Protein AF-0000000075744145 (afdb_homodimer)

Organism: Caldivirga maquilingensis (strain ATCC 700844 / DSM 13496 / JCM 10307 / IC-167) (NCBI:txid397948)

Foldseek 3Di:
DADQFLVSLQVVCVVVVQEEEDADAAALEQGVLVVQVVQLVVVHGWYWYCHYPLQAFIAIECQQSDLVSVCVNLVNDFLLVLQLCVVVVVPLDDQPDDVSVVVSVVVVVLLVQLAEDEDDQFLQFADWDPFQFPSNHSFHHNDDFFPAGWFFQWKKWWDDPRAIAIATWTWGDDGSFKIFTRDDCCVPCVCCVVPDKTKMKTFFTGRVLVSLLRHADDDPPDRSQSSSSSSSVGGFYWYADDVDGDIDGRRTFKMWIWIWPPDWDWGDQDCAQCADTADIDIGIMIGTDIMGGHDSGHGYDFHHHQDDGSVLSSVQSNCSNCVSVLCVVPVQWLDKGDGSNCVQAAIETAGADDDAPVQVVSVVVCCVRPVQGNLEYEYEHNPFDRVDVVSSVVLQVPQFDCVQFKDKAAFTFHAQRPPVDPDGRTGIHIYGYSYHGDCVSVVNDHTDDDDDDDPVVVVVVVVVVVVVVVPDDPPPPD/DADQFLVSLQVVCVVVVQEEEDADAAALEQGVLVVQVVQLVVVHGWYWYCHYPLQAFIAIEPQQSDLVSVCVNLVNDFLLVLQLCVVVVVPLDDQPDDVSVVVSVVVVVLLVQLAEDEDDQFLQFPDWDPFQFPSNHSFHHNDDFFPAGWFFQWKKWWDDPRAIAIATWTWGDDGSFKTFTRDDCCPPVVVCVVPDKTKMKTFFTGRVLVSLLRHADDDPPDRSQSSSSSSSVGGFYWYADDVDGTIDGRRTFKMWIWIWPPDWDWGDQDCAQCADTADIDIGIMIGTDIMGGHDSGHGYDFHHHQDDGSVLSSVQSNCSNCVSVLCVVPVQWLDKGDGSNCVQAAIETAGADDDAPVQVVSVVVCCVRPVQGNLEYEYEHNPFDRVDVVSSVVLQVPQFDCVQFKDKAAFTFHAQRPPVDPDGGTGIHIYGYSYHGDCVSVVNDHTDDDDDDDPVVVVVVVVVVVVVVVPDDPPPPD

Solvent-accessible surface area (backbone atoms only — not comparable to full-atom values): 48357 Å² total; per-residue (Å²): 127,62,54,74,19,36,65,56,49,50,51,51,31,41,74,69,67,38,45,46,77,40,75,64,67,37,33,42,61,38,36,41,38,42,38,46,50,55,28,31,71,62,69,45,57,20,37,33,36,60,32,33,68,72,64,26,48,27,32,29,30,41,71,38,36,39,65,70,44,48,26,53,53,48,70,66,42,56,48,38,68,39,24,48,57,53,56,56,62,69,58,60,63,80,53,86,41,72,67,42,36,48,51,44,44,51,50,42,56,65,49,50,51,17,39,62,38,80,44,86,81,34,54,17,60,67,34,71,51,89,68,72,48,54,68,40,44,62,38,29,22,59,39,80,73,34,77,51,32,27,40,64,43,35,35,35,34,36,64,53,97,89,41,68,47,63,26,70,45,55,30,36,52,76,44,46,48,32,30,36,38,64,57,60,51,63,74,75,46,39,79,43,72,80,47,70,88,48,50,39,36,40,35,25,30,38,21,54,54,59,58,43,46,27,62,31,90,63,64,85,83,57,53,55,56,41,54,46,3,46,51,42,70,41,29,48,50,22,25,74,44,90,90,45,95,48,66,43,65,16,45,14,22,28,36,37,34,26,30,54,68,83,46,66,44,80,41,56,33,41,53,33,60,74,20,30,41,41,78,68,44,70,26,40,29,31,38,55,72,46,39,27,18,29,86,83,42,55,38,48,38,58,67,60,29,65,62,58,40,38,58,24,44,31,46,39,47,30,51,34,39,44,40,52,59,51,31,68,78,37,70,46,45,66,48,77,36,49,52,38,39,17,68,58,21,30,33,31,34,14,25,58,82,84,57,70,68,51,55,56,53,54,51,50,48,49,43,67,76,37,43,56,32,45,35,31,34,37,30,33,38,52,87,47,54,64,86,37,65,53,55,47,41,28,33,39,42,41,28,34,29,37,68,77,31,50,44,72,45,63,82,28,62,30,40,62,74,45,64,40,32,82,47,71,33,44,32,31,26,32,36,40,38,18,32,80,57,46,31,85,68,32,89,67,35,78,58,67,52,67,59,62,68,58,64,70,52,48,54,58,33,44,54,55,47,50,58,50,52,72,72,44,76,76,71,71,85,117,127,61,56,75,18,37,65,57,49,50,50,51,30,41,74,70,68,39,46,46,77,40,75,64,68,37,33,41,61,39,38,42,39,43,37,45,50,54,29,31,70,64,68,45,57,19,38,34,36,61,32,33,67,73,62,25,47,28,32,31,30,41,70,39,37,39,66,70,43,49,26,52,53,48,72,68,41,56,49,37,68,40,24,47,57,53,55,54,62,69,59,59,63,80,54,86,42,71,67,41,37,48,50,42,44,52,51,42,57,66,49,49,51,17,41,60,39,82,44,86,80,33,54,16,60,67,34,70,50,89,69,72,49,52,67,40,44,61,38,30,23,61,38,80,74,35,76,50,30,27,39,64,44,34,35,35,34,37,63,56,99,89,40,68,46,61,25,71,47,55,30,37,51,76,45,46,48,33,31,35,38,62,58,61,47,65,70,77,50,26,81,43,71,80,47,69,88,49,50,38,37,38,35,25,32,38,21,54,54,58,57,41,46,26,61,31,90,65,64,85,83,55,51,55,56,42,53,45,3,44,51,43,68,40,30,48,50,22,25,74,42,89,91,45,92,47,66,44,64,14,43,15,21,28,37,38,36,28,31,55,69,81,46,68,46,80,42,55,32,42,52,34,60,75,20,29,41,41,79,68,44,70,23,40,29,32,38,54,75,48,37,27,17,29,83,84,43,56,38,48,38,59,66,60,30,65,64,58,39,38,58,24,44,32,47,38,46,30,51,35,39,44,40,51,58,52,31,67,76,37,71,45,46,66,46,76,37,51,53,38,38,17,69,60,22,30,32,32,34,14,24,57,84,85,58,70,66,49,56,58,52,52,49,50,48,50,44,68,77,38,42,56,34,45,35,30,34,39,32,33,37,52,89,47,53,64,87,37,65,54,54,48,41,27,33,39,42,43,28,37,28,36,68,78,30,50,43,70,45,61,82,27,62,30,39,61,73,45,63,39,32,82,46,70,34,43,32,31,26,33,36,38,36,17,31,80,57,45,29,85,69,32,89,67,34,79,56,65,52,69,59,64,68,57,66,69,52,47,54,58,33,46,55,55,48,51,57,51,53,71,72,43,76,77,70,71,86,117

Radius of gyration: 32.68 Å; Cα contacts (8 Å, |Δi|>4): 2221; chains: 2; bounding box: 82×98×71 Å

Sequence (956 aa):
MAFNDLRGYLSKLEEEGELIRVNEPISVELELPALLRGLMYRNGPAVIIEKTKEDTLPAVGNLFGKWSRVLTALNNVEPEKAAERITELINLKPPTGLIDAIKALGELRSVSRYFPRLVNKAPVKEKEWRSIDLFKLPAIKQWPKEPGRFLTFAVSFIKHNDVTNFGYYRLQVIDRDRFIMHWMPWRRSAQYADMGEVEVAVVLGPDPVTMLMAGTPVPHPLDKLLVTGVIRGEGVELTRGSTISIEYPANAELVIEGKLTGEYVKEGPFGDHVGYYSIVKEYPVVKVTAMYSREDPLIPVTVTGKPVLEDGNIIKFGVEAMKPLLKQLMPEVADIYMPPEGIGYWTIVSIRKRYPGQARRVMATLWGLLPVFNKVVIVVDHDVDVKNMGEVTYAIAANLNPQRDVVIMPEYPTEELDPSTPVPGLGSKLGLDATRKLPGEYNGQEYPEEAQAPPEVENSMMQIIEKIMTNYPKRSSRMAFNDLRGYLSKLEEEGELIRVNEPISVELELPALLRGLMYRNGPAVIIEKTKEDTLPAVGNLFGKWSRVLTALNNVEPEKAAERITELINLKPPTGLIDAIKALGELRSVSRYFPRLVNKAPVKEKEWRSIDLFKLPAIKQWPKEPGRFLTFAVSFIKHNDVTNFGYYRLQVIDRDRFIMHWMPWRRSAQYADMGEVEVAVVLGPDPVTMLMAGTPVPHPLDKLLVTGVIRGEGVELTRGSTISIEYPANAELVIEGKLTGEYVKEGPFGDHVGYYSIVKEYPVVKVTAMYSREDPLIPVTVTGKPVLEDGNIIKFGVEAMKPLLKQLMPEVADIYMPPEGIGYWTIVSIRKRYPGQARRVMATLWGLLPVFNKVVIVVDHDVDVKNMGEVTYAIAANLNPQRDVVIMPEYPTEELDPSTPVPGLGSKLGLDATRKLPGEYNGQEYPEEAQAPPEVENSMMQIIEKIMTNYPKRSSR

Nearest PDB structures (foldseek):
  5m1d-assembly1_B  TM=8.512E-01  e=5.571E-49  Escherichia coli
  6h6v-assembly1_C  TM=8.012E-01  e=6.810E-39  Pelotomaculum thermopropionicum SI
  6h6x-assembly1_B  TM=8.427E-01  e=2.291E-37  Pelotomaculum thermopropionicum SI
  6h6x-assembly1_A  TM=8.267E-01  e=2.723E-37  Pelotomaculum thermopropionicum SI
  6eve-assembly1_D  TM=8.298E-01  e=3.478E-32  Saccharomyces cerevisiae S288C

Structure (mmCIF, N/CA/C/O backbone):
data_AF-0000000075744145-model_v1
#
loop_
_entity.id
_entity.type
_entity.pdbx_description
1 polymer 'UbiD family decarboxylase'
#
loop_
_atom_site.group_PDB
_atom_site.id
_atom_site.type_symbol
_atom_site.label_atom_id
_atom_site.label_alt_id
_atom_site.label_comp_id
_atom_site.label_asym_id
_atom_site.label_entity_id
_atom_site.label_seq_id
_atom_site.pdbx_PDB_ins_code
_atom_site.Cartn_x
_atom_site.Cartn_y
_atom_site.Cartn_z
_atom_site.occupancy
_atom_site.B_iso_or_equiv
_atom_site.auth_seq_id
_atom_site.auth_comp_id
_atom_site.auth_asym_id
_atom_site.auth_atom_id
_atom_site.pdbx_PDB_model_num
ATOM 1 N N . MET A 1 1 ? 11.539 32.844 -9.062 1 72.25 1 MET A N 1
ATOM 2 C CA . MET A 1 1 ? 11.609 33.656 -7.859 1 72.25 1 MET A CA 1
ATOM 3 C C . MET A 1 1 ? 10.531 33.25 -6.859 1 72.25 1 MET A C 1
ATOM 5 O O . MET A 1 1 ? 9.445 32.812 -7.254 1 72.25 1 MET A O 1
ATOM 9 N N . ALA A 1 2 ? 10.898 33.281 -5.586 1 86.25 2 ALA A N 1
ATOM 10 C CA . ALA A 1 2 ? 9.969 32.938 -4.52 1 86.25 2 ALA A CA 1
ATOM 11 C C . ALA A 1 2 ? 8.758 33.844 -4.504 1 86.25 2 ALA A C 1
ATOM 13 O O . ALA A 1 2 ? 8.867 35.031 -4.844 1 86.25 2 ALA A O 1
ATOM 14 N N . PHE A 1 3 ? 7.582 33.312 -4.266 1 94.69 3 PHE A N 1
ATOM 15 C CA . PHE A 1 3 ? 6.41 34.156 -4.066 1 94.69 3 PHE A CA 1
ATOM 16 C C . PHE A 1 3 ? 6.578 35.031 -2.832 1 94.69 3 PHE A C 1
ATOM 18 O O . PHE A 1 3 ? 6.945 34.531 -1.761 1 94.69 3 PHE A O 1
ATOM 25 N N . ASN A 1 4 ? 6.32 36.281 -2.969 1 93.31 4 ASN A N 1
ATOM 26 C CA . ASN A 1 4 ? 6.504 37.219 -1.872 1 93.31 4 ASN A CA 1
ATOM 27 C C . ASN A 1 4 ? 5.359 37.125 -0.864 1 93.31 4 ASN A C 1
ATOM 29 O O . ASN A 1 4 ? 5.535 37.469 0.309 1 93.31 4 ASN A O 1
ATOM 33 N N . ASP A 1 5 ? 4.27 36.844 -1.398 1 97 5 ASP A N 1
ATOM 34 C CA . ASP A 1 5 ? 3.088 36.781 -0.544 1 97 5 ASP A CA 1
ATOM 35 C C . ASP A 1 5 ? 2.07 35.781 -1.096 1 97 5 ASP A C 1
ATOM 37 O O . ASP A 1 5 ? 2.336 35.094 -2.086 1 97 5 ASP A O 1
ATOM 41 N N . LEU A 1 6 ? 0.924 35.594 -0.364 1 98.19 6 LEU A N 1
ATOM 42 C CA . LEU A 1 6 ? -0.128 34.656 -0.745 1 98.19 6 LEU A CA 1
ATOM 43 C C . LEU A 1 6 ? -0.765 35.062 -2.068 1 98.19 6 LEU A C 1
ATOM 45 O O . LEU A 1 6 ? -1.122 34.219 -2.881 1 98.19 6 LEU A O 1
ATOM 49 N N . ARG A 1 7 ? -0.882 36.312 -2.367 1 97.88 7 ARG A N 1
ATOM 50 C CA . ARG A 1 7 ? -1.556 36.844 -3.555 1 97.88 7 ARG A CA 1
ATOM 51 C C . ARG A 1 7 ? -0.804 36.438 -4.82 1 97.88 7 ARG A C 1
ATOM 53 O O . ARG A 1 7 ? -1.419 36.156 -5.848 1 97.88 7 ARG A O 1
ATOM 60 N N . GLY A 1 8 ? 0.553 36.562 -4.695 1 97.62 8 GLY A N 1
ATOM 61 C CA . GLY A 1 8 ? 1.346 36.094 -5.82 1 97.62 8 GLY A CA 1
ATOM 62 C C . GLY A 1 8 ? 1.104 34.656 -6.156 1 97.62 8 GLY A C 1
ATOM 63 O O . GLY A 1 8 ? 0.982 34.281 -7.328 1 97.62 8 GLY A O 1
ATOM 64 N N . TYR A 1 9 ? 1.048 33.875 -5.176 1 98.12 9 TYR A N 1
ATOM 65 C CA . TYR A 1 9 ? 0.776 32.438 -5.344 1 98.12 9 TYR A CA 1
ATOM 66 C C . TYR A 1 9 ? -0.617 32.219 -5.918 1 98.12 9 TYR A C 1
ATOM 68 O O . TYR A 1 9 ? -0.787 31.438 -6.859 1 98.12 9 TYR A O 1
ATOM 76 N N . LEU A 1 10 ? -1.642 32.906 -5.422 1 98.38 10 LEU A N 1
ATOM 77 C CA . LEU A 1 10 ? -3.014 32.75 -5.898 1 98.38 10 LEU A CA 1
ATOM 78 C C . LEU A 1 10 ? -3.125 33.188 -7.359 1 98.38 10 LEU A C 1
ATOM 80 O O . LEU A 1 10 ? -3.85 32.562 -8.141 1 98.38 10 LEU A O 1
ATOM 84 N N . SER A 1 11 ? -2.422 34.188 -7.684 1 97.81 11 SER A N 1
ATOM 85 C CA . SER A 1 11 ? -2.416 34.656 -9.07 1 97.81 11 SER A CA 1
ATOM 86 C C . SER A 1 11 ? -1.881 33.562 -10 1 97.81 11 SER A C 1
ATOM 88 O O . SER A 1 11 ? -2.424 33.344 -11.086 1 97.81 11 SER A O 1
ATOM 90 N N . LYS A 1 12 ? -0.821 33 -9.547 1 97.62 12 LYS A N 1
ATOM 91 C CA . LYS A 1 12 ? -0.248 31.906 -10.336 1 97.62 12 LYS A CA 1
ATOM 92 C C . LYS A 1 12 ? -1.232 30.75 -10.477 1 97.62 12 LYS A C 1
ATOM 94 O O . LYS A 1 12 ? -1.362 30.156 -11.555 1 97.62 12 LYS A O 1
ATOM 99 N N . LEU A 1 13 ? -1.93 30.359 -9.414 1 97.44 13 LEU A N 1
ATOM 100 C CA . LEU A 1 13 ? -2.918 29.297 -9.453 1 97.44 13 LEU A CA 1
ATOM 101 C C . LEU A 1 13 ? -4.051 29.641 -10.414 1 97.44 13 LEU A C 1
ATOM 103 O O . LEU A 1 13 ? -4.539 28.766 -11.141 1 97.44 13 LEU A O 1
ATOM 107 N N . GLU A 1 14 ? -4.422 30.859 -10.344 1 96.19 14 GLU A N 1
ATOM 108 C CA . GLU A 1 14 ? -5.469 31.297 -11.258 1 96.19 14 GLU A CA 1
ATOM 109 C C . GLU A 1 14 ? -5.031 31.172 -12.711 1 96.19 14 GLU A C 1
ATOM 111 O O . GLU A 1 14 ? -5.793 30.703 -13.555 1 96.19 14 GLU A O 1
ATOM 116 N N . GLU A 1 15 ? -3.84 31.578 -12.969 1 95.62 15 GLU A N 1
ATOM 117 C CA . GLU A 1 15 ? -3.268 31.484 -14.305 1 95.62 15 GLU A CA 1
ATOM 118 C C . GLU A 1 15 ? -3.248 30.031 -14.789 1 95.62 15 GLU A C 1
ATOM 120 O O . GLU A 1 15 ? -3.457 29.766 -15.977 1 95.62 15 GLU A O 1
ATOM 125 N N . GLU A 1 16 ? -3.053 29.156 -13.891 1 94.44 16 GLU A N 1
ATOM 126 C CA . GLU A 1 16 ? -2.906 27.75 -14.234 1 94.44 16 GLU A CA 1
ATOM 127 C C . GLU A 1 16 ? -4.25 27.031 -14.195 1 94.44 16 GLU A C 1
ATOM 129 O O . GLU A 1 16 ? -4.32 25.812 -14.406 1 94.44 16 GLU A O 1
ATOM 134 N N . GLY A 1 17 ? -5.27 27.734 -13.875 1 94.62 17 GLY A N 1
ATOM 135 C CA . GLY A 1 17 ? -6.594 27.141 -13.82 1 94.62 17 GLY A CA 1
ATOM 136 C C . GLY A 1 17 ? -6.816 26.297 -12.586 1 94.62 17 GLY A C 1
ATOM 137 O O . GLY A 1 17 ? -7.68 25.406 -12.578 1 94.62 17 GLY A O 1
ATOM 138 N N . GLU A 1 18 ? -6.062 26.516 -11.539 1 97 18 GLU A N 1
ATOM 139 C CA . GLU A 1 18 ? -6.102 25.703 -10.328 1 97 18 GLU A CA 1
ATOM 140 C C . GLU A 1 18 ? -6.816 26.438 -9.195 1 97 18 GLU A C 1
ATOM 142 O O . GLU A 1 18 ? -6.836 25.969 -8.055 1 97 18 GLU A O 1
ATOM 147 N N . LEU A 1 19 ? -7.406 27.625 -9.461 1 97.38 19 LEU A N 1
ATOM 148 C CA . LEU A 1 19 ? -8.141 28.422 -8.484 1 97.38 19 LEU A CA 1
ATOM 149 C C . LEU A 1 19 ? -9.477 28.891 -9.055 1 97.38 19 LEU A C 1
ATOM 151 O O . LEU A 1 19 ? -9.531 29.422 -10.172 1 97.38 19 LEU A O 1
ATOM 155 N N . ILE A 1 20 ? -10.539 28.625 -8.234 1 96.5 20 ILE A N 1
ATOM 156 C CA . ILE A 1 20 ? -11.859 29.062 -8.672 1 96.5 20 ILE A CA 1
ATOM 157 C C . ILE A 1 20 ? -12.508 29.922 -7.586 1 96.5 20 ILE A C 1
ATOM 159 O O . ILE A 1 20 ? -12.117 29.859 -6.418 1 96.5 20 ILE A O 1
ATOM 163 N N . ARG A 1 21 ? -13.484 30.703 -7.988 1 96.25 21 ARG A N 1
ATOM 164 C CA . ARG A 1 21 ? -14.242 31.547 -7.062 1 96.25 21 ARG A CA 1
ATOM 165 C C . ARG A 1 21 ? -15.68 31.047 -6.938 1 96.25 21 ARG A C 1
ATOM 167 O O . ARG A 1 21 ? -16.297 30.656 -7.93 1 96.25 21 ARG A O 1
ATOM 174 N N . VAL A 1 22 ? -16.078 30.891 -5.785 1 95.5 22 VAL A N 1
ATOM 175 C CA . VAL A 1 22 ? -17.453 30.5 -5.488 1 95.5 22 VAL A CA 1
ATOM 176 C C . VAL A 1 22 ? -18.234 31.703 -4.961 1 95.5 22 VAL A C 1
ATOM 178 O O . VAL A 1 22 ? -17.891 32.25 -3.918 1 95.5 22 VAL A O 1
ATOM 181 N N . ASN A 1 23 ? -19.344 32.031 -5.629 1 92.12 23 ASN A N 1
ATOM 182 C CA . ASN A 1 23 ? -20.109 33.219 -5.273 1 92.12 23 ASN A CA 1
ATOM 183 C C . ASN A 1 23 ? -21.281 32.875 -4.371 1 92.12 23 ASN A C 1
ATOM 185 O O . ASN A 1 23 ? -21.812 33.719 -3.672 1 92.12 23 ASN A O 1
ATOM 189 N N . GLU A 1 24 ? -21.656 31.641 -4.398 1 93.56 24 GLU A N 1
ATOM 190 C CA . GLU A 1 24 ? -22.734 31.203 -3.514 1 93.56 24 GLU A CA 1
ATOM 191 C C . GLU A 1 24 ? -22.312 31.312 -2.047 1 93.56 24 GLU A C 1
ATOM 193 O O . GLU A 1 24 ? -21.188 30.969 -1.688 1 93.56 24 GLU A O 1
ATOM 198 N N . PRO A 1 25 ? -23.297 31.922 -1.271 1 97 25 PRO A N 1
ATOM 199 C CA . PRO A 1 25 ? -22.969 31.969 0.154 1 97 25 PRO A CA 1
ATOM 200 C C . PRO A 1 25 ? -22.812 30.594 0.781 1 97 25 PRO A C 1
ATOM 202 O O . PRO A 1 25 ? -23.688 29.734 0.597 1 97 25 PRO A O 1
ATOM 205 N N . ILE A 1 26 ? -21.734 30.375 1.421 1 98.19 26 ILE A N 1
ATOM 206 C CA . ILE A 1 26 ? -21.453 29.109 2.068 1 98.19 26 ILE A CA 1
ATOM 207 C C . ILE A 1 26 ? -21.25 29.328 3.568 1 98.19 26 ILE A C 1
ATOM 209 O O . ILE A 1 26 ? -20.547 30.234 3.982 1 98.19 26 ILE A O 1
ATOM 213 N N . SER A 1 27 ? -21.859 28.5 4.391 1 98.62 27 SER A N 1
ATOM 214 C CA . SER A 1 27 ? -21.734 28.641 5.836 1 98.62 27 SER A CA 1
ATOM 215 C C . SER A 1 27 ? -20.359 28.156 6.312 1 98.62 27 SER A C 1
ATOM 217 O O . SER A 1 27 ? -19.859 27.125 5.859 1 98.62 27 SER A O 1
ATOM 219 N N . VAL A 1 28 ? -19.734 28.938 7.234 1 98.5 28 VAL A N 1
ATOM 220 C CA . VAL A 1 28 ? -18.469 28.516 7.828 1 98.5 28 VAL A CA 1
ATOM 221 C C . VAL A 1 28 ? -18.703 27.359 8.797 1 98.5 28 VAL A C 1
ATOM 223 O O . VAL A 1 28 ? -17.75 26.719 9.25 1 98.5 28 VAL A O 1
ATOM 226 N N . GLU A 1 29 ? -19.938 27.094 9.062 1 98.31 29 GLU A N 1
ATOM 227 C CA . GLU A 1 29 ? -20.297 25.953 9.906 1 98.31 29 GLU A CA 1
ATOM 228 C C . GLU A 1 29 ? -20.734 24.75 9.07 1 98.31 29 GLU A C 1
ATOM 230 O O . GLU A 1 29 ? -21.828 24.766 8.5 1 98.31 29 GLU A O 1
ATOM 235 N N . LEU A 1 30 ? -19.922 23.766 9.023 1 98.5 30 LEU A N 1
ATOM 236 C CA . LEU A 1 30 ? -20.188 22.453 8.445 1 98.5 30 LEU A CA 1
ATOM 237 C C . LEU A 1 30 ? -20.172 22.516 6.926 1 98.5 30 LEU A C 1
ATOM 239 O O . LEU A 1 30 ? -19.578 21.656 6.27 1 98.5 30 LEU A O 1
ATOM 243 N N . GLU A 1 31 ? -20.703 23.5 6.285 1 98.56 31 GLU A N 1
ATOM 244 C CA . GLU A 1 31 ? -20.797 23.547 4.828 1 98.56 31 GLU A CA 1
ATOM 245 C C . GLU A 1 31 ? -19.438 23.781 4.195 1 98.56 31 GLU A C 1
ATOM 247 O O . GLU A 1 31 ? -19 23 3.35 1 98.56 31 GLU A O 1
ATOM 252 N N . LEU A 1 32 ? -18.812 24.875 4.621 1 98.56 32 LEU A N 1
ATOM 253 C CA . LEU A 1 32 ? -17.516 25.203 4.047 1 98.56 32 LEU A CA 1
ATOM 254 C C . LEU A 1 32 ? -16.531 24.047 4.23 1 98.56 32 LEU A C 1
ATOM 256 O O . LEU A 1 32 ? -15.859 23.641 3.279 1 98.56 32 LEU A O 1
ATOM 260 N N . PRO A 1 33 ? -16.484 23.453 5.469 1 98.5 33 PRO A N 1
ATOM 261 C CA . PRO A 1 33 ? -15.594 22.312 5.633 1 98.5 33 PRO A CA 1
ATOM 262 C C . PRO A 1 33 ? -15.969 21.141 4.738 1 98.5 33 PRO A C 1
ATOM 264 O O . PRO A 1 33 ? -15.094 20.469 4.188 1 98.5 33 PRO A O 1
ATOM 267 N N . ALA A 1 34 ? -17.219 20.891 4.586 1 98.38 34 ALA A N 1
ATOM 268 C CA . ALA A 1 34 ? -17.672 19.797 3.721 1 98.38 34 ALA A CA 1
ATOM 269 C C . ALA A 1 34 ? -17.266 20.047 2.271 1 98.38 34 ALA A C 1
ATOM 271 O O . ALA A 1 34 ? -16.844 19.125 1.567 1 98.38 34 ALA A O 1
ATOM 272 N N . LEU A 1 35 ? -17.422 21.25 1.854 1 98.44 35 LEU A N 1
ATOM 273 C CA . LEU A 1 35 ? -17.031 21.625 0.502 1 98.44 35 LEU A CA 1
ATOM 274 C C . LEU A 1 35 ? -15.547 21.391 0.281 1 98.44 35 LEU A C 1
ATOM 276 O O . LEU A 1 35 ? -15.148 20.781 -0.719 1 98.44 35 LEU A O 1
ATOM 280 N N . LEU A 1 36 ? -14.75 21.875 1.192 1 98.5 36 LEU A N 1
ATOM 281 C CA . LEU A 1 36 ? -13.305 21.75 1.062 1 98.5 36 LEU A CA 1
ATOM 282 C C . LEU A 1 36 ? -12.875 20.297 1.066 1 98.5 36 LEU A C 1
ATOM 284 O O . LEU A 1 36 ? -12.07 19.875 0.232 1 98.5 36 LEU A O 1
ATOM 288 N N . ARG A 1 37 ? -13.375 19.453 1.983 1 97.94 37 ARG A N 1
ATOM 289 C CA . ARG A 1 37 ? -13.055 18.031 2.014 1 97.94 37 ARG A CA 1
ATOM 290 C C . ARG A 1 37 ? -13.438 17.359 0.702 1 97.94 37 ARG A C 1
ATOM 292 O O . ARG A 1 37 ? -12.656 16.578 0.149 1 97.94 37 ARG A O 1
ATOM 299 N N . GLY A 1 38 ? -14.648 17.672 0.247 1 97.62 38 GLY A N 1
ATOM 300 C CA . GLY A 1 38 ? -15.109 17.109 -1.005 1 97.62 38 GLY A CA 1
ATOM 301 C C . GLY A 1 38 ? -14.195 17.406 -2.176 1 97.62 38 GLY A C 1
ATOM 302 O O . GLY A 1 38 ? -13.953 16.531 -3.02 1 97.62 38 GLY A O 1
ATOM 303 N N . LEU A 1 39 ? -13.727 18.609 -2.225 1 97.88 39 LEU A N 1
ATOM 304 C CA . LEU A 1 39 ? -12.812 19 -3.291 1 97.88 39 LEU A CA 1
ATOM 305 C C . LEU A 1 39 ? -11.469 18.297 -3.143 1 97.88 39 LEU A C 1
ATOM 307 O O . LEU A 1 39 ? -10.891 17.828 -4.129 1 97.88 39 LEU A O 1
ATOM 311 N N . MET A 1 40 ? -11.016 18.281 -1.937 1 97.75 40 MET A N 1
ATOM 312 C CA . MET A 1 40 ? -9.727 17.641 -1.692 1 97.75 40 MET A CA 1
ATOM 313 C C . MET A 1 40 ? -9.773 16.156 -2.062 1 97.75 40 MET A C 1
ATOM 315 O O . MET A 1 40 ? -8.859 15.648 -2.715 1 97.75 40 MET A O 1
ATOM 319 N N . TYR A 1 41 ? -10.859 15.453 -1.732 1 96.44 41 TYR A N 1
ATOM 320 C CA . TYR A 1 41 ? -11 14.031 -2.004 1 96.44 41 TYR A CA 1
ATOM 321 C C . TYR A 1 41 ? -11.094 13.766 -3.5 1 96.44 41 TYR A C 1
ATOM 323 O O . TYR A 1 41 ? -10.891 12.641 -3.953 1 96.44 41 TYR A O 1
ATOM 331 N N . ARG A 1 42 ? -11.32 14.781 -4.281 1 95.88 42 ARG A N 1
ATOM 332 C CA . ARG A 1 42 ? -11.539 14.625 -5.715 1 95.88 42 ARG A CA 1
ATOM 333 C C . ARG A 1 42 ? -10.43 15.305 -6.512 1 95.88 42 ARG A C 1
ATOM 335 O O . ARG A 1 42 ? -10.562 15.508 -7.719 1 95.88 42 ARG A O 1
ATOM 342 N N . ASN A 1 43 ? -9.398 15.656 -5.805 1 95.25 43 ASN A N 1
ATOM 343 C CA . ASN A 1 43 ? -8.289 16.359 -6.438 1 95.25 43 ASN A CA 1
ATOM 344 C C . ASN A 1 43 ? -8.766 17.625 -7.164 1 95.25 43 ASN A C 1
ATOM 346 O O . ASN A 1 43 ? -8.336 17.891 -8.289 1 95.25 43 ASN A O 1
ATOM 350 N N . GLY A 1 44 ? -9.68 18.312 -6.527 1 97.19 44 GLY A N 1
ATOM 351 C CA . GLY A 1 44 ? -10.266 19.516 -7.102 1 97.19 44 GLY A CA 1
ATOM 352 C C . GLY A 1 44 ? -9.398 20.75 -6.926 1 97.19 44 GLY A C 1
ATOM 353 O O . GLY A 1 44 ? -8.297 20.672 -6.379 1 97.19 44 GLY A O 1
ATOM 354 N N . PRO A 1 45 ? -9.812 21.844 -7.387 1 97.81 45 PRO A N 1
ATOM 355 C CA . PRO A 1 45 ? -9.031 23.078 -7.355 1 97.81 45 PRO A CA 1
ATOM 356 C C . PRO A 1 45 ? -9.086 23.781 -6 1 97.81 45 PRO A C 1
ATOM 358 O O . PRO A 1 45 ? -9.898 23.422 -5.148 1 97.81 45 PRO A O 1
ATOM 361 N N . ALA A 1 46 ? -8.141 24.719 -5.812 1 98.38 46 ALA A N 1
ATOM 362 C CA . ALA A 1 46 ? -8.305 25.688 -4.738 1 98.38 46 ALA A CA 1
ATOM 363 C C . ALA A 1 46 ? -9.523 26.562 -4.977 1 98.38 46 ALA A C 1
ATOM 365 O O . ALA A 1 46 ? -9.992 26.703 -6.109 1 98.38 46 ALA A O 1
ATOM 366 N N . VAL A 1 47 ? -10.039 27.156 -3.855 1 98.31 47 VAL A N 1
ATOM 367 C CA . VAL A 1 47 ? -11.297 27.891 -4.012 1 98.31 47 VAL A CA 1
ATOM 368 C C . VAL A 1 47 ? -11.273 29.141 -3.133 1 98.31 47 VAL A C 1
ATOM 370 O O . VAL A 1 47 ? -10.727 29.109 -2.029 1 98.31 47 VAL A O 1
ATOM 373 N N . ILE A 1 48 ? -11.828 30.188 -3.643 1 98.44 48 ILE A N 1
ATOM 374 C CA . ILE A 1 48 ? -12.125 31.391 -2.875 1 98.44 48 ILE A CA 1
ATOM 375 C C . ILE A 1 48 ? -13.625 31.484 -2.629 1 98.44 48 ILE A C 1
ATOM 377 O O . ILE A 1 48 ? -14.422 31.469 -3.574 1 98.44 48 ILE A O 1
ATOM 381 N N . ILE A 1 49 ? -14 31.422 -1.401 1 98.31 49 ILE A N 1
ATOM 382 C CA . ILE A 1 49 ? -15.383 31.688 -1.004 1 98.31 49 ILE A CA 1
ATOM 383 C C . ILE A 1 49 ? -15.578 33.188 -0.758 1 98.31 49 ILE A C 1
ATOM 385 O O . ILE A 1 49 ? -15.195 33.688 0.292 1 98.31 49 ILE A O 1
ATOM 389 N N . GLU A 1 50 ? -16.297 33.812 -1.587 1 97.31 50 GLU A N 1
ATOM 390 C CA . GLU A 1 50 ? -16.406 35.25 -1.552 1 97.31 50 GLU A CA 1
ATOM 391 C C . GLU A 1 50 ? -17.344 35.719 -0.438 1 97.31 50 GLU A C 1
ATOM 393 O O . GLU A 1 50 ? -17.125 36.75 0.179 1 97.31 50 GLU A O 1
ATOM 398 N N . LYS A 1 51 ? -18.359 34.906 -0.291 1 97.06 51 LYS A N 1
ATOM 399 C CA . LYS A 1 51 ? -19.375 35.25 0.699 1 97.06 51 LYS A CA 1
ATOM 400 C C . LYS A 1 51 ? -19.688 34.062 1.613 1 97.06 51 LYS A C 1
ATOM 402 O O . LYS A 1 51 ? -19.906 32.969 1.14 1 97.06 51 LYS A O 1
ATOM 407 N N . THR A 1 52 ? -19.641 34.406 2.916 1 98.19 52 THR A N 1
ATOM 408 C CA . THR A 1 52 ? -20.094 33.406 3.879 1 98.19 52 THR A CA 1
ATOM 409 C C . THR A 1 52 ? -21.453 33.75 4.445 1 98.19 52 THR A C 1
ATOM 411 O O . THR A 1 52 ? -21.828 34.938 4.488 1 98.19 52 THR A O 1
ATOM 414 N N . LYS A 1 53 ? -22.234 32.781 4.844 1 98.25 53 LYS A N 1
ATOM 415 C CA . LYS A 1 53 ? -23.547 33.031 5.418 1 98.25 53 LYS A CA 1
ATOM 416 C C . LYS A 1 53 ? -23.422 33.812 6.734 1 98.25 53 LYS A C 1
ATOM 418 O O . LYS A 1 53 ? -24.344 34.531 7.113 1 98.25 53 LYS A O 1
ATOM 423 N N . GLU A 1 54 ? -22.359 33.719 7.398 1 97.94 54 GLU A N 1
ATOM 424 C CA . GLU A 1 54 ? -22.109 34.344 8.68 1 97.94 54 GLU A CA 1
ATOM 425 C C . GLU A 1 54 ? -21.469 35.719 8.484 1 97.94 54 GLU A C 1
ATOM 427 O O . GLU A 1 54 ? -21.109 36.406 9.461 1 97.94 54 GLU A O 1
ATOM 432 N N . ASP A 1 55 ? -21.312 36.156 7.293 1 97.06 55 ASP A N 1
ATOM 433 C CA . ASP A 1 55 ? -20.812 37.5 6.934 1 97.06 55 ASP A CA 1
ATOM 434 C C . ASP A 1 55 ? -19.375 37.688 7.438 1 97.06 55 ASP A C 1
ATOM 436 O O . ASP A 1 55 ? -19.062 38.719 8.031 1 97.06 55 ASP A O 1
ATOM 440 N N . THR A 1 56 ? -18.594 36.688 7.262 1 98.19 56 THR A N 1
ATOM 441 C CA . THR A 1 56 ? -17.172 36.781 7.57 1 98.19 56 THR A CA 1
ATOM 442 C C . THR A 1 56 ? -16.391 37.344 6.375 1 98.19 56 THR A C 1
ATOM 444 O O . THR A 1 56 ? -16.969 37.562 5.309 1 98.19 56 THR A O 1
ATOM 447 N N . LEU A 1 57 ? -15.109 37.625 6.586 1 98.25 57 LEU A N 1
ATOM 448 C CA . LEU A 1 57 ? -14.203 37.875 5.477 1 98.25 57 LEU A CA 1
ATOM 449 C C . LEU A 1 57 ? -14.164 36.688 4.516 1 98.25 57 LEU A C 1
ATOM 451 O O . LEU A 1 57 ? -14.523 35.562 4.891 1 98.25 57 LEU A O 1
ATOM 455 N N . PRO A 1 58 ? -13.75 36.906 3.227 1 98.25 58 PRO A N 1
ATOM 456 C CA . PRO A 1 58 ? -13.648 35.812 2.277 1 98.25 58 PRO A CA 1
ATOM 457 C C . PRO A 1 58 ? -12.633 34.75 2.717 1 98.25 58 PRO A C 1
ATOM 459 O O . PRO A 1 58 ? -11.617 35.094 3.338 1 98.25 58 PRO A O 1
ATOM 462 N N . ALA A 1 59 ? -12.953 33.531 2.4 1 98.5 59 ALA A N 1
ATOM 463 C CA . ALA A 1 59 ? -12.086 32.406 2.738 1 98.5 59 ALA A CA 1
ATOM 464 C C . ALA A 1 59 ? -11.43 31.828 1.489 1 98.5 59 ALA A C 1
ATOM 466 O O . ALA A 1 59 ? -12.016 31.859 0.403 1 98.5 59 ALA A O 1
ATOM 467 N N . VAL A 1 60 ? -10.219 31.391 1.609 1 98.62 60 VAL A N 1
ATOM 468 C CA . VAL A 1 60 ? -9.539 30.641 0.547 1 98.62 60 VAL A CA 1
ATOM 469 C C . VAL A 1 60 ? -9.117 29.266 1.06 1 98.62 60 VAL A C 1
ATOM 471 O O . VAL A 1 60 ? -8.547 29.156 2.148 1 98.62 60 VAL A O 1
ATOM 474 N N . GLY A 1 61 ? -9.5 28.203 0.334 1 98.44 61 GLY A N 1
ATOM 475 C CA . GLY A 1 61 ? -9.25 26.844 0.803 1 98.44 61 GLY A CA 1
ATOM 476 C C . GLY A 1 61 ? -8.672 25.953 -0.268 1 98.44 61 GLY A C 1
ATOM 477 O O . GLY A 1 61 ? -8.617 26.328 -1.442 1 98.44 61 GLY A O 1
ATOM 478 N N . ASN A 1 62 ? -8.125 24.797 0.247 1 98.5 62 ASN A N 1
ATOM 479 C CA . ASN A 1 62 ? -7.574 23.75 -0.606 1 98.5 62 ASN A CA 1
ATOM 480 C C . ASN A 1 62 ? -6.352 24.25 -1.374 1 98.5 62 ASN A C 1
ATOM 482 O O . ASN A 1 62 ? -6.16 23.891 -2.539 1 98.5 62 ASN A O 1
ATOM 486 N N . LEU A 1 63 ? -5.531 25.016 -0.697 1 98.62 63 LEU A N 1
ATOM 487 C CA . LEU A 1 63 ? -4.355 25.641 -1.295 1 98.62 63 LEU A CA 1
ATOM 488 C C . LEU A 1 63 ? -3.316 24.594 -1.665 1 98.62 63 LEU A C 1
ATOM 490 O O . LEU A 1 63 ? -2.672 24.688 -2.711 1 98.62 63 LEU A O 1
ATOM 494 N N . PHE A 1 64 ? -3.143 23.641 -0.815 1 98.38 64 PHE A N 1
ATOM 495 C CA . PHE A 1 64 ? -2.121 22.625 -0.993 1 98.38 64 PHE A CA 1
ATOM 496 C C . PHE A 1 64 ? -2.752 21.234 -1.099 1 98.38 64 PHE A C 1
ATOM 498 O O . PHE A 1 64 ? -2.193 20.25 -0.607 1 98.38 64 PHE A O 1
ATOM 505 N N . GLY A 1 65 ? -3.92 21.203 -1.719 1 97.38 65 GLY A N 1
ATOM 506 C CA . GLY A 1 65 ? -4.676 19.969 -1.813 1 97.38 65 GLY A CA 1
ATOM 507 C C . GLY A 1 65 ? -4.07 18.969 -2.785 1 97.38 65 GLY A C 1
ATOM 508 O O . GLY A 1 65 ? -4.406 17.781 -2.758 1 97.38 65 GLY A O 1
ATOM 509 N N . LYS A 1 66 ? -3.199 19.453 -3.592 1 96.12 66 LYS A N 1
ATOM 510 C CA . LYS A 1 66 ? -2.455 18.641 -4.551 1 96.12 66 LYS A CA 1
ATOM 511 C C . LYS A 1 66 ? -0.954 18.891 -4.434 1 96.12 66 LYS A C 1
ATOM 513 O O . LYS A 1 66 ? -0.525 20.016 -4.152 1 96.12 66 LYS A O 1
ATOM 518 N N . TRP A 1 67 ? -0.268 17.734 -4.734 1 96.25 67 TRP A N 1
ATOM 519 C CA . TRP A 1 67 ? 1.182 17.891 -4.668 1 96.25 67 TRP A CA 1
ATOM 520 C C . TRP A 1 67 ? 1.671 18.891 -5.719 1 96.25 67 TRP A C 1
ATOM 522 O O . TRP A 1 67 ? 2.625 19.641 -5.48 1 96.25 67 TRP A O 1
ATOM 532 N N . SER A 1 68 ? 1.004 18.891 -6.879 1 96.62 68 SER A N 1
ATOM 533 C CA . SER A 1 68 ? 1.396 19.812 -7.934 1 96.62 68 SER A CA 1
ATOM 534 C C . SER A 1 68 ? 1.3 21.266 -7.457 1 96.62 68 SER A C 1
ATOM 536 O O . SER A 1 68 ? 2.104 22.109 -7.855 1 96.62 68 SER A O 1
ATOM 538 N N . ARG A 1 69 ? 0.404 21.609 -6.59 1 97.62 69 ARG A N 1
ATOM 539 C CA . ARG A 1 69 ? 0.266 22.969 -6.086 1 97.62 69 ARG A CA 1
ATOM 540 C C . ARG A 1 69 ? 1.341 23.281 -5.047 1 97.62 69 ARG A C 1
ATOM 542 O O . ARG A 1 69 ? 1.777 24.422 -4.926 1 97.62 69 ARG A O 1
ATOM 549 N N . VAL A 1 70 ? 1.764 22.219 -4.297 1 97.62 70 VAL A N 1
ATOM 550 C CA . VAL A 1 70 ? 2.916 22.391 -3.42 1 97.62 70 VAL A CA 1
ATOM 551 C C . VAL A 1 70 ? 4.148 22.75 -4.25 1 97.62 70 VAL A C 1
ATOM 553 O O . VAL A 1 70 ? 4.891 23.672 -3.906 1 97.62 70 VAL A O 1
ATOM 556 N N . LEU A 1 71 ? 4.301 22.031 -5.379 1 97.19 71 LEU A N 1
ATOM 557 C CA . LEU A 1 71 ? 5.426 22.312 -6.266 1 97.19 71 LEU A CA 1
ATOM 558 C C . LEU A 1 71 ? 5.316 23.703 -6.859 1 97.19 71 LEU A C 1
ATOM 560 O O . LEU A 1 71 ? 6.324 24.406 -6.988 1 97.19 71 LEU A O 1
ATOM 564 N N . THR A 1 72 ? 4.113 24.062 -7.184 1 97.44 72 THR A N 1
ATOM 565 C CA . THR A 1 72 ? 3.906 25.422 -7.691 1 97.44 72 THR A CA 1
ATOM 566 C C . THR A 1 72 ? 4.355 26.453 -6.668 1 97.44 72 THR A C 1
ATOM 568 O O . THR A 1 72 ? 4.973 27.453 -7.027 1 97.44 72 THR A O 1
ATOM 571 N N . ALA A 1 73 ? 4.066 26.203 -5.395 1 97.38 73 ALA A N 1
ATOM 572 C CA . ALA A 1 73 ? 4.453 27.109 -4.324 1 97.38 73 ALA A CA 1
ATOM 573 C C . ALA A 1 73 ? 5.969 27.281 -4.27 1 97.38 73 ALA A C 1
ATOM 575 O O . ALA A 1 73 ? 6.469 28.297 -3.787 1 97.38 73 ALA A O 1
ATOM 576 N N . LEU A 1 74 ? 6.707 26.297 -4.766 1 96.44 74 LEU A N 1
ATOM 577 C CA . LEU A 1 74 ? 8.164 26.312 -4.75 1 96.44 74 LEU A CA 1
ATOM 578 C C . LEU A 1 74 ? 8.719 26.562 -6.145 1 96.44 74 LEU A C 1
ATOM 580 O O . LEU A 1 74 ? 9.852 26.156 -6.449 1 96.44 74 LEU A O 1
ATOM 584 N N . ASN A 1 75 ? 7.922 27.047 -7.043 1 94.88 75 ASN A N 1
ATOM 585 C CA . ASN A 1 75 ? 8.312 27.312 -8.422 1 94.88 75 ASN A CA 1
ATOM 586 C C . ASN A 1 75 ? 8.797 26.062 -9.133 1 94.88 75 ASN A C 1
ATOM 588 O O . ASN A 1 75 ? 9.797 26.094 -9.852 1 94.88 75 ASN A O 1
ATOM 592 N N . ASN A 1 76 ? 8.18 24.953 -8.773 1 94.06 76 ASN A N 1
ATOM 593 C CA . ASN A 1 76 ? 8.367 23.656 -9.414 1 94.06 76 ASN A CA 1
ATOM 594 C C . ASN A 1 76 ? 9.742 23.062 -9.094 1 94.06 76 ASN A C 1
ATOM 596 O O . ASN A 1 76 ? 10.297 22.297 -9.891 1 94.06 76 ASN A O 1
ATOM 600 N N . VAL A 1 77 ? 10.227 23.547 -7.98 1 93.81 77 VAL A N 1
ATOM 601 C CA . VAL A 1 77 ? 11.422 22.922 -7.426 1 93.81 77 VAL A CA 1
ATOM 602 C C . VAL A 1 77 ? 11.023 21.922 -6.352 1 93.81 77 VAL A C 1
ATOM 604 O O . VAL A 1 77 ? 10.188 22.219 -5.492 1 93.81 77 VAL A O 1
ATOM 607 N N . GLU A 1 78 ? 11.625 20.719 -6.461 1 94.88 78 GLU A N 1
ATOM 608 C CA . GLU A 1 78 ? 11.367 19.719 -5.422 1 94.88 78 GLU A CA 1
ATOM 609 C C . GLU A 1 78 ? 11.859 20.203 -4.062 1 94.88 78 GLU A C 1
ATOM 611 O O . GLU A 1 78 ? 12.953 20.766 -3.955 1 94.88 78 GLU A O 1
ATOM 616 N N . PRO A 1 79 ? 11.07 19.969 -3.031 1 94.81 79 PRO A N 1
ATOM 617 C CA . PRO A 1 79 ? 11.469 20.453 -1.702 1 94.81 79 PRO A CA 1
ATOM 618 C C . PRO A 1 79 ? 12.828 19.906 -1.265 1 94.81 79 PRO A C 1
ATOM 620 O O . PRO A 1 79 ? 13.617 20.641 -0.655 1 94.81 79 PRO A O 1
ATOM 623 N N . GLU A 1 80 ? 13.062 18.641 -1.543 1 93.06 80 GLU A N 1
ATOM 624 C CA . GLU A 1 80 ? 14.352 18.047 -1.185 1 93.06 80 GLU A CA 1
ATOM 625 C C . GLU A 1 80 ? 15.508 18.812 -1.816 1 93.06 80 GLU A C 1
ATOM 627 O O . GLU A 1 80 ? 16.516 19.078 -1.158 1 93.06 80 GLU A O 1
ATOM 632 N N . LYS A 1 81 ? 15.383 19.156 -3.055 1 92 81 LYS A N 1
ATOM 633 C CA . LYS A 1 81 ? 16.422 19.906 -3.768 1 92 81 LYS A CA 1
ATOM 634 C C . LYS A 1 81 ? 16.562 21.312 -3.201 1 92 81 LYS A C 1
ATOM 636 O O . LYS A 1 81 ? 17.688 21.797 -3.035 1 92 81 LYS A O 1
ATOM 641 N N . ALA A 1 82 ? 15.445 21.891 -2.887 1 89.94 82 ALA A N 1
ATOM 642 C CA . ALA A 1 82 ? 15.461 23.25 -2.322 1 89.94 82 ALA A CA 1
ATOM 643 C C . ALA A 1 82 ? 16.156 23.266 -0.968 1 89.94 82 ALA A C 1
ATOM 645 O O . ALA A 1 82 ? 16.781 24.266 -0.601 1 89.94 82 ALA A O 1
ATOM 646 N N . ALA A 1 83 ? 16.109 22.156 -0.288 1 89.69 83 ALA A N 1
ATOM 647 C CA . ALA A 1 83 ? 16.625 22.078 1.078 1 89.69 83 ALA A CA 1
ATOM 648 C C . ALA A 1 83 ? 18.078 21.625 1.096 1 89.69 83 ALA A C 1
ATOM 650 O O . ALA A 1 83 ? 18.719 21.625 2.148 1 89.69 83 ALA A O 1
ATOM 651 N N . GLU A 1 84 ? 18.609 21.266 0.014 1 87.62 84 GLU A N 1
ATOM 652 C CA . GLU A 1 84 ? 19.969 20.734 -0.049 1 87.62 84 GLU A CA 1
ATOM 653 C C . GLU A 1 84 ? 20.984 21.719 0.523 1 87.62 84 GLU A C 1
ATOM 655 O O . GLU A 1 84 ? 22 21.312 1.104 1 87.62 84 GLU A O 1
ATOM 660 N N . ARG A 1 85 ? 20.688 22.938 0.398 1 81.94 85 ARG A N 1
ATOM 661 C CA . ARG A 1 85 ? 21.609 23.969 0.853 1 81.94 85 ARG A CA 1
ATOM 662 C C . ARG A 1 85 ? 21.625 24.047 2.375 1 81.94 85 ARG A C 1
ATOM 664 O O . ARG A 1 85 ? 22.547 24.656 2.955 1 81.94 85 ARG A O 1
ATOM 671 N N . ILE A 1 86 ? 20.641 23.516 2.998 1 82.06 86 ILE A N 1
ATOM 672 C CA . ILE A 1 86 ? 20.594 23.531 4.457 1 82.06 86 ILE A CA 1
ATOM 673 C C . ILE A 1 86 ? 21.844 22.844 5.016 1 82.06 86 ILE A C 1
ATOM 675 O O . ILE A 1 86 ? 22.422 23.312 6 1 82.06 86 ILE A O 1
ATOM 679 N N . THR A 1 87 ? 22.203 21.812 4.359 1 76.31 87 THR A N 1
ATOM 680 C CA . THR A 1 87 ? 23.359 21.047 4.828 1 76.31 87 THR A CA 1
ATOM 681 C C . THR A 1 87 ? 24.641 21.875 4.711 1 76.31 87 THR A C 1
ATOM 683 O O . THR A 1 87 ? 25.547 21.734 5.535 1 76.31 87 THR A O 1
ATOM 686 N N . GLU A 1 88 ? 24.656 22.641 3.707 1 70.81 88 GLU A N 1
ATOM 687 C CA . GLU A 1 88 ? 25.812 23.516 3.545 1 70.81 88 GLU A CA 1
ATOM 688 C C . GLU A 1 88 ? 25.875 24.547 4.664 1 70.81 88 GLU A C 1
ATOM 690 O O . GLU A 1 88 ? 26.953 24.891 5.137 1 70.81 88 GLU A O 1
ATOM 695 N N . LEU A 1 89 ? 24.703 24.969 5.051 1 70.44 89 LEU A N 1
ATOM 696 C CA . LEU A 1 89 ? 24.625 25.984 6.105 1 70.44 89 LEU A CA 1
ATOM 697 C C . LEU A 1 89 ? 25.078 25.406 7.441 1 70.44 89 LEU A C 1
ATOM 699 O O . LEU A 1 89 ? 25.75 26.078 8.219 1 70.44 89 LEU A O 1
ATOM 703 N N . ILE A 1 90 ? 24.734 24.188 7.617 1 66.88 90 ILE A N 1
ATOM 704 C CA . ILE A 1 90 ? 25.047 23.547 8.883 1 66.88 90 ILE A CA 1
ATOM 705 C C . ILE A 1 90 ? 26.547 23.234 8.93 1 66.88 90 ILE A C 1
ATOM 707 O O . ILE A 1 90 ? 27.156 23.266 10 1 66.88 90 ILE A O 1
ATOM 711 N N . ASN A 1 91 ? 27.047 22.953 7.805 1 61.22 91 ASN A N 1
ATOM 712 C CA . ASN A 1 91 ? 28.453 22.547 7.742 1 61.22 91 ASN A CA 1
ATOM 713 C C . ASN A 1 91 ? 29.375 23.766 7.676 1 61.22 91 ASN A C 1
ATOM 715 O O . ASN A 1 91 ? 30.578 23.609 7.445 1 61.22 91 ASN A O 1
ATOM 719 N N . LEU A 1 92 ? 28.859 24.875 7.66 1 55.97 92 LEU A N 1
ATOM 720 C CA . LEU A 1 92 ? 29.719 26.047 7.637 1 55.97 92 LEU A CA 1
ATOM 721 C C . LEU A 1 92 ? 30.688 26.031 8.82 1 55.97 92 LEU A C 1
ATOM 723 O O . LEU A 1 92 ? 30.25 26.016 9.977 1 55.97 92 LEU A O 1
ATOM 727 N N . LYS A 1 93 ? 31.781 25.438 8.477 1 54.44 93 LYS A N 1
ATOM 728 C CA . LYS A 1 93 ? 32.969 25.375 9.344 1 54.44 93 LYS A CA 1
ATOM 729 C C . LYS A 1 93 ? 33.5 26.766 9.633 1 54.44 93 LYS A C 1
ATOM 731 O O . LYS A 1 93 ? 33.531 27.625 8.742 1 54.44 93 LYS A O 1
ATOM 736 N N . PRO A 1 94 ? 33.844 26.922 10.969 1 52.16 94 PRO A N 1
ATOM 737 C CA . PRO A 1 94 ? 34.562 28.172 11.25 1 52.16 94 PRO A CA 1
ATOM 738 C C . PRO A 1 94 ? 35.781 28.359 10.375 1 52.16 94 PRO A C 1
ATOM 740 O O . PRO A 1 94 ? 36.5 27.391 10.07 1 52.16 94 PRO A O 1
ATOM 743 N N . PRO A 1 95 ? 35.875 29.516 9.781 1 47.53 95 PRO A N 1
ATOM 744 C CA . PRO A 1 95 ? 37.031 29.75 8.922 1 47.53 95 PRO A CA 1
ATOM 745 C C . PRO A 1 95 ? 38.344 29.578 9.664 1 47.53 95 PRO A C 1
ATOM 747 O O . PRO A 1 95 ? 38.469 29.938 10.836 1 47.53 95 PRO A O 1
ATOM 750 N N . THR A 1 96 ? 39.156 28.656 9.266 1 50.69 96 THR A N 1
ATOM 751 C CA . THR A 1 96 ? 40.438 28.453 9.906 1 50.69 96 THR A CA 1
ATOM 752 C C . THR A 1 96 ? 41.438 29.484 9.406 1 50.69 96 THR A C 1
ATOM 754 O O . THR A 1 96 ? 42.5 29.656 10.008 1 50.69 96 THR A O 1
ATOM 757 N N . GLY A 1 97 ? 41.281 30.031 8.211 1 51.88 97 GLY A N 1
ATOM 758 C CA . GLY A 1 97 ? 42.25 30.969 7.672 1 51.88 97 GLY A CA 1
ATOM 759 C C . GLY A 1 97 ? 41.594 32.094 6.891 1 51.88 97 GLY A C 1
ATOM 760 O O . GLY A 1 97 ? 40.375 32.125 6.727 1 51.88 97 GLY A O 1
ATOM 761 N N . LEU A 1 98 ? 42.531 33.031 6.535 1 51.72 98 LEU A N 1
ATOM 762 C CA . LEU A 1 98 ? 42.062 34.25 5.914 1 51.72 98 LEU A CA 1
ATOM 763 C C . LEU A 1 98 ? 41.281 33.969 4.645 1 51.72 98 LEU A C 1
ATOM 765 O O . LEU A 1 98 ? 40.25 34.625 4.383 1 51.72 98 LEU A O 1
ATOM 769 N N . ILE A 1 99 ? 41.812 33.156 3.906 1 51.22 99 ILE A N 1
ATOM 770 C CA . ILE A 1 99 ? 41.125 32.781 2.668 1 51.22 99 ILE A CA 1
ATOM 771 C C . ILE A 1 99 ? 39.812 32.062 2.99 1 51.22 99 ILE A C 1
ATOM 773 O O . ILE A 1 99 ? 38.812 32.281 2.342 1 51.22 99 ILE A O 1
ATOM 777 N N . ASP A 1 100 ? 39.906 31.234 3.967 1 52.72 100 ASP A N 1
ATOM 778 C CA . ASP A 1 100 ? 38.719 30.516 4.426 1 52.72 100 ASP A CA 1
ATOM 779 C C . ASP A 1 100 ? 37.688 31.469 5.016 1 52.72 100 ASP A C 1
ATOM 781 O O . ASP A 1 100 ? 36.5 31.25 4.863 1 52.72 100 ASP A O 1
ATOM 785 N N . ALA A 1 101 ? 38.25 32.5 5.508 1 52.03 101 ALA A N 1
ATOM 786 C CA . ALA A 1 101 ? 37.375 33.531 6.086 1 52.03 101 ALA A CA 1
ATOM 787 C C . ALA A 1 101 ? 36.656 34.312 4.996 1 52.03 101 ALA A C 1
ATOM 789 O O . ALA A 1 101 ? 35.469 34.594 5.137 1 52.03 101 ALA A O 1
ATOM 790 N N . ILE A 1 102 ? 37.406 34.562 3.959 1 50.97 102 ILE A N 1
ATOM 791 C CA . ILE A 1 102 ? 36.812 35.281 2.842 1 50.97 102 ILE A CA 1
ATOM 792 C C . ILE A 1 102 ? 35.781 34.375 2.164 1 50.97 102 ILE A C 1
ATOM 794 O O . ILE A 1 102 ? 34.688 34.812 1.829 1 50.97 102 ILE A O 1
ATOM 798 N N . LYS A 1 103 ? 36.125 33.156 1.931 1 54.78 103 LYS A N 1
ATOM 799 C CA . LYS A 1 103 ? 35.188 32.188 1.388 1 54.78 103 LYS A CA 1
ATOM 800 C C . LYS A 1 103 ? 34 32 2.326 1 54.78 103 LYS A C 1
ATOM 802 O O . LYS A 1 103 ? 32.844 31.906 1.877 1 54.78 103 LYS A O 1
ATOM 807 N N . ALA A 1 104 ? 34.438 32 3.451 1 56.84 104 ALA A N 1
ATOM 808 C CA . ALA A 1 104 ? 33.406 31.953 4.477 1 56.84 104 ALA A CA 1
ATOM 809 C C . ALA A 1 104 ? 32.531 33.188 4.453 1 56.84 104 ALA A C 1
ATOM 811 O O . ALA A 1 104 ? 31.312 33.094 4.609 1 56.84 104 ALA A O 1
ATOM 812 N N . LEU A 1 105 ? 33.25 34.25 4.199 1 55.69 105 LEU A N 1
ATOM 813 C CA . LEU A 1 105 ? 32.5 35.5 4.094 1 55.69 105 LEU A CA 1
ATOM 814 C C . LEU A 1 105 ? 31.625 35.5 2.842 1 55.69 105 LEU A C 1
ATOM 816 O O . LEU A 1 105 ? 30.484 35.969 2.871 1 55.69 105 LEU A O 1
ATOM 820 N N . GLY A 1 106 ? 32.219 35.125 1.684 1 54.56 106 GLY A N 1
ATOM 821 C CA . GLY A 1 106 ? 31.438 34.969 0.468 1 54.56 106 GLY A CA 1
ATOM 822 C C . GLY A 1 106 ? 30.297 34 0.624 1 54.56 106 GLY A C 1
ATOM 823 O O . GLY A 1 106 ? 29.172 34.281 0.188 1 54.56 106 GLY A O 1
ATOM 824 N N . GLU A 1 107 ? 30.656 32.938 1.181 1 60.69 107 GLU A N 1
ATOM 825 C CA . GLU A 1 107 ? 29.609 31.953 1.494 1 60.69 107 GLU A CA 1
ATOM 826 C C . GLU A 1 107 ? 28.594 32.531 2.484 1 60.69 107 GLU A C 1
ATOM 828 O O . GLU A 1 107 ? 27.391 32.281 2.361 1 60.69 107 GLU A O 1
ATOM 833 N N . LEU A 1 108 ? 29.156 33.281 3.305 1 60.81 108 LEU A N 1
ATOM 834 C CA . LEU A 1 108 ? 28.297 33.938 4.27 1 60.81 108 LEU A CA 1
ATOM 835 C C . LEU A 1 108 ? 27.375 34.938 3.578 1 60.81 108 LEU A C 1
ATOM 837 O O . LEU A 1 108 ? 26.203 35.062 3.938 1 60.81 108 LEU A O 1
ATOM 841 N N . ARG A 1 109 ? 27.984 35.688 2.635 1 62.06 109 ARG A N 1
ATOM 842 C CA . ARG A 1 109 ? 27.172 36.625 1.874 1 62.06 109 ARG A CA 1
ATOM 843 C C . ARG A 1 109 ? 26.094 35.906 1.085 1 62.06 109 ARG A C 1
ATOM 845 O O . ARG A 1 109 ? 24.969 36.406 0.974 1 62.06 109 ARG A O 1
ATOM 852 N N . SER A 1 110 ? 26.453 34.844 0.552 1 70.75 110 SER A N 1
ATOM 853 C CA . SER A 1 110 ? 25.484 34.062 -0.216 1 70.75 110 SER A CA 1
ATOM 854 C C . SER A 1 110 ? 24.422 33.469 0.692 1 70.75 110 SER A C 1
ATOM 856 O O . SER A 1 110 ? 23.25 33.375 0.312 1 70.75 110 SER A O 1
ATOM 858 N N . VAL A 1 111 ? 24.797 33.312 1.898 1 78 111 VAL A N 1
ATOM 859 C CA . VAL A 1 111 ? 23.891 32.688 2.852 1 78 111 VAL A CA 1
ATOM 860 C C . VAL A 1 111 ? 23.031 33.75 3.523 1 78 111 VAL A C 1
ATOM 862 O O . VAL A 1 111 ? 21.906 33.5 3.961 1 78 111 VAL A O 1
ATOM 865 N N . SER A 1 112 ? 23.531 34.969 3.43 1 83.56 112 SER A N 1
ATOM 866 C CA . SER A 1 112 ? 22.844 36.062 4.113 1 83.56 112 SER A CA 1
ATOM 867 C C . SER A 1 112 ? 21.484 36.344 3.482 1 83.56 112 SER A C 1
ATOM 869 O O . SER A 1 112 ? 20.562 36.812 4.152 1 83.56 112 SER A O 1
ATOM 871 N N . ARG A 1 113 ? 21.328 36.031 2.234 1 87.38 113 ARG A N 1
ATOM 872 C CA . ARG A 1 113 ? 20.078 36.312 1.531 1 87.38 113 ARG A CA 1
ATOM 873 C C . ARG A 1 113 ? 18.953 35.438 2.092 1 87.38 113 ARG A C 1
ATOM 875 O O . ARG A 1 113 ? 17.766 35.75 1.879 1 87.38 113 ARG A O 1
ATOM 882 N N . TYR A 1 114 ? 19.328 34.406 2.807 1 88.94 114 TYR A N 1
ATOM 883 C CA . TYR A 1 114 ? 18.312 33.5 3.34 1 88.94 114 TYR A CA 1
ATOM 884 C C . TYR A 1 114 ? 17.891 33.906 4.738 1 88.94 114 TYR A C 1
ATOM 886 O O . TYR A 1 114 ? 16.891 33.406 5.262 1 88.94 114 TYR A O 1
ATOM 894 N N . PHE A 1 115 ? 18.578 34.844 5.324 1 89.88 115 PHE A N 1
ATOM 895 C CA . PHE A 1 115 ? 18.234 35.281 6.668 1 89.88 115 PHE A CA 1
ATOM 896 C C . PHE A 1 115 ? 16.969 36.125 6.656 1 89.88 115 PHE A C 1
ATOM 898 O O . PHE A 1 115 ? 16.734 36.906 5.727 1 89.88 115 PHE A O 1
ATOM 905 N N . PRO A 1 116 ? 16.141 35.938 7.695 1 92.69 116 PRO A N 1
ATOM 906 C CA . PRO A 1 116 ? 14.984 36.844 7.805 1 92.69 116 PRO A CA 1
ATOM 907 C C . PRO A 1 116 ? 15.398 38.312 7.898 1 92.69 116 PRO A C 1
ATOM 909 O O . PRO A 1 116 ? 16.453 38.625 8.438 1 92.69 116 PRO A O 1
ATOM 912 N N . ARG A 1 117 ? 14.594 39.125 7.371 1 93.88 117 ARG A N 1
ATOM 913 C CA . ARG A 1 117 ? 14.93 40.531 7.383 1 93.88 117 ARG A CA 1
ATOM 914 C C . ARG A 1 117 ? 13.75 41.375 7.867 1 93.88 117 ARG A C 1
ATOM 916 O O . ARG A 1 117 ? 12.602 41.125 7.5 1 93.88 117 ARG A O 1
ATOM 923 N N . LEU A 1 118 ? 14.062 42.375 8.625 1 95.56 118 LEU A N 1
ATOM 924 C CA . LEU A 1 118 ? 13.055 43.312 9.078 1 95.56 118 LEU A CA 1
ATOM 925 C C . LEU A 1 118 ? 12.805 44.375 8.016 1 95.56 118 LEU A C 1
ATOM 927 O O . LEU A 1 118 ? 13.758 44.906 7.422 1 95.56 118 LEU A O 1
ATOM 931 N N . VAL A 1 119 ? 11.57 44.594 7.801 1 95.81 119 VAL A N 1
ATOM 932 C CA . VAL A 1 119 ? 11.227 45.594 6.805 1 95.81 119 VAL A CA 1
ATOM 933 C C . VAL A 1 119 ? 10.32 46.656 7.434 1 95.81 119 VAL A C 1
ATOM 935 O O . VAL A 1 119 ? 9.617 46.375 8.406 1 95.81 119 VAL A O 1
ATOM 938 N N . ASN A 1 120 ? 10.383 47.781 6.828 1 91.38 120 ASN A N 1
ATOM 939 C CA . ASN A 1 120 ? 9.578 48.906 7.328 1 91.38 120 ASN A CA 1
ATOM 940 C C . ASN A 1 120 ? 8.172 48.875 6.734 1 91.38 120 ASN A C 1
ATOM 942 O O . ASN A 1 120 ? 7.199 49.188 7.43 1 91.38 120 ASN A O 1
ATOM 946 N N . LYS A 1 121 ? 8.109 48.594 5.508 1 92 121 LYS A N 1
ATOM 947 C CA . LYS A 1 121 ? 6.805 48.5 4.852 1 92 121 LYS A CA 1
ATOM 948 C C . LYS A 1 121 ? 6.207 47.094 5.047 1 92 121 LYS A C 1
ATOM 950 O O . LYS A 1 121 ? 6.785 46.094 4.605 1 92 121 LYS A O 1
ATOM 955 N N . ALA A 1 122 ? 5.035 47.062 5.773 1 96.75 122 ALA A N 1
ATOM 956 C CA . ALA A 1 122 ? 4.383 45.812 6.082 1 96.75 122 ALA A CA 1
ATOM 957 C C . ALA A 1 122 ? 2.941 45.781 5.578 1 96.75 122 ALA A C 1
ATOM 959 O O . ALA A 1 122 ? 2.031 46.25 6.277 1 96.75 122 ALA A O 1
ATOM 960 N N . PRO A 1 123 ? 2.719 45.188 4.383 1 97.12 123 PRO A N 1
ATOM 961 C CA . PRO A 1 123 ? 1.359 45.125 3.84 1 97.12 123 PRO A CA 1
ATOM 962 C C . PRO A 1 123 ? 0.352 44.562 4.848 1 97.12 123 PRO A C 1
ATOM 964 O O . PRO A 1 123 ? -0.816 44.969 4.836 1 97.12 123 PRO A O 1
ATOM 967 N N . VAL A 1 124 ? 0.722 43.75 5.77 1 98.12 124 VAL A N 1
ATOM 968 C CA . VAL A 1 124 ? -0.171 43.156 6.746 1 98.12 124 VAL A CA 1
ATOM 969 C C . VAL A 1 124 ? -0.692 44.219 7.711 1 98.12 124 VAL A C 1
ATOM 971 O O . VAL A 1 124 ? -1.714 44 8.375 1 98.12 124 VAL A O 1
ATOM 974 N N . LYS A 1 125 ? -0.091 45.375 7.758 1 97.44 125 LYS A N 1
ATOM 975 C CA . LYS A 1 125 ? -0.483 46.406 8.688 1 97.44 125 LYS A CA 1
ATOM 976 C C . LYS A 1 125 ? -1.107 47.594 7.941 1 97.44 125 LYS A C 1
ATOM 978 O O . LYS A 1 125 ? -1.145 48.719 8.461 1 97.44 125 LYS A O 1
ATOM 983 N N . GLU A 1 126 ? -1.587 47.344 6.758 1 97 126 GLU A N 1
ATOM 984 C CA . GLU A 1 126 ? -2.248 48.375 5.973 1 97 126 GLU A CA 1
ATOM 985 C C . GLU A 1 126 ? -3.475 48.906 6.695 1 97 126 GLU A C 1
ATOM 987 O O . GLU A 1 126 ? -3.76 50.125 6.629 1 97 126 GLU A O 1
ATOM 992 N N . LYS A 1 127 ? -4.172 48.031 7.289 1 97.62 127 LYS A N 1
ATOM 993 C CA . LYS A 1 127 ? -5.387 48.406 8.016 1 97.62 127 LYS A CA 1
ATOM 994 C C . LYS A 1 127 ? -5.34 47.906 9.453 1 97.62 127 LYS A C 1
ATOM 996 O O . LYS A 1 127 ? -5.113 46.719 9.703 1 97.62 127 LYS A O 1
ATOM 1001 N N . GLU A 1 128 ? -5.527 48.812 10.359 1 97.5 128 GLU A N 1
ATOM 1002 C CA . GLU A 1 128 ? -5.73 48.438 11.758 1 97.5 128 GLU A CA 1
ATOM 1003 C C . GLU A 1 128 ? -7.215 48.312 12.086 1 97.5 128 GLU A C 1
ATOM 1005 O O . GLU A 1 128 ? -8.008 49.219 11.766 1 97.5 128 GLU A O 1
ATOM 1010 N N . TRP A 1 129 ? -7.496 47.25 12.648 1 97.62 129 TRP A N 1
ATOM 1011 C CA . TRP A 1 129 ? -8.891 47.062 13.031 1 97.62 129 TRP A CA 1
ATOM 1012 C C . TRP A 1 129 ? -9.227 47.875 14.266 1 97.62 129 TRP A C 1
ATOM 1014 O O . TRP A 1 129 ? -8.641 47.688 15.328 1 97.62 129 TRP A O 1
ATOM 1024 N N . ARG A 1 130 ? -10.164 48.75 14.188 1 94.81 130 ARG A N 1
ATOM 1025 C CA . ARG A 1 130 ? -10.57 49.594 15.305 1 94.81 130 ARG A CA 1
ATOM 1026 C C . ARG A 1 130 ? -11.328 48.812 16.359 1 94.81 130 ARG A C 1
ATOM 1028 O O . ARG A 1 130 ? -11.18 49.062 17.547 1 94.81 130 ARG A O 1
ATOM 1035 N N . SER A 1 131 ? -12.125 47.969 15.805 1 96.12 131 SER A N 1
ATOM 1036 C CA . SER A 1 131 ? -12.852 47.062 16.672 1 96.12 131 SER A CA 1
ATOM 1037 C C . SER A 1 131 ? -12.43 45.625 16.453 1 96.12 131 SER A C 1
ATOM 1039 O O . SER A 1 131 ? -12.609 45.094 15.352 1 96.12 131 SER A O 1
ATOM 1041 N N . ILE A 1 132 ? -11.859 45.094 17.5 1 97.31 132 ILE A N 1
ATOM 1042 C CA . ILE A 1 132 ? -11.438 43.688 17.453 1 97.31 132 ILE A CA 1
ATOM 1043 C C . ILE A 1 132 ? -12.664 42.781 17.422 1 97.31 132 ILE A C 1
ATOM 1045 O O . ILE A 1 132 ? -13.531 42.875 18.297 1 97.31 132 ILE A O 1
ATOM 1049 N N . ASP A 1 133 ? -12.781 41.938 16.391 1 98.25 133 ASP A N 1
ATOM 1050 C CA . ASP A 1 133 ? -13.883 41 16.281 1 98.25 133 ASP A CA 1
ATOM 1051 C C . ASP A 1 133 ? -13.445 39.719 15.547 1 98.25 133 ASP A C 1
ATOM 1053 O O . ASP A 1 133 ? -13.508 39.656 14.312 1 98.25 133 ASP A O 1
ATOM 1057 N N . LEU A 1 134 ? -13.172 38.719 16.312 1 98.62 134 LEU A N 1
ATOM 1058 C CA . LEU A 1 134 ? -12.695 37.469 15.75 1 98.62 134 LEU A CA 1
ATOM 1059 C C . LEU A 1 134 ? -13.805 36.781 14.961 1 98.62 134 LEU A C 1
ATOM 1061 O O . LEU A 1 134 ? -13.531 35.906 14.125 1 98.62 134 LEU A O 1
ATOM 1065 N N . PHE A 1 135 ? -15.055 37.062 15.18 1 97.81 135 PHE A N 1
ATOM 1066 C CA . PHE A 1 135 ? -16.172 36.438 14.508 1 97.81 135 PHE A CA 1
ATOM 1067 C C . PHE A 1 135 ? -16.266 36.875 13.055 1 97.81 135 PHE A C 1
ATOM 1069 O O . PHE A 1 135 ? -16.969 36.25 12.258 1 97.81 135 PHE A O 1
ATOM 1076 N N . LYS A 1 136 ? -15.57 37.875 12.75 1 98.06 136 LYS A N 1
ATOM 1077 C CA . LYS A 1 136 ? -15.531 38.344 11.367 1 98.06 136 LYS A CA 1
ATOM 1078 C C . LYS A 1 136 ? -14.562 37.5 10.531 1 98.06 136 LYS A C 1
ATOM 1080 O O . LYS A 1 136 ? -14.578 37.594 9.297 1 98.06 136 LYS A O 1
ATOM 1085 N N . LEU A 1 137 ? -13.727 36.75 11.141 1 98.62 137 LEU A N 1
ATOM 1086 C CA . LEU A 1 137 ? -12.844 35.812 10.445 1 98.62 137 LEU A CA 1
ATOM 1087 C C . LEU A 1 137 ? -13.57 34.531 10.086 1 98.62 137 LEU A C 1
ATOM 1089 O O . LEU A 1 137 ? -14.5 34.125 10.789 1 98.62 137 LEU A O 1
ATOM 1093 N N . PRO A 1 138 ? -13.203 33.938 8.992 1 98.56 138 PRO A N 1
ATOM 1094 C CA . PRO A 1 138 ? -13.836 32.656 8.625 1 98.56 138 PRO A CA 1
ATOM 1095 C C . PRO A 1 138 ? -13.266 31.484 9.406 1 98.56 138 PRO A C 1
ATOM 1097 O O . PRO A 1 138 ? -12.828 30.5 8.812 1 98.56 138 PRO A O 1
ATOM 1100 N N . ALA A 1 139 ? -13.328 31.609 10.75 1 98.62 139 ALA A N 1
ATOM 1101 C CA . ALA A 1 139 ? -13.148 30.406 11.578 1 98.62 139 ALA A CA 1
ATOM 1102 C C . ALA A 1 139 ? -14.266 29.406 11.312 1 98.62 139 ALA A C 1
ATOM 1104 O O . ALA A 1 139 ? -15.414 29.781 11.086 1 98.62 139 ALA A O 1
ATOM 1105 N N . ILE A 1 140 ? -13.859 28.125 11.344 1 98.5 140 ILE A N 1
ATOM 1106 C CA . ILE A 1 140 ? -14.859 27.156 10.898 1 98.5 140 ILE A CA 1
ATOM 1107 C C . ILE A 1 140 ? -15.172 26.172 12.031 1 98.5 140 ILE A C 1
ATOM 1109 O O . ILE A 1 140 ? -14.375 26.016 12.953 1 98.5 140 ILE A O 1
ATOM 1113 N N . LYS A 1 141 ? -16.344 25.672 12.008 1 98.31 141 LYS A N 1
ATOM 1114 C CA . LYS A 1 141 ? -16.75 24.453 12.695 1 98.31 141 LYS A CA 1
ATOM 1115 C C . LYS A 1 141 ? -16.875 23.281 11.719 1 98.31 141 LYS A C 1
ATOM 1117 O O . LYS A 1 141 ? -17.844 23.219 10.961 1 98.31 141 LYS A O 1
ATOM 1122 N N . GLN A 1 142 ? -15.961 22.391 11.781 1 97.38 142 GLN A N 1
ATOM 1123 C CA . GLN A 1 142 ? -15.852 21.391 10.727 1 97.38 142 GLN A CA 1
ATOM 1124 C C . GLN A 1 142 ? -16.828 20.234 10.961 1 97.38 142 GLN A C 1
ATOM 1126 O O . GLN A 1 142 ? -17.297 19.625 10.008 1 97.38 142 GLN A O 1
ATOM 1131 N N . TRP A 1 143 ? -16.969 19.891 12.203 1 97.75 143 TRP A N 1
ATOM 1132 C CA . TRP A 1 143 ? -17.719 18.703 12.578 1 97.75 143 TRP A CA 1
ATOM 1133 C C . TRP A 1 143 ? -18.797 19.047 13.609 1 97.75 143 TRP A C 1
ATOM 1135 O O . TRP A 1 143 ? -18.625 19.969 14.406 1 97.75 143 TRP A O 1
ATOM 1145 N N . PRO A 1 144 ? -19.844 18.266 13.672 1 97.19 144 PRO A N 1
ATOM 1146 C CA . PRO A 1 144 ? -21 18.625 14.484 1 97.19 144 PRO A CA 1
ATOM 1147 C C . PRO A 1 144 ? -20.688 18.672 15.977 1 97.19 144 PRO A C 1
ATOM 1149 O O . PRO A 1 144 ? -21.281 19.469 16.719 1 97.19 144 PRO A O 1
ATOM 1152 N N . LYS A 1 145 ? -19.75 17.922 16.453 1 96.81 145 LYS A N 1
ATOM 1153 C CA . LYS A 1 145 ? -19.547 17.812 17.891 1 96.81 145 LYS A CA 1
ATOM 1154 C C . LYS A 1 145 ? -18.516 18.828 18.375 1 96.81 145 LYS A C 1
ATOM 1156 O O . LYS A 1 145 ? -18.281 18.953 19.578 1 96.81 145 LYS A O 1
ATOM 1161 N N . GLU A 1 146 ? -17.906 19.578 17.5 1 97.38 146 GLU A N 1
ATOM 1162 C CA . GLU A 1 146 ? -17.016 20.641 17.906 1 97.38 146 GLU A CA 1
ATOM 1163 C C . GLU A 1 146 ? -17.781 21.75 18.641 1 97.38 146 GLU A C 1
ATOM 1165 O O . GLU A 1 146 ? -18.891 22.094 18.25 1 97.38 146 GLU A O 1
ATOM 1170 N N . PRO A 1 147 ? -17.188 22.266 19.703 1 96 147 PRO A N 1
ATOM 1171 C CA . PRO A 1 147 ? -17.922 23.203 20.547 1 96 147 PRO A CA 1
ATOM 1172 C C . PRO A 1 147 ? -17.969 24.609 19.953 1 96 147 PRO A C 1
ATOM 1174 O O . PRO A 1 147 ? -18.703 25.469 20.453 1 96 147 PRO A O 1
ATOM 1177 N N . GLY A 1 148 ? -17.234 24.953 18.969 1 95.94 148 GLY A N 1
ATOM 1178 C CA . GLY A 1 148 ? -17.156 26.266 18.375 1 95.94 148 GLY A CA 1
ATOM 1179 C C . GLY A 1 148 ? -16.344 26.297 17.094 1 95.94 148 GLY A C 1
ATOM 1180 O O . GLY A 1 148 ? -16.062 25.234 16.516 1 95.94 148 GLY A O 1
ATOM 1181 N N . ARG A 1 149 ? -16.094 27.562 16.672 1 97.94 149 ARG A N 1
ATOM 1182 C CA . ARG A 1 149 ? -15.367 27.75 15.422 1 97.94 149 ARG A CA 1
ATOM 1183 C C . ARG A 1 149 ? -13.859 27.828 15.672 1 97.94 149 ARG A C 1
ATOM 1185 O O . ARG A 1 149 ? -13.43 28.375 16.688 1 97.94 149 ARG A O 1
ATOM 1192 N N . PHE A 1 150 ? -13.102 27.281 14.75 1 98.25 150 PHE A N 1
ATOM 1193 C CA . PHE A 1 150 ? -11.648 27.234 14.891 1 98.25 150 PHE A CA 1
ATOM 1194 C C . PHE A 1 150 ? -10.977 27.953 13.719 1 98.25 150 PHE A C 1
ATOM 1196 O O . PHE A 1 150 ? -11.414 27.812 12.57 1 98.25 150 PHE A O 1
ATOM 1203 N N . LEU A 1 151 ? -9.898 28.688 14.016 1 98.06 151 LEU A N 1
ATOM 1204 C CA . LEU A 1 151 ? -8.969 29.094 12.977 1 98.06 151 LEU A CA 1
ATOM 1205 C C . LEU A 1 151 ? -8.023 27.953 12.617 1 98.06 151 LEU A C 1
ATOM 1207 O O . LEU A 1 151 ? -7.18 27.562 13.43 1 98.06 151 LEU A O 1
ATOM 1211 N N . THR A 1 152 ? -8.102 27.453 11.383 1 96.56 152 THR A N 1
ATOM 1212 C CA . THR A 1 152 ? -7.484 26.172 11.094 1 96.56 152 THR A CA 1
ATOM 1213 C C . THR A 1 152 ? -6.215 26.359 10.266 1 96.56 152 THR A C 1
ATOM 1215 O O . THR A 1 152 ? -5.402 25.438 10.148 1 96.56 152 THR A O 1
ATOM 1218 N N . PHE A 1 153 ? -5.988 27.453 9.695 1 97.69 153 PHE A N 1
ATOM 1219 C CA . PHE A 1 153 ? -4.809 27.656 8.867 1 97.69 153 PHE A CA 1
ATOM 1220 C C . PHE A 1 153 ? -4.031 28.875 9.32 1 97.69 153 PHE A C 1
ATOM 1222 O O . PHE A 1 153 ? -3.486 29.625 8.5 1 97.69 153 PHE A O 1
ATOM 1229 N N . ALA A 1 154 ? -4.07 29.141 10.602 1 98.06 154 ALA A N 1
ATOM 1230 C CA . ALA A 1 154 ? -3.377 30.281 11.219 1 98.06 154 ALA A CA 1
ATOM 1231 C C . ALA A 1 154 ? -2.012 29.859 11.758 1 98.06 154 ALA A C 1
ATOM 1233 O O . ALA A 1 154 ? -1.904 28.875 12.5 1 98.06 154 ALA A O 1
ATOM 1234 N N . VAL A 1 155 ? -1.016 30.578 11.367 1 98.12 155 VAL A N 1
ATOM 1235 C CA . VAL A 1 155 ? 0.334 30.281 11.828 1 98.12 155 VAL A CA 1
ATOM 1236 C C . VAL A 1 155 ? 0.637 31.062 13.102 1 98.12 155 VAL A C 1
ATOM 1238 O O . VAL A 1 155 ? 0.651 32.312 13.086 1 98.12 155 VAL A O 1
ATOM 1241 N N . SER A 1 156 ? 0.927 30.375 14.18 1 96.94 156 SER A N 1
ATOM 1242 C CA . SER A 1 156 ? 1.217 31.016 15.445 1 96.94 156 SER A CA 1
ATOM 1243 C C . SER A 1 156 ? 2.715 31.25 15.625 1 96.94 156 SER A C 1
ATOM 1245 O O . SER A 1 156 ? 3.506 30.312 15.539 1 96.94 156 SER A O 1
ATOM 1247 N N . PHE A 1 157 ? 3.082 32.5 15.836 1 95.69 157 PHE A N 1
ATOM 1248 C CA . PHE A 1 157 ? 4.453 32.844 16.172 1 95.69 157 PHE A CA 1
ATOM 1249 C C . PHE A 1 157 ? 4.594 33.125 17.656 1 95.69 157 PHE A C 1
ATOM 1251 O O . PHE A 1 157 ? 3.834 33.906 18.234 1 95.69 157 PHE A O 1
ATOM 1258 N N . ILE A 1 158 ? 5.5 32.438 18.219 1 90.75 158 ILE A N 1
ATOM 1259 C CA . ILE A 1 158 ? 5.816 32.625 19.625 1 90.75 158 ILE A CA 1
ATOM 1260 C C . ILE A 1 158 ? 7.32 32.844 19.797 1 90.75 158 ILE A C 1
ATOM 1262 O O . ILE A 1 158 ? 8.117 32.312 19.016 1 90.75 158 ILE A O 1
ATOM 1266 N N . LYS A 1 159 ? 7.637 33.688 20.688 1 85.38 159 LYS A N 1
ATOM 1267 C CA . LYS A 1 159 ? 9.047 33.969 20.953 1 85.38 159 LYS A CA 1
ATOM 1268 C C . LYS A 1 159 ? 9.398 33.719 22.406 1 85.38 159 LYS A C 1
ATOM 1270 O O . LYS A 1 159 ? 8.664 34.156 23.312 1 85.38 159 LYS A O 1
ATOM 1275 N N . HIS A 1 160 ? 10.43 32.906 22.547 1 75.19 160 HIS A N 1
ATOM 1276 C CA . HIS A 1 160 ? 10.977 32.656 23.875 1 75.19 160 HIS A CA 1
ATOM 1277 C C . HIS A 1 160 ? 12.5 32.781 23.875 1 75.19 160 HIS A C 1
ATOM 1279 O O . HIS A 1 160 ? 13.18 32.125 23.094 1 75.19 160 HIS A O 1
ATOM 1285 N N . ASN A 1 161 ? 13.109 33.469 24.859 1 73.81 161 ASN A N 1
ATOM 1286 C CA . ASN A 1 161 ? 14.547 33.688 24.984 1 73.81 161 ASN A CA 1
ATOM 1287 C C . ASN A 1 161 ? 15.18 34 23.625 1 73.81 161 ASN A C 1
ATOM 1289 O O . ASN A 1 161 ? 16.156 33.375 23.234 1 73.81 161 ASN A O 1
ATOM 1293 N N . ASP A 1 162 ? 14.547 34.75 22.797 1 74.69 162 ASP A N 1
ATOM 1294 C CA . ASP A 1 162 ? 15.039 35.312 21.547 1 74.69 162 ASP A CA 1
ATOM 1295 C C . ASP A 1 162 ? 14.969 34.281 20.422 1 74.69 162 ASP A C 1
ATOM 1297 O O . ASP A 1 162 ? 15.578 34.469 19.375 1 74.69 162 ASP A O 1
ATOM 1301 N N . VAL A 1 163 ? 14.336 33.188 20.703 1 76.06 163 VAL A N 1
ATOM 1302 C CA . VAL A 1 163 ? 14.109 32.188 19.656 1 76.06 163 VAL A CA 1
ATOM 1303 C C . VAL A 1 163 ? 12.656 32.25 19.203 1 76.06 163 VAL A C 1
ATOM 1305 O O . VAL A 1 163 ? 11.734 32.156 20.016 1 76.06 163 VAL A O 1
ATOM 1308 N N . THR A 1 164 ? 12.531 32.469 17.969 1 84.44 164 THR A N 1
ATOM 1309 C CA . THR A 1 164 ? 11.195 32.5 17.391 1 84.44 164 THR A CA 1
ATOM 1310 C C . THR A 1 164 ? 10.789 31.125 16.875 1 84.44 164 THR A C 1
ATOM 1312 O O . THR A 1 164 ? 11.57 30.469 16.188 1 84.44 164 THR A O 1
ATOM 1315 N N . ASN A 1 165 ? 9.664 30.672 17.281 1 86.56 165 ASN A N 1
ATOM 1316 C CA . ASN A 1 165 ? 9.055 29.453 16.75 1 86.56 165 ASN A CA 1
ATOM 1317 C C . ASN A 1 165 ? 7.684 29.734 16.141 1 86.56 165 ASN A C 1
ATOM 1319 O O . ASN A 1 165 ? 6.977 30.641 16.578 1 86.56 165 ASN A O 1
ATOM 1323 N N . PHE A 1 166 ? 7.453 29.078 15.086 1 93.62 166 PHE A N 1
ATOM 1324 C CA . PHE A 1 166 ? 6.109 29.219 14.531 1 93.62 166 PHE A CA 1
ATOM 1325 C C . PHE A 1 166 ? 5.574 27.875 14.07 1 93.62 166 PHE A C 1
ATOM 1327 O O . PHE A 1 166 ? 6.344 26.969 13.742 1 93.62 166 PHE A O 1
ATOM 1334 N N . GLY A 1 167 ? 4.289 27.656 14.117 1 94.25 167 GLY A N 1
ATOM 1335 C CA . GLY A 1 167 ? 3.625 26.422 13.727 1 94.25 167 GLY A CA 1
ATOM 1336 C C . GLY A 1 167 ? 2.111 26.516 13.797 1 94.25 167 GLY A C 1
ATOM 1337 O O . GLY A 1 167 ? 1.562 27.562 14.102 1 94.25 167 GLY A O 1
ATOM 1338 N N . TYR A 1 168 ? 1.498 25.469 13.398 1 95.19 168 TYR A N 1
ATOM 1339 C CA . TYR A 1 168 ? 0.044 25.391 13.469 1 95.19 168 TYR A CA 1
ATOM 1340 C C . TYR A 1 168 ? -0.412 24.875 14.828 1 95.19 168 TYR A C 1
ATOM 1342 O O . TYR A 1 168 ? 0.044 23.812 15.281 1 95.19 168 TYR A O 1
ATOM 1350 N N . TYR A 1 169 ? -1.289 25.641 15.422 1 92.5 169 TYR A N 1
ATOM 1351 C CA . TYR A 1 169 ? -2.002 25.234 16.625 1 92.5 169 TYR A CA 1
ATOM 1352 C C . TYR A 1 169 ? -3.508 25.391 16.453 1 92.5 169 TYR A C 1
ATOM 1354 O O . TYR A 1 169 ? -3.965 26.188 15.633 1 92.5 169 TYR A O 1
ATOM 1362 N N . ARG A 1 170 ? -4.219 24.547 17.141 1 92.94 170 ARG A N 1
ATOM 1363 C CA . ARG A 1 170 ? -5.668 24.734 17.141 1 92.94 170 ARG A CA 1
ATOM 1364 C C . ARG A 1 170 ? -6.055 26 17.906 1 92.94 170 ARG A C 1
ATOM 1366 O O . ARG A 1 170 ? -5.621 26.203 19.031 1 92.94 170 ARG A O 1
ATOM 1373 N N . LEU A 1 171 ? -6.797 26.828 17.203 1 97.06 171 LEU A N 1
ATOM 1374 C CA . LEU A 1 171 ? -7.25 28.078 17.797 1 97.06 171 LEU A CA 1
ATOM 1375 C C . LEU A 1 171 ? -8.773 28.156 17.812 1 97.06 171 LEU A C 1
ATOM 1377 O O . LEU A 1 171 ? -9.391 28.406 16.766 1 97.06 171 LEU A O 1
ATOM 1381 N N . GLN A 1 172 ? -9.336 27.938 18.969 1 97.94 172 GLN A N 1
ATOM 1382 C CA . GLN A 1 172 ? -10.789 28 19.094 1 97.94 172 GLN A CA 1
ATOM 1383 C C . GLN A 1 172 ? -11.258 29.391 19.469 1 97.94 172 GLN A C 1
ATOM 1385 O O . GLN A 1 172 ? -10.859 29.922 20.516 1 97.94 172 GLN A O 1
ATOM 1390 N N . VAL A 1 173 ? -12.102 29.984 18.656 1 98.31 173 VAL A N 1
ATOM 1391 C CA . VAL A 1 173 ? -12.656 31.297 18.938 1 98.31 173 VAL A CA 1
ATOM 1392 C C . VAL A 1 173 ? -13.742 31.188 20 1 98.31 173 VAL A C 1
ATOM 1394 O O . VAL A 1 173 ? -14.695 30.422 19.844 1 98.31 173 VAL A O 1
ATOM 1397 N N . ILE A 1 174 ? -13.586 31.938 21.094 1 97.62 174 ILE A N 1
ATOM 1398 C CA . ILE A 1 174 ? -14.562 31.781 22.156 1 97.62 174 ILE A CA 1
ATOM 1399 C C . ILE A 1 174 ? -15.234 33.125 22.438 1 97.62 174 ILE A C 1
ATOM 1401 O O . ILE A 1 174 ? -16.266 33.188 23.125 1 97.62 174 ILE A O 1
ATOM 1405 N N . ASP A 1 175 ? -14.688 34.219 21.953 1 97.38 175 ASP A N 1
ATOM 1406 C CA . ASP A 1 175 ? -15.242 35.562 22.078 1 97.38 175 ASP A CA 1
ATOM 1407 C C . ASP A 1 175 ? -14.719 36.469 20.969 1 97.38 175 ASP A C 1
ATOM 1409 O O . ASP A 1 175 ? -13.93 36.031 20.125 1 97.38 175 ASP A O 1
ATOM 1413 N N . ARG A 1 176 ? -15.156 37.75 20.969 1 97.88 176 ARG A N 1
ATOM 1414 C CA . ARG A 1 176 ? -14.75 38.719 19.953 1 97.88 176 ARG A CA 1
ATOM 1415 C C . ARG A 1 176 ? -13.25 39 20.031 1 97.88 176 ARG A C 1
ATOM 1417 O O . ARG A 1 176 ? -12.625 39.312 19.016 1 97.88 176 ARG A O 1
ATOM 1424 N N . ASP A 1 177 ? -12.68 38.844 21.297 1 98.31 177 ASP A N 1
ATOM 1425 C CA . ASP A 1 177 ? -11.273 39.219 21.438 1 98.31 177 ASP A CA 1
ATOM 1426 C C . ASP A 1 177 ? -10.5 38.125 22.203 1 98.31 177 ASP A C 1
ATOM 1428 O O . ASP A 1 177 ? -9.453 38.438 22.797 1 98.31 177 ASP A O 1
ATOM 1432 N N . ARG A 1 178 ? -11.047 36.906 22.234 1 98.06 178 ARG A N 1
ATOM 1433 C CA . ARG A 1 178 ? -10.391 35.812 22.953 1 98.06 178 ARG A CA 1
ATOM 1434 C C . ARG A 1 178 ? -10.461 34.531 22.156 1 98.06 178 ARG A C 1
ATOM 1436 O O . ARG A 1 178 ? -11.477 34.25 21.531 1 98.06 178 ARG A O 1
ATOM 1443 N N . PHE A 1 179 ? -9.43 33.812 22.25 1 97.88 179 PHE A N 1
ATOM 1444 C CA . PHE A 1 179 ? -9.43 32.438 21.688 1 97.88 179 PHE A CA 1
ATOM 1445 C C . PHE A 1 179 ? -8.609 31.516 22.562 1 97.88 179 PHE A C 1
ATOM 1447 O O . PHE A 1 179 ? -7.746 31.953 23.312 1 97.88 179 PHE A O 1
ATOM 1454 N N . ILE A 1 180 ? -8.945 30.219 22.516 1 96.69 180 ILE A N 1
ATOM 1455 C CA . ILE A 1 180 ? -8.172 29.156 23.172 1 96.69 180 ILE A CA 1
ATOM 1456 C C . ILE A 1 180 ? -7.051 28.703 22.234 1 96.69 180 ILE A C 1
ATOM 1458 O O . ILE A 1 180 ? -7.277 28.453 21.047 1 96.69 180 ILE A O 1
ATOM 1462 N N . MET A 1 181 ? -5.887 28.688 22.734 1 94.62 181 MET A N 1
ATOM 1463 C CA . MET A 1 181 ? -4.738 28.172 21.984 1 94.62 181 MET A CA 1
ATOM 1464 C C . MET A 1 181 ? -4.332 26.797 22.484 1 94.62 181 MET A C 1
ATOM 1466 O O . MET A 1 181 ? -3.939 26.641 23.656 1 94.62 181 MET A O 1
ATOM 1470 N N . HIS A 1 182 ? -4.469 25.75 21.578 1 91 182 HIS A N 1
ATOM 1471 C CA . HIS A 1 182 ? -4.074 24.391 21.922 1 91 182 HIS A CA 1
ATOM 1472 C C . HIS A 1 182 ? -2.557 24.25 21.953 1 91 182 HIS A C 1
ATOM 1474 O O . HIS A 1 182 ? -1.97 23.625 21.062 1 91 182 HIS A O 1
ATOM 1480 N N . TRP A 1 183 ? -2.045 24.797 22.906 1 83.12 183 TRP A N 1
ATOM 1481 C CA . TRP A 1 183 ? -0.598 24.844 23.078 1 83.12 183 TRP A CA 1
ATOM 1482 C C . TRP A 1 183 ? -0.21 24.406 24.484 1 83.12 183 TRP A C 1
ATOM 1484 O O . TRP A 1 183 ? -0.873 24.766 25.469 1 83.12 183 TRP A O 1
ATOM 1494 N N . MET A 1 184 ? 0.615 23.25 24.469 1 66.56 184 MET A N 1
ATOM 1495 C CA . MET A 1 184 ? 1.055 22.766 25.766 1 66.56 184 MET A CA 1
ATOM 1496 C C . MET A 1 184 ? 2.43 23.328 26.125 1 66.56 184 MET A C 1
ATOM 1498 O O . MET A 1 184 ? 3.447 22.844 25.625 1 66.56 184 MET A O 1
ATOM 1502 N N . PRO A 1 185 ? 2.35 24.25 26.859 1 55.28 185 PRO A N 1
ATOM 1503 C CA . PRO A 1 185 ? 3.621 24.906 27.172 1 55.28 185 PRO A CA 1
ATOM 1504 C C . PRO A 1 185 ? 4.672 23.922 27.688 1 55.28 185 PRO A C 1
ATOM 1506 O O . PRO A 1 185 ? 5.871 24.156 27.5 1 55.28 185 PRO A O 1
ATOM 1509 N N . TRP A 1 186 ? 4.152 22.828 28.391 1 50 186 TRP A N 1
ATOM 1510 C CA . TRP A 1 186 ? 5.109 21.922 29.031 1 50 186 TRP A CA 1
ATOM 1511 C C . TRP A 1 186 ? 5.711 20.969 28 1 50 186 TRP A C 1
ATOM 1513 O O . TRP A 1 186 ? 6.703 20.281 28.281 1 50 186 TRP A O 1
ATOM 1523 N N . ARG A 1 187 ? 4.887 20.594 27.047 1 51.16 187 ARG A N 1
ATOM 1524 C CA . ARG A 1 187 ? 5.457 19.656 26.094 1 51.16 187 ARG A CA 1
ATOM 1525 C C . ARG A 1 187 ? 6.719 20.234 25.453 1 51.16 187 ARG A C 1
ATOM 1527 O O . ARG A 1 187 ? 7.723 19.531 25.297 1 51.16 187 ARG A O 1
ATOM 1534 N N . ARG A 1 188 ? 6.586 21.094 24.688 1 45.91 188 ARG A N 1
ATOM 1535 C CA . ARG A 1 188 ? 7.84 21.688 24.25 1 45.91 188 ARG A CA 1
ATOM 1536 C C . ARG A 1 188 ? 8.492 22.5 25.359 1 45.91 188 ARG A C 1
ATOM 1538 O O . ARG A 1 188 ? 9.625 22.219 25.75 1 45.91 188 ARG A O 1
ATOM 1545 N N . SER A 1 189 ? 8.047 24 25.438 1 39.97 189 SER A N 1
ATOM 1546 C CA . SER A 1 189 ? 8.836 25 26.156 1 39.97 189 SER A CA 1
ATOM 1547 C C . SER A 1 189 ? 8.578 24.922 27.656 1 39.97 189 SER A C 1
ATOM 1549 O O . SER A 1 189 ? 7.609 25.5 28.156 1 39.97 189 SER A O 1
ATOM 1551 N N . ALA A 1 190 ? 8.117 23.922 28.156 1 41.25 190 ALA A N 1
ATOM 1552 C CA . ALA A 1 190 ? 8.195 23.875 29.625 1 41.25 190 ALA A CA 1
ATOM 1553 C C . ALA A 1 190 ? 9.172 24.922 30.141 1 41.25 190 ALA A C 1
ATOM 1555 O O . ALA A 1 190 ? 9.102 25.312 31.312 1 41.25 190 ALA A O 1
ATOM 1556 N N . GLN A 1 191 ? 10.031 25.062 29.312 1 45.69 191 GLN A N 1
ATOM 1557 C CA . GLN A 1 191 ? 10.898 26.188 29.656 1 45.69 191 GLN A CA 1
ATOM 1558 C C . GLN A 1 191 ? 10.102 27.484 29.797 1 45.69 191 GLN A C 1
ATOM 1560 O O . GLN A 1 191 ? 10.602 28.469 30.328 1 45.69 191 GLN A O 1
ATOM 1565 N N . TYR A 1 192 ? 8.766 27.297 29.406 1 48.78 192 TYR A N 1
ATOM 1566 C CA . TYR A 1 192 ? 8.016 28.547 29.438 1 48.78 192 TYR A CA 1
ATOM 1567 C C . TYR A 1 192 ? 7.215 28.672 30.734 1 48.78 192 TYR A C 1
ATOM 1569 O O . TYR A 1 192 ? 6.461 29.625 30.906 1 48.78 192 TYR A O 1
ATOM 1577 N N . ALA A 1 193 ? 7.023 27.562 31.484 1 45.25 193 ALA A N 1
ATOM 1578 C CA . ALA A 1 193 ? 6.289 27.547 32.75 1 45.25 193 ALA A CA 1
ATOM 1579 C C . ALA A 1 193 ? 6.641 28.766 33.594 1 45.25 193 ALA A C 1
ATOM 1581 O O . ALA A 1 193 ? 5.793 29.297 34.312 1 45.25 193 ALA A O 1
ATOM 1582 N N . ASP A 1 194 ? 7.852 28.938 33.625 1 50.66 194 ASP A N 1
ATOM 1583 C CA . ASP A 1 194 ? 8.211 30.031 34.531 1 50.66 194 ASP A CA 1
ATOM 1584 C C . ASP A 1 194 ? 8.031 31.375 33.844 1 50.66 194 ASP A C 1
ATOM 1586 O O . ASP A 1 194 ? 8.688 32.344 34.188 1 50.66 194 ASP A O 1
ATOM 1590 N N . MET A 1 195 ? 7.32 31.25 32.688 1 55.16 195 MET A N 1
ATOM 1591 C CA . MET A 1 195 ? 7.543 32.406 31.844 1 55.16 195 MET A CA 1
ATOM 1592 C C . MET A 1 195 ? 6.562 33.531 32.156 1 55.16 195 MET A C 1
ATOM 1594 O O . MET A 1 195 ? 5.434 33.281 32.594 1 55.16 195 MET A O 1
ATOM 1598 N N . GLY A 1 196 ? 6.984 34.594 32.5 1 62.47 196 GLY A N 1
ATOM 1599 C CA . GLY A 1 196 ? 6.254 35.875 32.562 1 62.47 196 GLY A CA 1
ATOM 1600 C C . GLY A 1 196 ? 5.191 35.969 31.469 1 62.47 196 GLY A C 1
ATOM 1601 O O . GLY A 1 196 ? 4.539 35 31.125 1 62.47 196 GLY A O 1
ATOM 1602 N N . GLU A 1 197 ? 4.949 36.969 31.078 1 79.06 197 GLU A N 1
ATOM 1603 C CA . GLU A 1 197 ? 3.988 37.344 30.031 1 79.06 197 GLU A CA 1
ATOM 1604 C C . GLU A 1 197 ? 4.375 36.719 28.703 1 79.06 197 GLU A C 1
ATOM 1606 O O . GLU A 1 197 ? 5.492 36.906 28.219 1 79.06 197 GLU A O 1
ATOM 1611 N N . VAL A 1 198 ? 3.463 35.781 28.203 1 87.69 198 VAL A N 1
ATOM 1612 C CA . VAL A 1 198 ? 3.727 35.125 26.922 1 87.69 198 VAL A CA 1
ATOM 1613 C C . VAL A 1 198 ? 2.906 35.812 25.828 1 87.69 198 VAL A C 1
ATOM 1615 O O . VAL A 1 198 ? 1.689 35.969 25.953 1 87.69 198 VAL A O 1
ATOM 1618 N N . GLU A 1 199 ? 3.584 36.281 24.797 1 93.31 199 GLU A N 1
ATOM 1619 C CA . GLU A 1 199 ? 2.98 36.938 23.641 1 93.31 199 GLU A CA 1
ATOM 1620 C C . GLU A 1 199 ? 2.867 36 22.453 1 93.31 199 GLU A C 1
ATOM 1622 O O . GLU A 1 199 ? 3.619 35.031 22.359 1 93.31 199 GLU A O 1
ATOM 1627 N N . VAL A 1 200 ? 1.834 36.219 21.656 1 95.56 200 VAL A N 1
ATOM 1628 C CA . VAL A 1 200 ? 1.646 35.375 20.469 1 95.56 200 VAL A CA 1
ATOM 1629 C C . VAL A 1 200 ? 1.208 36.25 19.297 1 95.56 200 VAL A C 1
ATOM 1631 O O . VAL A 1 200 ? 0.469 37.219 19.484 1 95.56 200 VAL A O 1
ATOM 1634 N N . ALA A 1 201 ? 1.724 36 18.141 1 98.12 201 ALA A N 1
ATOM 1635 C CA . ALA A 1 201 ? 1.212 36.531 16.875 1 98.12 201 ALA A CA 1
ATOM 1636 C C . ALA A 1 201 ? 0.59 35.438 16.031 1 98.12 201 ALA A C 1
ATOM 1638 O O . ALA A 1 201 ? 1.24 34.438 15.727 1 98.12 201 ALA A O 1
ATOM 1639 N N . VAL A 1 202 ? -0.67 35.531 15.703 1 98.5 202 VAL A N 1
ATOM 1640 C CA . VAL A 1 202 ? -1.362 34.594 14.812 1 98.5 202 VAL A CA 1
ATOM 1641 C C . VAL A 1 202 ? -1.438 35.188 13.406 1 98.5 202 VAL A C 1
ATOM 1643 O O . VAL A 1 202 ? -2.148 36.188 13.18 1 98.5 202 VAL A O 1
ATOM 1646 N N . VAL A 1 203 ? -0.727 34.562 12.508 1 98.81 203 VAL A N 1
ATOM 1647 C CA . VAL A 1 203 ? -0.549 35.125 11.172 1 98.81 203 VAL A CA 1
ATOM 1648 C C . VAL A 1 203 ? -1.361 34.312 10.164 1 98.81 203 VAL A C 1
ATOM 1650 O O . VAL A 1 203 ? -1.208 33.094 10.07 1 98.81 203 VAL A O 1
ATOM 1653 N N . LEU A 1 204 ? -2.24 34.969 9.375 1 98.81 204 LEU A N 1
ATOM 1654 C CA . LEU A 1 204 ? -3.053 34.312 8.359 1 98.81 204 LEU A CA 1
ATOM 1655 C C . LEU A 1 204 ? -2.629 34.75 6.961 1 98.81 204 LEU A C 1
ATOM 1657 O O . LEU A 1 204 ? -2.66 35.938 6.641 1 98.81 204 LEU A O 1
ATOM 1661 N N . GLY A 1 205 ? -2.225 33.75 6.203 1 98.62 205 GLY A N 1
ATOM 1662 C CA . GLY A 1 205 ? -1.942 33.969 4.793 1 98.62 205 GLY A CA 1
ATOM 1663 C C . GLY A 1 205 ? -0.588 34.625 4.551 1 98.62 205 GLY A C 1
ATOM 1664 O O . GLY A 1 205 ? -0.489 35.625 3.844 1 98.62 205 GLY A O 1
ATOM 1665 N N . PRO A 1 206 ? 0.466 34.219 5.246 1 98.31 206 PRO A N 1
ATOM 1666 C CA . PRO A 1 206 ? 1.795 34.594 4.754 1 98.31 206 PRO A CA 1
ATOM 1667 C C . PRO A 1 206 ? 2.133 33.938 3.416 1 98.31 206 PRO A C 1
ATOM 1669 O O . PRO A 1 206 ? 1.251 33.375 2.756 1 98.31 206 PRO A O 1
ATOM 1672 N N . ASP A 1 207 ? 3.408 34.156 2.947 1 97.81 207 ASP A N 1
ATOM 1673 C CA . ASP A 1 207 ? 3.795 33.5 1.705 1 97.81 207 ASP A CA 1
ATOM 1674 C C . ASP A 1 207 ? 3.6 31.984 1.803 1 97.81 207 ASP A C 1
ATOM 1676 O O . ASP A 1 207 ? 3.635 31.422 2.896 1 97.81 207 ASP A O 1
ATOM 1680 N N . PRO A 1 208 ? 3.434 31.297 0.642 1 98.19 208 PRO A N 1
ATOM 1681 C CA . PRO A 1 208 ? 3.031 29.891 0.668 1 98.19 208 PRO A CA 1
ATOM 1682 C C . PRO A 1 208 ? 4.094 28.984 1.282 1 98.19 208 PRO A C 1
ATOM 1684 O O . PRO A 1 208 ? 3.764 27.984 1.909 1 98.19 208 PRO A O 1
ATOM 1687 N N . VAL A 1 209 ? 5.363 29.281 1.172 1 97.94 209 VAL A N 1
ATOM 1688 C CA . VAL A 1 209 ? 6.406 28.422 1.718 1 97.94 209 VAL A CA 1
ATOM 1689 C C . VAL A 1 209 ? 6.41 28.516 3.242 1 97.94 209 VAL A C 1
ATOM 1691 O O . VAL A 1 209 ? 6.57 27.5 3.932 1 97.94 209 VAL A O 1
ATOM 1694 N N . THR A 1 210 ? 6.227 29.734 3.752 1 97.88 210 THR A N 1
ATOM 1695 C CA . THR A 1 210 ? 6.094 29.891 5.195 1 97.88 210 THR A CA 1
ATOM 1696 C C . THR A 1 210 ? 4.902 29.094 5.723 1 97.88 210 THR A C 1
ATOM 1698 O O . THR A 1 210 ? 4.98 28.484 6.789 1 97.88 210 THR A O 1
ATOM 1701 N N . MET A 1 211 ? 3.842 29.078 4.969 1 98.44 211 MET A N 1
ATOM 1702 C CA . MET A 1 211 ? 2.668 28.297 5.355 1 98.44 211 MET A CA 1
ATOM 1703 C C . MET A 1 211 ? 2.996 26.812 5.395 1 98.44 211 MET A C 1
ATOM 1705 O O . MET A 1 211 ? 2.607 26.109 6.332 1 98.44 211 MET A O 1
ATOM 1709 N N . LEU A 1 212 ? 3.682 26.328 4.41 1 98.06 212 LEU A N 1
ATOM 1710 C CA . LEU A 1 212 ? 4.082 24.938 4.367 1 98.06 212 LEU A CA 1
ATOM 1711 C C . LEU A 1 212 ? 5.047 24.609 5.504 1 98.06 212 LEU A C 1
ATOM 1713 O O . LEU A 1 212 ? 4.898 23.578 6.172 1 98.06 212 LEU A O 1
ATOM 1717 N N . MET A 1 213 ? 5.949 25.5 5.797 1 96.62 213 MET A N 1
ATOM 1718 C CA . MET A 1 213 ? 6.98 25.297 6.812 1 96.62 213 MET A CA 1
ATOM 1719 C C . MET A 1 213 ? 6.371 25.312 8.211 1 96.62 213 MET A C 1
ATOM 1721 O O . MET A 1 213 ? 6.945 24.75 9.148 1 96.62 213 MET A O 1
ATOM 1725 N N . ALA A 1 214 ? 5.238 25.953 8.32 1 96.81 214 ALA A N 1
ATOM 1726 C CA . ALA A 1 214 ? 4.562 25.984 9.617 1 96.81 214 ALA A CA 1
ATOM 1727 C C . ALA A 1 214 ? 4.191 24.578 10.078 1 96.81 214 ALA A C 1
ATOM 1729 O O . ALA A 1 214 ? 4.09 24.312 11.281 1 96.81 214 ALA A O 1
ATOM 1730 N N . GLY A 1 215 ? 4 23.672 9.125 1 94.12 215 GLY A N 1
ATOM 1731 C CA . GLY A 1 215 ? 3.678 22.297 9.453 1 94.12 215 GLY A CA 1
ATOM 1732 C C . GLY A 1 215 ? 4.895 21.391 9.523 1 94.12 215 GLY A C 1
ATOM 1733 O O . GLY A 1 215 ? 4.77 20.172 9.664 1 94.12 215 GLY A O 1
ATOM 1734 N N . THR A 1 216 ? 6.062 21.922 9.453 1 91.62 216 THR A N 1
ATOM 1735 C CA . THR A 1 216 ? 7.297 21.141 9.375 1 91.62 216 THR A CA 1
ATOM 1736 C C . THR A 1 216 ? 8.086 21.25 10.68 1 91.62 216 THR A C 1
ATOM 1738 O O . THR A 1 216 ? 8.484 22.344 11.086 1 91.62 216 THR A O 1
ATOM 1741 N N . PRO A 1 217 ? 8.289 20.125 11.32 1 84.62 217 PRO A N 1
ATOM 1742 C CA . PRO A 1 217 ? 9.18 20.172 12.477 1 84.62 217 PRO A CA 1
ATOM 1743 C C . PRO A 1 217 ? 10.641 20.375 12.094 1 84.62 217 PRO A C 1
ATOM 1745 O O . PRO A 1 217 ? 11.133 19.703 11.172 1 84.62 217 PRO A O 1
ATOM 1748 N N . VAL A 1 218 ? 11.289 21.359 12.68 1 82.88 218 VAL A N 1
ATOM 1749 C CA . VAL A 1 218 ? 12.711 21.609 12.469 1 82.88 218 VAL A CA 1
ATOM 1750 C C . VAL A 1 218 ? 13.477 21.344 13.758 1 82.88 218 VAL A C 1
ATOM 1752 O O . VAL A 1 218 ? 13.156 21.906 14.812 1 82.88 218 VAL A O 1
ATOM 1755 N N . PRO A 1 219 ? 14.406 20.5 13.664 1 75.25 219 PRO A N 1
ATOM 1756 C CA . PRO A 1 219 ? 15.141 20.156 14.883 1 75.25 219 PRO A CA 1
ATOM 1757 C C . PRO A 1 219 ? 15.953 21.312 15.438 1 75.25 219 PRO A C 1
ATOM 1759 O O . PRO A 1 219 ? 16.5 22.109 14.664 1 75.25 219 PRO A O 1
ATOM 1762 N N . HIS A 1 220 ? 15.953 21.391 16.781 1 66.88 220 HIS A N 1
ATOM 1763 C CA . HIS A 1 220 ? 16.875 22.328 17.422 1 66.88 220 HIS A CA 1
ATOM 1764 C C . HIS A 1 220 ? 18.328 21.969 17.109 1 66.88 220 HIS A C 1
ATOM 1766 O O . HIS A 1 220 ? 18.672 20.797 17.031 1 66.88 220 HIS A O 1
ATOM 1772 N N . PRO A 1 221 ? 19.016 22.969 16.859 1 71.44 221 PRO A N 1
ATOM 1773 C CA . PRO A 1 221 ? 18.891 24.422 17.078 1 71.44 221 PRO A CA 1
ATOM 1774 C C . PRO A 1 221 ? 18.625 25.188 15.789 1 71.44 221 PRO A C 1
ATOM 1776 O O . PRO A 1 221 ? 18.812 26.406 15.75 1 71.44 221 PRO A O 1
ATOM 1779 N N . LEU A 1 222 ? 18.266 24.406 14.867 1 78.06 222 LEU A N 1
ATOM 1780 C CA . LEU A 1 222 ? 18.062 25.125 13.609 1 78.06 222 LEU A CA 1
ATOM 1781 C C . LEU A 1 222 ? 16.938 26.141 13.742 1 78.06 222 LEU A C 1
ATOM 1783 O O . LEU A 1 222 ? 15.914 25.875 14.359 1 78.06 222 LEU A O 1
ATOM 1787 N N . ASP A 1 223 ? 17.328 27.312 13.242 1 83.44 223 ASP A N 1
ATOM 1788 C CA . ASP A 1 223 ? 16.297 28.359 13.211 1 83.44 223 ASP A CA 1
ATOM 1789 C C . ASP A 1 223 ? 15.289 28.109 12.102 1 83.44 223 ASP A C 1
ATOM 1791 O O . ASP A 1 223 ? 15.656 28.047 10.922 1 83.44 223 ASP A O 1
ATOM 1795 N N . LYS A 1 224 ? 14.07 28.016 12.445 1 91.38 224 LYS A N 1
ATOM 1796 C CA . LYS A 1 224 ? 13.023 27.656 11.492 1 91.38 224 LYS A CA 1
ATOM 1797 C C . LYS A 1 224 ? 12.867 28.75 10.422 1 91.38 224 LYS A C 1
ATOM 1799 O O . LYS A 1 224 ? 12.555 28.438 9.266 1 91.38 224 LYS A O 1
ATOM 1804 N N . LEU A 1 225 ? 13.07 29.938 10.773 1 92.44 225 LEU A N 1
ATOM 1805 C CA . LEU A 1 225 ? 12.953 31.016 9.805 1 92.44 225 LEU A CA 1
ATOM 1806 C C . LEU A 1 225 ? 14.102 30.969 8.797 1 92.44 225 LEU A C 1
ATOM 1808 O O . LEU A 1 225 ? 13.898 31.234 7.613 1 92.44 225 LEU A O 1
ATOM 1812 N N . LEU A 1 226 ? 15.227 30.703 9.344 1 89.44 226 LEU A N 1
ATOM 1813 C CA . LEU A 1 226 ? 16.375 30.562 8.453 1 89.44 226 LEU A CA 1
ATOM 1814 C C . LEU A 1 226 ? 16.172 29.422 7.469 1 89.44 226 LEU A C 1
ATOM 1816 O O . LEU A 1 226 ? 16.406 29.578 6.27 1 89.44 226 LEU A O 1
ATOM 1820 N N . VAL A 1 227 ? 15.711 28.266 7.992 1 90.81 227 VAL A N 1
ATOM 1821 C CA . VAL A 1 227 ? 15.453 27.125 7.133 1 90.81 227 VAL A CA 1
ATOM 1822 C C . VAL A 1 227 ? 14.391 27.484 6.094 1 90.81 227 VAL A C 1
ATOM 1824 O O . VAL A 1 227 ? 14.5 27.094 4.926 1 90.81 227 VAL A O 1
ATOM 1827 N N . THR A 1 228 ? 13.398 28.219 6.484 1 94.69 228 THR A N 1
ATOM 1828 C CA . THR A 1 228 ? 12.352 28.672 5.578 1 94.69 228 THR A CA 1
ATOM 1829 C C . THR A 1 228 ? 12.945 29.516 4.461 1 94.69 228 THR A C 1
ATOM 1831 O O . THR A 1 228 ? 12.602 29.344 3.289 1 94.69 228 THR A O 1
ATOM 1834 N N . GLY A 1 229 ? 13.828 30.406 4.863 1 93.56 229 GLY A N 1
ATOM 1835 C CA . GLY A 1 229 ? 14.492 31.25 3.877 1 93.56 229 GLY A CA 1
ATOM 1836 C C . GLY A 1 229 ? 15.281 30.453 2.854 1 93.56 229 GLY A C 1
ATOM 1837 O O . GLY A 1 229 ? 15.273 30.781 1.665 1 93.56 229 GLY A O 1
ATOM 1838 N N . VAL A 1 230 ? 15.914 29.438 3.295 1 90.94 230 VAL A N 1
ATOM 1839 C CA . VAL A 1 230 ? 16.703 28.578 2.41 1 90.94 230 VAL A CA 1
ATOM 1840 C C . VAL A 1 230 ? 15.797 27.891 1.4 1 90.94 230 VAL A C 1
ATOM 1842 O O . VAL A 1 230 ? 16.062 27.922 0.196 1 90.94 230 VAL A O 1
ATOM 1845 N N . ILE A 1 231 ? 14.703 27.344 1.844 1 93.44 231 ILE A N 1
ATOM 1846 C CA . ILE A 1 231 ? 13.789 26.594 0.993 1 93.44 231 ILE A CA 1
ATOM 1847 C C . ILE A 1 231 ? 13.078 27.547 0.026 1 93.44 231 ILE A C 1
ATOM 1849 O O . ILE A 1 231 ? 12.883 27.219 -1.144 1 93.44 231 ILE A O 1
ATOM 1853 N N . ARG A 1 232 ? 12.836 28.703 0.537 1 93.38 232 ARG A N 1
ATOM 1854 C CA . ARG A 1 232 ? 12.195 29.734 -0.271 1 93.38 232 ARG A CA 1
ATOM 1855 C C . ARG A 1 232 ? 13.164 30.297 -1.31 1 93.38 232 ARG A C 1
ATOM 1857 O O . ARG A 1 232 ? 12.734 30.781 -2.363 1 93.38 232 ARG A O 1
ATOM 1864 N N . GLY A 1 233 ? 14.352 30.344 -1.002 1 90.12 233 GLY A N 1
ATOM 1865 C CA . GLY A 1 233 ? 15.375 30.969 -1.818 1 90.12 233 GLY A CA 1
ATOM 1866 C C . GLY A 1 233 ? 15.656 32.406 -1.424 1 90.12 233 GLY A C 1
ATOM 1867 O O . GLY A 1 233 ? 16.578 33.031 -1.956 1 90.12 233 GLY A O 1
ATOM 1868 N N . GLU A 1 234 ? 14.844 32.906 -0.574 1 92.81 234 GLU A N 1
ATOM 1869 C CA . GLU A 1 234 ? 14.969 34.281 -0.065 1 92.81 234 GLU A CA 1
ATOM 1870 C C . GLU A 1 234 ? 14.445 34.375 1.364 1 92.81 234 GLU A C 1
ATOM 1872 O O . GLU A 1 234 ? 13.43 33.781 1.706 1 92.81 234 GLU A O 1
ATOM 1877 N N . GLY A 1 235 ? 15.133 35.219 2.135 1 93.69 235 GLY A N 1
ATOM 1878 C CA . GLY A 1 235 ? 14.727 35.375 3.521 1 93.69 235 GLY A CA 1
ATOM 1879 C C . GLY A 1 235 ? 13.312 35.906 3.672 1 93.69 235 GLY A C 1
ATOM 1880 O O . GLY A 1 235 ? 12.844 36.688 2.85 1 93.69 235 GLY A O 1
ATOM 1881 N N . VAL A 1 236 ? 12.641 35.5 4.746 1 95.69 236 VAL A N 1
ATOM 1882 C CA . VAL A 1 236 ? 11.289 35.969 5.043 1 95.69 236 VAL A CA 1
ATOM 1883 C C . VAL A 1 236 ? 11.328 37.438 5.52 1 95.69 236 VAL A C 1
ATOM 1885 O O . VAL A 1 236 ? 12.148 37.781 6.367 1 95.69 236 VAL A O 1
ATOM 1888 N N . GLU A 1 237 ? 10.523 38.219 4.934 1 97.31 237 GLU A N 1
ATOM 1889 C CA . GLU A 1 237 ? 10.406 39.625 5.387 1 97.31 237 GLU A CA 1
ATOM 1890 C C . GLU A 1 237 ? 9.508 39.719 6.621 1 97.31 237 GLU A C 1
ATOM 1892 O O . GLU A 1 237 ? 8.344 39.312 6.586 1 97.31 237 GLU A O 1
ATOM 1897 N N . LEU A 1 238 ? 10.07 40.344 7.715 1 97.62 238 LEU A N 1
ATOM 1898 C CA . LEU A 1 238 ? 9.352 40.438 8.984 1 97.62 238 LEU A CA 1
ATOM 1899 C C . LEU A 1 238 ? 9.07 41.875 9.367 1 97.62 238 LEU A C 1
ATOM 1901 O O . LEU A 1 238 ? 9.758 42.781 8.906 1 97.62 238 LEU A O 1
ATOM 1905 N N . THR A 1 239 ? 8.062 42.062 10.125 1 98.06 239 THR A N 1
ATOM 1906 C CA . THR A 1 239 ? 7.746 43.344 10.75 1 98.06 239 THR A CA 1
ATOM 1907 C C . THR A 1 239 ? 7.566 43.188 12.258 1 98.06 239 THR A C 1
ATOM 1909 O O . THR A 1 239 ? 7.199 42.094 12.727 1 98.06 239 THR A O 1
ATOM 1912 N N . ARG A 1 240 ? 7.871 44.188 13 1 96.25 240 ARG A N 1
ATOM 1913 C CA . ARG A 1 240 ? 7.738 44.125 14.453 1 96.25 240 ARG A CA 1
ATOM 1914 C C . ARG A 1 240 ? 6.277 44.25 14.867 1 96.25 240 ARG A C 1
ATOM 1916 O O . ARG A 1 240 ? 5.523 45.031 14.266 1 96.25 240 ARG A O 1
ATOM 1923 N N . GLY A 1 241 ? 5.938 43.531 15.914 1 96.56 241 GLY A N 1
ATOM 1924 C CA . GLY A 1 241 ? 4.613 43.719 16.484 1 96.56 241 GLY A CA 1
ATOM 1925 C C . GLY A 1 241 ? 4.379 45.125 17.031 1 96.56 241 GLY A C 1
ATOM 1926 O O . GLY A 1 241 ? 5.332 45.844 17.312 1 96.56 241 GLY A O 1
ATOM 1927 N N . SER A 1 242 ? 3.121 45.5 17.078 1 96.62 242 SER A N 1
ATOM 1928 C CA . SER A 1 242 ? 2.76 46.812 17.594 1 96.62 242 SER A CA 1
ATOM 1929 C C . SER A 1 242 ? 2.473 46.75 19.078 1 96.62 242 SER A C 1
ATOM 1931 O O . SER A 1 242 ? 2.838 47.688 19.828 1 96.62 242 SER A O 1
ATOM 1933 N N . THR A 1 243 ? 1.815 45.719 19.453 1 97.19 243 THR A N 1
ATOM 1934 C CA . THR A 1 243 ? 1.416 45.594 20.859 1 97.19 243 THR A CA 1
ATOM 1935 C C . THR A 1 243 ? 2.182 44.469 21.547 1 97.19 243 THR A C 1
ATOM 1937 O O . THR A 1 243 ? 2.02 44.219 22.734 1 97.19 243 THR A O 1
ATOM 1940 N N . ILE A 1 244 ? 2.916 43.75 20.766 1 95.69 244 ILE A N 1
ATOM 1941 C CA . ILE A 1 244 ? 3.711 42.656 21.281 1 95.69 244 ILE A CA 1
ATOM 1942 C C . ILE A 1 244 ? 5.152 42.781 20.797 1 95.69 244 ILE A C 1
ATOM 1944 O O . ILE A 1 244 ? 5.445 43.594 19.906 1 95.69 244 ILE A O 1
ATOM 1948 N N . SER A 1 245 ? 6.078 41.938 21.344 1 93.31 245 SER A N 1
ATOM 1949 C CA . SER A 1 245 ? 7.5 42.031 21.031 1 93.31 245 SER A CA 1
ATOM 1950 C C . SER A 1 245 ? 7.918 41 20.016 1 93.31 245 SER A C 1
ATOM 1952 O O . SER A 1 245 ? 9.109 40.719 19.844 1 93.31 245 SER A O 1
ATOM 1954 N N . ILE A 1 246 ? 6.984 40.406 19.375 1 94.81 246 ILE A N 1
ATOM 1955 C CA . ILE A 1 246 ? 7.238 39.344 18.406 1 94.81 246 ILE A CA 1
ATOM 1956 C C . ILE A 1 246 ? 7.266 39.906 17 1 94.81 246 ILE A C 1
ATOM 1958 O O . ILE A 1 246 ? 6.457 40.781 16.656 1 94.81 246 ILE A O 1
ATOM 1962 N N . GLU A 1 247 ? 8.25 39.5 16.203 1 96.19 247 GLU A N 1
ATOM 1963 C CA . GLU A 1 247 ? 8.258 39.781 14.773 1 96.19 247 GLU A CA 1
ATOM 1964 C C . GLU A 1 247 ? 7.508 38.719 13.992 1 96.19 247 GLU A C 1
ATOM 1966 O O . GLU A 1 247 ? 7.559 37.531 14.344 1 96.19 247 GLU A O 1
ATOM 1971 N N . TYR A 1 248 ? 6.793 39.094 13.023 1 97.94 248 TYR A N 1
ATOM 1972 C CA . TYR A 1 248 ? 6.039 38.156 12.195 1 97.94 248 TYR A CA 1
ATOM 1973 C C . TYR A 1 248 ? 6.055 38.562 10.734 1 97.94 248 TYR A C 1
ATOM 1975 O O . TYR A 1 248 ? 6.512 39.656 10.406 1 97.94 248 TYR A O 1
ATOM 1983 N N . PRO A 1 249 ? 5.66 37.719 9.758 1 98.31 249 PRO A N 1
ATOM 1984 C CA . PRO A 1 249 ? 5.762 38 8.328 1 98.31 249 PRO A CA 1
ATOM 1985 C C . PRO A 1 249 ? 5.043 39.312 7.934 1 98.31 249 PRO A C 1
ATOM 1987 O O . PRO A 1 249 ? 3.855 39.469 8.219 1 98.31 249 PRO A O 1
ATOM 1990 N N . ALA A 1 250 ? 5.727 40.125 7.129 1 98.44 250 ALA A N 1
ATOM 1991 C CA . ALA A 1 250 ? 5.25 41.469 6.77 1 98.44 250 ALA A CA 1
ATOM 1992 C C . ALA A 1 250 ? 4.207 41.375 5.656 1 98.44 250 ALA A C 1
ATOM 1994 O O . ALA A 1 250 ? 3.424 42.312 5.469 1 98.44 250 ALA A O 1
ATOM 1995 N N . ASN A 1 251 ? 4.227 40.312 4.961 1 97.62 251 ASN A N 1
ATOM 1996 C CA . ASN A 1 251 ? 3.43 40.281 3.74 1 97.62 251 ASN A CA 1
ATOM 1997 C C . ASN A 1 251 ? 2.236 39.344 3.891 1 97.62 251 ASN A C 1
ATOM 1999 O O . ASN A 1 251 ? 1.738 38.781 2.9 1 97.62 251 ASN A O 1
ATOM 2003 N N . ALA A 1 252 ? 1.729 39.094 5.102 1 98.56 252 ALA A N 1
ATOM 2004 C CA . ALA A 1 252 ? 0.579 38.25 5.359 1 98.56 252 ALA A CA 1
ATOM 2005 C C . ALA A 1 252 ? -0.729 38.969 5.07 1 98.56 252 ALA A C 1
ATOM 2007 O O . ALA A 1 252 ? -0.736 40.188 4.867 1 98.56 252 ALA A O 1
ATOM 2008 N N . GLU A 1 253 ? -1.793 38.281 4.957 1 98.81 253 GLU A N 1
ATOM 2009 C CA . GLU A 1 253 ? -3.115 38.844 4.719 1 98.81 253 GLU A CA 1
ATOM 2010 C C . GLU A 1 253 ? -3.668 39.5 5.98 1 98.81 253 GLU A C 1
ATOM 2012 O O . GLU A 1 253 ? -4.328 40.531 5.906 1 98.81 253 GLU A O 1
ATOM 2017 N N . LEU A 1 254 ? -3.461 38.906 7.09 1 98.81 254 LEU A N 1
ATOM 2018 C CA . LEU A 1 254 ? -4.008 39.375 8.359 1 98.81 254 LEU A CA 1
ATOM 2019 C C . LEU A 1 254 ? -3.166 38.875 9.531 1 98.81 254 LEU A C 1
ATOM 2021 O O . LEU A 1 254 ? -2.6 37.781 9.469 1 98.81 254 LEU A O 1
ATOM 2025 N N . VAL A 1 255 ? -3.014 39.656 10.633 1 98.81 255 VAL A N 1
ATOM 2026 C CA . VAL A 1 255 ? -2.307 39.219 11.836 1 98.81 255 VAL A CA 1
ATOM 2027 C C . VAL A 1 255 ? -3.115 39.594 13.078 1 98.81 255 VAL A C 1
ATOM 2029 O O . VAL A 1 255 ? -3.742 40.656 13.117 1 98.81 255 VAL A O 1
ATOM 2032 N N . ILE A 1 256 ? -3.141 38.688 14.008 1 98.81 256 ILE A N 1
ATOM 2033 C CA . ILE A 1 256 ? -3.705 38.906 15.336 1 98.81 256 ILE A CA 1
ATOM 2034 C C . ILE A 1 256 ? -2.586 38.938 16.375 1 98.81 256 ILE A C 1
ATOM 2036 O O . ILE A 1 256 ? -1.797 38 16.484 1 98.81 256 ILE A O 1
ATOM 2040 N N . GLU A 1 257 ? -2.436 40.031 17.031 1 98.56 257 GLU A N 1
ATOM 2041 C CA . GLU A 1 257 ? -1.519 40.125 18.156 1 98.56 257 GLU A CA 1
ATOM 2042 C C . GLU A 1 257 ? -2.244 39.844 19.484 1 98.56 257 GLU A C 1
ATOM 2044 O O . GLU A 1 257 ? -3.381 40.312 19.656 1 98.56 257 GLU A O 1
ATOM 2049 N N . GLY A 1 258 ? -1.627 39.062 20.328 1 97.44 258 GLY A N 1
ATOM 2050 C CA . GLY A 1 258 ? -2.285 38.781 21.594 1 97.44 258 GLY A CA 1
ATOM 2051 C C . GLY A 1 258 ? -1.327 38.312 22.672 1 97.44 258 GLY A C 1
ATOM 2052 O O . GLY A 1 258 ? -0.116 38.25 22.453 1 97.44 258 GLY A O 1
ATOM 2053 N N . LYS A 1 259 ? -1.921 38.188 23.859 1 95.44 259 LYS A N 1
ATOM 2054 C CA . LYS A 1 259 ? -1.182 37.719 25.031 1 95.44 259 LYS A CA 1
ATOM 2055 C C . LYS A 1 259 ? -1.953 36.625 25.797 1 95.44 259 LYS A C 1
ATOM 2057 O O . LYS A 1 259 ? -3.182 36.688 25.875 1 95.44 259 LYS A O 1
ATOM 2062 N N . LEU A 1 260 ? -1.185 35.719 26.297 1 92.81 260 LEU A N 1
ATOM 2063 C CA . LEU A 1 260 ? -1.824 34.719 27.156 1 92.81 260 LEU A CA 1
ATOM 2064 C C . LEU A 1 260 ? -2.35 35.375 28.438 1 92.81 260 LEU A C 1
ATOM 2066 O O . LEU A 1 260 ? -1.675 36.219 29.031 1 92.81 260 LEU A O 1
ATOM 2070 N N . THR A 1 261 ? -3.475 34.969 28.906 1 92.81 261 THR A N 1
ATOM 2071 C CA . THR A 1 261 ? -4.133 35.594 30.047 1 92.81 261 THR A CA 1
ATOM 2072 C C . THR A 1 261 ? -3.797 34.875 31.344 1 92.81 261 THR A C 1
ATOM 2074 O O . THR A 1 261 ? -4.012 35.406 32.438 1 92.81 261 THR A O 1
ATOM 2077 N N . GLY A 1 262 ? -3.379 33.656 31.219 1 88.88 262 GLY A N 1
ATOM 2078 C CA . GLY A 1 262 ? -3.236 32.812 32.375 1 88.88 262 GLY A CA 1
ATOM 2079 C C . GLY A 1 262 ? -4.449 31.922 32.625 1 88.88 262 GLY A C 1
ATOM 2080 O O . GLY A 1 262 ? -4.375 30.953 33.375 1 88.88 262 GLY A O 1
ATOM 2081 N N . GLU A 1 263 ? -5.516 32.281 31.984 1 92 263 GLU A N 1
ATOM 2082 C CA . GLU A 1 263 ? -6.73 31.469 32.094 1 92 263 GLU A CA 1
ATOM 2083 C C . GLU A 1 263 ? -6.633 30.203 31.266 1 92 263 GLU A C 1
ATOM 2085 O O . GLU A 1 263 ? -6.023 30.188 30.203 1 92 263 GLU A O 1
ATOM 2090 N N . TYR A 1 264 ? -7.152 29.141 31.828 1 93 264 TYR A N 1
ATOM 2091 C CA . TYR A 1 264 ? -7.289 27.875 31.125 1 93 264 TYR A CA 1
ATOM 2092 C C . TYR A 1 264 ? -8.758 27.484 30.984 1 93 264 TYR A C 1
ATOM 2094 O O . TYR A 1 264 ? -9.516 27.562 31.953 1 93 264 TYR A O 1
ATOM 2102 N N . VAL A 1 265 ? -9.141 27.141 29.766 1 94.12 265 VAL A N 1
ATOM 2103 C CA . VAL A 1 265 ? -10.523 26.797 29.469 1 94.12 265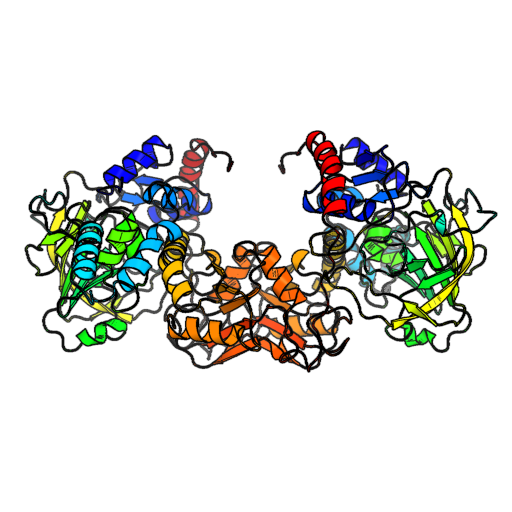 VAL A CA 1
ATOM 2104 C C . VAL A 1 265 ? -10.562 25.484 28.672 1 94.12 265 VAL A C 1
ATOM 2106 O O . VAL A 1 265 ? -9.602 25.141 27.984 1 94.12 265 VAL A O 1
ATOM 2109 N N . LYS A 1 266 ? -11.695 24.719 28.828 1 94.38 266 LYS A N 1
ATOM 2110 C CA . LYS A 1 266 ? -11.859 23.469 28.109 1 94.38 266 LYS A CA 1
ATOM 2111 C C . LYS A 1 266 ? -11.969 23.703 26.594 1 94.38 266 LYS A C 1
ATOM 2113 O O . LYS A 1 266 ? -12.703 24.609 26.172 1 94.38 266 LYS A O 1
ATOM 2118 N N . GLU A 1 267 ? -11.133 23.031 25.938 1 92.44 267 GLU A N 1
ATOM 2119 C CA . GLU A 1 267 ? -11.172 23.047 24.484 1 92.44 267 GLU A CA 1
ATOM 2120 C C . GLU A 1 267 ? -11.602 21.688 23.938 1 92.44 267 GLU A C 1
ATOM 2122 O O . GLU A 1 267 ? -11.203 20.641 24.453 1 92.44 267 GLU A O 1
ATOM 2127 N N . GLY A 1 268 ? -12.484 21.703 22.797 1 87.12 268 GLY A N 1
ATOM 2128 C CA . GLY A 1 268 ? -12.875 20.484 22.125 1 87.12 268 GLY A CA 1
ATOM 2129 C C . GLY A 1 268 ? -14.227 19.953 22.578 1 87.12 268 GLY A C 1
ATOM 2130 O O . GLY A 1 268 ? -14.945 20.641 23.312 1 87.12 268 GLY A O 1
ATOM 2131 N N . PRO A 1 269 ? -14.547 18.781 22.062 1 94.06 269 PRO A N 1
ATOM 2132 C CA . PRO A 1 269 ? -13.711 17.938 21.203 1 94.06 269 PRO A CA 1
ATOM 2133 C C . PRO A 1 269 ? -13.469 18.562 19.828 1 94.06 269 PRO A C 1
ATOM 2135 O O . PRO A 1 269 ? -14.188 19.469 19.422 1 94.06 269 PRO A O 1
ATOM 2138 N N . PHE A 1 270 ? -12.375 18.281 19.234 1 95.81 270 PHE A N 1
ATOM 2139 C CA . PHE A 1 270 ? -12 18.703 17.891 1 95.81 270 PHE A CA 1
ATOM 2140 C C . PHE A 1 270 ? -11.773 17.5 16.984 1 95.81 270 PHE A C 1
ATOM 2142 O O . PHE A 1 270 ? -11.07 16.562 17.375 1 95.81 270 PHE A O 1
ATOM 2149 N N . GLY A 1 271 ? -12.461 17.438 15.766 1 95.38 271 GLY A N 1
ATOM 2150 C CA . GLY A 1 271 ? -12.141 16.406 14.789 1 95.38 271 GLY A CA 1
ATOM 2151 C C . GLY A 1 271 ? -10.805 16.625 14.102 1 95.38 271 GLY A C 1
ATOM 2152 O O . GLY A 1 271 ? -10.703 17.406 13.156 1 95.38 271 GLY A O 1
ATOM 2153 N N . ASP A 1 272 ? -9.859 15.859 14.422 1 93.12 272 ASP A N 1
ATOM 2154 C CA . ASP A 1 272 ? -8.477 16.141 14.047 1 93.12 272 ASP A CA 1
ATOM 2155 C C . ASP A 1 272 ? -8.07 15.359 12.797 1 93.12 272 ASP A C 1
ATOM 2157 O O . ASP A 1 272 ? -8.914 14.711 12.172 1 93.12 272 ASP A O 1
ATOM 2161 N N . HIS A 1 273 ? -6.777 15.484 12.406 1 92.19 273 HIS A N 1
ATOM 2162 C CA . HIS A 1 273 ? -6.254 14.945 11.148 1 92.19 273 HIS A CA 1
ATOM 2163 C C . HIS A 1 273 ? -6.234 13.422 11.172 1 92.19 273 HIS A C 1
ATOM 2165 O O . HIS A 1 273 ? -6.082 12.789 10.133 1 92.19 273 HIS A O 1
ATOM 2171 N N . VAL A 1 274 ? -6.398 12.82 12.352 1 94.19 274 VAL A N 1
ATOM 2172 C CA . VAL A 1 274 ? -6.406 11.367 12.461 1 94.19 274 VAL A CA 1
ATOM 2173 C C . VAL A 1 274 ? -7.805 10.828 12.164 1 94.19 274 VAL A C 1
ATOM 2175 O O . VAL A 1 274 ? -8.016 9.617 12.102 1 94.19 274 VAL A O 1
ATOM 2178 N N . GLY A 1 275 ? -8.781 11.719 12.008 1 95.5 275 GLY A N 1
ATOM 2179 C CA . GLY A 1 275 ? -10.125 11.32 11.625 1 95.5 275 GLY A CA 1
ATOM 2180 C C . GLY A 1 275 ? -11.031 11.062 12.812 1 95.5 275 GLY A C 1
ATOM 2181 O O . GLY A 1 275 ? -12.188 10.664 12.641 1 95.5 275 GLY A O 1
ATOM 2182 N N . TYR A 1 276 ? -10.516 11.281 14.039 1 96.06 276 TYR A N 1
ATOM 2183 C CA . TYR A 1 276 ? -11.25 11.055 15.273 1 96.06 276 TYR A CA 1
ATOM 2184 C C . TYR A 1 276 ? -11.328 12.32 16.109 1 96.06 276 TYR A C 1
ATOM 2186 O O . TYR A 1 276 ? -10.516 13.234 15.938 1 96.06 276 TYR A O 1
ATOM 2194 N N . TYR A 1 277 ? -12.391 12.414 16.953 1 95.62 277 TYR A N 1
ATOM 2195 C CA . TYR A 1 277 ? -12.484 13.531 17.891 1 95.62 277 TYR A CA 1
ATOM 2196 C C . TYR A 1 277 ? -11.414 13.43 18.969 1 95.62 277 TYR A C 1
ATOM 2198 O O . TYR A 1 277 ? -11.133 12.336 19.469 1 95.62 277 TYR A O 1
ATOM 2206 N N . SER A 1 278 ? -10.844 14.523 19.25 1 91.62 278 SER A N 1
ATOM 2207 C CA . SER A 1 278 ? -9.828 14.594 20.312 1 91.62 278 SER A CA 1
ATOM 2208 C C . SER A 1 278 ? -10.469 14.617 21.688 1 91.62 278 SER A C 1
ATOM 2210 O O . SER A 1 278 ? -11.68 14.812 21.812 1 91.62 278 SER A O 1
ATOM 2212 N N . ILE A 1 279 ? -9.641 14.391 22.656 1 87.44 279 ILE A N 1
ATOM 2213 C CA . ILE A 1 279 ? -10.094 14.461 24.047 1 87.44 279 ILE A CA 1
ATOM 2214 C C . ILE A 1 279 ? -10.211 15.922 24.469 1 87.44 279 ILE A C 1
ATOM 2216 O O . ILE A 1 279 ? -9.453 16.781 24 1 87.44 279 ILE A O 1
ATOM 2220 N N . VAL A 1 280 ? -11.164 16.203 25.312 1 92.31 280 VAL A N 1
ATOM 2221 C CA . VAL A 1 280 ? -11.375 17.531 25.859 1 92.31 280 VAL A CA 1
ATOM 2222 C C . VAL A 1 280 ? -10.43 17.781 27.031 1 92.31 280 VAL A C 1
ATOM 2224 O O . VAL A 1 280 ? -10.352 16.969 27.953 1 92.31 280 VAL A O 1
ATOM 2227 N N . LYS A 1 281 ? -9.664 18.797 26.906 1 90.5 281 LYS A N 1
ATOM 2228 C CA . LYS A 1 281 ? -8.75 19.234 27.953 1 90.5 281 LYS A CA 1
ATOM 2229 C C . LYS A 1 281 ? -8.695 20.75 28.047 1 90.5 281 LYS A C 1
ATOM 2231 O O . LYS A 1 281 ? -9.25 21.453 27.203 1 90.5 281 LYS A O 1
ATOM 2236 N N . GLU A 1 282 ? -8.062 21.219 29.125 1 93.44 282 GLU A N 1
ATOM 2237 C CA . GLU A 1 282 ? -7.941 22.656 29.297 1 93.44 282 GLU A CA 1
ATOM 2238 C C . GLU A 1 282 ? -6.68 23.188 28.625 1 93.44 282 GLU A C 1
ATOM 2240 O O . GLU A 1 282 ? -5.621 22.562 28.688 1 93.44 282 GLU A O 1
ATOM 2245 N N . TYR A 1 283 ? -6.855 24.328 27.984 1 93.06 283 TYR A N 1
ATOM 2246 C CA . TYR A 1 283 ? -5.742 25 27.312 1 93.06 283 TYR A CA 1
ATOM 2247 C C . TYR A 1 283 ? -5.77 26.5 27.578 1 93.06 283 TYR A C 1
ATOM 2249 O O . TYR A 1 283 ? -6.777 27.031 28.047 1 93.06 283 TYR A O 1
ATOM 2257 N N . PRO A 1 284 ? -4.656 27.172 27.375 1 92.88 284 PRO A N 1
ATOM 2258 C CA . PRO A 1 284 ? -4.57 28.594 27.719 1 92.88 284 PRO A CA 1
ATOM 2259 C C . PRO A 1 284 ? -5.418 29.469 26.797 1 92.88 284 PRO A C 1
ATOM 2261 O O . PRO A 1 284 ? -5.605 29.125 25.609 1 92.88 284 PRO A O 1
ATOM 2264 N N . VAL A 1 285 ? -5.828 30.594 27.375 1 95.25 285 VAL A N 1
ATOM 2265 C CA . VAL A 1 285 ? -6.625 31.562 26.641 1 95.25 285 VAL A CA 1
ATOM 2266 C C . VAL A 1 285 ? -5.754 32.75 26.25 1 95.25 285 VAL A C 1
ATOM 2268 O O . VAL A 1 285 ? -4.941 33.219 27.047 1 95.25 285 VAL A O 1
ATOM 2271 N N . VAL A 1 286 ? -5.898 33.188 25.062 1 96.62 286 VAL A N 1
ATOM 2272 C CA . VAL A 1 286 ? -5.203 34.375 24.562 1 96.62 286 VAL A CA 1
ATOM 2273 C C . VAL A 1 286 ? -6.18 35.531 24.453 1 96.62 286 VAL A C 1
ATOM 2275 O O . VAL A 1 286 ? -7.301 35.375 23.969 1 96.62 286 VAL A O 1
ATOM 2278 N N . LYS A 1 287 ? -5.766 36.625 24.953 1 97.94 287 LYS A N 1
ATOM 2279 C CA . LYS A 1 287 ? -6.484 37.875 24.734 1 97.94 287 LYS A CA 1
ATOM 2280 C C . LYS A 1 287 ? -5.867 38.656 23.578 1 97.94 287 LYS A C 1
ATOM 2282 O O . LYS A 1 287 ? -4.66 38.906 23.578 1 97.94 287 LYS A O 1
ATOM 2287 N N . VAL A 1 288 ? -6.719 39.062 22.656 1 98.56 288 VAL A N 1
ATOM 2288 C CA . VAL A 1 288 ? -6.262 39.812 21.5 1 98.56 288 VAL A CA 1
ATOM 2289 C C . VAL A 1 288 ? -6.004 41.281 21.875 1 98.56 288 VAL A C 1
ATOM 2291 O O . VAL A 1 288 ? -6.828 41.906 22.547 1 98.56 288 VAL A O 1
ATOM 2294 N N . THR A 1 289 ? -4.875 41.75 21.422 1 98.25 289 THR A N 1
ATOM 2295 C CA . THR A 1 289 ? -4.523 43.156 21.734 1 98.25 289 THR A CA 1
ATOM 2296 C C . THR A 1 289 ? -4.637 44.031 20.5 1 98.25 289 THR A C 1
ATOM 2298 O O . THR A 1 289 ? -4.887 45.219 20.609 1 98.25 289 THR A O 1
ATOM 2301 N N . ALA A 1 290 ? -4.457 43.438 19.359 1 98.5 290 ALA A N 1
ATOM 2302 C CA . ALA A 1 290 ? -4.598 44.188 18.109 1 98.5 290 ALA A CA 1
ATOM 2303 C C . ALA A 1 290 ? -4.82 43.25 16.922 1 98.5 290 ALA A C 1
ATOM 2305 O O . ALA A 1 290 ? -4.449 42.062 16.984 1 98.5 290 ALA A O 1
ATOM 2306 N N . MET A 1 291 ? -5.469 43.719 15.93 1 98.69 291 MET A N 1
ATOM 2307 C CA . MET A 1 291 ? -5.617 43.062 14.648 1 98.69 291 MET A CA 1
ATOM 2308 C C . MET A 1 291 ? -5.273 44 13.492 1 98.69 291 MET A C 1
ATOM 2310 O O . MET A 1 291 ? -5.637 45.156 13.516 1 98.69 291 MET A O 1
ATOM 2314 N N . TYR A 1 292 ? -4.484 43.5 12.602 1 98.62 292 TYR A N 1
ATOM 2315 C CA . TYR A 1 292 ? -4.133 44.219 11.383 1 98.62 292 TYR A CA 1
ATOM 2316 C C . TYR A 1 292 ? -4.383 43.344 10.148 1 98.62 292 TYR A C 1
ATOM 2318 O O . TYR A 1 292 ? -4.387 42.125 10.242 1 98.62 292 TYR A O 1
ATOM 2326 N N . SER A 1 293 ? -4.656 44 9 1 98.69 293 SER A N 1
ATOM 2327 C CA . SER A 1 293 ? -4.848 43.25 7.766 1 98.69 293 SER A CA 1
ATOM 2328 C C . SER A 1 293 ? -4.52 44.094 6.539 1 98.69 293 SER A C 1
ATOM 2330 O O . SER A 1 293 ? -4.328 45.312 6.648 1 98.69 293 SER A O 1
ATOM 2332 N N . ARG A 1 294 ? -4.328 43.375 5.422 1 98.12 294 ARG A N 1
ATOM 2333 C CA . ARG A 1 294 ? -4.352 44.062 4.133 1 98.12 294 ARG A CA 1
ATOM 2334 C C . ARG A 1 294 ? -5.746 44.594 3.828 1 98.12 294 ARG A C 1
ATOM 2336 O O . ARG A 1 294 ? -6.707 44.281 4.535 1 98.12 294 ARG A O 1
ATOM 2343 N N . GLU A 1 295 ? -5.641 45.406 2.678 1 95 295 GLU A N 1
ATOM 2344 C CA . GLU A 1 295 ? -6.941 45.812 2.152 1 95 295 GLU A CA 1
ATOM 2345 C C . GLU A 1 295 ? -7.68 44.625 1.531 1 95 295 GLU A C 1
ATOM 2347 O O . GLU A 1 295 ? -7.121 43.906 0.699 1 95 295 GLU A O 1
ATOM 2352 N N . ASP A 1 296 ? -8.828 44.25 1.903 1 95.12 296 ASP A N 1
ATOM 2353 C CA . ASP A 1 296 ? -9.656 43.125 1.412 1 95.12 296 ASP A CA 1
ATOM 2354 C C . ASP A 1 296 ? -8.945 41.781 1.582 1 95.12 296 ASP A C 1
ATOM 2356 O O . ASP A 1 296 ? -8.719 41.094 0.604 1 95.12 296 ASP A O 1
ATOM 2360 N N . PRO A 1 297 ? -8.617 41.469 2.756 1 98.12 297 PRO A N 1
ATOM 2361 C CA . PRO A 1 297 ? -7.812 40.25 3.01 1 98.12 297 PRO A CA 1
ATOM 2362 C C . PRO A 1 297 ? -8.539 38.969 2.631 1 98.12 297 PRO A C 1
ATOM 2364 O O . PRO A 1 297 ? -9.766 38.906 2.701 1 98.12 297 PRO A O 1
ATOM 2367 N N . LEU A 1 298 ? -7.836 37.969 2.094 1 98.06 298 LEU A N 1
ATOM 2368 C CA . LEU A 1 298 ? -8.273 36.594 1.871 1 98.06 298 LEU A CA 1
ATOM 2369 C C . LEU A 1 298 ? -7.734 35.688 2.959 1 98.06 298 LEU A C 1
ATOM 2371 O O . LEU A 1 298 ? -6.52 35.562 3.145 1 98.06 298 LEU A O 1
ATOM 2375 N N . ILE A 1 299 ? -8.633 35.031 3.639 1 98.75 299 ILE A N 1
ATOM 2376 C CA . ILE A 1 299 ? -8.219 34.312 4.836 1 98.75 299 ILE A CA 1
ATOM 2377 C C . ILE A 1 299 ? -8.133 32.812 4.531 1 98.75 299 ILE A C 1
ATOM 2379 O O . ILE A 1 299 ? -9.133 32.188 4.145 1 98.75 299 ILE A O 1
ATOM 2383 N N . PRO A 1 300 ? -6.949 32.188 4.688 1 98.69 300 PRO A N 1
ATOM 2384 C CA . PRO A 1 300 ? -6.828 30.734 4.426 1 98.69 300 PRO A CA 1
ATOM 2385 C C . PRO A 1 300 ? -7.582 29.891 5.449 1 98.69 300 PRO A C 1
ATOM 2387 O O . PRO A 1 300 ? -7.594 30.219 6.641 1 98.69 300 PRO A O 1
ATOM 2390 N N . VAL A 1 301 ? -8.219 28.875 4.945 1 98.5 301 VAL A N 1
ATOM 2391 C CA . VAL A 1 301 ? -8.945 27.891 5.75 1 98.5 301 VAL A CA 1
ATOM 2392 C C . VAL A 1 301 ? -8.586 26.484 5.289 1 98.5 301 VAL A C 1
ATOM 2394 O O . VAL A 1 301 ? -8.438 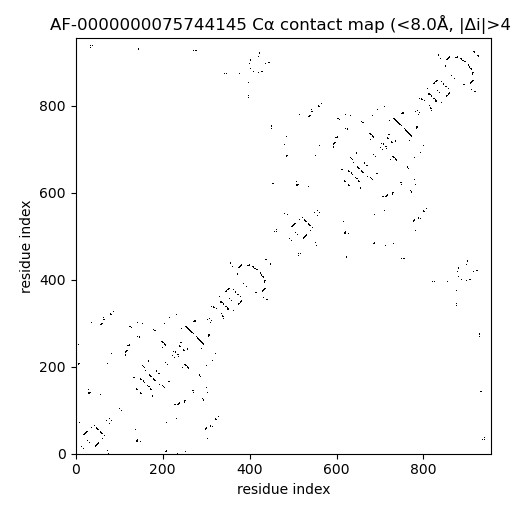26.234 4.094 1 98.5 301 VAL A O 1
ATOM 2397 N N . THR A 1 302 ? -8.305 25.625 6.191 1 98.12 302 THR A N 1
ATOM 2398 C CA . THR A 1 302 ? -8.109 24.203 5.863 1 98.12 302 THR A CA 1
ATOM 2399 C C . THR A 1 302 ? -8.969 23.328 6.762 1 98.12 302 THR A C 1
ATOM 2401 O O . THR A 1 302 ? -9.711 23.828 7.609 1 98.12 302 THR A O 1
ATOM 2404 N N . VAL A 1 303 ? -9 22.062 6.434 1 98.12 303 VAL A N 1
ATOM 2405 C CA . VAL A 1 303 ? -9.859 21.125 7.148 1 98.12 303 VAL A CA 1
ATOM 2406 C C . VAL A 1 303 ? -9.055 19.906 7.566 1 98.12 303 VAL A C 1
ATOM 2408 O O . VAL A 1 303 ? -7.969 19.656 7.035 1 98.12 303 VAL A O 1
ATOM 2411 N N . THR A 1 304 ? -9.516 19.25 8.578 1 96.19 304 THR A N 1
ATOM 2412 C CA . THR A 1 304 ? -8.953 17.969 9.023 1 96.19 304 THR A CA 1
ATOM 2413 C C . THR A 1 304 ? -9.992 16.859 8.914 1 96.19 304 THR A C 1
ATOM 2415 O O . THR A 1 304 ? -11.188 17.125 8.773 1 96.19 304 THR A O 1
ATOM 2418 N N . GLY A 1 305 ? -9.555 15.641 8.953 1 95.69 305 GLY A N 1
ATOM 2419 C CA . GLY A 1 305 ? -10.398 14.461 8.844 1 95.69 305 GLY A CA 1
ATOM 2420 C C . GLY A 1 305 ? -9.656 13.25 8.32 1 95.69 305 GLY A C 1
ATOM 2421 O O . GLY A 1 305 ? -8.43 13.188 8.383 1 95.69 305 GLY A O 1
ATOM 2422 N N . LYS A 1 306 ? -10.453 12.266 7.887 1 95.38 306 LYS A N 1
ATOM 2423 C CA . LYS A 1 306 ? -9.844 11.078 7.301 1 95.38 306 LYS A CA 1
ATOM 2424 C C . LYS A 1 306 ? -8.969 11.438 6.105 1 95.38 306 LYS A C 1
ATOM 2426 O O . LYS A 1 306 ? -9.352 12.266 5.273 1 95.38 306 LYS A O 1
ATOM 2431 N N . PRO A 1 307 ? -7.863 10.898 6.035 1 96.31 307 PRO A N 1
ATOM 2432 C CA . PRO A 1 307 ? -6.969 11.219 4.922 1 96.31 307 PRO A CA 1
ATOM 2433 C C . PRO A 1 307 ? -7.469 10.68 3.584 1 96.31 307 PRO A C 1
ATOM 2435 O O . PRO A 1 307 ? -8.273 9.75 3.555 1 96.31 307 PRO A O 1
ATOM 2438 N N . VAL A 1 308 ? -7.004 11.281 2.473 1 96.06 308 VAL A N 1
ATOM 2439 C CA . VAL A 1 308 ? -5.918 12.258 2.395 1 96.06 308 VAL A CA 1
ATOM 2440 C C . VAL A 1 308 ? -6.492 13.656 2.176 1 96.06 308 VAL A C 1
ATOM 2442 O O . VAL A 1 308 ? -7.273 13.867 1.248 1 96.06 308 VAL A O 1
ATOM 2445 N N . LEU A 1 309 ? -6.18 14.492 3.051 1 97.38 309 LEU A N 1
ATOM 2446 C CA . LEU A 1 309 ? -6.547 15.898 2.91 1 97.38 309 LEU A CA 1
ATOM 2447 C C . LEU A 1 309 ? -5.305 16.766 2.764 1 97.38 309 LEU A C 1
ATOM 2449 O O . LEU A 1 309 ? -4.211 16.266 2.502 1 97.38 309 LEU A O 1
ATOM 2453 N N . GLU A 1 310 ? -5.516 18.031 2.789 1 96.88 310 GLU A N 1
ATOM 2454 C CA . GLU A 1 310 ? -4.453 19 2.521 1 96.88 310 GLU A CA 1
ATOM 2455 C C . GLU A 1 310 ? -3.287 18.828 3.488 1 96.88 310 GLU A C 1
ATOM 2457 O O . GLU A 1 310 ? -2.129 19.031 3.119 1 96.88 310 GLU A O 1
ATOM 2462 N N . ASP A 1 311 ? -3.566 18.422 4.695 1 96.12 311 ASP A N 1
ATOM 2463 C CA . ASP A 1 311 ? -2.531 18.203 5.699 1 96.12 311 ASP A CA 1
ATOM 2464 C C . ASP A 1 311 ? -1.574 17.094 5.281 1 96.12 311 ASP A C 1
ATOM 2466 O O . ASP A 1 311 ? -0.39 17.125 5.621 1 96.12 311 ASP A O 1
ATOM 2470 N N . GLY A 1 312 ? -2.041 16.141 4.551 1 95.81 312 GLY A N 1
ATOM 2471 C CA . GLY A 1 312 ? -1.179 15.094 4.039 1 95.81 312 GLY A CA 1
ATOM 2472 C C . GLY A 1 312 ? -0.048 15.617 3.174 1 95.81 312 GLY A C 1
ATOM 2473 O O . GLY A 1 312 ? 1.097 15.18 3.307 1 95.81 312 GLY A O 1
ATOM 2474 N N . ASN A 1 313 ? -0.405 16.547 2.293 1 96.69 313 ASN A N 1
ATOM 2475 C CA . ASN A 1 313 ? 0.609 17.156 1.433 1 96.69 313 ASN A CA 1
ATOM 2476 C C . ASN A 1 313 ? 1.577 18.016 2.23 1 96.69 313 ASN A C 1
ATOM 2478 O O . ASN A 1 313 ? 2.76 18.109 1.893 1 96.69 313 ASN A O 1
ATOM 2482 N N . ILE A 1 314 ? 1.059 18.594 3.26 1 97.19 314 ILE A N 1
ATOM 2483 C CA . ILE A 1 314 ? 1.9 19.438 4.105 1 97.19 314 ILE A CA 1
ATOM 2484 C C . ILE A 1 314 ? 2.904 18.562 4.859 1 97.19 314 ILE A C 1
ATOM 2486 O O . ILE A 1 314 ? 4.086 18.906 4.945 1 97.19 314 ILE A O 1
ATOM 2490 N N . ILE A 1 315 ? 2.449 17.438 5.34 1 94.75 315 ILE A N 1
ATOM 2491 C CA . ILE A 1 315 ? 3.33 16.484 6.02 1 94.75 315 ILE A CA 1
ATOM 2492 C C . ILE A 1 315 ? 4.383 15.969 5.043 1 94.75 315 ILE A C 1
ATOM 2494 O O . ILE A 1 315 ? 5.574 15.938 5.359 1 94.75 315 ILE A O 1
ATOM 2498 N N . LYS A 1 316 ? 3.895 15.586 3.881 1 95.88 316 LYS A N 1
ATOM 2499 C CA . LYS A 1 316 ? 4.812 15.117 2.85 1 95.88 316 LYS A CA 1
ATOM 2500 C C . LYS A 1 316 ? 5.879 16.156 2.539 1 95.88 316 LYS A C 1
ATOM 2502 O O . LYS A 1 316 ? 7.059 15.828 2.412 1 95.88 316 LYS A O 1
ATOM 2507 N N . PHE A 1 317 ? 5.492 17.391 2.393 1 97.06 317 PHE A N 1
ATOM 2508 C CA . PHE A 1 317 ? 6.426 18.484 2.17 1 97.06 317 PHE A CA 1
ATOM 2509 C C . PHE A 1 317 ? 7.477 18.531 3.271 1 97.06 317 PHE A C 1
ATOM 2511 O O . PHE A 1 317 ? 8.672 18.656 2.992 1 97.06 317 PHE A O 1
ATOM 2518 N N . GLY A 1 318 ? 7.043 18.5 4.512 1 95.31 318 GLY A N 1
ATOM 2519 C CA . GLY A 1 318 ? 7.965 18.547 5.637 1 95.31 318 GLY A CA 1
ATOM 2520 C C . GLY A 1 318 ? 9.023 17.469 5.586 1 95.31 318 GLY A C 1
ATOM 2521 O O . GLY A 1 318 ? 10.203 17.734 5.824 1 95.31 318 GLY A O 1
ATOM 2522 N N . VAL A 1 319 ? 8.617 16.266 5.219 1 94.25 319 VAL A N 1
ATOM 2523 C CA . VAL A 1 319 ? 9.531 15.141 5.141 1 94.25 319 VAL A CA 1
ATOM 2524 C C . VAL A 1 319 ? 10.547 15.375 4.023 1 94.25 319 VAL A C 1
ATOM 2526 O O . VAL A 1 319 ? 11.75 15.195 4.219 1 94.25 319 VAL A O 1
ATOM 2529 N N . GLU A 1 320 ? 10.062 15.805 2.891 1 95.38 320 GLU A N 1
ATOM 2530 C CA . GLU A 1 320 ? 10.945 16.078 1.756 1 95.38 320 GLU A CA 1
ATOM 2531 C C . GLU A 1 320 ? 11.938 17.188 2.074 1 95.38 320 GLU A C 1
ATOM 2533 O O . GLU A 1 320 ? 13.109 17.094 1.712 1 95.38 320 GLU A O 1
ATOM 2538 N N . ALA A 1 321 ? 11.445 18.156 2.764 1 94 321 ALA A N 1
ATOM 2539 C CA . ALA A 1 321 ? 12.273 19.312 3.09 1 94 321 ALA A CA 1
ATOM 2540 C C . ALA A 1 321 ? 13.367 18.938 4.086 1 94 321 ALA A C 1
ATOM 2542 O O . ALA A 1 321 ? 14.461 19.516 4.059 1 94 321 ALA A O 1
ATOM 2543 N N . MET A 1 322 ? 13.117 18 4.918 1 92.19 322 MET A N 1
ATOM 2544 C CA . MET A 1 322 ? 14.07 17.641 5.973 1 92.19 322 MET A CA 1
ATOM 2545 C C . MET A 1 322 ? 14.945 16.469 5.547 1 92.19 322 MET A C 1
ATOM 2547 O O . MET A 1 322 ? 15.891 16.109 6.246 1 92.19 322 MET A O 1
ATOM 2551 N N . LYS A 1 323 ? 14.656 15.867 4.453 1 93.25 323 LYS A N 1
ATOM 2552 C CA . LYS A 1 323 ? 15.305 14.648 3.979 1 93.25 323 LYS A CA 1
ATOM 2553 C C . LYS A 1 323 ? 16.812 14.82 3.9 1 93.25 323 LYS A C 1
ATOM 2555 O O . LYS A 1 323 ? 17.562 13.938 4.332 1 93.25 323 LYS A O 1
ATOM 2560 N N . PRO A 1 324 ? 17.344 15.977 3.334 1 91.62 324 PRO A N 1
ATOM 2561 C CA . PRO A 1 324 ? 18.797 16.125 3.285 1 91.62 324 PRO A CA 1
ATOM 2562 C C . PRO A 1 324 ? 19.453 16.078 4.668 1 91.62 324 PRO A C 1
ATOM 2564 O O . PRO A 1 324 ? 20.531 15.492 4.828 1 91.62 324 PRO A O 1
ATOM 2567 N N . LEU A 1 325 ? 18.812 16.641 5.605 1 88.06 325 LEU A N 1
ATOM 2568 C CA . LEU A 1 325 ? 19.328 16.609 6.973 1 88.06 325 LEU A CA 1
ATOM 2569 C C . LEU A 1 325 ? 19.297 15.188 7.535 1 88.06 325 LEU A C 1
ATOM 2571 O O . LEU A 1 325 ? 20.25 14.75 8.18 1 88.06 325 LEU A O 1
ATOM 2575 N N . LEU A 1 326 ? 18.234 14.484 7.324 1 90.69 326 LEU A N 1
ATOM 2576 C CA . LEU A 1 326 ? 18.094 13.109 7.793 1 90.69 326 LEU A CA 1
ATOM 2577 C C . LEU A 1 326 ? 19.156 12.211 7.164 1 90.69 326 LEU A C 1
ATOM 2579 O O . LEU A 1 326 ? 19.734 11.352 7.836 1 90.69 326 LEU A O 1
ATOM 2583 N N . LYS A 1 327 ? 19.406 12.445 5.91 1 91.88 327 LYS A N 1
ATOM 2584 C CA . LYS A 1 327 ? 20.406 11.656 5.195 1 91.88 327 LYS A CA 1
ATOM 2585 C C . LYS A 1 327 ? 21.812 11.961 5.703 1 91.88 327 LYS A C 1
ATOM 2587 O O . LYS A 1 327 ? 22.703 11.102 5.664 1 91.88 327 LYS A O 1
ATOM 2592 N N . GLN A 1 328 ? 22.031 13.141 6.129 1 87.88 328 GLN A N 1
ATOM 2593 C CA . GLN A 1 328 ? 23.312 13.477 6.742 1 87.88 328 GLN A CA 1
ATOM 2594 C C . GLN A 1 328 ? 23.5 12.734 8.062 1 87.88 328 GLN A C 1
ATOM 2596 O O . GLN A 1 328 ? 24.594 12.266 8.367 1 87.88 328 GLN A O 1
ATOM 2601 N N . LEU A 1 329 ? 22.469 12.633 8.82 1 87.44 329 LEU A N 1
ATOM 2602 C CA . LEU A 1 329 ? 22.516 11.953 10.109 1 87.44 329 LEU A CA 1
ATOM 2603 C C . LEU A 1 329 ? 22.594 10.438 9.922 1 87.44 329 LEU A C 1
ATOM 2605 O O . LEU A 1 329 ? 23.156 9.734 10.75 1 87.44 329 LEU A O 1
ATOM 2609 N N . MET A 1 330 ? 21.953 9.93 8.875 1 94.25 330 MET A N 1
ATOM 2610 C CA . MET A 1 330 ? 21.922 8.516 8.508 1 94.25 330 MET A CA 1
ATOM 2611 C C . MET A 1 330 ? 22.359 8.32 7.059 1 94.25 330 MET A C 1
ATOM 2613 O O . MET A 1 330 ? 21.531 8.109 6.176 1 94.25 330 MET A O 1
ATOM 2617 N N . PRO A 1 331 ? 23.594 8.25 6.836 1 93.75 331 PRO A N 1
ATOM 2618 C CA . PRO A 1 331 ? 24.125 8.242 5.473 1 93.75 331 PRO A CA 1
ATOM 2619 C C . PRO A 1 331 ? 23.719 7 4.684 1 93.75 331 PRO A C 1
ATOM 2621 O O . PRO A 1 331 ? 23.781 6.996 3.451 1 93.75 331 PRO A O 1
ATOM 2624 N N . GLU A 1 332 ? 23.328 5.977 5.414 1 96.69 332 GLU A N 1
ATOM 2625 C CA . GLU A 1 332 ? 22.906 4.754 4.742 1 96.69 332 GLU A CA 1
ATOM 2626 C C . GLU A 1 332 ? 21.531 4.934 4.078 1 96.69 332 GLU A C 1
ATOM 2628 O O . GLU A 1 332 ? 21.125 4.113 3.252 1 96.69 332 GLU A O 1
ATOM 2633 N N . VAL A 1 333 ? 20.844 5.992 4.422 1 97.75 333 VAL A N 1
ATOM 2634 C CA . VAL A 1 333 ? 19.484 6.188 3.932 1 97.75 333 VAL A CA 1
ATOM 2635 C C . VAL A 1 333 ? 19.516 6.637 2.473 1 97.75 333 VAL A C 1
ATOM 2637 O O . VAL A 1 333 ? 20.172 7.629 2.139 1 97.75 333 VAL A O 1
ATOM 2640 N N . ALA A 1 334 ? 18.828 5.824 1.648 1 98.06 334 ALA A N 1
ATOM 2641 C CA . ALA A 1 334 ? 18.672 6.18 0.241 1 98.06 334 ALA A CA 1
ATOM 2642 C C . ALA A 1 334 ? 17.453 7.09 0.035 1 98.06 334 ALA A C 1
ATOM 2644 O O . ALA A 1 334 ? 17.516 8.047 -0.738 1 98.06 334 ALA A O 1
ATOM 2645 N N . ASP A 1 335 ? 16.422 6.805 0.684 1 97.88 335 ASP A N 1
ATOM 2646 C CA . ASP A 1 335 ? 15.195 7.59 0.568 1 97.88 335 ASP A CA 1
ATOM 2647 C C . ASP A 1 335 ? 14.281 7.367 1.773 1 97.88 335 ASP A C 1
ATOM 2649 O O . ASP A 1 335 ? 14.43 6.383 2.496 1 97.88 335 ASP A O 1
ATOM 2653 N N . ILE A 1 336 ? 13.469 8.312 2.047 1 97.62 336 ILE A N 1
ATOM 2654 C CA . ILE A 1 336 ? 12.484 8.273 3.125 1 97.62 336 ILE A CA 1
ATOM 2655 C C . ILE A 1 336 ? 11.133 8.781 2.615 1 97.62 336 ILE A C 1
ATOM 2657 O O . ILE A 1 336 ? 11.07 9.781 1.896 1 97.62 336 ILE A O 1
ATOM 2661 N N . TYR A 1 337 ? 10.109 8.055 2.99 1 97.12 337 TYR A N 1
ATOM 2662 C CA . TYR A 1 337 ? 8.781 8.438 2.523 1 97.12 337 TYR A CA 1
ATOM 2663 C C . TYR A 1 337 ? 7.734 8.195 3.605 1 97.12 337 TYR A C 1
ATOM 2665 O O . TYR A 1 337 ? 7.703 7.129 4.223 1 97.12 337 TYR A O 1
ATOM 2673 N N . MET A 1 338 ? 6.965 9.18 3.914 1 96.19 338 MET A N 1
ATOM 2674 C CA . MET A 1 338 ? 5.785 9.094 4.773 1 96.19 338 MET A CA 1
ATOM 2675 C C . MET A 1 338 ? 4.508 9.297 3.969 1 96.19 338 MET A C 1
ATOM 2677 O O . MET A 1 338 ? 4.098 10.438 3.729 1 96.19 338 MET A O 1
ATOM 2681 N N . PRO A 1 339 ? 3.838 8.141 3.666 1 95.5 339 PRO A N 1
ATOM 2682 C CA . PRO A 1 339 ? 2.607 8.305 2.891 1 95.5 339 PRO A CA 1
ATOM 2683 C C . PRO A 1 339 ? 1.566 9.164 3.611 1 95.5 339 PRO A C 1
ATOM 2685 O O . PRO A 1 339 ? 1.353 8.992 4.816 1 95.5 339 PRO A O 1
ATOM 2688 N N . PRO A 1 340 ? 0.864 10.094 2.852 1 95.69 340 PRO A N 1
ATOM 2689 C CA . PRO A 1 340 ? -0.172 10.922 3.475 1 95.69 340 PRO A CA 1
ATOM 2690 C C . PRO A 1 340 ? -1.252 10.094 4.168 1 95.69 340 PRO A C 1
ATOM 2692 O O . PRO A 1 340 ? -1.812 10.523 5.18 1 95.69 340 PRO A O 1
ATOM 2695 N N . GLU A 1 341 ? -1.506 8.906 3.662 1 96.62 341 GLU A N 1
ATOM 2696 C CA . GLU A 1 341 ? -2.514 8.016 4.234 1 96.62 341 GLU A CA 1
ATOM 2697 C C . GLU A 1 341 ? -2.123 7.574 5.641 1 96.62 341 GLU A C 1
ATOM 2699 O O . GLU A 1 341 ? -2.98 7.172 6.43 1 96.62 341 GLU A O 1
ATOM 2704 N N . GLY A 1 342 ? -0.822 7.66 5.969 1 96.19 342 GLY A N 1
ATOM 2705 C CA . GLY A 1 342 ? -0.317 7.203 7.254 1 96.19 342 GLY A CA 1
ATOM 2706 C C . GLY A 1 342 ? -0.445 8.242 8.352 1 96.19 342 GLY A C 1
ATOM 2707 O O . GLY A 1 342 ? -0.12 7.973 9.508 1 96.19 342 GLY A O 1
ATOM 2708 N N . ILE A 1 343 ? -0.813 9.453 8.055 1 94.56 343 ILE A N 1
ATOM 2709 C CA . ILE A 1 343 ? -1.142 10.555 8.953 1 94.56 343 ILE A CA 1
ATOM 2710 C C . ILE A 1 343 ? 0.043 10.844 9.867 1 94.56 343 ILE A C 1
ATOM 2712 O O . ILE A 1 343 ? -0.137 11.117 11.055 1 94.56 343 ILE A O 1
ATOM 2716 N N . GLY A 1 344 ? 1.252 10.547 9.414 1 93.75 344 GLY A N 1
ATOM 2717 C CA . GLY A 1 344 ? 2.457 10.828 10.18 1 93.75 344 GLY A CA 1
ATOM 2718 C C . GLY A 1 344 ? 2.922 9.656 11.023 1 93.75 344 GLY A C 1
ATOM 2719 O O . GLY A 1 344 ? 3.961 9.734 11.68 1 93.75 344 GLY A O 1
ATOM 2720 N N . TYR A 1 345 ? 2.18 8.555 10.977 1 96.19 345 TYR A N 1
ATOM 2721 C CA . TYR A 1 345 ? 2.465 7.438 11.867 1 96.19 345 TYR A CA 1
ATOM 2722 C C . TYR A 1 345 ? 3.119 6.293 11.109 1 96.19 345 TYR A C 1
ATOM 2724 O O . TYR A 1 345 ? 3.52 5.289 11.703 1 96.19 345 TYR A O 1
ATOM 2732 N N . TRP A 1 346 ? 3.301 6.422 9.852 1 96.06 346 TRP A N 1
ATOM 2733 C CA . TRP A 1 346 ? 3.816 5.359 9 1 96.06 346 TRP A CA 1
ATOM 2734 C C . TRP A 1 346 ? 4.949 5.871 8.117 1 96.06 346 TRP A C 1
ATOM 2736 O O . TRP A 1 346 ? 4.75 6.77 7.297 1 96.06 346 TRP A O 1
ATOM 2746 N N . THR A 1 347 ? 6.117 5.332 8.281 1 97.56 347 THR A N 1
ATOM 2747 C CA . THR A 1 347 ? 7.289 5.785 7.535 1 97.56 347 THR A CA 1
ATOM 2748 C C . THR A 1 347 ? 7.984 4.609 6.855 1 97.56 347 THR A C 1
ATOM 2750 O O . THR A 1 347 ? 8.148 3.545 7.457 1 97.56 347 THR A O 1
ATOM 2753 N N . ILE A 1 348 ? 8.328 4.719 5.637 1 98.62 348 ILE A N 1
ATOM 2754 C CA . ILE A 1 348 ? 9.109 3.75 4.871 1 98.62 348 ILE A CA 1
ATOM 2755 C C . ILE A 1 348 ? 10.477 4.336 4.547 1 98.62 348 ILE A C 1
ATOM 2757 O O . ILE A 1 348 ? 10.586 5.461 4.059 1 98.62 348 ILE A O 1
ATOM 2761 N N . VAL A 1 349 ? 11.531 3.613 4.82 1 98.69 349 VAL A N 1
ATOM 2762 C CA . VAL A 1 349 ? 12.906 4.074 4.617 1 98.69 349 VAL A CA 1
ATOM 2763 C C . VAL A 1 349 ? 13.688 3.033 3.818 1 98.69 349 VAL A C 1
ATOM 2765 O O . VAL A 1 349 ? 13.633 1.839 4.121 1 98.69 349 VAL A O 1
ATOM 2768 N N . SER A 1 350 ? 14.297 3.441 2.789 1 98.81 350 SER A N 1
ATOM 2769 C CA . SER A 1 350 ? 15.219 2.557 2.082 1 98.81 350 SER A CA 1
ATOM 2770 C C . SER A 1 350 ? 16.672 2.844 2.467 1 98.81 350 SER A C 1
ATOM 2772 O O . SER A 1 350 ? 17.047 4.004 2.646 1 98.81 350 SER A O 1
ATOM 2774 N N . ILE A 1 351 ? 17.469 1.81 2.604 1 98.75 351 ILE A N 1
ATOM 2775 C CA . ILE A 1 351 ? 18.844 2.02 3.064 1 98.75 351 ILE A CA 1
ATOM 2776 C C . ILE A 1 351 ? 19.797 1.183 2.227 1 98.75 351 ILE A C 1
ATOM 2778 O O . ILE A 1 351 ? 19.406 0.188 1.617 1 98.75 351 ILE A O 1
ATOM 2782 N N . ARG A 1 352 ? 21.016 1.634 2.137 1 98.31 352 ARG A N 1
ATOM 2783 C CA . ARG A 1 352 ? 22.141 0.805 1.706 1 98.31 352 ARG A CA 1
ATOM 2784 C C . ARG A 1 352 ? 22.734 0.042 2.883 1 98.31 352 ARG A C 1
ATOM 2786 O O . ARG A 1 352 ? 23.609 0.56 3.586 1 98.31 352 ARG A O 1
ATOM 2793 N N . LYS A 1 353 ? 22.297 -1.155 3.062 1 97.06 353 LYS A N 1
ATOM 2794 C CA . LYS A 1 353 ? 22.703 -1.971 4.203 1 97.06 353 LYS A CA 1
ATOM 2795 C C . LYS A 1 353 ? 24.156 -2.422 4.074 1 97.06 353 LYS A C 1
ATOM 2797 O O . LYS A 1 353 ? 24.562 -2.92 3.021 1 97.06 353 LYS A O 1
ATOM 2802 N N . ARG A 1 354 ? 24.953 -2.223 5.191 1 96 354 ARG A N 1
ATOM 2803 C CA . ARG A 1 354 ? 26.375 -2.541 5.156 1 96 354 ARG A CA 1
ATOM 2804 C C . ARG A 1 354 ? 26.734 -3.518 6.27 1 96 354 ARG A C 1
ATOM 2806 O O . ARG A 1 354 ? 27.766 -4.191 6.199 1 96 354 ARG A O 1
ATOM 2813 N N . TYR A 1 355 ? 26.031 -3.631 7.301 1 95.62 355 TYR A N 1
ATOM 2814 C CA . TYR A 1 355 ? 26.312 -4.547 8.406 1 95.62 355 TYR A CA 1
ATOM 2815 C C . TYR A 1 355 ? 25.016 -5.062 9.016 1 95.62 355 TYR A C 1
ATOM 2817 O O . TYR A 1 355 ? 23.953 -4.461 8.844 1 95.62 355 TYR A O 1
ATOM 2825 N N . PRO A 1 356 ? 25.047 -6.23 9.727 1 96.62 356 PRO A N 1
ATOM 2826 C CA . PRO A 1 356 ? 23.859 -6.812 10.328 1 96.62 356 PRO A CA 1
ATOM 2827 C C . PRO A 1 356 ? 23.203 -5.891 11.359 1 96.62 356 PRO A C 1
ATOM 2829 O O . PRO A 1 356 ? 23.906 -5.227 12.125 1 96.62 356 PRO A O 1
ATOM 2832 N N . GLY A 1 357 ? 21.891 -5.758 11.367 1 96.56 357 GLY A N 1
ATOM 2833 C CA . GLY A 1 357 ? 21.141 -5.008 12.367 1 96.56 357 GLY A CA 1
ATOM 2834 C C . GLY A 1 357 ? 21.016 -3.533 12.031 1 96.56 357 GLY A C 1
ATOM 2835 O O . GLY A 1 357 ? 20.422 -2.768 12.789 1 96.56 357 GLY A O 1
ATOM 2836 N N . GLN A 1 358 ? 21.5 -3.131 10.891 1 97.44 358 GLN A N 1
ATOM 2837 C CA . GLN A 1 358 ? 21.547 -1.714 10.547 1 97.44 358 GLN A CA 1
ATOM 2838 C C . GLN A 1 358 ? 20.141 -1.118 10.453 1 97.44 358 GLN A C 1
ATOM 2840 O O . GLN A 1 358 ? 19.938 0.056 10.773 1 97.44 358 GLN A O 1
ATOM 2845 N N . ALA A 1 359 ? 19.141 -1.927 9.977 1 98.38 359 ALA A N 1
ATOM 2846 C CA . ALA A 1 359 ? 17.75 -1.466 9.906 1 98.38 359 ALA A CA 1
ATOM 2847 C C . ALA A 1 359 ? 17.266 -1.006 11.273 1 98.38 359 ALA A C 1
ATOM 2849 O O . ALA A 1 359 ? 16.562 0.005 11.375 1 98.38 359 ALA A O 1
ATOM 2850 N N . ARG A 1 360 ? 17.625 -1.729 12.312 1 97.69 360 ARG A N 1
ATOM 2851 C CA . ARG A 1 360 ? 17.188 -1.403 13.672 1 97.69 360 ARG A CA 1
ATOM 2852 C C . ARG A 1 360 ? 17.812 -0.094 14.141 1 97.69 360 ARG A C 1
ATOM 2854 O O . ARG A 1 360 ? 17.188 0.661 14.891 1 97.69 360 ARG A O 1
ATOM 2861 N N . ARG A 1 361 ? 19 0.153 13.703 1 97.25 361 ARG A N 1
ATOM 2862 C CA . ARG A 1 361 ? 19.625 1.43 14.031 1 97.25 361 ARG A CA 1
ATOM 2863 C C . ARG A 1 361 ? 18.859 2.592 13.422 1 97.25 361 ARG A C 1
ATOM 2865 O O . ARG A 1 361 ? 18.641 3.617 14.07 1 97.25 361 ARG A O 1
ATOM 2872 N N . VAL A 1 362 ? 18.438 2.404 12.188 1 97.62 362 VAL A N 1
ATOM 2873 C CA . VAL A 1 362 ? 17.656 3.426 11.492 1 97.62 362 VAL A CA 1
ATOM 2874 C C . VAL A 1 362 ? 16.344 3.654 12.219 1 97.62 362 VAL A C 1
ATOM 2876 O O . VAL A 1 362 ? 15.945 4.797 12.453 1 97.62 362 VAL A O 1
ATOM 2879 N N . MET A 1 363 ? 15.664 2.553 12.648 1 97.69 363 MET A N 1
ATOM 2880 C CA . MET A 1 363 ? 14.422 2.65 13.414 1 97.69 363 MET A CA 1
ATOM 2881 C C . MET A 1 363 ? 14.625 3.471 14.68 1 97.69 363 MET A C 1
ATOM 2883 O O . MET A 1 363 ? 13.867 4.41 14.945 1 97.69 363 MET A O 1
ATOM 2887 N N . ALA A 1 364 ? 15.68 3.133 15.367 1 96.56 364 ALA A N 1
ATOM 2888 C CA . ALA A 1 364 ? 15.961 3.777 16.641 1 96.56 364 ALA A CA 1
ATOM 2889 C C . ALA A 1 364 ? 16.25 5.266 16.453 1 96.56 364 ALA A C 1
ATOM 2891 O O . ALA A 1 364 ? 15.82 6.094 17.25 1 96.56 364 ALA A O 1
ATOM 2892 N N . THR A 1 365 ? 16.938 5.59 15.43 1 95.06 365 THR A N 1
ATOM 2893 C CA . THR A 1 365 ? 17.266 6.984 15.164 1 95.06 365 THR A CA 1
ATOM 2894 C C . THR A 1 365 ? 16 7.789 14.875 1 95.06 365 THR A C 1
ATOM 2896 O O . THR A 1 365 ? 15.797 8.867 15.438 1 95.06 365 THR A O 1
ATOM 2899 N N . LEU A 1 366 ? 15.156 7.242 14.047 1 94.75 366 LEU A N 1
ATOM 2900 C CA . LEU A 1 366 ? 13.914 7.934 13.719 1 94.75 366 LEU A CA 1
ATOM 2901 C C . LEU A 1 366 ? 13.031 8.086 14.953 1 94.75 366 LEU A C 1
ATOM 2903 O O . LEU A 1 366 ? 12.445 9.156 15.172 1 94.75 366 LEU A O 1
ATOM 2907 N N . TRP A 1 367 ? 12.969 7.02 15.742 1 94.69 367 TRP A N 1
ATOM 2908 C CA . TRP A 1 367 ? 12.18 7.074 16.969 1 94.69 367 TRP A CA 1
ATOM 2909 C C . TRP A 1 367 ? 12.789 8.047 17.969 1 94.69 367 TRP A C 1
ATOM 2911 O O . TRP A 1 367 ? 12.07 8.703 18.719 1 94.69 367 TRP A O 1
ATOM 2921 N N . GLY A 1 368 ? 14.062 8.172 17.922 1 90.38 368 GLY A N 1
ATOM 2922 C CA . GLY A 1 368 ? 14.742 9.094 18.812 1 90.38 368 GLY A CA 1
ATOM 2923 C C . GLY A 1 368 ? 14.578 10.547 18.406 1 90.38 368 GLY A C 1
ATOM 2924 O O . GLY A 1 368 ? 14.367 11.422 19.25 1 90.38 368 GLY A O 1
ATOM 2925 N N . LEU A 1 369 ? 14.625 10.805 17.109 1 85.69 369 LEU A N 1
ATOM 2926 C CA . LEU A 1 369 ? 14.562 12.164 16.578 1 85.69 369 LEU A CA 1
ATOM 2927 C C . LEU A 1 369 ? 13.125 12.688 16.609 1 85.69 369 LEU A C 1
ATOM 2929 O O . LEU A 1 369 ? 12.898 13.875 16.859 1 85.69 369 LEU A O 1
ATOM 2933 N N . LEU A 1 370 ? 12.164 11.797 16.281 1 86.81 370 LEU A N 1
ATOM 2934 C CA . LEU A 1 370 ? 10.758 12.164 16.188 1 86.81 370 LEU A CA 1
ATOM 2935 C C . LEU A 1 370 ? 9.883 11.172 16.953 1 86.81 370 LEU A C 1
ATOM 2937 O O . LEU A 1 370 ? 9.094 10.445 16.344 1 86.81 370 LEU A O 1
ATOM 2941 N N . PRO A 1 371 ? 9.867 11.273 18.203 1 84.31 371 PRO A N 1
ATOM 2942 C CA . PRO A 1 371 ? 9.234 10.242 19.031 1 84.31 371 PRO A CA 1
ATOM 2943 C C . PRO A 1 371 ? 7.73 10.148 18.812 1 84.31 371 PRO A C 1
ATOM 2945 O O . PRO A 1 371 ? 7.152 9.062 18.906 1 84.31 371 PRO A O 1
ATOM 2948 N N . VAL A 1 372 ? 7.059 11.242 18.516 1 86.88 372 VAL A N 1
ATOM 2949 C CA . VAL A 1 372 ? 5.602 11.195 18.453 1 86.88 372 VAL A CA 1
ATOM 2950 C C . VAL A 1 372 ? 5.152 10.789 17.047 1 86.88 372 VAL A C 1
ATOM 2952 O O . VAL A 1 372 ? 3.977 10.477 16.844 1 86.88 372 VAL A O 1
ATOM 2955 N N . PHE A 1 373 ? 6.098 10.742 16.156 1 88.88 373 PHE A N 1
ATOM 2956 C CA . PHE A 1 373 ? 5.832 10.289 14.805 1 88.88 373 PHE A CA 1
ATOM 2957 C C . PHE A 1 373 ? 6.363 8.875 14.594 1 88.88 373 PHE A C 1
ATOM 2959 O O . PHE A 1 373 ? 6.805 8.227 15.547 1 88.88 373 PHE A O 1
ATOM 2966 N N . ASN A 1 374 ? 6.199 8.32 13.5 1 93.81 374 ASN A N 1
ATOM 2967 C CA . ASN A 1 374 ? 6.824 7.066 13.094 1 93.81 374 ASN A CA 1
ATOM 2968 C C . ASN A 1 374 ? 6.348 5.902 13.961 1 93.81 374 ASN A C 1
ATOM 2970 O O . ASN A 1 374 ? 7.156 5.105 14.438 1 93.81 374 ASN A O 1
ATOM 2974 N N . LYS A 1 375 ? 5.117 5.875 14.281 1 96.88 375 LYS A N 1
ATOM 2975 C CA . LYS A 1 375 ? 4.59 4.723 15.008 1 96.88 375 LYS A CA 1
ATOM 2976 C C . LYS A 1 375 ? 4.996 3.414 14.336 1 96.88 375 LYS A C 1
ATOM 2978 O O . LYS A 1 375 ? 5.363 2.451 15.008 1 96.88 375 LYS A O 1
ATOM 2983 N N . VAL A 1 376 ? 4.93 3.34 13.055 1 98.12 376 VAL A N 1
ATOM 2984 C CA . VAL A 1 376 ? 5.359 2.203 12.25 1 98.12 376 VAL A CA 1
ATOM 2985 C C . VAL A 1 376 ? 6.5 2.629 11.32 1 98.12 376 VAL A C 1
ATOM 2987 O O . VAL A 1 376 ? 6.371 3.604 10.578 1 98.12 376 VAL A O 1
ATOM 2990 N N . VAL A 1 377 ? 7.629 1.972 11.422 1 98.5 377 VAL A N 1
ATOM 2991 C CA . VAL A 1 377 ? 8.758 2.207 10.531 1 98.5 377 VAL A CA 1
ATOM 2992 C C . VAL A 1 377 ? 9.07 0.934 9.742 1 98.5 377 VAL A C 1
ATOM 2994 O O . VAL A 1 377 ? 9.297 -0.125 10.336 1 98.5 377 VAL A O 1
ATOM 2997 N N . ILE A 1 378 ? 9.047 0.984 8.469 1 98.81 378 ILE A N 1
ATOM 2998 C CA . ILE A 1 378 ? 9.406 -0.115 7.582 1 98.81 378 ILE A CA 1
ATOM 2999 C C . ILE A 1 378 ? 10.734 0.195 6.891 1 98.81 378 ILE A C 1
ATOM 3001 O O . ILE A 1 378 ? 10.867 1.226 6.223 1 98.81 378 ILE A O 1
ATOM 3005 N N . VAL A 1 379 ? 11.711 -0.622 7.051 1 98.94 379 VAL A N 1
ATOM 3006 C CA . VAL A 1 379 ? 13.016 -0.43 6.418 1 98.94 379 VAL A CA 1
ATOM 3007 C C . VAL A 1 379 ? 13.18 -1.421 5.27 1 98.94 379 VAL A C 1
ATOM 3009 O O . VAL A 1 379 ? 12.984 -2.625 5.445 1 98.94 379 VAL A O 1
ATOM 3012 N N . VAL A 1 380 ? 13.492 -0.955 4.09 1 98.88 380 VAL A N 1
ATOM 3013 C CA . VAL A 1 380 ? 13.688 -1.767 2.893 1 98.88 380 VAL A CA 1
ATOM 3014 C C . VAL A 1 380 ? 15.062 -1.473 2.289 1 98.88 380 VAL A C 1
ATOM 3016 O O . VAL A 1 380 ? 15.789 -0.61 2.783 1 98.88 380 VAL A O 1
ATOM 3019 N N . ASP A 1 381 ? 15.438 -2.236 1.253 1 98.69 381 ASP A N 1
ATOM 3020 C CA . ASP A 1 381 ? 16.734 -2.051 0.61 1 98.69 381 ASP A CA 1
ATOM 3021 C C . ASP A 1 381 ? 16.719 -0.826 -0.303 1 98.69 381 ASP A C 1
ATOM 3023 O O . ASP A 1 381 ? 15.664 -0.401 -0.767 1 98.69 381 ASP A O 1
ATOM 3027 N N . HIS A 1 382 ? 17.906 -0.294 -0.644 1 98.38 382 HIS A N 1
ATOM 3028 C CA . HIS A 1 382 ? 18.109 0.941 -1.393 1 98.38 382 HIS A CA 1
ATOM 3029 C C . HIS A 1 382 ? 17.469 0.858 -2.777 1 98.38 382 HIS A C 1
ATOM 3031 O O . HIS A 1 382 ? 17.188 1.886 -3.396 1 98.38 382 HIS A O 1
ATOM 3037 N N . ASP A 1 383 ? 17.234 -0.313 -3.262 1 97.44 383 ASP A N 1
ATOM 3038 C CA . ASP A 1 383 ? 16.75 -0.47 -4.629 1 97.44 383 ASP A CA 1
ATOM 3039 C C . ASP A 1 383 ? 15.234 -0.592 -4.664 1 97.44 383 ASP A C 1
ATOM 3041 O O . ASP A 1 383 ? 14.648 -0.822 -5.723 1 97.44 383 ASP A O 1
ATOM 3045 N N . VAL A 1 384 ? 14.625 -0.449 -3.535 1 98.38 384 VAL A N 1
ATOM 3046 C CA . VAL A 1 384 ? 13.164 -0.444 -3.449 1 98.38 384 VAL A CA 1
ATOM 3047 C C . VAL A 1 384 ? 12.648 0.991 -3.506 1 98.38 384 VAL A C 1
ATOM 3049 O O . VAL A 1 384 ? 13.109 1.854 -2.754 1 98.38 384 VAL A O 1
ATOM 3052 N N . ASP A 1 385 ? 11.695 1.306 -4.387 1 98.31 385 ASP A N 1
ATOM 3053 C CA . ASP A 1 385 ? 11.039 2.609 -4.41 1 98.31 385 ASP A CA 1
ATOM 3054 C C . ASP A 1 385 ? 10.055 2.752 -3.252 1 98.31 385 ASP A C 1
ATOM 3056 O O . ASP A 1 385 ? 8.977 2.154 -3.268 1 98.31 385 ASP A O 1
ATOM 3060 N N . VAL A 1 386 ? 10.406 3.584 -2.322 1 98.19 386 VAL A N 1
ATOM 3061 C CA . VAL A 1 386 ? 9.656 3.705 -1.081 1 98.19 386 VAL A CA 1
ATOM 3062 C C . VAL A 1 386 ? 8.273 4.301 -1.369 1 98.19 386 VAL A C 1
ATOM 3064 O O . VAL A 1 386 ? 7.371 4.223 -0.535 1 98.19 386 VAL A O 1
ATOM 3067 N N . LYS A 1 387 ? 8.055 4.934 -2.504 1 96.69 387 LYS A N 1
ATOM 3068 C CA . LYS A 1 387 ? 6.773 5.535 -2.855 1 96.69 387 LYS A CA 1
ATOM 3069 C C . LYS A 1 387 ? 5.891 4.547 -3.615 1 96.69 387 LYS A C 1
ATOM 3071 O O . LYS A 1 387 ? 4.742 4.852 -3.932 1 96.69 387 LYS A O 1
ATOM 3076 N N . ASN A 1 388 ? 6.414 3.387 -3.963 1 97.31 388 ASN A N 1
ATOM 3077 C CA . ASN A 1 388 ? 5.676 2.314 -4.621 1 97.31 388 ASN A CA 1
ATOM 3078 C C . ASN A 1 388 ? 5.266 1.229 -3.633 1 97.31 388 ASN A C 1
ATOM 3080 O O . ASN A 1 388 ? 6.047 0.323 -3.338 1 97.31 388 ASN A O 1
ATOM 3084 N N . MET A 1 389 ? 3.99 1.27 -3.25 1 96.56 389 MET A N 1
ATOM 3085 C CA . MET A 1 389 ? 3.516 0.377 -2.195 1 96.56 389 MET A CA 1
ATOM 3086 C C . MET A 1 389 ? 3.566 -1.078 -2.65 1 96.56 389 MET A C 1
ATOM 3088 O O . MET A 1 389 ? 3.658 -1.988 -1.826 1 96.56 389 MET A O 1
ATOM 3092 N N . GLY A 1 390 ? 3.49 -1.312 -3.936 1 96.56 390 GLY A N 1
ATOM 3093 C CA . GLY A 1 390 ? 3.674 -2.662 -4.441 1 96.56 390 GLY A CA 1
ATOM 3094 C C . GLY A 1 390 ? 5.059 -3.217 -4.168 1 96.56 390 GLY A C 1
ATOM 3095 O O . GLY A 1 390 ? 5.203 -4.355 -3.721 1 96.56 390 GLY A O 1
ATOM 3096 N N . GLU A 1 391 ? 6.082 -2.43 -4.473 1 97.62 391 GLU A N 1
ATOM 3097 C CA . GLU A 1 391 ? 7.457 -2.852 -4.219 1 97.62 391 GLU A CA 1
ATOM 3098 C C . GLU A 1 391 ? 7.707 -3.035 -2.725 1 97.62 391 GLU A C 1
ATOM 3100 O O . GLU A 1 391 ? 8.422 -3.957 -2.318 1 97.62 391 GLU A O 1
ATOM 3105 N N . VAL A 1 392 ? 7.105 -2.125 -1.948 1 98.44 392 VAL A N 1
ATOM 3106 C CA . VAL A 1 392 ? 7.27 -2.215 -0.501 1 98.44 392 VAL A CA 1
ATOM 3107 C C . VAL A 1 392 ? 6.609 -3.492 0.014 1 98.44 392 VAL A C 1
ATOM 3109 O O . VAL A 1 392 ? 7.191 -4.215 0.823 1 98.44 392 VAL A O 1
ATOM 3112 N N . THR A 1 393 ? 5.395 -3.773 -0.459 1 98 393 THR A N 1
ATOM 3113 C CA . THR A 1 393 ? 4.691 -4.996 -0.086 1 98 393 THR A CA 1
ATOM 3114 C C . THR A 1 393 ? 5.52 -6.227 -0.451 1 98 393 THR A C 1
ATOM 3116 O O . THR A 1 393 ? 5.656 -7.148 0.356 1 98 393 THR A O 1
ATOM 3119 N N . TYR A 1 394 ? 6.094 -6.234 -1.606 1 97.94 394 TYR A N 1
ATOM 3120 C CA . TYR A 1 394 ? 6.934 -7.34 -2.045 1 97.94 394 TYR A CA 1
ATOM 3121 C C . TYR A 1 394 ? 8.141 -7.504 -1.125 1 97.94 394 TYR A C 1
ATOM 3123 O O . TYR A 1 394 ? 8.484 -8.625 -0.744 1 97.94 394 TYR A O 1
ATOM 3131 N N . ALA A 1 395 ? 8.781 -6.406 -0.777 1 98.5 395 ALA A N 1
ATOM 3132 C CA . ALA A 1 395 ? 9.938 -6.465 0.111 1 98.5 395 ALA A CA 1
ATOM 3133 C C . ALA A 1 395 ? 9.57 -7.105 1.448 1 98.5 395 ALA A C 1
ATOM 3135 O O . ALA A 1 395 ? 10.312 -7.949 1.963 1 98.5 395 ALA A O 1
ATOM 3136 N N . ILE A 1 396 ? 8.43 -6.707 1.992 1 98.38 396 ILE A N 1
ATOM 3137 C CA . ILE A 1 396 ? 7.977 -7.266 3.26 1 98.38 396 ILE A CA 1
ATOM 3138 C C . ILE A 1 396 ? 7.695 -8.758 3.094 1 98.38 396 ILE A C 1
ATOM 3140 O O . ILE A 1 396 ? 8.156 -9.578 3.895 1 98.38 396 ILE A O 1
ATOM 3144 N N . ALA A 1 397 ? 7.008 -9.094 2.082 1 97.38 397 ALA A N 1
ATOM 3145 C CA . ALA A 1 397 ? 6.598 -10.477 1.851 1 97.38 397 ALA A CA 1
ATOM 3146 C C . ALA A 1 397 ? 7.809 -11.375 1.649 1 97.38 397 ALA A C 1
ATOM 3148 O O . ALA A 1 397 ? 7.867 -12.484 2.197 1 97.38 397 ALA A O 1
ATOM 3149 N N . ALA A 1 398 ? 8.766 -10.93 0.917 1 96.88 398 ALA A N 1
ATOM 3150 C CA . ALA A 1 398 ? 9.883 -11.773 0.489 1 96.88 398 ALA A CA 1
ATOM 3151 C C . ALA A 1 398 ? 10.992 -11.789 1.535 1 96.88 398 ALA A C 1
ATOM 3153 O O . ALA A 1 398 ? 11.656 -12.805 1.726 1 96.88 398 ALA A O 1
ATOM 3154 N N . ASN A 1 399 ? 11.164 -10.648 2.291 1 97.69 399 ASN A N 1
ATOM 3155 C CA . ASN A 1 399 ? 12.422 -10.523 3.023 1 97.69 399 ASN A CA 1
ATOM 3156 C C . ASN A 1 399 ? 12.188 -10.5 4.531 1 97.69 399 ASN A C 1
ATOM 3158 O O . ASN A 1 399 ? 13.141 -10.586 5.312 1 97.69 399 ASN A O 1
ATOM 3162 N N . LEU A 1 400 ? 11.008 -10.406 5 1 97.81 400 LEU A N 1
ATOM 3163 C CA . LEU A 1 400 ? 10.703 -10.289 6.426 1 97.81 400 LEU A CA 1
ATOM 3164 C C . LEU A 1 400 ? 10.406 -11.648 7.035 1 97.81 400 LEU A C 1
ATOM 3166 O O . LEU A 1 400 ? 9.57 -12.391 6.52 1 97.81 400 LEU A O 1
ATOM 3170 N N . ASN A 1 401 ? 11.141 -12.07 7.969 1 97.69 401 ASN A N 1
ATOM 3171 C CA . ASN A 1 401 ? 10.781 -13.141 8.898 1 97.69 401 ASN A CA 1
ATOM 3172 C C . ASN A 1 401 ? 10.32 -12.578 10.242 1 97.69 401 ASN A C 1
ATOM 3174 O O . ASN A 1 401 ? 11.133 -12.109 11.039 1 97.69 401 ASN A O 1
ATOM 3178 N N . PRO A 1 402 ? 9.039 -12.688 10.562 1 97.81 402 PRO A N 1
ATOM 3179 C CA . PRO A 1 402 ? 8.445 -11.93 11.656 1 97.81 402 PRO A CA 1
ATOM 3180 C C . PRO A 1 402 ? 9.148 -12.156 12.992 1 97.81 402 PRO A C 1
ATOM 3182 O O . PRO A 1 402 ? 9.438 -11.203 13.719 1 97.81 402 PRO A O 1
ATOM 3185 N N . GLN A 1 403 ? 9.469 -13.344 13.336 1 96.56 403 GLN A N 1
ATOM 3186 C CA . GLN A 1 403 ? 10.078 -13.633 14.633 1 96.56 403 GLN A CA 1
ATOM 3187 C C . GLN A 1 403 ? 11.438 -12.945 14.766 1 96.56 403 GLN A C 1
ATOM 3189 O O . GLN A 1 403 ? 11.828 -12.539 15.859 1 96.56 403 GLN A O 1
ATOM 3194 N N . ARG A 1 404 ? 12.133 -12.758 13.703 1 96.19 404 ARG A N 1
ATOM 3195 C CA . ARG A 1 404 ? 13.469 -12.164 13.695 1 96.19 404 ARG A CA 1
ATOM 3196 C C . ARG A 1 404 ? 13.406 -10.664 13.414 1 96.19 404 ARG A C 1
ATOM 3198 O O . ARG A 1 404 ? 14.133 -9.883 14.023 1 96.19 404 ARG A O 1
ATOM 3205 N N . ASP A 1 405 ? 12.57 -10.266 12.523 1 98.06 405 ASP A N 1
ATOM 3206 C CA . ASP A 1 405 ? 12.734 -8.992 11.828 1 98.06 405 ASP A CA 1
ATOM 3207 C C . ASP A 1 405 ? 11.719 -7.965 12.328 1 98.06 405 ASP A C 1
ATOM 3209 O O . ASP A 1 405 ? 11.695 -6.824 11.859 1 98.06 405 ASP A O 1
ATOM 3213 N N . VAL A 1 406 ? 10.828 -8.336 13.289 1 98.38 406 VAL A N 1
ATOM 3214 C CA . VAL A 1 406 ? 9.844 -7.414 13.844 1 98.38 406 VAL A CA 1
ATOM 3215 C C . VAL A 1 406 ? 10.328 -6.887 15.195 1 98.38 406 VAL A C 1
ATOM 3217 O O . VAL A 1 406 ? 10.781 -7.652 16.031 1 98.38 406 VAL A O 1
ATOM 3220 N N . VAL A 1 407 ? 10.289 -5.59 15.312 1 97.88 407 VAL A N 1
ATOM 3221 C CA . VAL A 1 407 ? 10.648 -4.938 16.562 1 97.88 407 VAL A CA 1
ATOM 3222 C C . VAL A 1 407 ? 9.43 -4.238 17.156 1 97.88 407 VAL A C 1
ATOM 3224 O O . VAL A 1 407 ? 8.75 -3.477 16.469 1 97.88 407 VAL A O 1
ATOM 3227 N N . ILE A 1 408 ? 9.078 -4.539 18.391 1 98.06 408 ILE A N 1
ATOM 3228 C CA . ILE A 1 408 ? 8.039 -3.824 19.125 1 98.06 408 ILE A CA 1
ATOM 3229 C C . ILE A 1 408 ? 8.672 -3.059 20.281 1 98.06 408 ILE A C 1
ATOM 3231 O O . ILE A 1 408 ? 9.344 -3.648 21.141 1 98.06 408 ILE A O 1
ATOM 3235 N N . MET A 1 409 ? 8.625 -1.778 20.234 1 96.75 409 MET A N 1
ATOM 3236 C CA . MET A 1 409 ? 9.062 -0.945 21.359 1 96.75 409 MET A CA 1
ATOM 3237 C C . MET A 1 409 ? 7.871 -0.532 22.219 1 96.75 409 MET A C 1
ATOM 3239 O O . MET A 1 409 ? 7.129 0.386 21.859 1 96.75 409 MET A O 1
ATOM 3243 N N . PRO A 1 410 ? 7.691 -1.208 23.359 1 96.12 410 PRO A N 1
ATOM 3244 C CA . PRO A 1 410 ? 6.535 -0.92 24.219 1 96.12 410 PRO A CA 1
ATOM 3245 C C . PRO A 1 410 ? 6.723 0.338 25.062 1 96.12 410 PRO A C 1
ATOM 3247 O O . PRO A 1 410 ? 7.855 0.78 25.266 1 96.12 410 PRO A O 1
ATOM 3250 N N . GLU A 1 411 ? 5.625 0.872 25.484 1 94.94 411 GLU A N 1
ATOM 3251 C CA . GLU A 1 411 ? 5.621 1.959 26.453 1 94.94 411 GLU A CA 1
ATOM 3252 C C . GLU A 1 411 ? 6.477 3.129 25.984 1 94.94 411 GLU A C 1
ATOM 3254 O O . GLU A 1 411 ? 7.359 3.596 26.703 1 94.94 411 GLU A O 1
ATOM 3259 N N . TYR A 1 412 ? 6.152 3.564 24.859 1 94.5 412 TYR A N 1
ATOM 3260 C CA . TYR A 1 412 ? 6.922 4.602 24.172 1 94.5 412 TYR A CA 1
ATOM 3261 C C . TYR A 1 412 ? 6.059 5.82 23.891 1 94.5 412 TYR A C 1
ATOM 3263 O O . TYR A 1 412 ? 4.836 5.707 23.75 1 94.5 412 TYR A O 1
ATOM 3271 N N . PRO A 1 413 ? 6.645 7.039 23.828 1 91.31 413 PRO A N 1
ATOM 3272 C CA . PRO A 1 413 ? 5.867 8.242 23.547 1 91.31 413 PRO A CA 1
ATOM 3273 C C . PRO A 1 413 ? 5.172 8.188 22.188 1 91.31 413 PRO A C 1
ATOM 3275 O O . PRO A 1 413 ? 5.754 7.703 21.203 1 91.31 413 PRO A O 1
ATOM 3278 N N . THR A 1 414 ? 3.936 8.531 22.203 1 90.69 414 THR A N 1
ATOM 3279 C CA . THR A 1 414 ? 3.15 8.695 20.984 1 90.69 414 THR A CA 1
ATOM 3280 C C . THR A 1 414 ? 2.371 10.008 21.016 1 90.69 414 THR A C 1
ATOM 3282 O O . THR A 1 414 ? 2.334 10.688 22.047 1 90.69 414 THR A O 1
ATOM 3285 N N . GLU A 1 415 ? 1.87 10.359 19.906 1 89 415 GLU A N 1
ATOM 3286 C CA . GLU A 1 415 ? 1.021 11.547 19.859 1 89 415 GLU A CA 1
ATOM 3287 C C . GLU A 1 415 ? -0.227 11.367 20.719 1 89 415 GLU A C 1
ATOM 3289 O O . GLU A 1 415 ? -0.819 10.289 20.734 1 89 415 GLU A O 1
ATOM 3294 N N . GLU A 1 416 ? -0.569 12.453 21.359 1 87.06 416 GLU A N 1
ATOM 3295 C CA . GLU A 1 416 ? -1.765 12.414 22.203 1 87.06 416 GLU A CA 1
ATOM 3296 C C . GLU A 1 416 ? -3.012 12.117 21.375 1 87.06 416 GLU A C 1
ATOM 3298 O O . GLU A 1 416 ? -3.979 11.547 21.875 1 87.06 416 GLU A O 1
ATOM 3303 N N . LEU A 1 417 ? -2.93 12.445 20.141 1 89.19 417 LEU A N 1
ATOM 3304 C CA . LEU A 1 417 ? -4.078 12.312 19.25 1 89.19 417 LEU A CA 1
ATOM 3305 C C . LEU A 1 417 ? -4.188 10.898 18.703 1 89.19 417 LEU A C 1
ATOM 3307 O O . LEU A 1 417 ? -5.16 10.562 18.031 1 89.19 417 LEU A O 1
ATOM 3311 N N . ASP A 1 418 ? -3.238 10.039 19 1 93.19 418 ASP A N 1
ATOM 3312 C CA . ASP A 1 418 ? -3.275 8.672 18.5 1 93.19 418 ASP A CA 1
ATOM 3313 C C . ASP A 1 418 ? -4.453 7.898 19.094 1 93.19 418 ASP A C 1
ATOM 3315 O O . ASP A 1 418 ? -4.441 7.547 20.266 1 93.19 418 ASP A O 1
ATOM 3319 N N . PRO A 1 419 ? -5.426 7.586 18.25 1 93.56 419 PRO A N 1
ATOM 3320 C CA . PRO A 1 419 ? -6.637 6.965 18.797 1 93.56 419 PRO A CA 1
ATOM 3321 C C . PRO A 1 419 ? -6.398 5.539 19.297 1 93.56 419 PRO A C 1
ATOM 3323 O O . PRO A 1 419 ? -7.188 5.016 20.078 1 93.56 419 PRO A O 1
ATOM 3326 N N . SER A 1 420 ? -5.387 4.926 18.875 1 94.88 420 SER A N 1
ATOM 3327 C CA . SER A 1 420 ? -5.145 3.521 19.188 1 94.88 420 SER A CA 1
ATOM 3328 C C . SER A 1 420 ? -4.625 3.357 20.609 1 94.88 420 SER A C 1
ATOM 3330 O O . SER A 1 420 ? -4.488 2.236 21.094 1 94.88 420 SER A O 1
ATOM 3332 N N . THR A 1 421 ? -4.277 4.434 21.281 1 93.12 421 THR A N 1
ATOM 3333 C CA . THR A 1 421 ? -3.678 4.379 22.609 1 93.12 421 THR A CA 1
ATOM 3334 C C . THR A 1 421 ? -4.684 4.793 23.672 1 93.12 421 THR A C 1
ATOM 3336 O O . THR A 1 421 ? -5.156 5.934 23.672 1 93.12 421 THR A O 1
ATOM 3339 N N . PRO A 1 422 ? -4.996 3.873 24.594 1 89 422 PRO A N 1
ATOM 3340 C CA . PRO A 1 422 ? -5.934 4.234 25.656 1 89 422 PRO A CA 1
ATOM 3341 C C . PRO A 1 422 ? -5.355 5.254 26.625 1 89 422 PRO A C 1
ATOM 3343 O O . PRO A 1 422 ? -6.105 5.953 27.312 1 89 422 PRO A O 1
ATOM 3346 N N . VAL A 1 423 ? -4.078 5.293 26.75 1 90.25 423 VAL A N 1
ATOM 3347 C CA . VAL A 1 423 ? -3.381 6.285 27.562 1 90.25 423 VAL A CA 1
ATOM 3348 C C . VAL A 1 423 ? -2.77 7.355 26.672 1 90.25 423 VAL A C 1
ATOM 3350 O O . VAL A 1 423 ? -1.745 7.125 26.031 1 90.25 423 VAL A O 1
ATOM 3353 N N . PRO A 1 424 ? -3.363 8.555 26.719 1 87.12 424 PRO A N 1
ATOM 3354 C CA . PRO A 1 424 ? -2.863 9.594 25.828 1 87.12 424 PRO A CA 1
ATOM 3355 C C . PRO A 1 424 ? -1.366 9.852 25.984 1 87.12 424 PRO A C 1
ATOM 3357 O O . PRO A 1 424 ? -0.886 10.031 27.109 1 87.12 424 PRO A O 1
ATOM 3360 N N . GLY A 1 425 ? -0.674 9.812 24.844 1 89.44 425 GLY A N 1
ATOM 3361 C CA . GLY A 1 425 ? 0.741 10.141 24.844 1 89.44 425 GLY A CA 1
ATOM 3362 C C . GLY A 1 425 ? 1.637 8.945 25.109 1 89.44 425 GLY A C 1
ATOM 3363 O O . GLY A 1 425 ? 2.863 9.062 25.047 1 89.44 425 GLY A O 1
ATOM 3364 N N . LEU A 1 426 ? 1.059 7.891 25.453 1 93.19 426 LEU A N 1
ATOM 3365 C CA . LEU A 1 426 ? 1.841 6.688 25.719 1 93.19 426 LEU A CA 1
ATOM 3366 C C . LEU A 1 426 ? 1.324 5.512 24.906 1 93.19 426 LEU A C 1
ATOM 3368 O O . LEU A 1 426 ? 0.205 5.039 25.125 1 93.19 426 LEU A O 1
ATOM 3372 N N . GLY A 1 427 ? 2.09 5.059 24.047 1 95.19 427 GLY A N 1
ATOM 3373 C CA . GLY A 1 427 ? 1.774 3.92 23.203 1 95.19 427 GLY A CA 1
ATOM 3374 C C . GLY A 1 427 ? 2.971 3.025 22.938 1 95.19 427 GLY A C 1
ATOM 3375 O O . GLY A 1 427 ? 3.666 2.617 23.859 1 95.19 427 GLY A O 1
ATOM 3376 N N . SER A 1 428 ? 3.117 2.625 21.719 1 97.19 428 SER A N 1
ATOM 3377 C CA . SER A 1 428 ? 4.215 1.74 21.344 1 97.19 428 SER A CA 1
ATOM 3378 C C . SER A 1 428 ? 4.566 1.888 19.859 1 97.19 428 SER A C 1
ATOM 3380 O O . SER A 1 428 ? 3.896 2.621 19.125 1 97.19 428 SER A O 1
ATOM 3382 N N . LYS A 1 429 ? 5.715 1.375 19.469 1 98 429 LYS A N 1
ATOM 3383 C CA . LYS A 1 429 ? 6.227 1.496 18.109 1 98 429 LYS A CA 1
ATOM 3384 C C . LYS A 1 429 ? 6.395 0.125 17.469 1 98 429 LYS A C 1
ATOM 3386 O O . LYS A 1 429 ? 6.617 -0.872 18.156 1 98 429 LYS A O 1
ATOM 3391 N N . LEU A 1 430 ? 6.254 0.049 16.172 1 98.56 430 LEU A N 1
ATOM 3392 C CA . LEU A 1 430 ? 6.453 -1.151 15.367 1 98.56 430 LEU A CA 1
ATOM 3393 C C . LEU A 1 430 ? 7.516 -0.921 14.297 1 98.56 430 LEU A C 1
ATOM 3395 O O . LEU A 1 430 ? 7.422 0.025 13.516 1 98.56 430 LEU A O 1
ATOM 3399 N N . GLY A 1 431 ? 8.523 -1.688 14.328 1 98.69 431 GLY A N 1
ATOM 3400 C CA . GLY A 1 431 ? 9.523 -1.703 13.266 1 98.69 431 GLY A CA 1
ATOM 3401 C C . GLY A 1 431 ? 9.508 -2.98 12.453 1 98.69 431 GLY A C 1
ATOM 3402 O O . GLY A 1 431 ? 9.414 -4.078 13.008 1 98.69 431 GLY A O 1
ATOM 3403 N N . LEU A 1 432 ? 9.562 -2.916 11.148 1 98.81 432 LEU A N 1
ATOM 3404 C CA . LEU A 1 432 ? 9.664 -4.051 10.234 1 98.81 432 LEU A CA 1
ATOM 3405 C C . LEU A 1 432 ? 10.945 -3.973 9.414 1 98.81 432 LEU A C 1
ATOM 3407 O O . LEU A 1 432 ? 11.125 -3.051 8.617 1 98.81 432 LEU A O 1
ATOM 3411 N N . ASP A 1 433 ? 11.859 -4.863 9.664 1 98.81 433 ASP A N 1
ATOM 3412 C CA . ASP A 1 433 ? 13.055 -4.98 8.836 1 98.81 433 ASP A CA 1
ATOM 3413 C C . ASP A 1 433 ? 12.797 -5.859 7.613 1 98.81 433 ASP A C 1
ATOM 3415 O O . ASP A 1 433 ? 12.922 -7.082 7.684 1 98.81 433 ASP A O 1
ATOM 3419 N N . ALA A 1 434 ? 12.508 -5.234 6.527 1 98.75 434 ALA A N 1
ATOM 3420 C CA . ALA A 1 434 ? 12.203 -5.934 5.281 1 98.75 434 ALA A CA 1
ATOM 3421 C C . ALA A 1 434 ? 13.398 -5.887 4.324 1 98.75 434 ALA A C 1
ATOM 3423 O O . ALA A 1 434 ? 13.219 -5.945 3.104 1 98.75 434 ALA A O 1
ATOM 3424 N N . THR A 1 435 ? 14.578 -5.652 4.812 1 98.62 435 THR A N 1
ATOM 3425 C CA . THR A 1 435 ? 15.789 -5.691 4.008 1 98.62 435 THR A CA 1
ATOM 3426 C C . THR A 1 435 ? 16.25 -7.129 3.793 1 98.62 435 THR A C 1
ATOM 3428 O O . THR A 1 435 ? 15.961 -8.008 4.605 1 98.62 435 THR A O 1
ATOM 3431 N N . ARG A 1 436 ? 16.953 -7.402 2.689 1 97.75 436 ARG A N 1
ATOM 3432 C CA . ARG A 1 436 ? 17.672 -8.664 2.514 1 97.75 436 ARG A CA 1
ATOM 3433 C C . ARG A 1 436 ? 18.703 -8.867 3.621 1 97.75 436 ARG A C 1
ATOM 3435 O O . ARG A 1 436 ? 19.281 -7.906 4.113 1 97.75 436 ARG A O 1
ATOM 3442 N N . LYS A 1 437 ? 18.953 -10.125 3.973 1 97.69 437 LYS A N 1
ATOM 3443 C CA . LYS A 1 437 ? 19.75 -10.383 5.168 1 97.69 437 LYS A CA 1
ATOM 3444 C C . LYS A 1 437 ? 21.203 -10.695 4.801 1 97.69 437 LYS A C 1
ATOM 3446 O O . LYS A 1 437 ? 21.469 -11.25 3.73 1 97.69 437 LYS A O 1
ATOM 3451 N N . LEU A 1 438 ? 22.109 -10.211 5.691 1 96.94 438 LEU A N 1
ATOM 3452 C CA . LEU A 1 438 ? 23.516 -10.602 5.648 1 96.94 438 LEU A CA 1
ATOM 3453 C C . LEU A 1 438 ? 23.75 -11.883 6.441 1 96.94 438 LEU A C 1
ATOM 3455 O O . LEU A 1 438 ? 22.938 -12.25 7.289 1 96.94 438 LEU A O 1
ATOM 3459 N N . PRO A 1 439 ? 24.828 -12.562 6.191 1 96.06 439 PRO A N 1
ATOM 3460 C CA . PRO A 1 439 ? 25.062 -13.852 6.855 1 96.06 439 PRO A CA 1
ATOM 3461 C C . PRO A 1 439 ? 24.938 -13.758 8.375 1 96.06 439 PRO A C 1
ATOM 3463 O O . PRO A 1 439 ? 24.406 -14.672 9.016 1 96.06 439 PRO A O 1
ATOM 3466 N N . GLY A 1 440 ? 25.375 -12.633 8.945 1 94.94 440 GLY A N 1
ATOM 3467 C CA . GLY A 1 440 ? 25.312 -12.453 10.383 1 94.94 440 GLY A CA 1
ATOM 3468 C C . GLY A 1 440 ? 23.891 -12.383 10.906 1 94.94 440 GLY A C 1
ATOM 3469 O O . GLY A 1 440 ? 23.656 -12.547 12.109 1 94.94 440 GLY A O 1
ATOM 3470 N N . GLU A 1 441 ? 22.859 -12.234 10.055 1 95.62 441 GLU A N 1
ATOM 3471 C CA . GLU A 1 441 ? 21.438 -12.172 10.422 1 95.62 441 GLU A CA 1
ATOM 3472 C C . GLU A 1 441 ? 20.672 -13.375 9.875 1 95.62 441 GLU A C 1
ATOM 3474 O O . GLU A 1 441 ? 19.453 -13.422 9.961 1 95.62 441 GLU A O 1
ATOM 3479 N N . TYR A 1 442 ? 21.391 -14.25 9.297 1 96 442 TYR A N 1
ATOM 3480 C CA . TYR A 1 442 ? 20.781 -15.359 8.578 1 96 442 TYR A CA 1
ATOM 3481 C C . TYR A 1 442 ? 21.453 -16.672 8.93 1 96 442 TYR A C 1
ATOM 3483 O O . TYR A 1 442 ? 21.734 -17.484 8.039 1 96 442 TYR A O 1
ATOM 3491 N N . ASN A 1 443 ? 21.75 -16.828 10.188 1 94.31 443 ASN A N 1
ATOM 3492 C CA . ASN A 1 443 ? 22.344 -18.047 10.734 1 94.31 443 ASN A CA 1
ATOM 3493 C C . ASN A 1 443 ? 23.656 -18.391 10.055 1 94.31 443 ASN A C 1
ATOM 3495 O O . ASN A 1 443 ? 23.969 -19.562 9.836 1 94.31 443 ASN A O 1
ATOM 3499 N N . GLY A 1 444 ? 24.344 -17.391 9.586 1 94.62 444 GLY A N 1
ATOM 3500 C CA . GLY A 1 444 ? 25.656 -17.578 8.977 1 94.62 444 GLY A CA 1
ATOM 3501 C C . GLY A 1 444 ? 25.578 -18 7.516 1 94.62 444 GLY A C 1
ATOM 3502 O O . GLY A 1 444 ? 26.594 -18.188 6.867 1 94.62 444 GLY A O 1
ATOM 3503 N N . GLN A 1 445 ? 24.422 -18.141 6.988 1 94.44 445 GLN A N 1
ATOM 3504 C CA . GLN A 1 445 ? 24.219 -18.578 5.609 1 94.44 445 GLN A CA 1
ATOM 3505 C C . GLN A 1 445 ? 24.109 -17.375 4.672 1 94.44 445 GLN A C 1
ATOM 3507 O O . GLN A 1 445 ? 23.75 -16.281 5.102 1 94.44 445 GLN A O 1
ATOM 3512 N N . GLU A 1 446 ? 24.484 -17.641 3.432 1 93.75 446 GLU A N 1
ATOM 3513 C CA . GLU A 1 446 ? 24.266 -16.594 2.43 1 93.75 446 GLU A CA 1
ATOM 3514 C C . GLU A 1 446 ? 22.797 -16.453 2.092 1 93.75 446 GLU A C 1
ATOM 3516 O O . GLU A 1 446 ? 22.062 -17.438 2.025 1 93.75 446 GLU A O 1
ATOM 3521 N N . TYR A 1 447 ? 22.375 -15.234 1.964 1 94.38 447 TYR A N 1
ATOM 3522 C CA . TYR A 1 447 ? 21 -14.977 1.548 1 94.38 447 TYR A CA 1
ATOM 3523 C C . TYR A 1 447 ? 20.766 -15.492 0.135 1 94.38 447 TYR A C 1
ATOM 3525 O O . TYR A 1 447 ? 21.656 -15.461 -0.709 1 94.38 447 TYR A O 1
ATOM 3533 N N . PRO A 1 448 ? 19.516 -16.016 -0.144 1 94.19 448 PRO A N 1
ATOM 3534 C CA . PRO A 1 448 ? 19.234 -16.5 -1.493 1 94.19 448 PRO A CA 1
ATOM 3535 C C . PRO A 1 448 ? 19.5 -15.461 -2.574 1 94.19 448 PRO A C 1
ATOM 3537 O O . PRO A 1 448 ? 19.234 -14.273 -2.369 1 94.19 448 PRO A 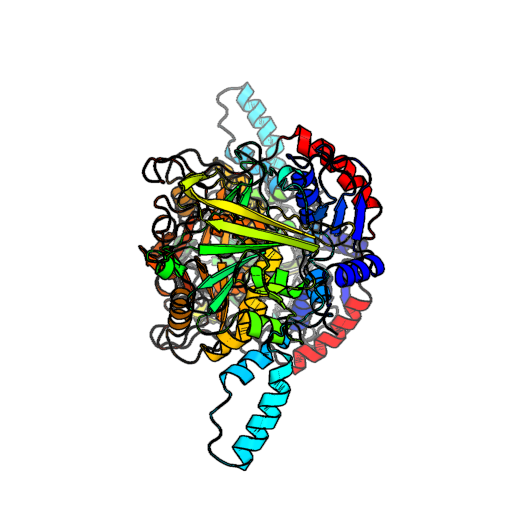O 1
ATOM 3540 N N . GLU A 1 449 ? 19.938 -15.953 -3.688 1 94.25 449 GLU A N 1
ATOM 3541 C CA . GLU A 1 449 ? 20.25 -15.062 -4.801 1 94.25 449 GLU A CA 1
ATOM 3542 C C . GLU A 1 449 ? 19 -14.703 -5.594 1 94.25 449 GLU A C 1
ATOM 3544 O O . GLU A 1 449 ? 18.156 -15.57 -5.867 1 94.25 449 GLU A O 1
ATOM 3549 N N . GLU A 1 450 ? 18.875 -13.445 -5.938 1 95.06 450 GLU A N 1
ATOM 3550 C CA . GLU A 1 450 ? 17.766 -13.008 -6.777 1 95.06 450 GLU A CA 1
ATOM 3551 C C . GLU A 1 450 ? 17.953 -13.461 -8.219 1 95.06 450 GLU A C 1
ATOM 3553 O O . GLU A 1 450 ? 19.078 -13.469 -8.742 1 95.06 450 GLU A O 1
ATOM 3558 N N . ALA A 1 451 ? 16.844 -13.82 -8.875 1 94.88 451 ALA A N 1
ATOM 3559 C CA . ALA A 1 451 ? 16.875 -14.188 -10.289 1 94.88 451 ALA A CA 1
ATOM 3560 C C . ALA A 1 451 ? 16.969 -12.945 -11.172 1 94.88 451 ALA A C 1
ATOM 3562 O O . ALA A 1 451 ? 16.172 -12.016 -11.039 1 94.88 451 ALA A O 1
ATOM 3563 N N . GLN A 1 452 ? 17.969 -12.93 -12.023 1 93.75 452 GLN A N 1
ATOM 3564 C CA . GLN A 1 452 ? 18.172 -11.805 -12.93 1 93.75 452 GLN A CA 1
ATOM 3565 C C . GLN A 1 452 ? 18.625 -12.289 -14.312 1 93.75 452 GLN A C 1
ATOM 3567 O O . GLN A 1 452 ? 19.5 -13.148 -14.422 1 93.75 452 GLN A O 1
ATOM 3572 N N . ALA A 1 453 ? 18 -11.742 -15.297 1 93.75 453 ALA A N 1
ATOM 3573 C CA . ALA A 1 453 ? 18.406 -12.086 -16.656 1 93.75 453 ALA A CA 1
ATOM 3574 C C . ALA A 1 453 ? 19.578 -11.234 -17.125 1 93.75 453 ALA A C 1
ATOM 3576 O O . ALA A 1 453 ? 19.75 -10.102 -16.656 1 93.75 453 ALA A O 1
ATOM 3577 N N . PRO A 1 454 ? 20.359 -11.75 -18.047 1 95.5 454 PRO A N 1
ATOM 3578 C CA . PRO A 1 454 ? 21.453 -10.938 -18.578 1 95.5 454 PRO A CA 1
ATOM 3579 C C . PRO A 1 454 ? 20.953 -9.695 -19.312 1 95.5 454 PRO A C 1
ATOM 3581 O O . PRO A 1 454 ? 19.953 -9.758 -20.031 1 95.5 454 PRO A O 1
ATOM 3584 N N . PRO A 1 455 ? 21.656 -8.617 -19.141 1 94.88 455 PRO A N 1
ATOM 3585 C CA . PRO A 1 455 ? 21.219 -7.355 -19.75 1 94.88 455 PRO A CA 1
ATOM 3586 C C . PRO A 1 455 ? 21.109 -7.445 -21.266 1 94.88 455 PRO A C 1
ATOM 3588 O O . PRO A 1 455 ? 20.234 -6.82 -21.859 1 94.88 455 PRO A O 1
ATOM 3591 N N . GLU A 1 456 ? 22.016 -8.172 -21.875 1 96.06 456 GLU A N 1
ATOM 3592 C CA . GLU A 1 456 ? 22 -8.297 -23.328 1 96.06 456 GLU A CA 1
ATOM 3593 C C . GLU A 1 456 ? 20.703 -8.914 -23.828 1 96.06 456 GLU A C 1
ATOM 3595 O O . GLU A 1 456 ? 20.141 -8.484 -24.844 1 96.06 456 GLU A O 1
ATOM 3600 N N . VAL A 1 457 ? 20.25 -9.922 -23.125 1 96.62 457 VAL A N 1
ATOM 3601 C CA . VAL A 1 457 ? 19 -10.594 -23.469 1 96.62 457 VAL A CA 1
ATOM 3602 C C . VAL A 1 457 ? 17.828 -9.648 -23.234 1 96.62 457 VAL A C 1
ATOM 3604 O O . VAL A 1 457 ? 16.953 -9.523 -24.094 1 96.62 457 VAL A O 1
ATOM 3607 N N . GLU A 1 458 ? 17.844 -8.984 -22.109 1 95.38 458 GLU A N 1
ATOM 3608 C CA . GLU A 1 458 ? 16.781 -8.047 -21.781 1 95.38 458 GLU A CA 1
ATOM 3609 C C . GLU A 1 458 ? 16.656 -6.945 -22.828 1 95.38 458 GLU A C 1
ATOM 3611 O O . GLU A 1 458 ? 15.555 -6.602 -23.266 1 95.38 458 GLU A O 1
ATOM 3616 N N . ASN A 1 459 ? 17.75 -6.422 -23.25 1 95.5 459 ASN A N 1
ATOM 3617 C CA . ASN A 1 459 ? 17.766 -5.344 -24.234 1 95.5 459 ASN A CA 1
ATOM 3618 C C . ASN A 1 459 ? 17.25 -5.816 -25.578 1 95.5 459 ASN A C 1
ATOM 3620 O O . ASN A 1 459 ? 16.5 -5.098 -26.25 1 95.5 459 ASN A O 1
ATOM 3624 N N . SER A 1 460 ? 17.703 -6.977 -25.969 1 96 460 SER A N 1
ATOM 3625 C CA . SER A 1 460 ? 17.266 -7.527 -27.25 1 96 460 SER A CA 1
ATOM 3626 C C . SER A 1 460 ? 15.75 -7.746 -27.266 1 96 460 SER A C 1
ATOM 3628 O O . SER A 1 460 ? 15.078 -7.406 -28.25 1 96 460 SER A O 1
ATOM 3630 N N . MET A 1 461 ? 15.219 -8.266 -26.203 1 96.56 461 MET A N 1
ATOM 3631 C CA . MET A 1 461 ? 13.781 -8.531 -26.125 1 96.56 461 MET A CA 1
ATOM 3632 C C . MET A 1 461 ? 13 -7.227 -25.984 1 96.56 461 MET A C 1
ATOM 3634 O O . MET A 1 461 ? 11.859 -7.133 -26.453 1 96.56 461 MET A O 1
ATOM 3638 N N . MET A 1 462 ? 13.617 -6.207 -25.406 1 96.44 462 MET A N 1
ATOM 3639 C CA . MET A 1 462 ? 12.969 -4.91 -25.25 1 96.44 462 MET A CA 1
ATOM 3640 C C . MET A 1 462 ? 12.633 -4.301 -26.609 1 96.44 462 MET A C 1
ATOM 3642 O O . MET A 1 462 ? 11.609 -3.627 -26.75 1 96.44 462 MET A O 1
ATOM 3646 N N . GLN A 1 463 ? 13.461 -4.547 -27.562 1 95.31 463 GLN A N 1
ATOM 3647 C CA . GLN A 1 463 ? 13.195 -4.055 -28.906 1 95.31 463 GLN A CA 1
ATOM 3648 C C . GLN A 1 463 ? 11.914 -4.66 -29.469 1 95.31 463 GLN A C 1
ATOM 3650 O O . GLN A 1 463 ? 11.094 -3.955 -30.062 1 95.31 463 GLN A O 1
ATOM 3655 N N . ILE A 1 464 ? 11.781 -5.898 -29.266 1 95.75 464 ILE A N 1
ATOM 3656 C CA . ILE A 1 464 ? 10.594 -6.598 -29.75 1 95.75 464 ILE A CA 1
ATOM 3657 C C . ILE A 1 464 ? 9.375 -6.133 -28.953 1 95.75 464 ILE A C 1
ATOM 3659 O O . ILE A 1 464 ? 8.312 -5.891 -29.531 1 95.75 464 ILE A O 1
ATOM 3663 N N . ILE A 1 465 ? 9.516 -5.965 -27.672 1 97.06 465 ILE A N 1
ATOM 3664 C CA . ILE A 1 465 ? 8.438 -5.535 -26.781 1 97.06 465 ILE A CA 1
ATOM 3665 C C . ILE A 1 465 ? 7.945 -4.152 -27.203 1 97.06 465 ILE A C 1
ATOM 3667 O O . ILE A 1 465 ? 6.738 -3.91 -27.281 1 97.06 465 ILE A O 1
ATOM 3671 N N . GLU A 1 466 ? 8.859 -3.285 -27.438 1 95.5 466 GLU A N 1
ATOM 3672 C CA . GLU A 1 466 ? 8.5 -1.929 -27.844 1 95.5 466 GLU A CA 1
ATOM 3673 C C . GLU A 1 466 ? 7.691 -1.936 -29.141 1 95.5 466 GLU A C 1
ATOM 3675 O O . GLU A 1 466 ? 6.723 -1.184 -29.281 1 95.5 466 GLU A O 1
ATOM 3680 N N . LYS A 1 467 ? 8.109 -2.76 -30.031 1 94.19 467 LYS A N 1
ATOM 3681 C CA . LYS A 1 467 ? 7.371 -2.902 -31.281 1 94.19 467 LYS A CA 1
ATOM 3682 C C . LYS A 1 467 ? 5.945 -3.381 -31.031 1 94.19 467 LYS A C 1
ATOM 3684 O O . LYS A 1 467 ? 4.996 -2.852 -31.609 1 94.19 467 LYS A O 1
ATOM 3689 N N . ILE A 1 468 ? 5.816 -4.348 -30.188 1 94.94 468 ILE A N 1
ATOM 3690 C CA . ILE A 1 468 ? 4.512 -4.914 -29.859 1 94.94 468 ILE A CA 1
ATOM 3691 C C . ILE A 1 468 ? 3.646 -3.865 -29.172 1 94.94 468 ILE A C 1
ATOM 3693 O O . ILE A 1 468 ? 2.488 -3.666 -29.547 1 94.94 468 ILE A O 1
ATOM 3697 N N . MET A 1 469 ? 4.215 -3.162 -28.219 1 94.56 469 MET A N 1
ATOM 3698 C CA . MET A 1 469 ? 3.465 -2.229 -27.391 1 94.56 469 MET A CA 1
ATOM 3699 C C . MET A 1 469 ? 3.021 -1.013 -28.188 1 94.56 469 MET A C 1
ATOM 3701 O O . MET A 1 469 ? 1.978 -0.422 -27.906 1 94.56 469 MET A O 1
ATOM 3705 N N . THR A 1 470 ? 3.781 -0.635 -29.109 1 91.31 470 THR A N 1
ATOM 3706 C CA . THR A 1 470 ? 3.416 0.477 -29.969 1 91.31 470 THR A CA 1
ATOM 3707 C C . THR A 1 470 ? 2.15 0.153 -30.766 1 91.31 470 THR A C 1
ATOM 3709 O O . THR A 1 470 ? 1.313 1.029 -30.984 1 91.31 470 THR A O 1
ATOM 3712 N N . ASN A 1 471 ? 1.962 -1.096 -31.156 1 86.56 471 ASN A N 1
ATOM 3713 C CA . ASN A 1 471 ? 0.83 -1.521 -31.984 1 86.56 471 ASN A CA 1
ATOM 3714 C C . ASN A 1 471 ? -0.34 -1.986 -31.109 1 86.56 471 ASN A C 1
ATOM 3716 O O . ASN A 1 471 ? -1.406 -2.32 -31.641 1 86.56 471 ASN A O 1
ATOM 3720 N N . TYR A 1 472 ? -0.109 -2.115 -29.938 1 83.56 472 TYR A N 1
ATOM 3721 C CA . TYR A 1 472 ? -1.107 -2.574 -28.984 1 83.56 472 TYR A CA 1
ATOM 3722 C C . TYR A 1 472 ? -1.867 -1.398 -28.375 1 83.56 472 TYR A C 1
ATOM 3724 O O . TYR A 1 472 ? -1.278 -0.553 -27.703 1 83.56 472 TYR A O 1
ATOM 3732 N N . PRO A 1 473 ? -3.064 -1.143 -28.781 1 70.75 473 PRO A N 1
ATOM 3733 C CA . PRO A 1 473 ? -3.836 0.001 -28.297 1 70.75 473 PRO A CA 1
ATOM 3734 C C . PRO A 1 473 ? -3.992 -0.004 -26.781 1 70.75 473 PRO A C 1
ATOM 3736 O O . PRO A 1 473 ? -4.234 -1.058 -26.188 1 70.75 473 PRO A O 1
ATOM 3739 N N . LYS A 1 474 ? -3.43 0.914 -26.172 1 62.19 474 LYS A N 1
ATOM 3740 C CA . LYS A 1 474 ? -3.699 1.093 -24.75 1 62.19 474 LYS A CA 1
ATOM 3741 C C . LYS A 1 474 ? -5.191 1.274 -24.5 1 62.19 474 LYS A C 1
ATOM 3743 O O . LYS A 1 474 ? -5.805 2.219 -25 1 62.19 474 LYS A O 1
ATOM 3748 N N . ARG A 1 475 ? -6.023 0.31 -24.578 1 51.5 475 ARG A N 1
ATOM 3749 C CA . ARG A 1 475 ? -7.395 0.621 -24.188 1 51.5 475 ARG A CA 1
ATOM 3750 C C . ARG A 1 475 ? -7.43 1.404 -22.875 1 51.5 475 ARG A C 1
ATOM 3752 O O . ARG A 1 475 ? -6.699 1.084 -21.938 1 51.5 475 ARG A O 1
ATOM 3759 N N . SER A 1 476 ? -7.758 2.615 -22.922 1 42.22 476 SER A N 1
ATOM 3760 C CA . SER A 1 476 ? -8.062 3.457 -21.781 1 42.22 476 SER A CA 1
ATOM 3761 C C . SER A 1 476 ? -8.758 2.662 -20.672 1 42.22 476 SER A C 1
ATOM 3763 O O . SER A 1 476 ? -9.664 1.872 -20.953 1 42.22 476 SER A O 1
ATOM 3765 N N . SER A 1 477 ? -8.07 2.199 -19.766 1 35.91 477 SER A N 1
ATOM 3766 C CA . SER A 1 477 ? -8.742 1.774 -18.547 1 35.91 477 SER A CA 1
ATOM 3767 C C . SER A 1 477 ? -9.977 2.629 -18.266 1 35.91 477 SER A C 1
ATOM 3769 O O . SER A 1 477 ? -9.859 3.814 -17.953 1 35.91 477 SER A O 1
ATOM 3771 N N . ARG A 1 478 ? -10.945 2.631 -19.234 1 29.3 478 ARG A N 1
ATOM 3772 C CA . ARG A 1 478 ? -12.18 3.121 -18.641 1 29.3 478 ARG A CA 1
ATOM 3773 C C . ARG A 1 478 ? -12.602 2.254 -17.453 1 29.3 478 ARG A C 1
ATOM 3775 O O . ARG A 1 478 ? -12.578 1.024 -17.547 1 29.3 478 ARG A O 1
ATOM 3782 N N . MET B 1 1 ? -21.375 -18.766 -22.094 1 71.5 1 MET B N 1
ATOM 3783 C CA . MET B 1 1 ? -21.047 -20.188 -22.016 1 71.5 1 MET B CA 1
ATOM 3784 C C . MET B 1 1 ? -19.547 -20.375 -21.766 1 71.5 1 MET B C 1
ATOM 3786 O O . MET B 1 1 ? -18.734 -19.547 -22.188 1 71.5 1 MET B O 1
ATOM 3790 N N . ALA B 1 2 ? -19.234 -21.375 -20.984 1 86.06 2 ALA B N 1
ATOM 3791 C CA . ALA B 1 2 ? -17.844 -21.688 -20.641 1 86.06 2 ALA B CA 1
ATOM 3792 C C . ALA B 1 2 ? -17.031 -22.031 -21.891 1 86.06 2 ALA B C 1
ATOM 3794 O O . ALA B 1 2 ? -17.562 -22.609 -22.828 1 86.06 2 ALA B O 1
ATOM 3795 N N . PHE B 1 3 ? -15.805 -21.562 -21.969 1 94.56 3 PHE B N 1
ATOM 3796 C CA . PHE B 1 3 ? -14.922 -22 -23.047 1 94.56 3 PHE B CA 1
ATOM 3797 C C . PHE B 1 3 ? -14.656 -23.5 -22.938 1 94.56 3 PHE B C 1
ATOM 3799 O O . PHE B 1 3 ? -14.312 -24 -21.875 1 94.56 3 PHE B O 1
ATOM 3806 N N . ASN B 1 4 ? -14.789 -24.172 -24.016 1 93.25 4 ASN B N 1
ATOM 3807 C CA . ASN B 1 4 ? -14.609 -25.625 -24.031 1 93.25 4 ASN B CA 1
ATOM 3808 C C . ASN B 1 4 ? -13.133 -26.016 -24.016 1 93.25 4 ASN B C 1
ATOM 3810 O O . ASN B 1 4 ? -12.773 -27.094 -23.562 1 93.25 4 ASN B O 1
ATOM 3814 N N . ASP B 1 5 ? -12.422 -25.188 -24.641 1 97 5 ASP B N 1
ATOM 3815 C CA . ASP B 1 5 ? -10.992 -25.469 -24.734 1 97 5 ASP B CA 1
ATOM 3816 C C . ASP B 1 5 ? -10.188 -24.172 -24.828 1 97 5 ASP B C 1
ATOM 3818 O O . ASP B 1 5 ? -10.75 -23.078 -24.734 1 97 5 ASP B O 1
ATOM 3822 N N . LEU B 1 6 ? -8.828 -24.297 -24.891 1 98.19 6 LEU B N 1
ATOM 3823 C CA . LEU B 1 6 ? -7.922 -23.156 -24.953 1 98.19 6 LEU B CA 1
ATOM 3824 C C . LEU B 1 6 ? -8.141 -22.359 -26.234 1 98.19 6 LEU B C 1
ATOM 3826 O O . LEU B 1 6 ? -8.055 -21.141 -26.234 1 98.19 6 LEU B O 1
ATOM 3830 N N . ARG B 1 7 ? -8.469 -22.969 -27.328 1 97.88 7 ARG B N 1
ATOM 3831 C CA . ARG B 1 7 ? -8.609 -22.328 -28.641 1 97.88 7 ARG B CA 1
ATOM 3832 C C . ARG B 1 7 ? -9.781 -21.359 -28.641 1 97.88 7 ARG B C 1
ATOM 3834 O O . ARG B 1 7 ? -9.711 -20.297 -29.25 1 97.88 7 ARG B O 1
ATOM 3841 N N . GLY B 1 8 ? -10.891 -21.844 -27.984 1 97.62 8 GLY B N 1
ATOM 3842 C CA . GLY B 1 8 ? -12 -20.922 -27.844 1 97.62 8 GLY B CA 1
ATOM 3843 C C . GLY B 1 8 ? -11.633 -19.656 -27.109 1 97.62 8 GLY B C 1
ATOM 3844 O O . GLY B 1 8 ? -12.031 -18.562 -27.516 1 97.62 8 GLY B O 1
ATOM 3845 N N . TYR B 1 9 ? -10.914 -19.797 -26.094 1 98.06 9 TYR B N 1
ATOM 3846 C CA . TYR B 1 9 ? -10.438 -18.656 -25.312 1 98.06 9 TYR B CA 1
ATOM 3847 C C . TYR B 1 9 ? -9.508 -17.781 -26.156 1 98.06 9 TYR B C 1
ATOM 3849 O O . TYR B 1 9 ? -9.656 -16.547 -26.172 1 98.06 9 TYR B O 1
ATOM 3857 N N . LEU B 1 10 ? -8.562 -18.344 -26.875 1 98.38 10 LEU B N 1
ATOM 3858 C CA . LEU B 1 10 ? -7.625 -17.594 -27.703 1 98.38 10 LEU B CA 1
ATOM 3859 C C . LEU B 1 10 ? -8.352 -16.828 -28.797 1 98.38 10 LEU B C 1
ATOM 3861 O O . LEU B 1 10 ? -7.992 -15.695 -29.125 1 98.38 10 LEU B O 1
ATOM 3865 N N . SER B 1 11 ? -9.336 -17.453 -29.328 1 97.81 11 SER B N 1
ATOM 3866 C CA . SER B 1 11 ? -10.133 -16.781 -30.344 1 97.81 11 SER B CA 1
ATOM 3867 C C . SER B 1 11 ? -10.797 -15.516 -29.797 1 97.81 11 SER B C 1
ATOM 3869 O O . SER B 1 11 ? -10.82 -14.484 -30.469 1 97.81 11 SER B O 1
ATOM 3871 N N . LYS B 1 12 ? -11.32 -15.703 -28.641 1 97.62 12 LYS B N 1
ATOM 3872 C CA . LYS B 1 12 ? -11.945 -14.547 -28 1 97.62 12 LYS B CA 1
ATOM 3873 C C . LYS B 1 12 ? -10.922 -13.438 -27.75 1 97.62 12 LYS B C 1
ATOM 3875 O O . LYS B 1 12 ? -11.219 -12.258 -27.953 1 97.62 12 LYS B O 1
ATOM 3880 N N . LEU B 1 13 ? -9.719 -13.773 -27.281 1 97.5 13 LEU B N 1
ATOM 3881 C CA . LEU B 1 13 ? -8.672 -12.789 -27.047 1 97.5 13 LEU B CA 1
ATOM 3882 C C . LEU B 1 13 ? -8.281 -12.086 -28.344 1 97.5 13 LEU B C 1
ATOM 3884 O O . LEU B 1 13 ? -8.039 -10.875 -28.344 1 97.5 13 LEU B O 1
ATOM 3888 N N . GLU B 1 14 ? -8.211 -12.859 -29.344 1 96.25 14 GLU B N 1
ATOM 3889 C CA . GLU B 1 14 ? -7.891 -12.281 -30.641 1 96.25 14 GLU B CA 1
ATOM 3890 C C . GLU B 1 14 ? -8.953 -11.281 -31.078 1 96.25 14 GLU B C 1
ATOM 3892 O O . GLU B 1 14 ? -8.625 -10.195 -31.562 1 96.25 14 GLU B O 1
ATOM 3897 N N . GLU B 1 15 ? -10.172 -11.648 -30.906 1 95.69 15 GLU B N 1
ATOM 3898 C CA . GLU B 1 15 ? -11.289 -10.773 -31.234 1 95.69 15 GLU B CA 1
ATOM 3899 C C . GLU B 1 15 ? -11.211 -9.461 -30.453 1 95.69 15 GLU B C 1
ATOM 3901 O O . GLU B 1 15 ? -11.562 -8.398 -30.969 1 95.69 15 GLU B O 1
ATOM 3906 N N . GLU B 1 16 ? -10.727 -9.555 -29.281 1 94.56 16 GLU B N 1
ATOM 3907 C CA . GLU B 1 16 ? -10.695 -8.398 -28.391 1 94.56 16 GLU B CA 1
ATOM 3908 C C . GLU B 1 16 ? -9.391 -7.625 -28.531 1 94.56 16 GLU B C 1
ATOM 3910 O O . GLU B 1 16 ? -9.156 -6.645 -27.828 1 94.56 16 GLU B O 1
ATOM 3915 N N . GLY B 1 17 ? -8.539 -8.086 -29.375 1 94.81 17 GLY B N 1
ATOM 3916 C CA . GLY B 1 17 ? -7.27 -7.418 -29.594 1 94.81 17 GLY B CA 1
ATOM 3917 C C . GLY B 1 17 ? -6.27 -7.66 -28.484 1 94.81 17 GLY B C 1
ATOM 3918 O O . GLY B 1 17 ? -5.34 -6.871 -28.297 1 94.81 17 GLY B O 1
ATOM 3919 N N . GLU B 1 18 ? -6.434 -8.734 -27.734 1 97.06 18 GLU B N 1
ATOM 3920 C CA . GLU B 1 18 ? -5.609 -9.023 -26.562 1 97.06 18 GLU B CA 1
ATOM 3921 C C . GLU B 1 18 ? -4.617 -10.148 -26.859 1 97.06 18 GLU B C 1
ATOM 3923 O O . GLU B 1 18 ? -3.922 -10.617 -25.953 1 97.06 18 GLU B O 1
ATOM 3928 N N . LEU B 1 19 ? -4.535 -10.625 -28.109 1 97.44 19 LEU B N 1
ATOM 3929 C CA . LEU B 1 19 ? -3.623 -11.68 -28.547 1 97.44 19 LEU B CA 1
ATOM 3930 C C . LEU B 1 19 ? -2.896 -11.289 -29.828 1 97.44 19 LEU B C 1
ATOM 3932 O O . LEU B 1 19 ? -3.525 -10.852 -30.797 1 97.44 19 LEU B O 1
ATOM 3936 N N . ILE B 1 20 ? -1.538 -11.43 -29.734 1 96.56 20 ILE B N 1
ATOM 3937 C CA . ILE B 1 20 ? -0.749 -11.117 -30.922 1 96.56 20 ILE B CA 1
ATOM 3938 C C . ILE B 1 20 ? 0.131 -12.305 -31.297 1 96.56 20 ILE B C 1
ATOM 3940 O O . ILE B 1 20 ? 0.394 -13.172 -30.453 1 96.56 20 ILE B O 1
ATOM 3944 N N . ARG B 1 21 ? 0.567 -12.336 -32.531 1 96.31 21 ARG B N 1
ATOM 3945 C CA . ARG B 1 21 ? 1.471 -13.367 -33.031 1 96.31 21 ARG B CA 1
ATOM 3946 C C . ARG B 1 21 ? 2.85 -12.797 -33.344 1 96.31 21 ARG B C 1
ATOM 3948 O O . ARG B 1 21 ? 2.959 -11.688 -33.875 1 96.31 21 ARG B O 1
ATOM 3955 N N . VAL B 1 22 ? 3.793 -13.406 -32.844 1 95.5 22 VAL B N 1
ATOM 3956 C CA . VAL B 1 22 ? 5.18 -13.031 -33.094 1 95.5 22 VAL B CA 1
ATOM 3957 C C . VAL B 1 22 ? 5.82 -14.031 -34.031 1 95.5 22 VAL B C 1
ATOM 3959 O O . VAL B 1 22 ? 5.926 -15.219 -33.719 1 95.5 22 VAL B O 1
ATOM 3962 N N . ASN B 1 23 ? 6.336 -13.523 -35.156 1 92.25 23 ASN B N 1
ATOM 3963 C CA . ASN B 1 23 ? 6.883 -14.398 -36.188 1 92.25 23 ASN B CA 1
ATOM 3964 C C . ASN B 1 23 ? 8.398 -14.523 -36.062 1 92.25 23 ASN B C 1
ATOM 3966 O O . ASN B 1 23 ? 8.992 -15.477 -36.594 1 92.25 23 ASN B O 1
ATOM 3970 N N . GLU B 1 24 ? 8.969 -13.594 -35.406 1 93.62 24 GLU B N 1
ATOM 3971 C CA . GLU B 1 24 ? 10.406 -13.664 -35.188 1 93.62 24 GLU B CA 1
ATOM 3972 C C . GLU B 1 24 ? 10.766 -14.867 -34.312 1 93.62 24 GLU B C 1
ATOM 3974 O O . GLU B 1 24 ? 10.078 -15.148 -33.312 1 93.62 24 GLU B O 1
ATOM 3979 N N . PRO B 1 25 ? 11.844 -15.594 -34.844 1 97 25 PRO B N 1
ATOM 3980 C CA . PRO B 1 25 ? 12.258 -16.703 -33.969 1 97 25 PRO B CA 1
ATOM 3981 C C . PRO B 1 25 ? 12.766 -16.25 -32.625 1 97 25 PRO B C 1
ATOM 3983 O O . PRO B 1 25 ? 13.594 -15.336 -32.531 1 97 25 PRO B O 1
ATOM 3986 N N . ILE B 1 26 ? 12.219 -16.797 -31.594 1 98.19 26 ILE B N 1
ATOM 3987 C CA . ILE B 1 26 ? 12.594 -16.469 -30.234 1 98.19 26 ILE B CA 1
ATOM 3988 C C . ILE B 1 26 ? 13.125 -17.703 -29.516 1 98.19 26 ILE B C 1
ATOM 3990 O O . ILE B 1 26 ? 12.531 -18.781 -29.609 1 98.19 26 ILE B O 1
ATOM 3994 N N . SER B 1 27 ? 14.234 -17.578 -28.828 1 98.62 27 SER B N 1
ATOM 3995 C CA . SER B 1 27 ? 14.812 -18.719 -28.109 1 98.62 27 SER B CA 1
ATOM 3996 C C . SER B 1 27 ? 14.016 -19.047 -26.859 1 98.62 27 SER B C 1
ATOM 3998 O O . SER B 1 27 ? 13.617 -18.141 -26.109 1 98.62 27 SER B O 1
ATOM 4000 N N . VAL B 1 28 ? 13.773 -20.359 -26.609 1 98.5 28 VAL B N 1
ATOM 4001 C CA . VAL B 1 28 ? 13.102 -20.797 -25.391 1 98.5 28 VAL B CA 1
ATOM 4002 C C . VAL B 1 28 ? 14.055 -20.641 -24.203 1 98.5 28 VAL B C 1
ATOM 4004 O O . VAL B 1 28 ? 13.633 -20.75 -23.047 1 98.5 28 VAL B O 1
ATOM 4007 N N . GLU B 1 29 ? 15.281 -20.359 -24.484 1 98.31 29 GLU B N 1
ATOM 4008 C CA . GLU B 1 29 ? 16.266 -20.094 -23.438 1 98.31 29 GLU B CA 1
ATOM 4009 C C . GLU B 1 29 ? 16.484 -18.594 -23.25 1 98.31 29 GLU B C 1
ATOM 4011 O O . GLU B 1 29 ? 17.109 -17.953 -24.094 1 98.31 29 GLU B O 1
ATOM 4016 N N . LEU B 1 30 ? 16.016 -18.094 -22.188 1 98.5 30 LEU B N 1
ATOM 4017 C CA . LEU B 1 30 ? 16.25 -16.734 -21.688 1 98.5 30 LEU B CA 1
ATOM 4018 C C . LEU B 1 30 ? 15.461 -15.711 -22.5 1 98.5 30 LEU B C 1
ATOM 4020 O O . LEU B 1 30 ? 14.836 -14.812 -21.938 1 98.5 30 LEU B O 1
ATOM 4024 N N . GLU B 1 31 ? 15.367 -15.805 -23.781 1 98.56 31 GLU B N 1
ATOM 4025 C CA . GLU B 1 31 ? 14.711 -14.789 -24.609 1 98.56 31 GLU B CA 1
ATOM 4026 C C . GLU B 1 31 ? 13.195 -14.82 -24.422 1 98.56 31 GLU B C 1
ATOM 4028 O O . GLU B 1 31 ? 12.594 -13.797 -24.078 1 98.56 31 GLU B O 1
ATOM 4033 N N . LEU B 1 32 ? 12.641 -15.992 -24.641 1 98.56 32 LEU B N 1
ATOM 4034 C CA . LEU B 1 32 ? 11.195 -16.109 -24.531 1 98.56 32 LEU B CA 1
ATOM 4035 C C . LEU B 1 32 ? 10.727 -15.695 -23.141 1 98.56 32 LEU B C 1
ATOM 4037 O O . LEU B 1 32 ? 9.789 -14.906 -23 1 98.56 32 LEU B O 1
ATOM 4041 N N . PRO B 1 33 ? 11.445 -16.172 -22.078 1 98.5 33 PRO B N 1
ATOM 4042 C CA . PRO B 1 33 ? 11.039 -15.719 -20.75 1 98.5 33 PRO B CA 1
ATOM 4043 C C . PRO B 1 33 ? 11.18 -14.211 -20.562 1 98.5 33 PRO B C 1
ATOM 4045 O O . PRO B 1 33 ? 10.32 -13.578 -19.953 1 98.5 33 PRO B O 1
ATOM 4048 N N . ALA B 1 34 ? 12.203 -13.648 -21.078 1 98.44 34 ALA B N 1
ATOM 4049 C CA . ALA B 1 34 ? 12.398 -12.203 -20.984 1 98.44 34 ALA B CA 1
ATOM 4050 C C . ALA B 1 34 ? 11.289 -11.453 -21.703 1 98.44 34 ALA B C 1
ATOM 4052 O O . ALA B 1 34 ? 10.797 -10.438 -21.219 1 98.44 34 ALA B O 1
ATOM 4053 N N . LEU B 1 35 ? 10.938 -11.93 -22.844 1 98.44 35 LEU B N 1
ATOM 4054 C CA . LEU B 1 35 ? 9.852 -11.336 -23.609 1 98.44 35 LEU B CA 1
ATOM 4055 C C . LEU B 1 35 ? 8.547 -11.359 -22.812 1 98.44 35 LEU B C 1
ATOM 4057 O O . LEU B 1 35 ? 7.863 -10.344 -22.703 1 98.44 35 LEU B O 1
ATOM 4061 N N . LEU B 1 36 ? 8.227 -12.508 -22.297 1 98.5 36 LEU B N 1
ATOM 4062 C CA . LEU B 1 36 ? 6.977 -12.664 -21.547 1 98.5 36 LEU B CA 1
ATOM 4063 C C . LEU B 1 36 ? 6.957 -11.781 -20.312 1 98.5 36 LEU B C 1
ATOM 4065 O O . LEU B 1 36 ? 5.965 -11.102 -20.047 1 98.5 36 LEU B O 1
ATOM 4069 N N . ARG B 1 37 ? 8.031 -11.742 -19.516 1 97.94 37 ARG B N 1
ATOM 4070 C CA . ARG B 1 37 ? 8.102 -10.875 -18.344 1 97.94 37 ARG B CA 1
ATOM 4071 C C . ARG B 1 37 ? 7.922 -9.414 -18.719 1 97.94 37 ARG B C 1
ATOM 4073 O O . ARG B 1 37 ? 7.176 -8.68 -18.078 1 97.94 37 ARG B O 1
ATOM 4080 N N . GLY B 1 38 ? 8.641 -9.031 -19.781 1 97.62 38 GLY B N 1
ATOM 4081 C CA . GLY B 1 38 ? 8.547 -7.66 -20.25 1 97.62 38 GLY B CA 1
ATOM 4082 C C . GLY B 1 38 ? 7.125 -7.254 -20.609 1 97.62 38 GLY B C 1
ATOM 4083 O O . GLY B 1 38 ? 6.703 -6.133 -20.312 1 97.62 38 GLY B O 1
ATOM 4084 N N . LEU B 1 39 ? 6.434 -8.133 -21.234 1 97.88 39 LEU B N 1
ATOM 4085 C CA . LEU B 1 39 ? 5.051 -7.863 -21.609 1 97.88 39 LEU B CA 1
ATOM 4086 C C . LEU B 1 39 ? 4.156 -7.805 -20.375 1 97.88 39 LEU B C 1
ATOM 4088 O O . LEU B 1 39 ? 3.289 -6.938 -20.266 1 97.88 39 LEU B O 1
ATOM 4092 N N . MET B 1 40 ? 4.387 -8.734 -19.516 1 97.75 40 MET B N 1
ATOM 4093 C CA . MET B 1 40 ? 3.572 -8.773 -18.297 1 97.75 40 MET B CA 1
ATOM 4094 C C . MET B 1 40 ? 3.766 -7.508 -17.469 1 97.75 40 MET B C 1
ATOM 4096 O O . MET B 1 40 ? 2.793 -6.918 -17 1 97.75 40 MET B O 1
ATOM 4100 N N . TYR B 1 41 ? 5.004 -7.012 -17.344 1 96.44 41 TYR B N 1
ATOM 4101 C CA . TYR B 1 41 ? 5.316 -5.824 -16.562 1 96.44 41 TYR B CA 1
ATOM 4102 C C . TYR B 1 41 ? 4.711 -4.574 -17.188 1 96.44 41 TYR B C 1
ATOM 4104 O O . TYR B 1 41 ? 4.574 -3.545 -16.516 1 96.44 41 TYR B O 1
ATOM 4112 N N . ARG B 1 42 ? 4.281 -4.668 -18.406 1 96 42 ARG B N 1
ATOM 4113 C CA . ARG B 1 42 ? 3.783 -3.506 -19.141 1 96 42 ARG B CA 1
ATOM 4114 C C . ARG B 1 42 ? 2.305 -3.662 -19.484 1 96 42 ARG B C 1
ATOM 4116 O O . ARG B 1 42 ? 1.771 -2.922 -20.312 1 96 42 ARG B O 1
ATOM 4123 N N . ASN B 1 43 ? 1.707 -4.629 -18.859 1 95.38 43 ASN B N 1
ATOM 4124 C CA . ASN B 1 43 ? 0.303 -4.918 -19.125 1 95.38 43 ASN B CA 1
ATOM 4125 C C . ASN B 1 43 ? 0.057 -5.148 -20.609 1 95.38 43 ASN B C 1
ATOM 4127 O O . ASN B 1 43 ? -0.922 -4.648 -21.172 1 95.38 43 ASN B O 1
ATOM 4131 N N . GLY B 1 44 ? 0.98 -5.855 -21.219 1 97.25 44 GLY B N 1
ATOM 4132 C CA . GLY B 1 44 ? 0.91 -6.129 -22.641 1 97.25 44 GLY B CA 1
ATOM 4133 C C . GLY B 1 44 ? -0.015 -7.281 -22.984 1 97.25 44 GLY B C 1
ATOM 4134 O O . GLY B 1 44 ? -0.641 -7.867 -22.109 1 97.25 44 GLY B O 1
ATOM 4135 N N . PRO B 1 45 ? -0.148 -7.609 -24.203 1 97.88 45 PRO B N 1
ATOM 4136 C CA . PRO B 1 45 ? -1.073 -8.648 -24.672 1 97.88 45 PRO B CA 1
ATOM 4137 C C . PRO B 1 45 ? -0.516 -10.055 -24.484 1 97.88 45 PRO B C 1
ATOM 4139 O O . PRO B 1 45 ? 0.673 -10.227 -24.203 1 97.88 45 PRO B O 1
ATOM 4142 N N . ALA B 1 46 ? -1.436 -11.039 -24.562 1 98.38 46 ALA B N 1
ATOM 4143 C CA . ALA B 1 46 ? -0.989 -12.414 -24.781 1 98.38 46 ALA B CA 1
ATOM 4144 C C . ALA B 1 46 ? -0.287 -12.562 -26.125 1 98.38 46 ALA B C 1
ATOM 4146 O O . ALA B 1 46 ? -0.493 -11.75 -27.031 1 98.38 46 ALA B O 1
ATOM 4147 N N . VAL B 1 47 ? 0.57 -13.617 -26.219 1 98.31 47 VAL B N 1
ATOM 4148 C CA . VAL B 1 47 ? 1.369 -13.719 -27.438 1 98.31 47 VAL B CA 1
ATOM 4149 C C . VAL B 1 47 ? 1.503 -15.18 -27.859 1 98.31 47 VAL B C 1
ATOM 4151 O O . VAL B 1 47 ? 1.601 -16.062 -27 1 98.31 47 VAL B O 1
ATOM 4154 N N . ILE B 1 48 ? 1.459 -15.414 -29.125 1 98.44 48 ILE B N 1
ATOM 4155 C CA . ILE B 1 48 ? 1.811 -16.688 -29.719 1 98.44 48 ILE B CA 1
ATOM 4156 C C . ILE B 1 48 ? 3.166 -16.594 -30.406 1 98.44 48 ILE B C 1
ATOM 4158 O O . ILE B 1 48 ? 3.361 -15.727 -31.281 1 98.44 48 ILE B O 1
ATOM 4162 N N . ILE B 1 49 ? 4.109 -17.312 -29.938 1 98.31 49 ILE B N 1
ATOM 4163 C CA . ILE B 1 49 ? 5.402 -17.438 -30.594 1 98.31 49 ILE B CA 1
ATOM 4164 C C . ILE B 1 49 ? 5.344 -18.578 -31.609 1 98.31 49 ILE B C 1
ATOM 4166 O O . ILE B 1 49 ? 5.418 -19.75 -31.25 1 98.31 49 ILE B O 1
ATOM 4170 N N . GLU B 1 50 ? 5.383 -18.266 -32.844 1 97.31 50 GLU B N 1
ATOM 4171 C CA . GLU B 1 50 ? 5.156 -19.25 -33.875 1 97.31 50 GLU B CA 1
ATOM 4172 C C . GLU B 1 50 ? 6.387 -20.125 -34.094 1 97.31 50 GLU B C 1
ATOM 4174 O O . GLU B 1 50 ? 6.27 -21.312 -34.406 1 97.31 50 GLU B O 1
ATOM 4179 N N . LYS B 1 51 ? 7.496 -19.422 -33.969 1 97.06 51 LYS B N 1
ATOM 4180 C CA . LYS B 1 51 ? 8.758 -20.125 -34.219 1 97.06 51 LYS B CA 1
ATOM 4181 C C . LYS B 1 51 ? 9.742 -19.891 -33.062 1 97.06 51 LYS B C 1
ATOM 4183 O O . LYS B 1 51 ? 9.961 -18.766 -32.656 1 97.06 51 LYS B O 1
ATOM 4188 N N . THR B 1 52 ? 10.281 -21.047 -32.625 1 98.19 52 THR B N 1
ATOM 4189 C CA . THR B 1 52 ? 11.367 -20.938 -31.641 1 98.19 52 THR B CA 1
ATOM 4190 C C . THR B 1 52 ? 12.703 -21.266 -32.281 1 98.19 52 THR B C 1
ATOM 4192 O O . THR B 1 52 ? 12.758 -22 -33.281 1 98.19 52 THR B O 1
ATOM 4195 N N . LYS B 1 53 ? 13.781 -20.688 -31.766 1 98.25 53 LYS B N 1
ATOM 4196 C CA . LYS B 1 53 ? 15.109 -20.969 -32.312 1 98.25 53 LYS B CA 1
ATOM 4197 C C . LYS B 1 53 ? 15.484 -22.438 -32.125 1 98.25 53 LYS B C 1
ATOM 4199 O O . LYS B 1 53 ? 16.266 -23 -32.875 1 98.25 53 LYS B O 1
ATOM 4204 N N . GLU B 1 54 ? 14.945 -23.094 -31.188 1 97.94 54 GLU B N 1
ATOM 4205 C CA . GLU B 1 54 ? 15.234 -24.5 -30.859 1 97.94 54 GLU B CA 1
ATOM 4206 C C . GLU B 1 54 ? 14.289 -25.438 -31.609 1 97.94 54 GLU B C 1
ATOM 4208 O O . GLU B 1 54 ? 14.32 -26.656 -31.391 1 97.94 54 GLU B O 1
ATOM 4213 N N . ASP B 1 55 ? 13.461 -24.922 -32.438 1 97.06 55 ASP B N 1
ATOM 4214 C CA . ASP B 1 55 ? 12.555 -25.688 -33.281 1 97.06 55 ASP B CA 1
ATOM 4215 C C . ASP B 1 55 ? 11.562 -26.5 -32.469 1 97.06 55 ASP B C 1
ATOM 4217 O O . ASP B 1 55 ? 11.352 -27.688 -32.719 1 97.06 55 ASP B O 1
ATOM 4221 N N . THR B 1 56 ? 11.039 -25.875 -31.453 1 98.19 56 THR B N 1
ATOM 4222 C CA . THR B 1 56 ? 9.984 -26.484 -30.656 1 98.19 56 THR B CA 1
ATOM 4223 C C . THR B 1 56 ? 8.617 -26.203 -31.266 1 98.19 56 THR B C 1
ATOM 4225 O O . THR B 1 56 ? 8.516 -25.484 -32.281 1 98.19 56 THR B O 1
ATOM 4228 N N . LEU B 1 57 ? 7.582 -26.828 -30.719 1 98.25 57 LEU B N 1
ATOM 4229 C CA . LEU B 1 57 ? 6.211 -26.438 -31.016 1 98.25 57 LEU B CA 1
ATOM 4230 C C . LEU B 1 57 ? 5.973 -24.984 -30.656 1 98.25 57 LEU B C 1
ATOM 4232 O O . LEU B 1 57 ? 6.723 -24.406 -29.875 1 98.25 57 LEU B O 1
ATOM 4236 N N . PRO B 1 58 ? 4.938 -24.328 -31.281 1 98.25 58 PRO B N 1
ATOM 4237 C CA . PRO B 1 58 ? 4.633 -22.938 -30.938 1 98.25 58 PRO B CA 1
ATOM 4238 C C . PRO B 1 58 ? 4.246 -22.766 -29.469 1 98.25 58 PRO B C 1
ATOM 4240 O O . PRO B 1 58 ? 3.641 -23.656 -28.875 1 98.25 58 PRO B O 1
ATOM 4243 N N . ALA B 1 59 ? 4.637 -21.656 -28.938 1 98.5 59 ALA B N 1
ATOM 4244 C CA . ALA B 1 59 ? 4.34 -21.328 -27.547 1 98.5 59 ALA B CA 1
ATOM 4245 C C . ALA B 1 59 ? 3.303 -20.203 -27.453 1 98.5 59 ALA B C 1
ATOM 4247 O O . ALA B 1 59 ? 3.248 -19.328 -28.312 1 98.5 59 ALA B O 1
ATOM 4248 N N . VAL B 1 60 ? 2.453 -20.266 -26.484 1 98.62 60 VAL B N 1
ATOM 4249 C CA . VAL B 1 60 ? 1.526 -19.188 -26.172 1 98.62 60 VAL B CA 1
ATOM 4250 C C . VAL B 1 60 ? 1.747 -18.719 -24.734 1 98.62 60 VAL B C 1
ATOM 4252 O O . VAL B 1 60 ? 1.834 -19.531 -23.812 1 98.62 60 VAL B O 1
ATOM 4255 N N . GLY B 1 61 ? 1.951 -17.391 -24.547 1 98.44 61 GLY B N 1
ATOM 4256 C CA . GLY B 1 61 ? 2.289 -16.859 -23.234 1 98.44 61 GLY B CA 1
ATOM 4257 C C . GLY B 1 61 ? 1.482 -15.641 -22.859 1 98.44 61 GLY B C 1
ATOM 4258 O O . GLY B 1 61 ? 0.773 -15.078 -23.703 1 98.44 61 GLY B O 1
ATOM 4259 N N . ASN B 1 62 ? 1.549 -15.352 -21.531 1 98.5 62 ASN B N 1
ATOM 4260 C CA . ASN B 1 62 ? 0.909 -14.172 -20.953 1 98.5 62 ASN B CA 1
ATOM 4261 C C . ASN B 1 62 ? -0.611 -14.242 -21.078 1 98.5 62 ASN B C 1
ATOM 4263 O O . ASN B 1 62 ? -1.266 -13.227 -21.328 1 98.5 62 ASN B O 1
ATOM 4267 N N . LEU B 1 63 ? -1.137 -15.422 -20.875 1 98.62 63 LEU B N 1
ATOM 4268 C CA . LEU B 1 63 ? -2.562 -15.695 -21.031 1 98.62 63 LEU B CA 1
ATOM 4269 C C . LEU B 1 63 ? -3.371 -14.961 -19.953 1 98.62 63 LEU B C 1
ATOM 4271 O O . LEU B 1 63 ? -4.453 -14.438 -20.234 1 98.62 63 LEU B O 1
ATOM 4275 N N . PHE B 1 64 ? -2.873 -14.969 -18.781 1 98.38 64 PHE B N 1
ATOM 4276 C CA . PHE B 1 64 ? -3.58 -14.383 -17.641 1 98.38 64 PHE B CA 1
ATOM 4277 C C . PHE B 1 64 ? -2.783 -13.234 -17.031 1 98.38 64 PHE B C 1
ATOM 4279 O O . PHE B 1 64 ? -2.773 -13.047 -15.82 1 98.38 64 PHE B O 1
ATOM 4286 N N . GLY B 1 65 ? -2.115 -12.5 -17.922 1 97.38 65 GLY B N 1
ATOM 4287 C CA . GLY B 1 65 ? -1.244 -11.422 -17.469 1 97.38 65 GLY B CA 1
ATOM 4288 C C . GLY B 1 65 ? -2.004 -10.211 -16.969 1 97.38 65 GLY B C 1
ATOM 4289 O O . GLY B 1 65 ? -1.432 -9.352 -16.297 1 97.38 65 GLY B O 1
ATOM 4290 N N . LYS B 1 66 ? -3.242 -10.172 -17.281 1 96.12 66 LYS B N 1
ATOM 4291 C CA . LYS B 1 66 ? -4.152 -9.125 -16.828 1 96.12 66 LYS B CA 1
ATOM 4292 C C . LYS B 1 66 ? -5.406 -9.719 -16.203 1 96.12 66 LYS B C 1
ATOM 4294 O O . LYS B 1 66 ? -5.887 -10.773 -16.625 1 96.12 66 LYS B O 1
ATOM 4299 N N . TRP B 1 67 ? -5.867 -8.898 -15.211 1 96.31 67 TRP B N 1
ATOM 4300 C CA . TRP B 1 67 ? -7.082 -9.391 -14.562 1 96.31 67 TRP B CA 1
ATOM 4301 C C . TRP B 1 67 ? -8.242 -9.438 -15.547 1 96.31 67 TRP B C 1
ATOM 4303 O O . TRP B 1 67 ? -9.094 -10.328 -15.477 1 96.31 67 TRP B O 1
ATOM 4313 N N . SER B 1 68 ? -8.266 -8.469 -16.469 1 96.69 68 SER B N 1
ATOM 4314 C CA . SER B 1 68 ? -9.336 -8.445 -17.469 1 96.69 68 SER B CA 1
ATOM 4315 C C . SER B 1 68 ? -9.352 -9.734 -18.281 1 96.69 68 SER B C 1
ATOM 4317 O O . SER B 1 68 ? -10.414 -10.211 -18.672 1 96.69 68 SER B O 1
ATOM 4319 N N . ARG B 1 69 ? -8.25 -10.367 -18.531 1 97.69 69 ARG B N 1
ATOM 4320 C CA . ARG B 1 69 ? -8.195 -11.609 -19.297 1 97.69 69 ARG B CA 1
ATOM 4321 C C . ARG B 1 69 ? -8.648 -12.797 -18.453 1 97.69 69 ARG B C 1
ATOM 4323 O O . ARG B 1 69 ? -9.219 -13.758 -18.969 1 97.69 69 ARG B O 1
ATOM 4330 N N . VAL B 1 70 ? -8.391 -12.703 -17.109 1 97.62 70 VAL B N 1
ATOM 4331 C CA . VAL B 1 70 ? -8.961 -13.703 -16.219 1 97.62 70 VAL B CA 1
ATOM 4332 C C . VAL B 1 70 ? -10.484 -13.641 -16.266 1 97.62 70 VAL B C 1
ATOM 4334 O O . VAL B 1 70 ? -11.148 -14.68 -16.375 1 97.62 70 VAL B O 1
ATOM 4337 N N . LEU B 1 71 ? -11.008 -12.398 -16.266 1 97.19 71 LEU B N 1
ATOM 4338 C CA . LEU B 1 71 ? -12.453 -12.227 -16.344 1 97.19 71 LEU B CA 1
ATOM 4339 C C . LEU B 1 71 ? -12.984 -12.734 -17.688 1 97.19 71 LEU B C 1
ATOM 4341 O O . LEU B 1 71 ? -14.047 -13.352 -17.75 1 97.19 71 LEU B O 1
ATOM 4345 N N . THR B 1 72 ? -12.211 -12.469 -18.719 1 97.44 72 THR B N 1
ATOM 4346 C CA . THR B 1 72 ? -12.602 -12.969 -20.016 1 97.44 72 THR B CA 1
ATOM 4347 C C . THR B 1 72 ? -12.711 -14.492 -20 1 97.44 72 THR B C 1
ATOM 4349 O O . THR B 1 72 ? -13.641 -15.062 -20.578 1 97.44 72 THR B O 1
ATOM 4352 N N . ALA B 1 73 ? -11.781 -15.156 -19.312 1 97.38 73 ALA B N 1
ATOM 4353 C CA . ALA B 1 73 ? -11.781 -16.609 -19.219 1 97.38 73 ALA B CA 1
ATOM 4354 C C . ALA B 1 73 ? -13.062 -17.109 -18.562 1 97.38 73 ALA B C 1
ATOM 4356 O O . ALA B 1 73 ? -13.477 -18.25 -18.766 1 97.38 73 ALA B O 1
ATOM 4357 N N . LEU B 1 74 ? -13.703 -16.266 -17.75 1 96.44 74 LEU B N 1
ATOM 4358 C CA . LEU B 1 74 ? -14.914 -16.625 -17.016 1 96.44 74 LEU B CA 1
ATOM 4359 C C . LEU B 1 74 ? -16.125 -15.938 -17.625 1 96.44 74 LEU B C 1
ATOM 4361 O O . LEU B 1 74 ? -17.141 -15.719 -16.953 1 96.44 74 LEU B O 1
ATOM 4365 N N . ASN B 1 75 ? -16.016 -15.445 -18.828 1 94.88 75 ASN B N 1
ATOM 4366 C CA . ASN B 1 75 ? -17.094 -14.758 -19.531 1 94.88 75 ASN B CA 1
ATOM 4367 C C . ASN B 1 75 ? -17.562 -13.523 -18.766 1 94.88 75 ASN B C 1
ATOM 4369 O O . ASN B 1 75 ? -18.766 -13.273 -18.656 1 94.88 75 ASN B O 1
ATOM 4373 N N . ASN B 1 76 ? -16.609 -12.883 -18.125 1 94.06 76 ASN B N 1
ATOM 4374 C CA . ASN B 1 76 ? -16.781 -11.602 -17.438 1 94.06 76 ASN B CA 1
ATOM 4375 C C . ASN B 1 76 ? -17.641 -11.742 -16.188 1 94.06 76 ASN B C 1
ATOM 4377 O O . ASN B 1 76 ? -18.328 -10.805 -15.789 1 94.06 76 ASN B O 1
ATOM 4381 N N . VAL B 1 77 ? -17.609 -12.969 -15.719 1 93.88 77 VAL B N 1
ATOM 4382 C CA . VAL B 1 77 ? -18.188 -13.203 -14.398 1 93.88 77 VAL B CA 1
ATOM 4383 C C . VAL B 1 77 ? -17.078 -13.188 -13.344 1 93.88 77 VAL B C 1
ATOM 4385 O O . VAL B 1 77 ? -16.031 -13.805 -13.523 1 93.88 77 VAL B O 1
ATOM 4388 N N . GLU B 1 78 ? -17.359 -12.445 -12.258 1 94.94 78 GLU B N 1
ATOM 4389 C CA . GLU B 1 78 ? -16.391 -12.445 -11.164 1 94.94 78 GLU B CA 1
ATOM 4390 C C . GLU B 1 78 ? -16.25 -13.836 -10.555 1 94.94 78 GLU B C 1
ATOM 4392 O O . GLU B 1 78 ? -17.234 -14.539 -10.344 1 94.94 78 GLU B O 1
ATOM 4397 N N . PRO B 1 79 ? -15.023 -14.234 -10.266 1 94.88 79 PRO B N 1
ATOM 4398 C CA . PRO B 1 79 ? -14.805 -15.57 -9.719 1 94.88 79 PRO B CA 1
ATOM 4399 C C . PRO B 1 79 ? -15.594 -15.828 -8.445 1 94.88 79 PRO B C 1
ATOM 4401 O O . PRO B 1 79 ? -16.125 -16.922 -8.242 1 94.88 79 PRO B O 1
ATOM 4404 N N . GLU B 1 80 ? -15.641 -14.828 -7.578 1 93.06 80 GLU B N 1
ATOM 4405 C CA . GLU B 1 80 ? -16.391 -14.969 -6.34 1 93.06 80 GLU B CA 1
ATOM 4406 C C . GLU B 1 80 ? -17.859 -15.312 -6.621 1 93.06 80 GLU B C 1
ATOM 4408 O O . GLU B 1 80 ? -18.438 -16.188 -5.973 1 93.06 80 GLU B O 1
ATOM 4413 N N . LYS B 1 81 ? -18.453 -14.641 -7.547 1 92.12 81 LYS B N 1
ATOM 4414 C CA . LYS B 1 81 ? -19.844 -14.883 -7.922 1 92.12 81 LYS B CA 1
ATOM 4415 C C . LYS B 1 81 ? -20.016 -16.266 -8.547 1 92.12 81 LYS B C 1
ATOM 4417 O O . LYS B 1 81 ? -20.984 -16.969 -8.242 1 92.12 81 LYS B O 1
ATOM 4422 N N . ALA B 1 82 ? -19.062 -16.625 -9.359 1 90 82 ALA B N 1
ATOM 4423 C CA . ALA B 1 82 ? -19.094 -17.938 -10.008 1 90 82 ALA B CA 1
ATOM 4424 C C . ALA B 1 82 ? -19.016 -19.062 -8.984 1 90 82 ALA B C 1
ATOM 4426 O O . ALA B 1 82 ? -19.594 -20.141 -9.18 1 90 82 ALA B O 1
ATOM 4427 N N . ALA B 1 83 ? -18.375 -18.781 -7.879 1 89.81 83 ALA B N 1
ATOM 4428 C CA . ALA B 1 83 ? -18.109 -19.797 -6.871 1 89.81 83 ALA B CA 1
ATOM 4429 C C . ALA B 1 83 ? -19.203 -19.844 -5.82 1 89.81 83 ALA B C 1
ATOM 4431 O O . ALA B 1 83 ? -19.219 -20.719 -4.957 1 89.81 83 ALA B O 1
ATOM 4432 N N . GLU B 1 84 ? -20.109 -18.953 -5.848 1 87.75 84 GLU B N 1
ATOM 4433 C CA . GLU B 1 84 ? -21.156 -18.875 -4.828 1 87.75 84 GLU B CA 1
ATOM 4434 C C . GLU B 1 84 ? -21.938 -20.172 -4.73 1 87.75 84 GLU B C 1
ATOM 4436 O O . GLU B 1 84 ? -22.406 -20.547 -3.65 1 87.75 84 GLU B O 1
ATOM 4441 N N . ARG B 1 85 ? -22.031 -20.828 -5.805 1 82.06 85 ARG B N 1
ATOM 4442 C CA . ARG B 1 85 ? -22.812 -22.062 -5.836 1 82.06 85 ARG B CA 1
ATOM 4443 C C . ARG B 1 85 ? -22.109 -23.188 -5.105 1 82.06 85 ARG B C 1
ATOM 4445 O O . ARG B 1 85 ? -22.719 -24.203 -4.773 1 82.06 85 ARG B O 1
ATOM 4452 N N . ILE B 1 86 ? -20.844 -23.031 -4.898 1 82.12 86 ILE B N 1
ATOM 4453 C CA . ILE B 1 86 ? -20.094 -24.062 -4.18 1 82.12 86 ILE B CA 1
ATOM 4454 C C . ILE B 1 86 ? -20.688 -24.266 -2.797 1 82.12 86 ILE B C 1
ATOM 4456 O O . ILE B 1 86 ? -20.797 -25.406 -2.326 1 82.12 86 ILE B O 1
ATOM 4460 N N . THR B 1 87 ? -21.078 -23.203 -2.236 1 76.38 87 THR B N 1
ATOM 4461 C CA . THR B 1 87 ? -21.641 -23.266 -0.888 1 76.38 87 THR B CA 1
ATOM 4462 C C . THR B 1 87 ? -22.953 -24.031 -0.885 1 76.38 87 THR B C 1
ATOM 4464 O O . THR B 1 87 ? -23.281 -24.734 0.086 1 76.38 87 THR B O 1
ATOM 4467 N N . GLU B 1 88 ? -23.641 -23.875 -1.93 1 70.81 88 GLU B N 1
ATOM 4468 C CA . GLU B 1 88 ? -24.891 -24.625 -2.053 1 70.81 88 GLU B CA 1
ATOM 4469 C C . GLU B 1 88 ? -24.625 -26.125 -2.164 1 70.81 88 GLU B C 1
ATOM 4471 O O . GLU B 1 88 ? -25.375 -26.938 -1.618 1 70.81 88 GLU B O 1
ATOM 4476 N N . LEU B 1 89 ? -23.547 -26.406 -2.84 1 70.25 89 LEU B N 1
ATOM 4477 C CA . LEU B 1 89 ? -23.188 -27.812 -3.041 1 70.25 89 LEU B CA 1
ATOM 4478 C C . LEU B 1 89 ? -22.766 -28.453 -1.727 1 70.25 89 LEU B C 1
ATOM 4480 O O . LEU B 1 89 ? -23.109 -29.609 -1.462 1 70.25 89 LEU B O 1
ATOM 4484 N N . ILE B 1 90 ? -22.125 -27.672 -0.964 1 66.94 90 ILE B N 1
ATOM 4485 C CA . ILE B 1 90 ? -21.609 -28.188 0.302 1 66.94 90 ILE B CA 1
ATOM 4486 C C . ILE B 1 90 ? -22.766 -28.359 1.291 1 66.94 90 ILE B C 1
ATOM 4488 O O . ILE B 1 90 ? -22.75 -29.266 2.119 1 66.94 90 ILE B O 1
ATOM 4492 N N . ASN B 1 91 ? -23.703 -27.5 1.164 1 61.28 91 ASN B N 1
ATOM 4493 C CA . ASN B 1 91 ? -24.812 -27.5 2.107 1 61.28 91 ASN B CA 1
ATOM 4494 C C . ASN B 1 91 ? -25.891 -28.484 1.688 1 61.28 91 ASN B C 1
ATOM 4496 O O . ASN B 1 91 ? -26.984 -28.5 2.264 1 61.28 91 ASN B O 1
ATOM 4500 N N . LEU B 1 92 ? -25.719 -29.109 0.627 1 55.44 92 LEU B N 1
ATOM 4501 C CA . LEU B 1 92 ? -26.734 -30.078 0.223 1 55.44 92 LEU B CA 1
ATOM 4502 C C . LEU B 1 92 ? -26.953 -31.109 1.317 1 55.44 92 LEU B C 1
ATOM 4504 O O . LEU B 1 92 ? -26.031 -31.812 1.714 1 55.44 92 LEU B O 1
ATOM 4508 N N . LYS B 1 93 ? -27.891 -30.766 2.119 1 52.53 93 LYS B N 1
ATOM 4509 C CA . LYS B 1 93 ? -28.406 -31.609 3.189 1 52.53 93 LYS B CA 1
ATOM 4510 C C . LYS B 1 93 ? -29.047 -32.875 2.629 1 52.53 93 LYS B C 1
ATOM 4512 O O . LYS B 1 93 ? -29.703 -32.844 1.584 1 52.53 93 LYS B O 1
ATOM 4517 N N . PRO B 1 94 ? -28.719 -34 3.377 1 51.66 94 PRO B N 1
ATOM 4518 C CA . PRO B 1 94 ? -29.453 -35.188 2.982 1 51.66 94 PRO B CA 1
ATOM 4519 C C . PRO B 1 94 ? -30.969 -35 3.021 1 51.66 94 PRO B C 1
ATOM 4521 O O . PRO B 1 94 ? -31.484 -34.312 3.91 1 51.66 94 PRO B O 1
ATOM 4524 N N . PRO B 1 95 ? -31.594 -35.344 1.928 1 47.56 95 PRO B N 1
ATOM 4525 C CA . PRO B 1 95 ? -33.031 -35.188 1.913 1 47.56 95 PRO B CA 1
ATOM 4526 C C . PRO B 1 95 ? -33.75 -35.875 3.078 1 47.56 95 PRO B C 1
ATOM 4528 O O . PRO B 1 95 ? -33.312 -36.969 3.471 1 47.56 95 PRO B O 1
ATOM 4531 N N . THR B 1 96 ? -34.375 -35.188 3.951 1 50.53 96 THR B N 1
ATOM 4532 C CA . THR B 1 96 ? -35.094 -35.812 5.059 1 50.53 96 THR B CA 1
ATOM 4533 C C . THR B 1 96 ? -36.406 -36.406 4.586 1 50.53 96 THR B C 1
ATOM 4535 O O . THR B 1 96 ? -37.031 -37.188 5.293 1 50.53 96 THR B O 1
ATOM 4538 N N . GLY B 1 97 ? -37.031 -35.875 3.494 1 51.91 97 GLY B N 1
ATOM 4539 C CA . GLY B 1 97 ? -38.312 -36.344 3.039 1 51.91 97 GLY B CA 1
ATOM 4540 C C . GLY B 1 97 ? -38.438 -36.406 1.527 1 51.91 97 GLY B C 1
ATOM 4541 O O . GLY B 1 97 ? -37.5 -36.031 0.812 1 51.91 97 GLY B O 1
ATOM 4542 N N . LEU B 1 98 ? -39.562 -37 1.161 1 51.31 98 LEU B N 1
ATOM 4543 C CA . LEU B 1 98 ? -39.812 -37.281 -0.249 1 51.31 98 LEU B CA 1
ATOM 4544 C C . LEU B 1 98 ? -39.688 -36.031 -1.092 1 51.31 98 LEU B C 1
ATOM 4546 O O . LEU B 1 98 ? -39.125 -36.031 -2.188 1 51.31 98 LEU B O 1
ATOM 4550 N N . ILE B 1 99 ? -40.281 -35.094 -0.631 1 50.66 99 ILE B N 1
ATOM 4551 C CA . ILE B 1 99 ? -40.25 -33.812 -1.333 1 50.66 99 ILE B CA 1
ATOM 4552 C C . ILE B 1 99 ? -38.844 -33.219 -1.307 1 50.66 99 ILE B C 1
ATOM 4554 O O . ILE B 1 99 ? -38.375 -32.688 -2.307 1 50.66 99 ILE B O 1
ATOM 4558 N N . ASP B 1 100 ? -38.25 -33.406 -0.195 1 52.69 100 ASP B N 1
ATOM 4559 C CA . ASP B 1 100 ? -36.844 -32.969 -0.044 1 52.69 100 ASP B CA 1
ATOM 4560 C C . ASP B 1 100 ? -35.938 -33.781 -0.932 1 52.69 100 ASP B C 1
ATOM 4562 O O . ASP B 1 100 ? -34.938 -33.25 -1.465 1 52.69 100 ASP B O 1
ATOM 4566 N N . ALA B 1 101 ? -36.406 -34.938 -1.144 1 52.22 101 ALA B N 1
ATOM 4567 C CA . ALA B 1 101 ? -35.625 -35.844 -2.004 1 52.22 101 ALA B CA 1
ATOM 4568 C C . ALA B 1 101 ? -35.75 -35.438 -3.469 1 52.22 101 ALA B C 1
ATOM 4570 O O . ALA B 1 101 ? -34.75 -35.438 -4.199 1 52.22 101 ALA B O 1
ATOM 4571 N N . ILE B 1 102 ? -36.969 -35.062 -3.811 1 50.88 102 ILE B N 1
ATOM 4572 C CA . ILE B 1 102 ? -37.156 -34.625 -5.184 1 50.88 102 ILE B CA 1
ATOM 4573 C C . ILE B 1 102 ? -36.438 -33.281 -5.41 1 50.88 102 ILE B C 1
ATOM 4575 O O . ILE B 1 102 ? -35.781 -33.094 -6.445 1 50.88 102 ILE B O 1
ATOM 4579 N N . LYS B 1 103 ? -36.562 -32.406 -4.488 1 54.19 103 LYS B N 1
ATOM 4580 C CA . LYS B 1 103 ? -35.812 -31.141 -4.566 1 54.19 103 LYS B CA 1
ATOM 4581 C C . LYS B 1 103 ? -34.312 -31.391 -4.543 1 54.19 103 LYS B C 1
ATOM 4583 O O . LYS B 1 103 ? -33.562 -30.75 -5.27 1 54.19 103 LYS B O 1
ATOM 4588 N N . ALA B 1 104 ? -34.125 -32.312 -3.75 1 56.94 104 ALA B N 1
ATOM 4589 C CA . ALA B 1 104 ? -32.75 -32.719 -3.686 1 56.94 104 ALA B CA 1
ATOM 4590 C C . ALA B 1 104 ? -32.312 -33.375 -5.004 1 56.94 104 ALA B C 1
ATOM 4592 O O . ALA B 1 104 ? -31.172 -33.125 -5.469 1 56.94 104 ALA B O 1
ATOM 4593 N N . LEU B 1 105 ? -33.25 -34.062 -5.539 1 55.62 105 LEU B N 1
ATOM 4594 C CA . LEU B 1 105 ? -32.969 -34.656 -6.84 1 55.62 105 LEU B CA 1
ATOM 4595 C C . LEU B 1 105 ? -32.875 -33.594 -7.914 1 55.62 105 LEU B C 1
ATOM 4597 O O . LEU B 1 105 ? -32 -33.656 -8.805 1 55.62 105 LEU B O 1
ATOM 4601 N N . GLY B 1 106 ? -33.875 -32.625 -7.941 1 54.44 106 GLY B N 1
ATOM 4602 C CA . GLY B 1 106 ? -33.781 -31.484 -8.836 1 54.44 106 GLY B CA 1
ATOM 4603 C C . GLY B 1 106 ? -32.5 -30.672 -8.641 1 54.44 106 GLY B C 1
ATOM 4604 O O . GLY B 1 106 ? -31.844 -30.312 -9.617 1 54.44 106 GLY B O 1
ATOM 4605 N N . GLU B 1 107 ? -32.281 -30.438 -7.426 1 60.78 107 GLU B N 1
ATOM 4606 C CA . GLU B 1 107 ? -31.031 -29.75 -7.098 1 60.78 107 GLU B CA 1
ATOM 4607 C C . GLU B 1 107 ? -29.828 -30.594 -7.492 1 60.78 107 GLU B C 1
ATOM 4609 O O . GLU B 1 107 ? -28.828 -30.078 -7.98 1 60.78 107 GLU B O 1
ATOM 4614 N N . LEU B 1 108 ? -30.062 -31.812 -7.305 1 61 108 LEU B N 1
ATOM 4615 C CA . LEU B 1 108 ? -29 -32.75 -7.707 1 61 108 LEU B CA 1
ATOM 4616 C C . LEU B 1 108 ? -28.812 -32.719 -9.219 1 61 108 LEU B C 1
ATOM 4618 O O . LEU B 1 108 ? -27.672 -32.781 -9.703 1 61 108 LEU B O 1
ATOM 4622 N N . ARG B 1 109 ? -29.969 -32.719 -9.93 1 62.34 109 ARG B N 1
ATOM 4623 C CA . ARG B 1 109 ? -29.875 -32.625 -11.383 1 62.34 109 ARG B CA 1
ATOM 4624 C C . ARG B 1 109 ? -29.203 -31.344 -11.82 1 62.34 109 ARG B C 1
ATOM 4626 O O . ARG B 1 109 ? -28.422 -31.344 -12.773 1 62.34 109 ARG B O 1
ATOM 4633 N N . SER B 1 110 ? -29.531 -30.328 -11.172 1 70.5 110 SER B N 1
ATOM 4634 C CA . SER B 1 110 ? -28.922 -29.047 -11.508 1 70.5 110 SER B CA 1
ATOM 4635 C C . SER B 1 110 ? -27.438 -29.016 -11.141 1 70.5 110 SER B C 1
ATOM 4637 O O . SER B 1 110 ? -26.625 -28.422 -11.852 1 70.5 110 SER B O 1
ATOM 4639 N N . VAL B 1 111 ? -27.125 -29.844 -10.234 1 77.88 111 VAL B N 1
ATOM 4640 C CA . VAL B 1 111 ? -25.734 -29.891 -9.766 1 77.88 111 VAL B CA 1
ATOM 4641 C C . VAL B 1 111 ? -24.938 -30.891 -10.602 1 77.88 111 VAL B C 1
ATOM 4643 O O . VAL B 1 111 ? -23.719 -30.75 -10.742 1 77.88 111 VAL B O 1
ATOM 4646 N N . SER B 1 112 ? -25.672 -31.75 -11.25 1 83.56 112 SER B N 1
ATOM 4647 C CA . SER B 1 112 ? -25.016 -32.812 -12 1 83.56 112 SER B CA 1
ATOM 4648 C C . SER B 1 112 ? -24.266 -32.25 -13.195 1 83.56 112 SER B C 1
ATOM 4650 O O . SER B 1 112 ? -23.281 -32.844 -13.648 1 83.56 112 SER B O 1
ATOM 4652 N N . ARG B 1 113 ? -24.688 -31.141 -13.703 1 87.38 113 ARG B N 1
ATOM 4653 C CA . ARG B 1 113 ? -24.047 -30.531 -14.875 1 87.38 113 ARG B CA 1
ATOM 4654 C C . ARG B 1 113 ? -22.625 -30.094 -14.555 1 87.38 113 ARG B C 1
ATOM 4656 O O . ARG B 1 113 ? -21.828 -29.875 -15.461 1 87.38 113 ARG B O 1
ATOM 4663 N N . TYR B 1 114 ? -22.344 -29.969 -13.273 1 88.94 114 TYR B N 1
ATOM 4664 C CA . TYR B 1 114 ? -21.031 -29.484 -12.859 1 88.94 114 TYR B CA 1
ATOM 4665 C C . TYR B 1 114 ? -20.062 -30.656 -12.656 1 88.94 114 TYR B C 1
ATOM 4667 O O . TYR B 1 114 ? -18.859 -30.453 -12.523 1 88.94 114 TYR B O 1
ATOM 4675 N N . PHE B 1 115 ? -20.562 -31.844 -12.656 1 89.81 115 PHE B N 1
ATOM 4676 C CA . PHE B 1 115 ? -19.719 -33 -12.445 1 89.81 115 PHE B CA 1
ATOM 4677 C C . PHE B 1 115 ? -18.844 -33.281 -13.672 1 89.81 115 PHE B C 1
ATOM 4679 O O . PHE B 1 115 ? -19.297 -33.094 -14.812 1 89.81 115 PHE B O 1
ATOM 4686 N N . PRO B 1 116 ? -17.594 -33.688 -13.43 1 92.62 116 PRO B N 1
ATOM 4687 C CA . PRO B 1 116 ? -16.797 -34.125 -14.578 1 92.62 116 PRO B CA 1
ATOM 4688 C C . PRO B 1 116 ? -17.422 -35.25 -15.352 1 92.62 116 PRO B C 1
ATOM 4690 O O . PRO B 1 116 ? -18.125 -36.094 -14.766 1 92.62 116 PRO B O 1
ATOM 4693 N N . ARG B 1 117 ? -17.203 -35.25 -16.578 1 93.75 117 ARG B N 1
ATOM 4694 C CA . ARG B 1 117 ? -17.812 -36.281 -17.406 1 93.75 117 ARG B CA 1
ATOM 4695 C C . ARG B 1 117 ? -16.766 -36.938 -18.328 1 93.75 117 ARG B C 1
ATOM 4697 O O . ARG B 1 117 ? -15.938 -36.25 -18.906 1 93.75 117 ARG B O 1
ATOM 4704 N N . LEU B 1 118 ? -16.891 -38.188 -18.469 1 95.56 118 LEU B N 1
ATOM 4705 C CA . LEU B 1 118 ? -16.047 -38.938 -19.406 1 95.56 118 LEU B CA 1
ATOM 4706 C C . LEU B 1 118 ? -16.609 -38.875 -20.828 1 95.56 118 LEU B C 1
ATOM 4708 O O . LEU B 1 118 ? -17.828 -39.031 -21.016 1 95.56 118 LEU B O 1
ATOM 4712 N N . VAL B 1 119 ? -15.734 -38.562 -21.688 1 95.81 119 VAL B N 1
ATOM 4713 C CA . VAL B 1 119 ? -16.172 -38.469 -23.078 1 95.81 119 VAL B CA 1
ATOM 4714 C C . VAL B 1 119 ? -15.344 -39.406 -23.953 1 95.81 119 VAL B C 1
ATOM 4716 O O . VAL B 1 119 ? -14.211 -39.75 -23.609 1 95.81 119 VAL B O 1
ATOM 4719 N N . ASN B 1 120 ? -15.953 -39.781 -25.016 1 91.25 120 ASN B N 1
ATOM 4720 C CA . ASN B 1 120 ? -15.289 -40.688 -25.922 1 91.25 120 ASN B CA 1
ATOM 4721 C C . ASN B 1 120 ? -14.406 -39.938 -26.922 1 91.25 120 ASN B C 1
ATOM 4723 O O . ASN B 1 120 ? -13.32 -40.406 -27.281 1 91.25 120 ASN B O 1
ATOM 4727 N N . LYS B 1 121 ? -14.898 -38.875 -27.391 1 91.88 121 LYS B N 1
ATOM 4728 C CA . LYS B 1 121 ? -14.109 -38.031 -28.297 1 91.88 121 LYS B CA 1
ATOM 4729 C C . LYS B 1 121 ? -13.195 -37.094 -27.531 1 91.88 121 LYS B C 1
ATOM 4731 O O . LYS B 1 121 ? -13.664 -36.25 -26.766 1 91.88 121 LYS B O 1
ATOM 4736 N N . ALA B 1 122 ? -11.852 -37.312 -27.719 1 96.75 122 ALA B N 1
ATOM 4737 C CA . ALA B 1 122 ? -10.867 -36.531 -27 1 96.75 122 ALA B CA 1
ATOM 4738 C C . ALA B 1 122 ? -9.906 -35.844 -27.969 1 96.75 122 ALA B C 1
ATOM 4740 O O . ALA B 1 122 ? -8.906 -36.406 -28.391 1 96.75 122 ALA B O 1
ATOM 4741 N N . PRO B 1 123 ? -10.18 -34.531 -28.281 1 97.06 123 PRO B N 1
ATOM 4742 C CA . PRO B 1 123 ? -9.297 -33.781 -29.188 1 97.06 123 PRO B CA 1
ATOM 4743 C C . PRO B 1 123 ? -7.828 -33.875 -28.781 1 97.06 123 PRO B C 1
ATOM 4745 O O . PRO B 1 123 ? -6.949 -33.875 -29.656 1 97.06 123 PRO B O 1
ATOM 4748 N N . VAL B 1 124 ? -7.488 -34.062 -27.547 1 98.12 124 VAL B N 1
ATOM 4749 C CA . VAL B 1 124 ? -6.113 -34.125 -27.062 1 98.12 124 VAL B CA 1
ATOM 4750 C C . VAL B 1 124 ? -5.438 -35.406 -27.578 1 98.12 124 VAL B C 1
ATOM 4752 O O . VAL B 1 124 ? -4.207 -35.5 -27.609 1 98.12 124 VAL B O 1
ATOM 4755 N N . LYS B 1 125 ? -6.18 -36.344 -28.062 1 97.38 125 LYS B N 1
ATOM 475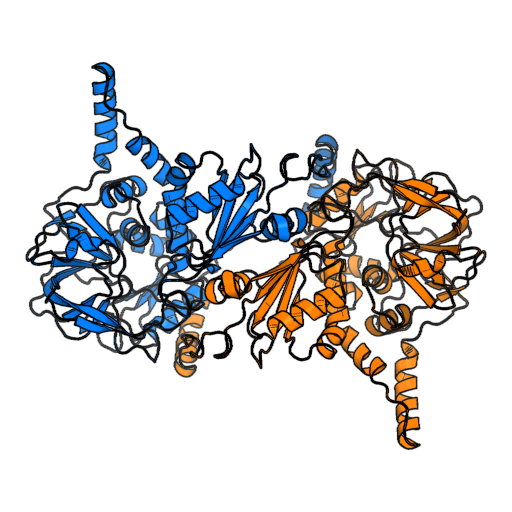6 C CA . LYS B 1 125 ? -5.633 -37.625 -28.531 1 97.38 125 LYS B CA 1
ATOM 4757 C C . LYS B 1 125 ? -5.75 -37.75 -30.047 1 97.38 125 LYS B C 1
ATOM 4759 O O . LYS B 1 125 ? -5.711 -38.875 -30.578 1 97.38 125 LYS B O 1
ATOM 4764 N N . GLU B 1 126 ? -5.875 -36.656 -30.703 1 97 126 GLU B N 1
ATOM 4765 C CA . GLU B 1 126 ? -5.953 -36.656 -32.156 1 97 126 GLU B CA 1
ATOM 4766 C C . GLU B 1 126 ? -4.695 -37.25 -32.781 1 97 126 GLU B C 1
ATOM 4768 O O . GLU B 1 126 ? -4.766 -37.938 -33.781 1 97 126 GLU B O 1
ATOM 4773 N N . LYS B 1 127 ? -3.611 -36.875 -32.219 1 97.69 127 LYS B N 1
ATOM 4774 C CA . LYS B 1 127 ? -2.32 -37.344 -32.719 1 97.69 127 LYS B CA 1
ATOM 4775 C C . LYS B 1 127 ? -1.527 -38.062 -31.609 1 97.69 127 LYS B C 1
ATOM 4777 O O . LYS B 1 127 ? -1.317 -37.469 -30.531 1 97.69 127 LYS B O 1
ATOM 4782 N N . GLU B 1 128 ? -1.134 -39.25 -31.859 1 97.56 128 GLU B N 1
ATOM 4783 C CA . GLU B 1 128 ? -0.184 -39.938 -30.984 1 97.56 128 GLU B CA 1
ATOM 4784 C C . GLU B 1 128 ? 1.25 -39.75 -31.469 1 97.56 128 GLU B C 1
ATOM 4786 O O . GLU B 1 128 ? 1.546 -39.938 -32.656 1 97.56 128 GLU B O 1
ATOM 4791 N N . TRP B 1 129 ? 2.016 -39.344 -30.562 1 97.69 129 TRP B N 1
ATOM 4792 C CA . TRP B 1 129 ? 3.416 -39.156 -30.938 1 97.69 129 TRP B CA 1
ATOM 4793 C C . TRP B 1 129 ? 4.121 -40.5 -31.062 1 97.69 129 TRP B C 1
ATOM 4795 O O . TRP B 1 129 ? 4.203 -41.25 -30.094 1 97.69 129 TRP B O 1
ATOM 4805 N N . ARG B 1 130 ? 4.652 -40.812 -32.188 1 94.88 130 ARG B N 1
ATOM 4806 C CA . ARG B 1 130 ? 5.355 -42.094 -32.406 1 94.88 130 ARG B CA 1
ATOM 4807 C C . ARG B 1 130 ? 6.695 -42.094 -31.688 1 94.88 130 ARG B C 1
ATOM 4809 O O . ARG B 1 130 ? 7.113 -43.156 -31.172 1 94.88 130 ARG B O 1
ATOM 4816 N N . SER B 1 131 ? 7.285 -40.969 -31.766 1 96.19 131 SER B N 1
ATOM 4817 C CA . SER B 1 131 ? 8.539 -40.812 -31.031 1 96.19 131 SER B CA 1
ATOM 4818 C C . SER B 1 131 ? 8.398 -39.75 -29.938 1 96.19 131 SER B C 1
ATOM 4820 O O . SER B 1 131 ? 8.117 -38.594 -30.203 1 96.19 131 SER B O 1
ATOM 4822 N N . ILE B 1 132 ? 8.578 -40.281 -28.734 1 97.38 132 ILE B N 1
ATOM 4823 C CA . ILE B 1 132 ? 8.516 -39.375 -27.578 1 97.38 132 ILE B CA 1
ATOM 4824 C C . ILE B 1 132 ? 9.734 -38.469 -27.578 1 97.38 132 ILE B C 1
ATOM 4826 O O . ILE B 1 132 ? 10.875 -38.938 -27.609 1 97.38 132 ILE B O 1
ATOM 4830 N N . ASP B 1 133 ? 9.516 -37.156 -27.562 1 98.25 133 ASP B N 1
ATOM 4831 C CA . ASP B 1 133 ? 10.594 -36.188 -27.516 1 98.25 133 ASP B CA 1
ATOM 4832 C C . ASP B 1 133 ? 10.156 -34.906 -26.781 1 98.25 133 ASP B C 1
ATOM 4834 O O . ASP B 1 133 ? 9.602 -34 -27.391 1 98.25 133 ASP B O 1
ATOM 4838 N N . LEU B 1 134 ? 10.547 -34.844 -25.547 1 98.62 134 LEU B N 1
ATOM 4839 C CA . LEU B 1 134 ? 10.156 -33.688 -24.719 1 98.62 134 LEU B CA 1
ATOM 4840 C C . LEU B 1 134 ? 10.852 -32.438 -25.188 1 98.62 134 LEU B C 1
ATOM 4842 O O . LEU B 1 134 ? 10.406 -31.312 -24.875 1 98.62 134 LEU B O 1
ATOM 4846 N N . PHE B 1 135 ? 11.938 -32.5 -25.922 1 97.88 135 PHE B N 1
ATOM 4847 C CA . PHE B 1 135 ? 12.695 -31.328 -26.359 1 97.88 135 PHE B CA 1
ATOM 4848 C C . PHE B 1 135 ? 11.938 -30.578 -27.453 1 97.88 135 PHE B C 1
ATOM 4850 O O . PHE B 1 135 ? 12.281 -29.453 -27.797 1 97.88 135 PHE B O 1
ATOM 4857 N N . LYS B 1 136 ? 10.961 -31.219 -27.984 1 98.06 136 LYS B N 1
ATOM 4858 C CA . LYS B 1 136 ? 10.141 -30.578 -29 1 98.06 136 LYS B CA 1
ATOM 4859 C C . LYS B 1 136 ? 9.102 -29.641 -28.359 1 98.06 136 LYS B C 1
ATOM 4861 O O . LYS B 1 136 ? 8.484 -28.828 -29.047 1 98.06 136 LYS B O 1
ATOM 4866 N N . LEU B 1 137 ? 8.891 -29.75 -27.094 1 98.62 137 LEU B N 1
ATOM 4867 C CA . LEU B 1 137 ? 8.016 -28.844 -26.359 1 98.62 137 LEU B CA 1
ATOM 4868 C C . LEU B 1 137 ? 8.742 -27.547 -26 1 98.62 137 LEU B C 1
ATOM 4870 O O . LEU B 1 137 ? 9.969 -27.562 -25.828 1 98.62 137 LEU B O 1
ATOM 4874 N N . PRO B 1 138 ? 8.031 -26.469 -25.969 1 98.56 138 PRO B N 1
ATOM 4875 C CA . PRO B 1 138 ? 8.672 -25.219 -25.578 1 98.56 138 PRO B CA 1
ATOM 4876 C C . PRO B 1 138 ? 8.859 -25.094 -24.062 1 98.56 138 PRO B C 1
ATOM 4878 O O . PRO B 1 138 ? 8.422 -24.109 -23.469 1 98.56 138 PRO B O 1
ATOM 4881 N N . ALA B 1 139 ? 9.547 -26.109 -23.5 1 98.62 139 ALA B N 1
ATOM 4882 C CA . ALA B 1 139 ? 10.086 -25.922 -22.156 1 98.62 139 ALA B CA 1
ATOM 4883 C C . ALA B 1 139 ? 11.117 -24.797 -22.125 1 98.62 139 ALA B C 1
ATOM 4885 O O . ALA B 1 139 ? 11.883 -24.625 -23.078 1 98.62 139 ALA B O 1
ATOM 4886 N N . ILE B 1 140 ? 11.094 -24.047 -21.016 1 98.5 140 ILE B N 1
ATOM 4887 C CA . ILE B 1 140 ? 11.938 -22.859 -21.078 1 98.5 140 ILE B CA 1
ATOM 4888 C C . ILE B 1 140 ? 12.984 -22.906 -19.953 1 98.5 140 ILE B C 1
ATOM 4890 O O . ILE B 1 140 ? 12.812 -23.625 -18.969 1 98.5 140 ILE B O 1
ATOM 4894 N N . LYS B 1 141 ? 14.07 -22.281 -20.203 1 98.31 141 LYS B N 1
ATOM 4895 C CA . LYS B 1 141 ? 15.031 -21.844 -19.188 1 98.31 141 LYS B CA 1
ATOM 4896 C C . LYS B 1 141 ? 14.922 -20.344 -18.938 1 98.31 141 LYS B C 1
ATOM 4898 O O . LYS B 1 141 ? 15.359 -19.531 -19.766 1 98.31 141 LYS B O 1
ATOM 4903 N N . GLN B 1 142 ? 14.383 -19.984 -17.828 1 97.38 142 GLN B N 1
ATOM 4904 C CA . GLN B 1 142 ? 14 -18.594 -17.609 1 97.38 142 GLN B CA 1
ATOM 4905 C C . GLN B 1 142 ? 15.188 -17.766 -17.172 1 97.38 142 GLN B C 1
ATOM 4907 O O . GLN B 1 142 ? 15.258 -16.562 -17.469 1 97.38 142 GLN B O 1
ATOM 4912 N N . TRP B 1 143 ? 16 -18.375 -16.375 1 97.81 143 TRP B N 1
ATOM 4913 C CA . TRP B 1 143 ? 17.094 -17.656 -15.719 1 97.81 143 TRP B CA 1
ATOM 4914 C C . TRP B 1 143 ? 18.422 -18.359 -15.961 1 97.81 143 TRP B C 1
ATOM 4916 O O . TRP B 1 143 ? 18.469 -19.578 -16.125 1 97.81 143 TRP B O 1
ATOM 4926 N N . PRO B 1 144 ? 19.516 -17.641 -15.914 1 97.25 144 PRO B N 1
ATOM 4927 C CA . PRO B 1 144 ? 20.812 -18.172 -16.328 1 97.25 144 PRO B CA 1
ATOM 4928 C C . PRO B 1 144 ? 21.281 -19.328 -15.445 1 97.25 144 PRO B C 1
ATOM 4930 O O . PRO B 1 144 ? 21.953 -20.234 -15.922 1 97.25 144 PRO B O 1
ATOM 4933 N N . LYS B 1 145 ? 20.906 -19.359 -14.195 1 96.88 145 LYS B N 1
ATOM 4934 C CA . LYS B 1 145 ? 21.469 -20.344 -13.281 1 96.88 145 LYS B CA 1
ATOM 4935 C C . LYS B 1 145 ? 20.625 -21.609 -13.234 1 96.88 145 LYS B C 1
ATOM 4937 O O . LYS B 1 145 ? 20.984 -22.578 -12.578 1 96.88 145 LYS B O 1
ATOM 4942 N N . GLU B 1 146 ? 19.5 -21.641 -13.906 1 97.44 146 GLU B N 1
ATOM 4943 C CA . GLU B 1 146 ? 18.719 -22.859 -14 1 97.44 146 GLU B CA 1
ATOM 4944 C C . GLU B 1 146 ? 19.469 -23.938 -14.773 1 97.44 146 GLU B C 1
ATOM 4946 O O . GLU B 1 146 ? 20.109 -23.656 -15.781 1 97.44 146 GLU B O 1
ATOM 4951 N N . PRO B 1 147 ? 19.375 -25.156 -14.297 1 96 147 PRO B N 1
ATOM 4952 C CA . PRO B 1 147 ? 20.203 -26.203 -14.891 1 96 147 PRO B CA 1
ATOM 4953 C C . PRO B 1 147 ? 19.625 -26.734 -16.203 1 96 147 PRO B C 1
ATOM 4955 O O . PRO B 1 147 ? 20.281 -27.516 -16.906 1 96 147 PRO B O 1
ATOM 4958 N N . GLY B 1 148 ? 18.438 -26.469 -16.562 1 95.94 148 GLY B N 1
ATOM 4959 C CA . GLY B 1 148 ? 17.766 -26.953 -17.766 1 95.94 148 GLY B CA 1
ATOM 4960 C C . GLY B 1 148 ? 16.453 -26.25 -18.031 1 95.94 148 GLY B C 1
ATOM 4961 O O . GLY B 1 148 ? 16.156 -25.219 -17.453 1 95.94 148 GLY B O 1
ATOM 4962 N N . ARG B 1 149 ? 15.742 -26.875 -19.016 1 97.94 149 ARG B N 1
ATOM 4963 C CA . ARG B 1 149 ? 14.469 -26.297 -19.422 1 97.94 149 ARG B CA 1
ATOM 4964 C C . ARG B 1 149 ? 13.32 -26.875 -18.609 1 97.94 149 ARG B C 1
ATOM 4966 O O . ARG B 1 149 ? 13.344 -28.047 -18.25 1 97.94 149 ARG B O 1
ATOM 4973 N N . PHE B 1 150 ? 12.352 -26.031 -18.312 1 98.25 150 PHE B N 1
ATOM 4974 C CA . PHE B 1 150 ? 11.219 -26.438 -17.484 1 98.25 150 PHE B CA 1
ATOM 4975 C C . PHE B 1 150 ? 9.906 -26.25 -18.25 1 98.25 150 PHE B C 1
ATOM 4977 O O . PHE B 1 150 ? 9.734 -25.266 -18.953 1 98.25 150 PHE B O 1
ATOM 4984 N N . LEU B 1 151 ? 8.984 -27.203 -18.078 1 98.06 151 LEU B N 1
ATOM 4985 C CA . LEU B 1 151 ? 7.59 -26.969 -18.438 1 98.06 151 LEU B CA 1
ATOM 4986 C C . LEU B 1 151 ? 6.883 -26.172 -17.359 1 98.06 151 LEU B C 1
ATOM 4988 O O . LEU B 1 151 ? 6.684 -26.656 -16.234 1 98.06 151 LEU B O 1
ATOM 4992 N N . THR B 1 152 ? 6.449 -24.938 -17.672 1 96.62 152 THR B N 1
ATOM 4993 C CA . THR B 1 152 ? 6.082 -24.016 -16.609 1 96.62 152 THR B CA 1
ATOM 4994 C C . THR B 1 152 ? 4.57 -23.844 -16.531 1 96.62 152 THR B C 1
ATOM 4996 O O . THR B 1 152 ? 4.043 -23.328 -15.555 1 96.62 152 THR B O 1
ATOM 4999 N N . PHE B 1 153 ? 3.838 -24.25 -17.484 1 97.75 153 PHE B N 1
ATOM 5000 C CA . PHE B 1 153 ? 2.391 -24.078 -17.469 1 97.75 153 PHE B CA 1
ATOM 5001 C C . PHE B 1 153 ? 1.686 -25.406 -17.703 1 97.75 153 PHE B C 1
ATOM 5003 O O . PHE B 1 153 ? 0.65 -25.469 -18.375 1 97.75 153 PHE B O 1
ATOM 5010 N N . ALA B 1 154 ? 2.311 -26.469 -17.25 1 98.06 154 ALA B N 1
ATOM 5011 C CA . ALA B 1 154 ? 1.778 -27.828 -17.375 1 98.06 154 ALA B CA 1
ATOM 5012 C C . ALA B 1 154 ? 1.001 -28.234 -16.125 1 98.06 154 ALA B C 1
ATOM 5014 O O . ALA B 1 154 ? 1.506 -28.125 -15.008 1 98.06 154 ALA B O 1
ATOM 5015 N N . VAL B 1 155 ? -0.197 -28.688 -16.344 1 98.12 155 VAL B N 1
ATOM 5016 C CA . VAL B 1 155 ? -1.027 -29.109 -15.227 1 98.12 155 VAL B CA 1
ATOM 5017 C C . VAL B 1 155 ? -0.834 -30.609 -14.977 1 98.12 155 VAL B C 1
ATOM 5019 O O . VAL B 1 155 ? -1.144 -31.422 -15.836 1 98.12 155 VAL B O 1
ATOM 5022 N N . SER B 1 156 ? -0.379 -30.953 -13.789 1 96.94 156 SER B N 1
ATOM 5023 C CA . SER B 1 156 ? -0.14 -32.344 -13.453 1 96.94 156 SER B CA 1
ATOM 5024 C C . SER B 1 156 ? -1.357 -32.969 -12.773 1 96.94 156 SER B C 1
ATOM 5026 O O . SER B 1 156 ? -1.849 -32.438 -11.766 1 96.94 156 SER B O 1
ATOM 5028 N N . PHE B 1 157 ? -1.846 -34.031 -13.344 1 95.69 157 PHE B N 1
ATOM 5029 C CA . PHE B 1 157 ? -2.914 -34.844 -12.758 1 95.69 157 PHE B CA 1
ATOM 5030 C C . PHE B 1 157 ? -2.352 -36.094 -12.109 1 95.69 157 PHE B C 1
ATOM 5032 O O . PHE B 1 157 ? -1.611 -36.844 -12.742 1 95.69 157 PHE B O 1
ATOM 5039 N N . ILE B 1 158 ? -2.672 -36.25 -10.898 1 90.75 158 ILE B N 1
ATOM 5040 C CA . ILE B 1 158 ? -2.283 -37.406 -10.141 1 90.75 158 ILE B CA 1
ATOM 5041 C C . ILE B 1 158 ? -3.51 -38.031 -9.461 1 90.75 158 ILE B C 1
ATOM 5043 O O . ILE B 1 158 ? -4.438 -37.312 -9.086 1 90.75 158 ILE B O 1
ATOM 5047 N N . LYS B 1 159 ? -3.523 -39.281 -9.422 1 85.62 159 LYS B N 1
ATOM 5048 C CA . LYS B 1 159 ? -4.641 -40 -8.797 1 85.62 159 LYS B CA 1
ATOM 5049 C C . LYS B 1 159 ? -4.152 -40.938 -7.703 1 85.62 159 LYS B C 1
ATOM 5051 O O . LYS B 1 159 ? -3.191 -41.688 -7.902 1 85.62 159 LYS B O 1
ATOM 5056 N N . HIS B 1 160 ? -4.754 -40.719 -6.547 1 75.44 160 HIS B N 1
ATOM 5057 C CA . HIS B 1 160 ? -4.5 -41.625 -5.426 1 75.44 160 HIS B CA 1
ATOM 5058 C C . HIS B 1 160 ? -5.805 -42.031 -4.758 1 75.44 160 HIS B C 1
ATOM 5060 O O . HIS B 1 160 ? -6.605 -41.188 -4.352 1 75.44 160 HIS B O 1
ATOM 5066 N N . ASN B 1 161 ? -5.992 -43.344 -4.422 1 73.94 161 ASN B N 1
ATOM 5067 C CA . ASN B 1 161 ? -7.184 -43.906 -3.807 1 73.94 161 ASN B CA 1
ATOM 5068 C C . ASN B 1 161 ? -8.461 -43.312 -4.402 1 73.94 161 ASN B C 1
ATOM 5070 O O . ASN B 1 161 ? -9.336 -42.844 -3.672 1 73.94 161 ASN B O 1
ATOM 5074 N N . ASP B 1 162 ? -8.516 -43.094 -5.668 1 74.69 162 ASP B N 1
ATOM 5075 C CA . ASP B 1 162 ? -9.68 -42.688 -6.449 1 74.69 162 ASP B CA 1
ATOM 5076 C C . ASP B 1 162 ? -9.938 -41.188 -6.332 1 74.69 162 ASP B C 1
ATOM 5078 O O . ASP B 1 162 ? -11.008 -40.719 -6.695 1 74.69 162 ASP B O 1
ATOM 5082 N N . VAL B 1 163 ? -9.023 -40.5 -5.754 1 76.19 163 VAL B N 1
ATOM 5083 C CA . VAL B 1 163 ? -9.125 -39.062 -5.703 1 76.19 163 VAL B CA 1
ATOM 5084 C C . VAL B 1 163 ? -8.141 -38.438 -6.695 1 76.19 163 VAL B C 1
ATOM 5086 O O . VAL B 1 163 ? -6.949 -38.75 -6.668 1 76.19 163 VAL B O 1
ATOM 5089 N N . THR B 1 164 ? -8.688 -37.688 -7.543 1 84.5 164 THR B N 1
ATOM 5090 C CA . THR B 1 164 ? -7.867 -37 -8.531 1 84.5 164 THR B CA 1
ATOM 5091 C C . THR B 1 164 ? -7.465 -35.625 -8.031 1 84.5 164 THR B C 1
ATOM 5093 O O . THR B 1 164 ? -8.297 -34.875 -7.516 1 84.5 164 THR B O 1
ATOM 5096 N N . ASN B 1 165 ? -6.211 -35.344 -8.062 1 86.5 165 ASN B N 1
ATOM 5097 C CA . ASN B 1 165 ? -5.688 -34 -7.785 1 86.5 165 ASN B CA 1
ATOM 5098 C C . ASN B 1 165 ? -4.906 -33.469 -8.977 1 86.5 165 ASN B C 1
ATOM 5100 O O . ASN B 1 165 ? -4.309 -34.219 -9.734 1 86.5 165 ASN B O 1
ATOM 5104 N N . PHE B 1 166 ? -5.09 -32.219 -9.172 1 93.69 166 PHE B N 1
ATOM 5105 C CA . PHE B 1 166 ? -4.27 -31.625 -10.219 1 93.69 166 PHE B CA 1
ATOM 5106 C C . PHE B 1 166 ? -3.742 -30.266 -9.781 1 93.69 166 PHE B C 1
ATOM 5108 O O . PHE B 1 166 ? -4.34 -29.609 -8.922 1 93.69 166 PHE B O 1
ATOM 5115 N N . GLY B 1 167 ? -2.604 -29.844 -10.242 1 94.31 167 GLY B N 1
ATOM 5116 C CA . GLY B 1 167 ? -1.959 -28.594 -9.914 1 94.31 167 GLY B CA 1
ATOM 5117 C C . GLY B 1 167 ? -0.68 -28.344 -10.695 1 94.31 167 GLY B C 1
ATOM 5118 O O . GLY B 1 167 ? -0.307 -29.156 -11.547 1 94.31 167 GLY B O 1
ATOM 5119 N N . TYR B 1 168 ? -0.116 -27.234 -10.477 1 95.19 168 TYR B N 1
ATOM 5120 C CA . TYR B 1 168 ? 1.152 -26.875 -11.109 1 95.19 168 TYR B CA 1
ATOM 5121 C C . TYR B 1 168 ? 2.33 -27.375 -10.273 1 95.19 168 TYR B C 1
ATOM 5123 O O . TYR B 1 168 ? 2.416 -27.094 -9.078 1 95.19 168 TYR B O 1
ATOM 5131 N N . TYR B 1 169 ? 3.184 -28.109 -10.945 1 92.44 169 TYR B N 1
ATOM 5132 C CA . TYR B 1 169 ? 4.473 -28.516 -10.406 1 92.44 169 TYR B CA 1
ATOM 5133 C C . TYR B 1 169 ? 5.609 -28.141 -11.352 1 92.44 169 TYR B C 1
ATOM 5135 O O . TYR B 1 169 ? 5.398 -28.016 -12.555 1 92.44 169 TYR B O 1
ATOM 5143 N N . ARG B 1 170 ? 6.738 -27.906 -10.758 1 92.88 170 ARG B N 1
ATOM 5144 C CA . ARG B 1 170 ? 7.91 -27.703 -11.602 1 92.88 170 ARG B CA 1
ATOM 5145 C C . ARG B 1 170 ? 8.32 -29 -12.297 1 92.88 170 ARG B C 1
ATOM 5147 O O . ARG B 1 170 ? 8.469 -30.031 -11.648 1 92.88 170 ARG B O 1
ATOM 5154 N N . LEU B 1 171 ? 8.406 -28.891 -13.609 1 97.12 171 LEU B N 1
ATOM 5155 C CA . LEU B 1 171 ? 8.797 -30.047 -14.406 1 97.12 171 LEU B CA 1
ATOM 5156 C C . LEU B 1 171 ? 10.055 -29.766 -15.211 1 97.12 171 LEU B C 1
ATOM 5158 O O . LEU B 1 171 ? 9.992 -29.062 -16.219 1 97.12 171 LEU B O 1
ATOM 5162 N N . GLN B 1 172 ? 11.156 -30.297 -14.734 1 97.94 172 GLN B N 1
ATOM 5163 C CA . GLN B 1 172 ? 12.414 -30.078 -15.43 1 97.94 172 GLN B CA 1
ATOM 5164 C C . GLN B 1 172 ? 12.672 -31.188 -16.453 1 97.94 172 GLN B C 1
ATOM 5166 O O . GLN B 1 172 ? 12.742 -32.375 -16.094 1 97.94 172 GLN B O 1
ATOM 5171 N N . VAL B 1 173 ? 12.828 -30.812 -17.703 1 98.31 173 VAL B N 1
ATOM 5172 C CA . VAL B 1 173 ? 13.133 -31.781 -18.75 1 98.31 173 VAL B CA 1
ATOM 5173 C C . VAL B 1 173 ? 14.594 -32.188 -18.672 1 98.31 173 VAL B C 1
ATOM 5175 O O . VAL B 1 173 ? 15.492 -31.359 -18.688 1 98.31 173 VAL B O 1
ATOM 5178 N N . ILE B 1 174 ? 14.836 -33.5 -18.562 1 97.62 174 ILE B N 1
ATOM 5179 C CA . ILE B 1 174 ? 16.219 -33.938 -18.391 1 97.62 174 ILE B CA 1
ATOM 5180 C C . ILE B 1 174 ? 16.609 -34.875 -19.516 1 97.62 174 ILE B C 1
ATOM 5182 O O . ILE B 1 174 ? 17.797 -35.156 -19.703 1 97.62 174 ILE B O 1
ATOM 5186 N N . ASP B 1 175 ? 15.664 -35.375 -20.266 1 97.38 175 ASP B N 1
ATOM 5187 C CA . ASP B 1 175 ? 15.875 -36.25 -21.406 1 97.38 175 ASP B CA 1
ATOM 5188 C C . ASP B 1 175 ? 14.68 -36.219 -22.359 1 97.38 175 ASP B C 1
ATOM 5190 O O . ASP B 1 175 ? 13.695 -35.531 -22.109 1 97.38 175 ASP B O 1
ATOM 5194 N N . ARG B 1 176 ? 14.75 -37 -23.469 1 97.88 176 ARG B N 1
ATOM 5195 C CA . ARG B 1 176 ? 13.68 -37.031 -24.469 1 97.88 176 ARG B CA 1
ATOM 5196 C C . ARG B 1 176 ? 12.398 -37.594 -23.875 1 97.88 176 ARG B C 1
ATOM 5198 O O . ARG B 1 176 ? 11.297 -37.25 -24.312 1 97.88 176 ARG B O 1
ATOM 5205 N N . ASP B 1 177 ? 12.586 -38.5 -22.828 1 98.31 177 ASP B N 1
ATOM 5206 C CA . ASP B 1 177 ? 11.398 -39.188 -22.328 1 98.31 177 ASP B CA 1
ATOM 5207 C C . ASP B 1 177 ? 11.375 -39.188 -20.797 1 98.31 177 ASP B C 1
ATOM 5209 O O . ASP B 1 177 ? 10.727 -40.031 -20.172 1 98.31 177 ASP B O 1
ATOM 5213 N N . ARG B 1 178 ? 12.125 -38.25 -20.203 1 98.06 178 ARG B N 1
ATOM 5214 C CA . ARG B 1 178 ? 12.188 -38.188 -18.75 1 98.06 178 ARG B CA 1
ATOM 5215 C C . ARG B 1 178 ? 12.156 -36.719 -18.266 1 98.06 178 ARG B C 1
ATOM 5217 O O . ARG B 1 178 ? 12.75 -35.844 -18.906 1 98.06 178 ARG B O 1
ATOM 5224 N N . PHE B 1 179 ? 11.508 -36.531 -17.219 1 97.94 179 PHE B N 1
ATOM 5225 C CA . PHE B 1 179 ? 11.539 -35.219 -16.547 1 97.94 179 PHE B CA 1
ATOM 5226 C C . PHE B 1 179 ? 11.5 -35.406 -15.039 1 97.94 179 PHE B C 1
ATOM 5228 O O . PHE B 1 179 ? 11.062 -36.438 -14.523 1 97.94 179 PHE B O 1
ATOM 5235 N N . ILE B 1 180 ? 12.062 -34.406 -14.32 1 96.69 180 ILE B N 1
ATOM 5236 C CA . ILE B 1 180 ? 11.984 -34.312 -12.867 1 96.69 180 ILE B CA 1
ATOM 5237 C C . ILE B 1 180 ? 10.695 -33.625 -12.453 1 96.69 180 ILE B C 1
ATOM 5239 O O . ILE B 1 180 ? 10.344 -32.594 -13.008 1 96.69 180 ILE B O 1
ATOM 5243 N N . MET B 1 181 ? 9.953 -34.219 -11.617 1 94.62 181 MET B N 1
ATOM 5244 C CA . MET B 1 181 ? 8.742 -33.625 -11.07 1 94.62 181 MET B CA 1
ATOM 5245 C C . MET B 1 181 ? 8.969 -33.156 -9.641 1 94.62 181 MET B C 1
ATOM 5247 O O . MET B 1 181 ? 9.25 -33.938 -8.75 1 94.62 181 MET B O 1
ATOM 5251 N N . HIS B 1 182 ? 8.883 -31.766 -9.453 1 91.06 182 HIS B N 1
ATOM 5252 C CA . HIS B 1 182 ? 9.039 -31.188 -8.117 1 91.06 182 HIS B CA 1
ATOM 5253 C C . HIS B 1 182 ? 7.816 -31.453 -7.254 1 91.06 182 HIS B C 1
ATOM 5255 O O . HIS B 1 182 ? 7.027 -30.547 -6.98 1 91.06 182 HIS B O 1
ATOM 5261 N N . TRP B 1 183 ? 7.723 -32.594 -6.898 1 82.94 183 TRP B N 1
ATOM 5262 C CA . TRP B 1 183 ? 6.586 -33.094 -6.125 1 82.94 183 TRP B CA 1
ATOM 5263 C C . TRP B 1 183 ? 7.055 -33.844 -4.895 1 82.94 183 TRP B C 1
ATOM 5265 O O . TRP B 1 183 ? 8.016 -34.625 -4.969 1 82.94 183 TRP B O 1
ATOM 5275 N N . MET B 1 184 ? 6.625 -33.25 -3.686 1 66.38 184 MET B N 1
ATOM 5276 C CA . MET B 1 184 ? 7.012 -33.938 -2.451 1 66.38 184 MET B CA 1
ATOM 5277 C C . MET B 1 184 ? 5.914 -34.875 -1.979 1 66.38 184 MET B C 1
ATOM 5279 O O . MET B 1 184 ? 4.906 -34.438 -1.42 1 66.38 184 MET B O 1
ATOM 5283 N N . PRO B 1 185 ? 6.125 -36 -2.273 1 55.31 185 PRO B N 1
ATOM 5284 C CA . PRO B 1 185 ? 5.07 -36.969 -1.934 1 55.31 185 PRO B CA 1
ATOM 5285 C C . PRO B 1 185 ? 4.66 -36.875 -0.465 1 55.31 185 PRO B C 1
ATOM 5287 O O . PRO B 1 185 ? 3.516 -37.219 -0.124 1 55.31 185 PRO B O 1
ATOM 5290 N N . TRP B 1 186 ? 5.688 -36.469 0.442 1 50.22 186 TRP B N 1
ATOM 5291 C CA . TRP B 1 186 ? 5.391 -36.5 1.87 1 50.22 186 TRP B CA 1
ATOM 5292 C C . TRP B 1 186 ? 4.582 -35.281 2.283 1 50.22 186 TRP B C 1
ATOM 5294 O O . TRP B 1 186 ? 4.059 -35.219 3.398 1 50.22 186 TRP B O 1
ATOM 5304 N N . ARG B 1 187 ? 4.828 -34.219 1.631 1 51.41 187 ARG B N 1
ATOM 5305 C CA . ARG B 1 187 ? 4.031 -33.094 2.064 1 51.41 187 ARG B CA 1
ATOM 5306 C C . ARG B 1 187 ? 2.539 -33.406 1.987 1 51.41 187 ARG B C 1
ATOM 5308 O O . ARG B 1 187 ? 1.819 -33.25 2.979 1 51.41 187 ARG B O 1
ATOM 5315 N N . ARG B 1 188 ? 1.871 -33.094 1.092 1 45.69 188 ARG B N 1
ATOM 5316 C CA . ARG B 1 188 ? 0.492 -33.594 1.064 1 45.69 188 ARG B CA 1
ATOM 5317 C C . ARG B 1 188 ? 0.439 -35.094 1.014 1 45.69 188 ARG B C 1
ATOM 5319 O O . ARG B 1 188 ? -0.243 -35.75 1.824 1 45.69 188 ARG B O 1
ATOM 5326 N N . SER B 1 189 ? 0.728 -35.656 -0.372 1 41.34 189 SER B N 1
ATOM 5327 C CA . SER B 1 189 ? 0.294 -37.031 -0.626 1 41.34 189 SER B CA 1
ATOM 5328 C C . SER B 1 189 ? 1.202 -38.031 0.073 1 41.34 189 SER B C 1
ATOM 5330 O O . SER B 1 189 ? 2.021 -38.688 -0.572 1 41.34 189 SER B O 1
ATOM 5332 N N . ALA B 1 190 ? 2.037 -37.625 0.814 1 40.78 190 ALA B N 1
ATOM 5333 C CA . ALA B 1 190 ? 2.879 -38.594 1.513 1 40.78 190 ALA B CA 1
ATOM 5334 C C . ALA B 1 190 ? 2.102 -39.875 1.832 1 40.78 190 ALA B C 1
ATOM 5336 O O . ALA B 1 190 ? 2.684 -40.875 2.258 1 40.78 190 ALA B O 1
ATOM 5337 N N . GLN B 1 191 ? 0.912 -39.531 1.924 1 47.09 191 GLN B N 1
ATOM 5338 C CA . GLN B 1 191 ? 0.179 -40.781 2.008 1 47.09 191 GLN B CA 1
ATOM 5339 C C . GLN B 1 191 ? 0.517 -41.719 0.833 1 47.09 191 GLN B C 1
ATOM 5341 O O . GLN B 1 191 ? 0.127 -42.875 0.817 1 47.09 191 GLN B O 1
ATOM 5346 N N . TYR B 1 192 ? 1.396 -41.094 0 1 49.12 192 TYR B N 1
ATOM 5347 C CA . TYR B 1 192 ? 1.68 -41.844 -1.204 1 49.12 192 TYR B CA 1
ATOM 5348 C C . TYR B 1 192 ? 2.947 -42.688 -1.034 1 49.12 192 TYR B C 1
ATOM 5350 O O . TYR B 1 192 ? 3.412 -43.312 -1.982 1 49.12 192 TYR B O 1
ATOM 5358 N N . ALA B 1 193 ? 3.723 -42.406 0.053 1 45.62 193 ALA B N 1
ATOM 5359 C CA . ALA B 1 193 ? 4.969 -43.125 0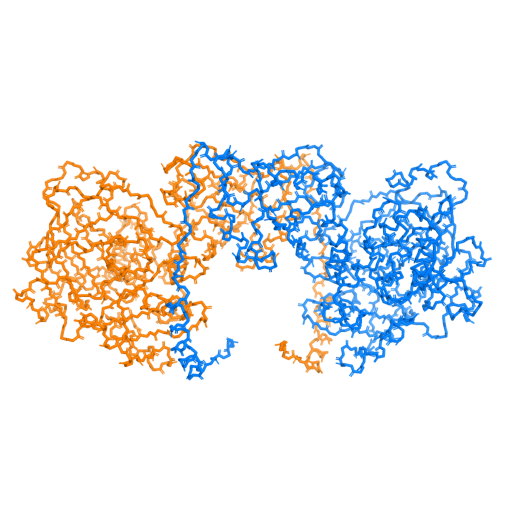.349 1 45.62 193 ALA B CA 1
ATOM 5360 C C . ALA B 1 193 ? 4.809 -44.625 0.14 1 45.62 193 ALA B C 1
ATOM 5362 O O . ALA B 1 193 ? 5.754 -45.312 -0.273 1 45.62 193 ALA B O 1
ATOM 5363 N N . ASP B 1 194 ? 3.752 -45.031 0.642 1 51.38 194 ASP B N 1
ATOM 5364 C CA . ASP B 1 194 ? 3.623 -46.469 0.539 1 51.38 194 ASP B CA 1
ATOM 5365 C C . ASP B 1 194 ? 3.123 -46.875 -0.844 1 51.38 194 ASP B C 1
ATOM 5367 O O . ASP B 1 194 ? 2.535 -47.938 -1.005 1 51.38 194 ASP B O 1
ATOM 5371 N N . MET B 1 195 ? 3.205 -45.875 -1.735 1 55.59 195 MET B N 1
ATOM 5372 C CA . MET B 1 195 ? 2.334 -46.125 -2.881 1 55.59 195 MET B CA 1
ATOM 5373 C C . MET B 1 195 ? 3.062 -46.906 -3.965 1 55.59 195 MET B C 1
ATOM 5375 O O . MET B 1 195 ? 4.273 -46.75 -4.137 1 55.59 195 MET B O 1
ATOM 5379 N N . GLY B 1 196 ? 2.609 -47.938 -4.332 1 62.66 196 GLY B N 1
ATOM 5380 C CA . GLY B 1 196 ? 2.965 -48.688 -5.535 1 62.66 196 GLY B CA 1
ATOM 5381 C C . GLY B 1 196 ? 3.303 -47.781 -6.707 1 62.66 196 GLY B C 1
ATOM 5382 O O . GLY B 1 196 ? 3.91 -46.719 -6.531 1 62.66 196 GLY B O 1
ATOM 5383 N N . GLU B 1 197 ? 3.1 -48.156 -7.727 1 79.19 197 GLU B N 1
ATOM 5384 C CA . GLU B 1 197 ? 3.32 -47.438 -8.984 1 79.19 197 GLU B CA 1
ATOM 5385 C C . GLU B 1 197 ? 2.48 -46.188 -9.055 1 79.19 197 GLU B C 1
ATOM 5387 O O . GLU B 1 197 ? 1.26 -46.219 -8.891 1 79.19 197 GLU B O 1
ATOM 5392 N N . VAL B 1 198 ? 3.221 -45 -9.117 1 87.75 198 VAL B N 1
ATOM 5393 C CA . VAL B 1 198 ? 2.518 -43.719 -9.195 1 87.75 198 VAL B CA 1
ATOM 5394 C C . VAL B 1 198 ? 2.504 -43.25 -10.641 1 87.75 198 VAL B C 1
ATOM 5396 O O . VAL B 1 198 ? 3.553 -43.156 -11.289 1 87.75 198 VAL B O 1
ATOM 5399 N N . GLU B 1 199 ? 1.316 -43 -11.164 1 93.38 199 GLU B N 1
ATOM 5400 C CA . GLU B 1 199 ? 1.096 -42.5 -12.523 1 93.38 199 GLU B CA 1
ATOM 5401 C C . GLU B 1 199 ? 0.817 -41 -12.523 1 93.38 199 GLU B C 1
ATOM 5403 O O . GLU B 1 199 ? 0.362 -40.438 -11.523 1 93.38 199 GLU B O 1
ATOM 5408 N N . VAL B 1 200 ? 1.231 -40.344 -13.602 1 95.56 200 VAL B N 1
ATOM 5409 C CA . VAL B 1 200 ? 0.988 -38.906 -13.727 1 95.56 200 VAL B CA 1
ATOM 5410 C C . VAL B 1 200 ? 0.569 -38.594 -15.156 1 95.56 200 VAL B C 1
ATOM 5412 O O . VAL B 1 200 ? 1.058 -39.188 -16.109 1 95.56 200 VAL B O 1
ATOM 5415 N N . ALA B 1 201 ? -0.377 -37.719 -15.312 1 98.12 201 ALA B N 1
ATOM 5416 C CA . ALA B 1 201 ? -0.701 -37.062 -16.578 1 98.12 201 ALA B CA 1
ATOM 5417 C C . ALA B 1 201 ? -0.346 -35.594 -16.562 1 98.12 201 ALA B C 1
ATOM 5419 O O . ALA B 1 201 ? -0.805 -34.844 -15.68 1 98.12 201 ALA B O 1
ATOM 5420 N N . VAL B 1 202 ? 0.521 -35.125 -17.406 1 98.5 202 VAL B N 1
ATOM 5421 C CA . VAL B 1 202 ? 0.873 -33.719 -17.562 1 98.5 202 VAL B CA 1
ATOM 5422 C C . VAL B 1 202 ? 0.1 -33.125 -18.734 1 98.5 202 VAL B C 1
ATOM 5424 O O . VAL B 1 202 ? 0.351 -33.469 -19.891 1 98.5 202 VAL B O 1
ATOM 5427 N N . VAL B 1 203 ? -0.793 -32.25 -18.406 1 98.81 203 VAL B N 1
ATOM 5428 C CA . VAL B 1 203 ? -1.736 -31.719 -19.391 1 98.81 203 VAL B CA 1
ATOM 5429 C C . VAL B 1 203 ? -1.371 -30.281 -19.75 1 98.81 203 VAL B C 1
ATOM 5431 O O . VAL B 1 203 ? -1.26 -29.422 -18.859 1 98.81 203 VAL B O 1
ATOM 5434 N N . LEU B 1 204 ? -1.175 -29.969 -21.047 1 98.81 204 LEU B N 1
ATOM 5435 C CA . LEU B 1 204 ? -0.852 -28.625 -21.516 1 98.81 204 LEU B CA 1
ATOM 5436 C C . LEU B 1 204 ? -2.004 -28.047 -22.312 1 98.81 204 LEU B C 1
ATOM 5438 O O . LEU B 1 204 ? -2.416 -28.625 -23.328 1 98.81 204 LEU B O 1
ATOM 5442 N N . GLY B 1 205 ? -2.498 -26.922 -21.812 1 98.62 205 GLY B N 1
ATOM 5443 C CA . GLY B 1 205 ? -3.484 -26.156 -22.547 1 98.62 205 GLY B CA 1
ATOM 5444 C C . GLY B 1 205 ? -4.887 -26.734 -22.453 1 98.62 205 GLY B C 1
ATOM 5445 O O . GLY B 1 205 ? -5.551 -26.938 -23.469 1 98.62 205 GLY B O 1
ATOM 5446 N N . PRO B 1 206 ? -5.328 -27.188 -21.297 1 98.31 206 PRO B N 1
ATOM 5447 C CA . PRO B 1 206 ? -6.77 -27.406 -21.141 1 98.31 206 PRO B CA 1
ATOM 5448 C C . PRO B 1 206 ? -7.566 -26.109 -21.203 1 98.31 206 PRO B C 1
ATOM 5450 O O . PRO B 1 206 ? -7.027 -25.062 -21.578 1 98.31 206 PRO B O 1
ATOM 5453 N N . ASP B 1 207 ? -8.914 -26.219 -20.953 1 97.81 207 ASP B N 1
ATOM 5454 C CA . ASP B 1 207 ? -9.703 -25 -20.938 1 97.81 207 ASP B CA 1
ATOM 5455 C C . ASP B 1 207 ? -9.148 -24 -19.922 1 97.81 207 ASP B C 1
ATOM 5457 O O . ASP B 1 207 ? -8.5 -24.391 -18.953 1 97.81 207 ASP B O 1
ATOM 5461 N N . PRO B 1 208 ? -9.422 -22.688 -20.125 1 98.19 208 PRO B N 1
ATOM 5462 C CA . PRO B 1 208 ? -8.75 -21.656 -19.328 1 98.19 208 PRO B CA 1
ATOM 5463 C C . PRO B 1 208 ? -9.125 -21.719 -17.844 1 98.19 208 PRO B C 1
ATOM 5465 O O . PRO B 1 208 ? -8.305 -21.391 -16.984 1 98.19 208 PRO B O 1
ATOM 5468 N N . VAL B 1 209 ? -10.305 -22.125 -17.484 1 97.94 209 VAL B N 1
ATOM 5469 C CA . VAL B 1 209 ? -10.711 -22.172 -16.078 1 97.94 209 VAL B CA 1
ATOM 5470 C C . VAL B 1 209 ? -9.977 -23.297 -15.367 1 97.94 209 VAL B C 1
ATOM 5472 O O . VAL B 1 209 ? -9.539 -23.141 -14.227 1 97.94 209 VAL B O 1
ATOM 5475 N N . THR B 1 210 ? -9.852 -24.438 -16.047 1 97.88 210 THR B N 1
ATOM 5476 C CA . THR B 1 210 ? -9.062 -25.531 -15.484 1 97.88 210 THR B CA 1
ATOM 5477 C C . THR B 1 210 ? -7.617 -25.078 -15.25 1 97.88 210 THR B C 1
ATOM 5479 O O . THR B 1 210 ? -7.012 -25.438 -14.234 1 97.88 210 THR B O 1
ATOM 5482 N N . MET B 1 211 ? -7.098 -24.297 -16.156 1 98.44 211 MET B N 1
ATOM 5483 C CA . MET B 1 211 ? -5.746 -23.781 -16 1 98.44 211 MET B CA 1
ATOM 5484 C C . MET B 1 211 ? -5.652 -22.875 -14.773 1 98.44 211 MET B C 1
ATOM 5486 O O . MET B 1 211 ? -4.699 -22.969 -13.992 1 98.44 211 MET B O 1
ATOM 5490 N N . LEU B 1 212 ? -6.613 -22.031 -14.594 1 98.06 212 LEU B N 1
ATOM 5491 C CA . LEU B 1 212 ? -6.645 -21.141 -13.438 1 98.06 212 LEU B CA 1
ATOM 5492 C C . LEU B 1 212 ? -6.809 -21.938 -12.148 1 98.06 212 LEU B C 1
ATOM 5494 O O . LEU B 1 212 ? -6.113 -21.672 -11.164 1 98.06 212 LEU B O 1
ATOM 5498 N N . MET B 1 213 ? -7.625 -22.953 -12.172 1 96.62 213 MET B N 1
ATOM 5499 C CA . MET B 1 213 ? -7.93 -23.766 -11 1 96.62 213 MET B CA 1
ATOM 5500 C C . MET B 1 213 ? -6.73 -24.609 -10.594 1 96.62 213 MET B C 1
ATOM 5502 O O . MET B 1 213 ? -6.617 -25.031 -9.445 1 96.62 213 MET B O 1
ATOM 5506 N N . ALA B 1 214 ? -5.871 -24.859 -11.555 1 96.88 214 ALA B N 1
ATOM 5507 C CA . ALA B 1 214 ? -4.672 -25.625 -11.25 1 96.88 214 ALA B CA 1
ATOM 5508 C C . ALA B 1 214 ? -3.807 -24.922 -10.211 1 96.88 214 ALA B C 1
ATOM 5510 O O . ALA B 1 214 ? -3.066 -25.562 -9.469 1 96.88 214 ALA B O 1
ATOM 5511 N N . GLY B 1 215 ? -3.91 -23.594 -10.156 1 94.19 215 GLY B N 1
ATOM 5512 C CA . GLY B 1 215 ? -3.158 -22.828 -9.188 1 94.19 215 GLY B CA 1
ATOM 5513 C C . GLY B 1 215 ? -3.938 -22.547 -7.914 1 94.19 215 GLY B C 1
ATOM 5514 O O . GLY B 1 215 ? -3.48 -21.797 -7.051 1 94.19 215 GLY B O 1
ATOM 5515 N N . THR B 1 216 ? -5.07 -23.125 -7.738 1 91.69 216 THR B N 1
ATOM 5516 C CA . THR B 1 216 ? -5.965 -22.828 -6.621 1 91.69 216 THR B CA 1
ATOM 5517 C C . THR B 1 216 ? -6 -24 -5.637 1 91.69 216 THR B C 1
ATOM 5519 O O . THR B 1 216 ? -6.375 -25.109 -6 1 91.69 216 THR B O 1
ATOM 5522 N N . PRO B 1 217 ? -5.59 -23.719 -4.426 1 84.75 217 PRO B N 1
ATOM 5523 C CA . PRO B 1 217 ? -5.766 -24.781 -3.42 1 84.75 217 PRO B CA 1
ATOM 5524 C C . PRO B 1 217 ? -7.227 -24.969 -3.021 1 84.75 217 PRO B C 1
ATOM 5526 O O . PRO B 1 217 ? -7.941 -24 -2.781 1 84.75 217 PRO B O 1
ATOM 5529 N N . VAL B 1 218 ?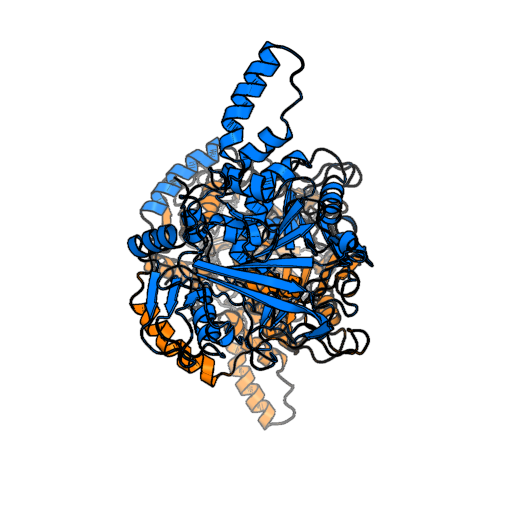 -7.703 -26.203 -3.096 1 82.94 218 VAL B N 1
ATOM 5530 C CA . VAL B 1 218 ? -9.055 -26.562 -2.67 1 82.94 218 VAL B CA 1
ATOM 5531 C C . VAL B 1 218 ? -8.992 -27.453 -1.437 1 82.94 218 VAL B C 1
ATOM 5533 O O . VAL B 1 218 ? -8.32 -28.5 -1.449 1 82.94 218 VAL B O 1
ATOM 5536 N N . PRO B 1 219 ? -9.625 -27.031 -0.428 1 75.44 219 PRO B N 1
ATOM 5537 C CA . PRO B 1 219 ? -9.555 -27.828 0.805 1 75.44 219 PRO B CA 1
ATOM 5538 C C . PRO B 1 219 ? -10.219 -29.188 0.672 1 75.44 219 PRO B C 1
ATOM 5540 O O . PRO B 1 219 ? -11.242 -29.312 -0.007 1 75.44 219 PRO B O 1
ATOM 5543 N N . HIS B 1 220 ? -9.57 -30.172 1.309 1 67 220 HIS B N 1
ATOM 5544 C CA . HIS B 1 220 ? -10.227 -31.469 1.45 1 67 220 HIS B CA 1
ATOM 5545 C C . HIS B 1 220 ? -11.516 -31.359 2.256 1 67 220 HIS B C 1
ATOM 5547 O O . HIS B 1 220 ? -11.586 -30.578 3.213 1 67 220 HIS B O 1
ATOM 5553 N N . PRO B 1 221 ? -12.445 -32 1.76 1 71.5 221 PRO B N 1
ATOM 5554 C CA . PRO B 1 221 ? -12.57 -33.125 0.8 1 71.5 221 PRO B CA 1
ATOM 5555 C C . PRO B 1 221 ? -13.172 -32.656 -0.53 1 71.5 221 PRO B C 1
ATOM 5557 O O . PRO B 1 221 ? -13.617 -33.5 -1.319 1 71.5 221 PRO B O 1
ATOM 5560 N N . LEU B 1 222 ? -13.156 -31.422 -0.631 1 78.06 222 LEU B N 1
ATOM 5561 C CA . LEU B 1 222 ? -13.773 -30.969 -1.875 1 78.06 222 LEU B CA 1
ATOM 5562 C C . LEU B 1 222 ? -13.008 -31.5 -3.084 1 78.06 222 LEU B C 1
ATOM 5564 O O . LEU B 1 222 ? -11.773 -31.5 -3.088 1 78.06 222 LEU B O 1
ATOM 5568 N N . ASP B 1 223 ? -13.844 -32 -3.965 1 83.44 223 ASP B N 1
ATOM 5569 C CA . ASP B 1 223 ? -13.242 -32.469 -5.219 1 83.44 223 ASP B CA 1
ATOM 5570 C C . ASP B 1 223 ? -12.891 -31.281 -6.117 1 83.44 223 ASP B C 1
ATOM 5572 O O . ASP B 1 223 ? -13.773 -30.5 -6.5 1 83.44 223 ASP B O 1
ATOM 5576 N N . LYS B 1 224 ? -11.688 -31.188 -6.492 1 91.25 224 LYS B N 1
ATOM 5577 C CA . LYS B 1 224 ? -11.203 -30.031 -7.25 1 91.25 224 LYS B CA 1
ATOM 5578 C C . LYS B 1 224 ? -11.852 -29.984 -8.633 1 91.25 224 LYS B C 1
ATOM 5580 O O . LYS B 1 224 ? -12.102 -28.891 -9.164 1 91.25 224 LYS B O 1
ATOM 5585 N N . LEU B 1 225 ? -12.117 -31.062 -9.18 1 92.5 225 LEU B N 1
ATOM 5586 C CA . LEU B 1 225 ? -12.75 -31.109 -10.492 1 92.5 225 LEU B CA 1
ATOM 5587 C C . LEU B 1 225 ? -14.195 -30.625 -10.414 1 92.5 225 LEU B C 1
ATOM 5589 O O . LEU B 1 225 ? -14.68 -29.938 -11.305 1 92.5 225 LEU B O 1
ATOM 5593 N N . LEU B 1 226 ? -14.812 -31.094 -9.383 1 89.44 226 LEU B N 1
ATOM 5594 C CA . LEU B 1 226 ? -16.188 -30.641 -9.18 1 89.44 226 LEU B CA 1
ATOM 5595 C C . LEU B 1 226 ? -16.234 -29.141 -8.984 1 89.44 226 LEU B C 1
ATOM 5597 O O . LEU B 1 226 ? -17.062 -28.453 -9.594 1 89.44 226 LEU B O 1
ATOM 5601 N N . VAL B 1 227 ? -15.328 -28.625 -8.133 1 90.81 227 VAL B N 1
ATOM 5602 C CA . VAL B 1 227 ? -15.273 -27.172 -7.898 1 90.81 227 VAL B CA 1
ATOM 5603 C C . VAL B 1 227 ? -14.984 -26.453 -9.211 1 90.81 227 VAL B C 1
ATOM 5605 O O . VAL B 1 227 ? -15.578 -25.406 -9.484 1 90.81 227 VAL B O 1
ATOM 5608 N N . THR B 1 228 ? -14.133 -26.984 -10.016 1 94.69 228 THR B N 1
ATOM 5609 C CA . THR B 1 228 ? -13.82 -26.422 -11.32 1 94.69 228 THR B CA 1
ATOM 5610 C C . THR B 1 228 ? -15.062 -26.344 -12.195 1 94.69 228 THR B C 1
ATOM 5612 O O . THR B 1 228 ? -15.328 -25.328 -12.836 1 94.69 228 THR B O 1
ATOM 5615 N N . GLY B 1 229 ? -15.805 -27.422 -12.172 1 93.56 229 GLY B N 1
ATOM 5616 C CA . GLY B 1 229 ? -17.047 -27.453 -12.93 1 93.56 229 GLY B CA 1
ATOM 5617 C C . GLY B 1 229 ? -18.031 -26.391 -12.5 1 93.56 229 GLY B C 1
ATOM 5618 O O . GLY B 1 229 ? -18.688 -25.766 -13.344 1 93.56 229 GLY B O 1
ATOM 5619 N N . VAL B 1 230 ? -18.109 -26.156 -11.242 1 90.94 230 VAL B N 1
ATOM 5620 C CA . VAL B 1 230 ? -19.016 -25.141 -10.711 1 90.94 230 VAL B CA 1
ATOM 5621 C C . VAL B 1 230 ? -18.594 -23.766 -11.195 1 90.94 230 VAL B C 1
ATOM 5623 O O . VAL B 1 230 ? -19.422 -23 -11.703 1 90.94 230 VAL B O 1
ATOM 5626 N N . ILE B 1 231 ? -17.328 -23.453 -11.133 1 93.44 231 ILE B N 1
ATOM 5627 C CA . ILE B 1 231 ? -16.828 -22.141 -11.5 1 93.44 231 ILE B CA 1
ATOM 5628 C C . ILE B 1 231 ? -16.938 -21.938 -13.008 1 93.44 231 ILE B C 1
ATOM 5630 O O . ILE B 1 231 ? -17.266 -20.844 -13.477 1 93.44 231 ILE B O 1
ATOM 5634 N N . ARG B 1 232 ? -16.734 -23.016 -13.672 1 93.44 232 ARG B N 1
ATOM 5635 C CA . ARG B 1 232 ? -16.844 -23 -15.133 1 93.44 232 ARG B CA 1
ATOM 5636 C C . ARG B 1 232 ? -18.297 -22.875 -15.57 1 93.44 232 ARG B C 1
ATOM 5638 O O . ARG B 1 232 ? -18.578 -22.359 -16.656 1 93.44 232 ARG B O 1
ATOM 5645 N N . GLY B 1 233 ? -19.156 -23.406 -14.859 1 90.12 233 GLY B N 1
ATOM 5646 C CA . GLY B 1 233 ? -20.562 -23.5 -15.203 1 90.12 233 GLY B CA 1
ATOM 5647 C C . GLY B 1 233 ? -20.922 -24.812 -15.867 1 90.12 233 GLY B C 1
ATOM 5648 O O . GLY B 1 233 ? -22.109 -25.078 -16.125 1 90.12 233 GLY B O 1
ATOM 5649 N N . GLU B 1 234 ? -19.938 -25.562 -16.188 1 92.75 234 GLU B N 1
ATOM 5650 C CA . GLU B 1 234 ? -20.109 -26.859 -16.828 1 92.75 234 GLU B CA 1
ATOM 5651 C C . GLU B 1 234 ? -18.984 -27.812 -16.422 1 92.75 234 GLU B C 1
ATOM 5653 O O . GLU B 1 234 ? -17.828 -27.406 -16.328 1 92.75 234 GLU B O 1
ATOM 5658 N N . GLY B 1 235 ? -19.359 -29.062 -16.281 1 93.62 235 GLY B N 1
ATOM 5659 C CA . GLY B 1 235 ? -18.375 -30.062 -15.883 1 93.62 235 GLY B CA 1
ATOM 5660 C C . GLY B 1 235 ? -17.234 -30.188 -16.875 1 93.62 235 GLY B C 1
ATOM 5661 O O . GLY B 1 235 ? -17.438 -30.031 -18.078 1 93.62 235 GLY B O 1
ATOM 5662 N N . VAL B 1 236 ? -16.047 -30.531 -16.391 1 95.69 236 VAL B N 1
ATOM 5663 C CA . VAL B 1 236 ? -14.875 -30.734 -17.234 1 95.69 236 VAL B CA 1
ATOM 5664 C C . VAL B 1 236 ? -15.008 -32.062 -17.984 1 95.69 236 VAL B C 1
ATOM 5666 O O . VAL B 1 236 ? -15.352 -33.094 -17.391 1 95.69 236 VAL B O 1
ATOM 5669 N N . GLU B 1 237 ? -14.812 -32 -19.25 1 97.31 237 GLU B N 1
ATOM 5670 C CA . GLU B 1 237 ? -14.805 -33.25 -20.047 1 97.31 237 GLU B CA 1
ATOM 5671 C C . GLU B 1 237 ? -13.469 -33.969 -19.938 1 97.31 237 GLU B C 1
ATOM 5673 O O . GLU B 1 237 ? -12.414 -33.406 -20.234 1 97.31 237 GLU B O 1
ATOM 5678 N N . LEU B 1 238 ? -13.539 -35.281 -19.531 1 97.62 238 LEU B N 1
ATOM 5679 C CA . LEU B 1 238 ? -12.328 -36.062 -19.281 1 97.62 238 LEU B CA 1
ATOM 5680 C C . LEU B 1 238 ? -12.234 -37.25 -20.25 1 97.62 238 LEU B C 1
ATOM 5682 O O . LEU B 1 238 ? -13.25 -37.688 -20.781 1 97.62 238 LEU B O 1
ATOM 5686 N N . THR B 1 239 ? -11.062 -37.656 -20.5 1 98.06 239 THR B N 1
ATOM 5687 C CA . THR B 1 239 ? -10.781 -38.906 -21.219 1 98.06 239 THR B CA 1
ATOM 5688 C C . THR B 1 239 ? -9.844 -39.812 -20.422 1 98.06 239 THR B C 1
ATOM 5690 O O . THR B 1 239 ? -9.047 -39.312 -19.625 1 98.06 239 THR B O 1
ATOM 5693 N N . ARG B 1 240 ? -9.953 -41.062 -20.594 1 96.25 240 ARG B N 1
ATOM 5694 C CA . ARG B 1 240 ? -9.109 -42.031 -19.891 1 96.25 240 ARG B CA 1
ATOM 5695 C C . ARG B 1 240 ? -7.711 -42.062 -20.484 1 96.25 240 ARG B C 1
ATOM 5697 O O . ARG B 1 240 ? -7.555 -41.969 -21.703 1 96.25 240 ARG B O 1
ATOM 5704 N N . GLY B 1 241 ? -6.746 -42.219 -19.625 1 96.56 241 GLY B N 1
ATOM 5705 C CA . GLY B 1 241 ? -5.391 -42.438 -20.109 1 96.56 241 GLY B CA 1
ATOM 5706 C C . GLY B 1 241 ? -5.246 -43.719 -20.938 1 96.56 241 GLY B C 1
ATOM 5707 O O . GLY B 1 241 ? -6.059 -44.625 -20.812 1 96.56 241 GLY B O 1
ATOM 5708 N N . SER B 1 242 ? -4.258 -43.719 -21.797 1 96.62 242 SER B N 1
ATOM 5709 C CA . SER B 1 242 ? -4.004 -44.875 -22.641 1 96.62 242 SER B CA 1
ATOM 5710 C C . SER B 1 242 ? -3.008 -45.812 -21.984 1 96.62 242 SER B C 1
ATOM 5712 O O . SER B 1 242 ? -3.158 -47.031 -22.078 1 96.62 242 SER B O 1
ATOM 5714 N N . THR B 1 243 ? -2.023 -45.219 -21.391 1 97.25 243 THR B N 1
ATOM 5715 C CA . THR B 1 243 ? -0.966 -46.031 -20.781 1 97.25 243 THR B CA 1
ATOM 5716 C C . THR B 1 243 ? -1.006 -45.938 -19.266 1 97.25 243 THR B C 1
ATOM 5718 O O . THR B 1 243 ? -0.219 -46.562 -18.562 1 97.25 243 THR B O 1
ATOM 5721 N N . ILE B 1 244 ? -1.848 -45.094 -18.781 1 95.75 244 ILE B N 1
ATOM 5722 C CA . ILE B 1 244 ? -2.006 -44.875 -17.359 1 95.75 244 ILE B CA 1
ATOM 5723 C C . ILE B 1 244 ? -3.484 -44.969 -16.984 1 95.75 244 ILE B C 1
ATOM 5725 O O . ILE B 1 244 ? -4.355 -44.938 -17.859 1 95.75 244 ILE B O 1
ATOM 5729 N N . SER B 1 245 ? -3.793 -45 -15.672 1 93.38 245 SER B N 1
ATOM 5730 C CA . SER B 1 245 ? -5.16 -45.156 -15.188 1 93.38 245 SER B CA 1
ATOM 5731 C C . SER B 1 245 ? -5.773 -43.844 -14.766 1 93.38 245 SER B C 1
ATOM 5733 O O . SER B 1 245 ? -6.805 -43.812 -14.094 1 93.38 245 SER B O 1
ATOM 5735 N N . ILE B 1 246 ? -5.172 -42.781 -15.125 1 94.88 246 ILE B N 1
ATOM 5736 C CA . ILE B 1 246 ? -5.617 -41.438 -14.742 1 94.88 246 ILE B CA 1
ATOM 5737 C C . ILE B 1 246 ? -6.477 -40.844 -15.859 1 94.88 246 ILE B C 1
ATOM 5739 O O . ILE B 1 246 ? -6.168 -41 -17.047 1 94.88 246 ILE B O 1
ATOM 5743 N N . GLU B 1 247 ? -7.594 -40.25 -15.484 1 96.19 247 GLU B N 1
ATOM 5744 C CA . GLU B 1 247 ? -8.383 -39.438 -16.422 1 96.19 247 GLU B CA 1
ATOM 5745 C C . GLU B 1 247 ? -7.891 -38 -16.438 1 96.19 247 GLU B C 1
ATOM 5747 O O . GLU B 1 247 ? -7.484 -37.438 -15.406 1 96.19 247 GLU B O 1
ATOM 5752 N N . TYR B 1 248 ? -7.871 -37.375 -17.547 1 97.94 248 TYR B N 1
ATOM 5753 C CA . TYR B 1 248 ? -7.438 -36 -17.703 1 97.94 248 TYR B CA 1
ATOM 5754 C C . TYR B 1 248 ? -8.273 -35.281 -18.734 1 97.94 248 TYR B C 1
ATOM 5756 O O . TYR B 1 248 ? -9.07 -35.906 -19.453 1 97.94 248 TYR B O 1
ATOM 5764 N N . PRO B 1 249 ? -8.234 -33.938 -18.844 1 98.31 249 PRO B N 1
ATOM 5765 C CA . PRO B 1 249 ? -9.102 -33.156 -19.719 1 98.31 249 PRO B CA 1
ATOM 5766 C C . PRO B 1 249 ? -8.992 -33.562 -21.188 1 98.31 249 PRO B C 1
ATOM 5768 O O . PRO B 1 249 ? -7.891 -33.625 -21.734 1 98.31 249 PRO B O 1
ATOM 5771 N N . ALA B 1 250 ? -10.148 -33.719 -21.828 1 98.44 250 ALA B N 1
ATOM 5772 C CA . ALA B 1 250 ? -10.234 -34.25 -23.188 1 98.44 250 ALA B CA 1
ATOM 5773 C C . ALA B 1 250 ? -9.906 -33.188 -24.234 1 98.44 250 ALA B C 1
ATOM 5775 O O . ALA B 1 250 ? -9.57 -33.5 -25.375 1 98.44 250 ALA B O 1
ATOM 5776 N N . ASN B 1 251 ? -10.016 -31.984 -23.828 1 97.62 251 ASN B N 1
ATOM 5777 C CA . ASN B 1 251 ? -9.945 -30.922 -24.812 1 97.62 251 ASN B CA 1
ATOM 5778 C C . ASN B 1 251 ? -8.648 -30.109 -24.672 1 97.62 251 ASN B C 1
ATOM 5780 O O . ASN B 1 251 ? -8.602 -28.953 -25.062 1 97.62 251 ASN B O 1
ATOM 5784 N N . ALA B 1 252 ? -7.586 -30.688 -24.141 1 98.56 252 ALA B N 1
ATOM 5785 C CA . ALA B 1 252 ? -6.297 -30.031 -23.984 1 98.56 252 ALA B CA 1
ATOM 5786 C C . ALA B 1 252 ? -5.516 -30.016 -25.297 1 98.56 252 ALA B C 1
ATOM 5788 O O . ALA B 1 252 ? -5.891 -30.703 -26.25 1 98.56 252 ALA B O 1
ATOM 5789 N N . GLU B 1 253 ? -4.516 -29.219 -25.391 1 98.81 253 GLU B N 1
ATOM 5790 C CA . GLU B 1 253 ? -3.662 -29.141 -26.578 1 98.81 253 GLU B CA 1
ATOM 5791 C C . GLU B 1 253 ? -2.723 -30.328 -26.672 1 98.81 253 GLU B C 1
ATOM 5793 O O . GLU B 1 253 ? -2.453 -30.828 -27.766 1 98.81 253 GLU B O 1
ATOM 5798 N N . LEU B 1 254 ? -2.205 -30.75 -25.578 1 98.81 254 LEU B N 1
ATOM 5799 C CA . LEU B 1 254 ? -1.224 -31.828 -25.531 1 98.81 254 LEU B CA 1
ATOM 5800 C C . LEU B 1 254 ? -1.23 -32.5 -24.156 1 98.81 254 LEU B C 1
ATOM 5802 O O . LEU B 1 254 ? -1.48 -31.844 -23.141 1 98.81 254 LEU B O 1
ATOM 5806 N N . VAL B 1 255 ? -0.991 -33.844 -24.062 1 98.81 255 VAL B N 1
ATOM 5807 C CA . VAL B 1 255 ? -0.882 -34.562 -22.797 1 98.81 255 VAL B CA 1
ATOM 5808 C C . VAL B 1 255 ? 0.325 -35.469 -22.828 1 98.81 255 VAL B C 1
ATOM 5810 O O . VAL B 1 255 ? 0.624 -36.094 -23.859 1 98.81 255 VAL B O 1
ATOM 5813 N N . ILE B 1 256 ? 1.027 -35.531 -21.734 1 98.81 256 ILE B N 1
ATOM 5814 C CA . ILE B 1 256 ? 2.113 -36.469 -21.469 1 98.81 256 ILE B CA 1
ATOM 5815 C C . ILE B 1 256 ? 1.684 -37.469 -20.406 1 98.81 256 ILE B C 1
ATOM 5817 O O . ILE B 1 256 ? 1.287 -37.094 -19.312 1 98.81 256 ILE B O 1
ATOM 5821 N N . GLU B 1 257 ? 1.626 -38.688 -20.766 1 98.56 257 GLU B N 1
ATOM 5822 C CA . GLU B 1 257 ? 1.402 -39.75 -19.781 1 98.56 257 GLU B CA 1
ATOM 5823 C C . GLU B 1 257 ? 2.725 -40.344 -19.297 1 98.56 257 GLU B C 1
ATOM 5825 O O . GLU B 1 257 ? 3.664 -40.5 -20.062 1 98.56 257 GLU B O 1
ATOM 5830 N N . GLY B 1 258 ? 2.812 -40.562 -18 1 97.5 258 GLY B N 1
ATOM 5831 C CA . GLY B 1 258 ? 4.059 -41.094 -17.484 1 97.5 258 GLY B CA 1
ATOM 5832 C C . GLY B 1 258 ? 3.902 -41.75 -16.125 1 97.5 258 GLY B C 1
ATOM 5833 O O . GLY B 1 258 ? 2.793 -41.812 -15.586 1 97.5 258 GLY B O 1
ATOM 5834 N N . LYS B 1 259 ? 5.023 -42.344 -15.711 1 95.44 259 LYS B N 1
ATOM 5835 C CA . LYS B 1 259 ? 5.094 -43.031 -14.422 1 95.44 259 LYS B CA 1
ATOM 5836 C C . LYS B 1 259 ? 6.363 -42.656 -13.664 1 95.44 259 LYS B C 1
ATOM 5838 O O . LYS B 1 259 ? 7.422 -42.469 -14.266 1 95.44 259 LYS B O 1
ATOM 5843 N N . LEU B 1 260 ? 6.184 -42.562 -12.367 1 92.81 260 LEU B N 1
ATOM 5844 C CA . LEU B 1 260 ? 7.375 -42.344 -11.547 1 92.81 260 LEU B CA 1
ATOM 5845 C C . LEU B 1 260 ? 8.297 -43.562 -11.617 1 92.81 260 LEU B C 1
ATOM 5847 O O . LEU B 1 260 ? 7.84 -44.688 -11.555 1 92.81 260 LEU B O 1
ATOM 5851 N N . THR B 1 261 ? 9.578 -43.344 -11.656 1 92.88 261 THR B N 1
ATOM 5852 C CA . THR B 1 261 ? 10.539 -44.438 -11.852 1 92.88 261 THR B CA 1
ATOM 5853 C C . THR B 1 261 ? 11.078 -44.938 -10.516 1 92.88 261 THR B C 1
ATOM 5855 O O . THR B 1 261 ? 11.672 -46 -10.438 1 92.88 261 THR B O 1
ATOM 5858 N N . GLY B 1 262 ? 10.938 -44.094 -9.5 1 88.94 262 GLY B N 1
ATOM 5859 C CA . GLY B 1 262 ? 11.594 -44.375 -8.234 1 88.94 262 GLY B CA 1
ATOM 5860 C C . GLY B 1 262 ? 12.938 -43.688 -8.094 1 88.94 262 GLY B C 1
ATOM 5861 O O . GLY B 1 262 ? 13.469 -43.562 -6.988 1 88.94 262 GLY B O 1
ATOM 5862 N N . GLU B 1 263 ? 13.438 -43.219 -9.203 1 92 263 GLU B N 1
ATOM 5863 C CA . GLU B 1 263 ? 14.695 -42.469 -9.188 1 92 263 GLU B CA 1
ATOM 5864 C C . GLU B 1 263 ? 14.492 -41.062 -8.664 1 92 263 GLU B C 1
ATOM 5866 O O . GLU B 1 263 ? 13.453 -40.438 -8.906 1 92 263 GLU B O 1
ATOM 5871 N N . TYR B 1 264 ? 15.445 -40.625 -7.898 1 93 264 TYR B N 1
ATOM 5872 C CA . TYR B 1 264 ? 15.492 -39.25 -7.445 1 93 264 TYR B CA 1
ATOM 5873 C C . TYR B 1 264 ? 16.75 -38.531 -7.969 1 93 264 TYR B C 1
ATOM 5875 O O . TYR B 1 264 ? 17.844 -39.094 -7.914 1 93 264 TYR B O 1
ATOM 5883 N N . VAL B 1 265 ? 16.547 -37.375 -8.555 1 94.12 265 VAL B N 1
ATOM 5884 C CA . VAL B 1 265 ? 17.641 -36.594 -9.141 1 94.12 265 VAL B CA 1
ATOM 5885 C C . VAL B 1 265 ? 17.578 -35.156 -8.656 1 94.12 265 VAL B C 1
ATOM 5887 O O . VAL B 1 265 ? 16.516 -34.656 -8.297 1 94.12 265 VAL B O 1
ATOM 5890 N N . LYS B 1 266 ? 18.766 -34.5 -8.602 1 94.44 266 LYS B N 1
ATOM 5891 C CA . LYS B 1 266 ? 18.828 -33.094 -8.18 1 94.44 266 LYS B CA 1
ATOM 5892 C C . LYS B 1 266 ? 18.125 -32.188 -9.172 1 94.44 266 LYS B C 1
ATOM 5894 O O . LYS B 1 266 ? 18.312 -32.312 -10.383 1 94.44 266 LYS B O 1
ATOM 5899 N N . GLU B 1 267 ? 17.266 -31.453 -8.625 1 92.62 267 GLU B N 1
ATOM 5900 C CA . GLU B 1 267 ? 16.547 -30.422 -9.398 1 92.62 267 GLU B CA 1
ATOM 5901 C C . GLU B 1 267 ? 16.953 -29.031 -8.953 1 92.62 267 GLU B C 1
ATOM 5903 O O . GLU B 1 267 ? 17.109 -28.766 -7.754 1 92.62 267 GLU B O 1
ATOM 5908 N N . GLY B 1 268 ? 17.109 -28.047 -9.992 1 87.44 268 GLY B N 1
ATOM 5909 C CA . GLY B 1 268 ? 17.375 -26.656 -9.672 1 87.44 268 GLY B CA 1
ATOM 5910 C C . GLY B 1 268 ? 18.859 -26.297 -9.742 1 87.44 268 GLY B C 1
ATOM 5911 O O . GLY B 1 268 ? 19.672 -27.109 -10.195 1 87.44 268 GLY B O 1
ATOM 5912 N N . PRO B 1 269 ? 19.141 -25.094 -9.336 1 94.12 269 PRO B N 1
ATOM 5913 C CA . PRO B 1 269 ? 18.203 -24.109 -8.773 1 94.12 269 PRO B CA 1
ATOM 5914 C C . PRO B 1 269 ? 17.172 -23.625 -9.781 1 94.12 269 PRO B C 1
ATOM 5916 O O . PRO B 1 269 ? 17.359 -23.797 -10.992 1 94.12 269 PRO B O 1
ATOM 5919 N N . PHE B 1 270 ? 16.031 -23.266 -9.344 1 95.88 270 PHE B N 1
ATOM 5920 C CA . PHE B 1 270 ? 14.953 -22.688 -10.148 1 95.88 270 PHE B CA 1
ATOM 5921 C C . PHE B 1 270 ? 14.594 -21.297 -9.656 1 95.88 270 PHE B C 1
ATOM 5923 O O . PHE B 1 270 ? 14.414 -21.078 -8.453 1 95.88 270 PHE B O 1
ATOM 5930 N N . GLY B 1 271 ? 14.578 -20.234 -10.578 1 95.5 271 GLY B N 1
ATOM 5931 C CA . GLY B 1 271 ? 14.062 -18.938 -10.203 1 95.5 271 GLY B CA 1
ATOM 5932 C C . GLY B 1 271 ? 12.555 -18.906 -10.039 1 95.5 271 GLY B C 1
ATOM 5933 O O . GLY B 1 271 ? 11.82 -18.812 -11.023 1 95.5 271 GLY B O 1
ATOM 5934 N N . ASP B 1 272 ? 12.102 -18.828 -8.867 1 93.19 272 ASP B N 1
ATOM 5935 C CA . ASP B 1 272 ? 10.695 -19.078 -8.57 1 93.19 272 ASP B CA 1
ATOM 5936 C C . ASP B 1 272 ? 9.922 -17.766 -8.461 1 93.19 272 ASP B C 1
ATOM 5938 O O . ASP B 1 272 ? 10.461 -16.688 -8.727 1 93.19 272 ASP B O 1
ATOM 5942 N N . HIS B 1 273 ? 8.602 -17.875 -8.109 1 92.31 273 HIS B N 1
ATOM 5943 C CA . HIS B 1 273 ? 7.672 -16.75 -8.109 1 92.31 273 HIS B CA 1
ATOM 5944 C C . HIS B 1 273 ? 8.016 -15.742 -7.016 1 92.31 273 HIS B C 1
ATOM 5946 O O . HIS B 1 273 ? 7.52 -14.617 -7.02 1 92.31 273 HIS B O 1
ATOM 5952 N N . VAL B 1 274 ? 8.883 -16.125 -6.066 1 94.31 274 VAL B N 1
ATOM 5953 C CA . VAL B 1 274 ? 9.273 -15.219 -4.996 1 94.31 274 VAL B CA 1
ATOM 5954 C C . VAL B 1 274 ? 10.422 -14.32 -5.469 1 94.31 274 VAL B C 1
ATOM 5956 O O . VAL B 1 274 ? 10.844 -13.414 -4.75 1 94.31 274 VAL B O 1
ATOM 5959 N N . GLY B 1 275 ? 10.953 -14.586 -6.656 1 95.56 275 GLY B N 1
ATOM 5960 C CA . GLY B 1 275 ? 11.977 -13.742 -7.246 1 95.56 275 GLY B CA 1
ATOM 5961 C C . GLY B 1 275 ? 13.383 -14.18 -6.91 1 95.56 275 GLY B C 1
ATOM 5962 O O . GLY B 1 275 ? 14.359 -13.523 -7.293 1 95.56 275 GLY B O 1
ATOM 5963 N N . TYR B 1 276 ? 13.516 -15.305 -6.184 1 96.19 276 TYR B N 1
ATOM 5964 C CA . TYR B 1 276 ? 14.805 -15.844 -5.758 1 96.19 276 TYR B CA 1
ATOM 5965 C C . TYR B 1 276 ? 14.984 -17.281 -6.258 1 96.19 276 TYR B C 1
ATOM 5967 O O . TYR B 1 276 ? 14.016 -17.953 -6.578 1 96.19 276 TYR B O 1
ATOM 5975 N N . TYR B 1 277 ? 16.281 -17.688 -6.422 1 95.69 277 TYR B N 1
ATOM 5976 C CA . TYR B 1 277 ? 16.562 -19.078 -6.77 1 95.69 277 TYR B CA 1
ATOM 5977 C C . TYR B 1 277 ? 16.234 -20 -5.609 1 95.69 277 TYR B C 1
ATOM 5979 O O . TYR B 1 277 ? 16.5 -19.688 -4.449 1 95.69 277 TYR B O 1
ATOM 5987 N N . SER B 1 278 ? 15.648 -21.094 -5.941 1 91.69 278 SER B N 1
ATOM 5988 C CA . SER B 1 278 ? 15.305 -22.109 -4.949 1 91.69 278 SER B CA 1
ATOM 5989 C C . SER B 1 278 ? 16.531 -22.953 -4.586 1 91.69 278 SER B C 1
ATOM 5991 O O . SER B 1 278 ? 17.547 -22.891 -5.266 1 91.69 278 SER B O 1
ATOM 5993 N N . ILE B 1 279 ? 16.375 -23.656 -3.516 1 87.56 279 ILE B N 1
ATOM 5994 C CA . ILE B 1 279 ? 17.422 -24.578 -3.088 1 87.56 279 ILE B CA 1
ATOM 5995 C C . ILE B 1 279 ? 17.391 -25.844 -3.949 1 87.56 279 ILE B C 1
ATOM 5997 O O . ILE B 1 279 ? 16.328 -26.266 -4.395 1 87.56 279 ILE B O 1
ATOM 6001 N N . VAL B 1 280 ? 18.547 -26.391 -4.191 1 92.31 280 VAL B N 1
ATOM 6002 C CA . VAL B 1 280 ? 18.672 -27.625 -4.957 1 92.31 280 VAL B CA 1
ATOM 6003 C C . VAL B 1 280 ? 18.406 -28.828 -4.051 1 92.31 280 VAL B C 1
ATOM 6005 O O . VAL B 1 280 ? 18.984 -28.938 -2.969 1 92.31 280 VAL B O 1
ATOM 6008 N N . LYS B 1 281 ? 17.469 -29.609 -4.449 1 90.56 281 LYS B N 1
ATOM 6009 C CA . LYS B 1 281 ? 17.125 -30.844 -3.752 1 90.56 281 LYS B CA 1
ATOM 6010 C C . LYS B 1 281 ? 16.781 -31.953 -4.738 1 90.56 281 LYS B C 1
ATOM 6012 O O . LYS B 1 281 ? 16.656 -31.703 -5.941 1 90.56 281 LYS B O 1
ATOM 6017 N N . GLU B 1 282 ? 16.688 -33.156 -4.195 1 93.44 282 GLU B N 1
ATOM 6018 C CA . GLU B 1 282 ? 16.328 -34.281 -5.059 1 93.44 282 GLU B CA 1
ATOM 6019 C C . GLU B 1 282 ? 14.82 -34.469 -5.148 1 93.44 282 GLU B C 1
ATOM 6021 O O . GLU B 1 282 ? 14.117 -34.312 -4.148 1 93.44 282 GLU B O 1
ATOM 6026 N N . TYR B 1 283 ? 14.391 -34.75 -6.355 1 93.06 283 TYR B N 1
ATOM 6027 C CA . TYR B 1 283 ? 12.977 -35 -6.613 1 93.06 283 TYR B CA 1
ATOM 6028 C C . TYR B 1 283 ? 12.781 -36.188 -7.539 1 93.06 283 TYR B C 1
ATOM 6030 O O . TYR B 1 283 ? 13.727 -36.625 -8.18 1 93.06 283 TYR B O 1
ATOM 6038 N N . PRO B 1 284 ? 11.594 -36.75 -7.562 1 92.81 284 PRO B N 1
ATOM 6039 C CA . PRO B 1 284 ? 11.359 -37.969 -8.344 1 92.81 284 PRO B CA 1
ATOM 6040 C C . PRO B 1 284 ? 11.414 -37.719 -9.852 1 92.81 284 PRO B C 1
ATOM 6042 O O . PRO B 1 284 ? 11.07 -36.625 -10.312 1 92.81 284 PRO B O 1
ATOM 6045 N N . VAL B 1 285 ? 11.797 -38.781 -10.547 1 95.31 285 VAL B N 1
ATOM 6046 C CA . VAL B 1 285 ? 11.867 -38.75 -12 1 95.31 285 VAL B CA 1
ATOM 6047 C C . VAL B 1 285 ? 10.672 -39.469 -12.602 1 95.31 285 VAL B C 1
ATOM 6049 O O . VAL B 1 285 ? 10.281 -40.531 -12.117 1 95.31 285 VAL B O 1
ATOM 6052 N N . VAL B 1 286 ? 10.102 -38.906 -13.594 1 96.69 286 VAL B N 1
ATOM 6053 C CA . VAL B 1 286 ? 8.992 -39.531 -14.328 1 96.69 286 VAL B CA 1
ATOM 6054 C C . VAL B 1 286 ? 9.484 -40 -15.688 1 96.69 286 VAL B C 1
ATOM 6056 O O . VAL B 1 286 ? 10.219 -39.281 -16.375 1 96.69 286 VAL B O 1
ATOM 6059 N N . LYS B 1 287 ? 9.148 -41.188 -15.977 1 98 287 LYS B N 1
ATOM 6060 C CA . LYS B 1 287 ? 9.344 -41.688 -17.328 1 98 287 LYS B CA 1
ATOM 6061 C C . LYS B 1 287 ? 8.07 -41.562 -18.156 1 98 287 LYS B C 1
ATOM 6063 O O . LYS B 1 287 ? 7.004 -42.031 -17.75 1 98 287 LYS B O 1
ATOM 6068 N N . VAL B 1 288 ? 8.227 -41.031 -19.344 1 98.56 288 VAL B N 1
ATOM 6069 C CA . VAL B 1 288 ? 7.094 -40.812 -20.234 1 98.56 288 VAL B CA 1
ATOM 6070 C C . VAL B 1 288 ? 6.734 -42.125 -20.938 1 98.56 288 VAL B C 1
ATOM 6072 O O . VAL B 1 288 ? 7.609 -42.812 -21.438 1 98.56 288 VAL B O 1
ATOM 6075 N N . THR B 1 289 ? 5.457 -42.375 -20.938 1 98.25 289 THR B N 1
ATOM 6076 C CA . THR B 1 289 ? 5 -43.625 -21.562 1 98.25 289 THR B CA 1
ATOM 6077 C C . THR B 1 289 ? 4.277 -43.312 -22.875 1 98.25 289 THR B C 1
ATOM 6079 O O . THR B 1 289 ? 4.262 -44.156 -23.781 1 98.25 289 THR B O 1
ATOM 6082 N N . ALA B 1 290 ? 3.688 -42.188 -22.969 1 98.5 290 ALA B N 1
ATOM 6083 C CA . ALA B 1 290 ? 3.014 -41.781 -24.203 1 98.5 290 ALA B CA 1
ATOM 6084 C C . ALA B 1 290 ? 2.83 -40.25 -24.25 1 98.5 290 ALA B C 1
ATOM 6086 O O . ALA B 1 290 ? 2.814 -39.594 -23.219 1 98.5 290 ALA B O 1
ATOM 6087 N N . MET B 1 291 ? 2.766 -39.75 -25.422 1 98.69 291 MET B N 1
ATOM 6088 C CA . MET B 1 291 ? 2.406 -38.344 -25.672 1 98.69 291 MET B CA 1
ATOM 6089 C C . MET B 1 291 ? 1.328 -38.25 -26.75 1 98.69 291 MET B C 1
ATOM 6091 O O . MET B 1 291 ? 1.372 -38.969 -27.75 1 98.69 291 MET B O 1
ATOM 6095 N N . TYR B 1 292 ? 0.343 -37.469 -26.484 1 98.62 292 TYR B N 1
ATOM 6096 C CA . TYR B 1 292 ? -0.727 -37.188 -27.422 1 98.62 292 TYR B CA 1
ATOM 6097 C C . TYR B 1 292 ? -0.928 -35.656 -27.578 1 98.62 292 TYR B C 1
ATOM 6099 O O . TYR B 1 292 ? -0.593 -34.906 -26.672 1 98.62 292 TYR B O 1
ATOM 6107 N N . SER B 1 293 ? -1.428 -35.25 -28.75 1 98.69 293 SER B N 1
ATOM 6108 C CA . SER B 1 293 ? -1.707 -33.844 -28.938 1 98.69 293 SER B CA 1
ATOM 6109 C C . SER B 1 293 ? -2.791 -33.625 -30 1 98.69 293 SER B C 1
ATOM 6111 O O . SER B 1 293 ? -3.176 -34.562 -30.703 1 98.69 293 SER B O 1
ATOM 6113 N N . ARG B 1 294 ? -3.33 -32.406 -29.969 1 98.12 294 ARG B N 1
ATOM 6114 C CA . ARG B 1 294 ? -4.113 -31.953 -31.125 1 98.12 294 ARG B CA 1
ATOM 6115 C C . ARG B 1 294 ? -3.23 -31.766 -32.344 1 98.12 294 ARG B C 1
ATOM 6117 O O . ARG B 1 294 ? -2.004 -31.828 -32.25 1 98.12 294 ARG B O 1
ATOM 6124 N N . GLU B 1 295 ? -4.051 -31.578 -33.438 1 95.38 295 GLU B N 1
ATOM 6125 C CA . GLU B 1 295 ? -3.322 -31.156 -34.656 1 95.38 295 GLU B CA 1
ATOM 6126 C C . GLU B 1 295 ? -2.766 -29.75 -34.5 1 95.38 295 GLU B C 1
ATOM 6128 O O . GLU B 1 295 ? -3.492 -28.828 -34.125 1 95.38 295 GLU B O 1
ATOM 6133 N N . ASP B 1 296 ? -1.531 -29.453 -34.656 1 95.06 296 ASP B N 1
ATOM 6134 C CA . ASP B 1 296 ? -0.853 -28.172 -34.562 1 95.06 296 ASP B CA 1
ATOM 6135 C C . ASP B 1 296 ? -1.059 -27.562 -33.156 1 95.06 296 ASP B C 1
ATOM 6137 O O . ASP B 1 296 ? -1.575 -26.438 -33.062 1 95.06 296 ASP B O 1
ATOM 6141 N N . PRO B 1 297 ? -0.646 -28.234 -32.156 1 98.12 297 PRO B N 1
ATOM 6142 C CA . PRO B 1 297 ? -0.919 -27.797 -30.797 1 98.12 297 PRO B CA 1
ATOM 6143 C C . PRO B 1 297 ? -0.201 -26.5 -30.438 1 98.12 297 PRO B C 1
ATOM 6145 O O . PRO B 1 297 ? 0.877 -26.219 -30.969 1 98.12 297 PRO B O 1
ATOM 6148 N N . LEU B 1 298 ? -0.818 -25.609 -29.656 1 98.06 298 LEU B N 1
ATOM 6149 C CA . LEU B 1 298 ? -0.247 -24.438 -29.031 1 98.06 298 LEU B CA 1
ATOM 6150 C C . LEU B 1 298 ? 0.058 -24.688 -27.562 1 98.06 298 LEU B C 1
ATOM 6152 O O . LEU B 1 298 ? -0.838 -25.047 -26.781 1 98.06 298 LEU B O 1
ATOM 6156 N N . ILE B 1 299 ? 1.294 -24.516 -27.203 1 98.75 299 ILE B N 1
ATOM 6157 C CA . ILE B 1 299 ? 1.717 -24.969 -25.875 1 98.75 299 ILE B CA 1
ATOM 6158 C C . ILE B 1 299 ? 1.839 -23.766 -24.938 1 98.75 299 ILE B C 1
ATOM 6160 O O . ILE B 1 299 ? 2.621 -22.844 -25.203 1 98.75 299 ILE B O 1
ATOM 6164 N N . PRO B 1 300 ? 1.071 -23.719 -23.844 1 98.69 300 PRO B N 1
ATOM 6165 C CA . PRO B 1 300 ? 1.173 -22.594 -22.906 1 98.69 300 PRO B CA 1
ATOM 6166 C C . PRO B 1 300 ? 2.504 -22.562 -22.156 1 98.69 300 PRO B C 1
ATOM 6168 O O . PRO B 1 300 ? 3.031 -23.609 -21.781 1 98.69 300 PRO B O 1
ATOM 6171 N N . VAL B 1 301 ? 3.021 -21.375 -22.016 1 98.5 301 VAL B N 1
ATOM 6172 C CA . VAL B 1 301 ? 4.254 -21.109 -21.281 1 98.5 301 VAL B CA 1
ATOM 6173 C C . VAL B 1 301 ? 4.055 -19.922 -20.359 1 98.5 301 VAL B C 1
ATOM 6175 O O . VAL B 1 301 ? 3.391 -18.938 -20.719 1 98.5 301 VAL B O 1
ATOM 6178 N N . THR B 1 302 ? 4.465 -20.031 -19.141 1 98.12 302 THR B N 1
ATOM 6179 C CA . THR B 1 302 ? 4.461 -18.891 -18.234 1 98.12 302 THR B CA 1
ATOM 6180 C C . THR B 1 302 ? 5.828 -18.719 -17.578 1 98.12 302 THR B C 1
ATOM 6182 O O . THR B 1 302 ? 6.75 -19.5 -17.844 1 98.12 302 THR B O 1
ATOM 6185 N N . VAL B 1 303 ? 5.988 -17.625 -16.875 1 98.12 303 VAL B N 1
ATOM 6186 C CA . VAL B 1 303 ? 7.281 -17.297 -16.281 1 98.12 303 VAL B CA 1
ATOM 6187 C C . VAL B 1 303 ? 7.094 -16.953 -14.812 1 98.12 303 VAL B C 1
ATOM 6189 O O . VAL B 1 303 ? 5.98 -16.656 -14.367 1 98.12 303 VAL B O 1
ATOM 6192 N N . THR B 1 304 ? 8.133 -17.109 -14.062 1 96.19 304 THR B N 1
ATOM 6193 C CA . THR B 1 304 ? 8.18 -16.688 -12.664 1 96.19 304 THR B CA 1
ATOM 6194 C C . THR B 1 304 ? 9.25 -15.625 -12.453 1 96.19 304 THR B C 1
ATOM 6196 O O . THR B 1 304 ? 10.125 -15.438 -13.297 1 96.19 304 THR B O 1
ATOM 6199 N N . GLY B 1 305 ? 9.188 -14.922 -11.367 1 95.69 305 GLY B N 1
ATOM 6200 C CA . GLY B 1 305 ? 10.109 -13.859 -11.008 1 95.69 305 GLY B CA 1
ATOM 6201 C C . GLY B 1 305 ? 9.516 -12.844 -10.055 1 95.69 305 GLY B C 1
ATOM 6202 O O . GLY B 1 305 ? 8.523 -13.125 -9.375 1 95.69 305 GLY B O 1
ATOM 6203 N N . LYS B 1 306 ? 10.188 -11.695 -9.984 1 95.44 306 LYS B N 1
ATOM 6204 C CA . LYS B 1 306 ? 9.656 -10.625 -9.148 1 95.44 306 LYS B CA 1
ATOM 6205 C C . LYS B 1 306 ? 8.25 -10.234 -9.586 1 95.44 306 LYS B C 1
ATOM 6207 O O . LYS B 1 306 ? 7.969 -10.117 -10.781 1 95.44 306 LYS B O 1
ATOM 6212 N N . PRO B 1 307 ? 7.402 -10.078 -8.695 1 96.38 307 PRO B N 1
ATOM 6213 C CA . PRO B 1 307 ? 6.027 -9.719 -9.047 1 96.38 307 PRO B CA 1
ATOM 6214 C C . PRO B 1 307 ? 5.906 -8.297 -9.602 1 96.38 307 PRO B C 1
ATOM 6216 O O . PRO B 1 307 ? 6.785 -7.465 -9.367 1 96.38 307 PRO B O 1
ATOM 6219 N N . VAL B 1 308 ? 4.828 -8.031 -10.359 1 96.12 308 VAL B N 1
ATOM 6220 C CA . VAL B 1 308 ? 3.656 -8.883 -10.539 1 96.12 308 VAL B CA 1
ATOM 6221 C C . VAL B 1 308 ? 3.703 -9.539 -11.914 1 96.12 308 VAL B C 1
ATOM 6223 O O . VAL B 1 308 ? 3.84 -8.859 -12.93 1 96.12 308 VAL B O 1
ATOM 6226 N N . LEU B 1 309 ? 3.688 -10.805 -11.898 1 97.44 309 LEU B N 1
ATOM 6227 C CA . LEU B 1 309 ? 3.6 -11.57 -13.141 1 97.44 309 LEU B CA 1
ATOM 6228 C C . LEU B 1 309 ? 2.289 -12.344 -13.203 1 97.44 309 LEU B C 1
ATOM 6230 O O . LEU B 1 309 ? 1.364 -12.078 -12.43 1 97.44 309 LEU B O 1
ATOM 6234 N N . GLU B 1 310 ? 2.186 -13.172 -14.18 1 96.88 310 GLU B N 1
ATOM 6235 C CA . GLU B 1 310 ? 0.94 -13.875 -14.469 1 96.88 310 GLU B CA 1
ATOM 6236 C C . GLU B 1 310 ? 0.491 -14.703 -13.266 1 96.88 310 GLU B C 1
ATOM 6238 O O . GLU B 1 310 ? -0.708 -14.852 -13.023 1 96.88 310 GLU B O 1
ATOM 6243 N N . ASP B 1 311 ? 1.418 -15.203 -12.508 1 96.12 311 ASP B N 1
ATOM 6244 C CA . ASP B 1 311 ? 1.104 -16.016 -11.336 1 96.12 311 ASP B CA 1
ATOM 6245 C C . ASP B 1 311 ? 0.353 -15.188 -10.289 1 96.12 311 ASP B C 1
ATOM 6247 O O . ASP B 1 311 ? -0.474 -15.719 -9.547 1 96.12 311 ASP B O 1
ATOM 6251 N N . GLY B 1 312 ? 0.601 -13.93 -10.219 1 95.94 312 GLY B N 1
ATOM 6252 C CA . GLY B 1 312 ? -0.133 -13.055 -9.32 1 95.94 312 GLY B CA 1
ATOM 6253 C C . GLY B 1 312 ? -1.63 -13.062 -9.562 1 95.94 312 GLY B C 1
ATOM 6254 O O . GLY B 1 312 ? -2.422 -13.125 -8.625 1 95.94 312 GLY B O 1
ATOM 6255 N N . ASN B 1 313 ? -1.982 -13 -10.844 1 96.75 313 ASN B N 1
ATOM 6256 C CA . ASN B 1 313 ? -3.396 -13.039 -11.203 1 96.75 313 ASN B CA 1
ATOM 6257 C C . ASN B 1 313 ? -4.012 -14.406 -10.922 1 96.75 313 ASN B C 1
ATOM 6259 O O . ASN B 1 313 ? -5.188 -14.5 -10.57 1 96.75 313 ASN B O 1
ATOM 6263 N N . ILE B 1 314 ? -3.197 -15.391 -11.062 1 97.25 314 ILE B N 1
ATOM 6264 C CA . ILE B 1 314 ? -3.676 -16.75 -10.797 1 97.25 314 ILE B CA 1
ATOM 6265 C C . ILE B 1 314 ? -3.941 -16.922 -9.305 1 97.25 314 ILE B C 1
ATOM 6267 O O . ILE B 1 314 ? -4.965 -17.484 -8.914 1 97.25 314 ILE B O 1
ATOM 6271 N N . ILE B 1 315 ? -3.062 -16.375 -8.492 1 94.88 315 ILE B N 1
ATOM 6272 C CA . ILE B 1 315 ? -3.244 -16.422 -7.047 1 94.88 315 ILE B CA 1
ATOM 6273 C C . ILE B 1 315 ? -4.488 -15.625 -6.66 1 94.88 315 ILE B C 1
ATOM 6275 O O . ILE B 1 315 ? -5.32 -16.109 -5.883 1 94.88 315 ILE B O 1
ATOM 6279 N N . LYS B 1 316 ? -4.566 -14.445 -7.227 1 95.94 316 LYS B N 1
ATOM 6280 C CA . LYS B 1 316 ? -5.738 -13.617 -6.969 1 95.94 316 LYS B CA 1
ATOM 6281 C C . LYS B 1 316 ? -7.027 -14.352 -7.328 1 95.94 316 LYS B C 1
ATOM 6283 O O . LYS B 1 316 ? -8 -14.312 -6.57 1 95.94 316 LYS B O 1
ATOM 6288 N N . PHE B 1 317 ? -7.059 -14.984 -8.453 1 97.12 317 PHE B N 1
ATOM 6289 C CA . PHE B 1 317 ? -8.203 -15.781 -8.875 1 97.12 317 PHE B CA 1
ATOM 6290 C C . PHE B 1 317 ? -8.547 -16.828 -7.824 1 97.12 317 PHE B C 1
ATOM 6292 O O . PHE B 1 317 ? -9.719 -16.984 -7.457 1 97.12 317 PHE B O 1
ATOM 6299 N N . GLY B 1 318 ? -7.559 -17.578 -7.383 1 95.38 318 GLY B N 1
ATOM 6300 C CA . GLY B 1 318 ? -7.781 -18.609 -6.383 1 95.38 318 GLY B CA 1
ATOM 6301 C C . GLY B 1 318 ? -8.445 -18.094 -5.125 1 95.38 318 GLY B C 1
ATOM 6302 O O . GLY B 1 318 ? -9.383 -18.703 -4.605 1 95.38 318 GLY B O 1
ATOM 6303 N N . VAL B 1 319 ? -8.008 -16.938 -4.676 1 94.25 319 VAL B N 1
ATOM 6304 C CA . VAL B 1 319 ? -8.555 -16.328 -3.469 1 94.25 319 VAL B CA 1
ATOM 6305 C C . VAL B 1 319 ? -10.016 -15.938 -3.701 1 94.25 319 VAL B C 1
ATOM 6307 O O . VAL B 1 319 ? -10.883 -16.234 -2.877 1 94.25 319 VAL B O 1
ATOM 6310 N N . GLU B 1 320 ? -10.273 -15.32 -4.82 1 95.44 320 GLU B N 1
ATOM 6311 C CA . GLU B 1 320 ? -11.633 -14.906 -5.148 1 95.44 320 GLU B CA 1
ATOM 6312 C C . GLU B 1 320 ? -12.562 -16.109 -5.273 1 95.44 320 GLU B C 1
ATOM 6314 O O . GLU B 1 320 ? -13.711 -16.078 -4.812 1 95.44 320 GLU B O 1
ATOM 6319 N N . ALA B 1 321 ? -12.031 -17.141 -5.848 1 94.06 321 ALA B N 1
ATOM 6320 C CA . ALA B 1 321 ? -12.836 -18.344 -6.078 1 94.06 321 ALA B CA 1
ATOM 6321 C C . ALA B 1 321 ? -13.164 -19.031 -4.762 1 94.06 321 ALA B C 1
ATOM 6323 O O . ALA B 1 321 ? -14.227 -19.656 -4.629 1 94.06 321 ALA B O 1
ATOM 6324 N N . MET B 1 322 ? -12.32 -18.922 -3.797 1 92.25 322 MET B N 1
ATOM 6325 C CA . MET B 1 322 ? -12.508 -19.641 -2.541 1 92.25 322 MET B CA 1
ATOM 6326 C C . MET B 1 322 ? -13.18 -18.75 -1.5 1 92.25 322 MET B C 1
ATOM 6328 O O . MET B 1 322 ? -13.539 -19.219 -0.419 1 92.25 322 MET B O 1
ATOM 6332 N N . LYS B 1 323 ? -13.352 -17.516 -1.78 1 93.31 323 LYS B N 1
ATOM 6333 C CA . LYS B 1 323 ? -13.844 -16.5 -0.849 1 93.31 323 LYS B CA 1
ATOM 6334 C C . LYS B 1 323 ? -15.188 -16.906 -0.254 1 93.31 323 LYS B C 1
ATOM 6336 O O . LYS B 1 323 ? -15.398 -16.797 0.956 1 93.31 323 LYS B O 1
ATOM 6341 N N . PRO B 1 324 ? -16.188 -17.422 -1.079 1 91.69 324 PRO B N 1
ATOM 6342 C CA . PRO B 1 324 ? -17.453 -17.828 -0.489 1 91.69 324 PRO B CA 1
ATOM 6343 C C . PRO B 1 324 ? -17.297 -18.906 0.579 1 91.69 324 PRO B C 1
ATOM 6345 O O . PRO B 1 324 ? -17.984 -18.859 1.604 1 91.69 324 PRO B O 1
ATOM 6348 N N . LEU B 1 325 ? -16.438 -19.797 0.343 1 88.06 325 LEU B N 1
ATOM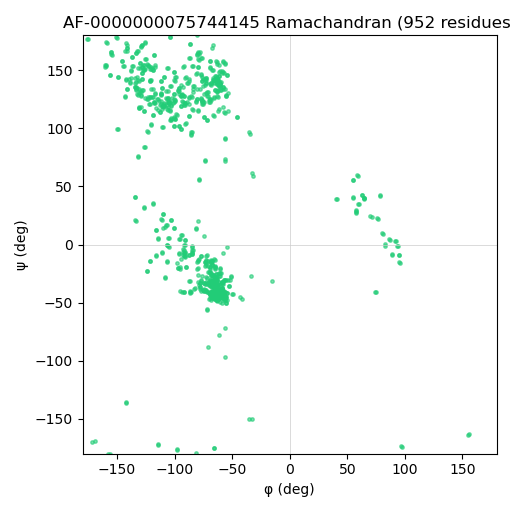 6349 C CA . LEU B 1 325 ? -16.188 -20.859 1.318 1 88.06 325 LEU B CA 1
ATOM 6350 C C . LEU B 1 325 ? -15.547 -20.281 2.58 1 88.06 325 LEU B C 1
ATOM 6352 O O . LEU B 1 325 ? -15.922 -20.656 3.695 1 88.06 325 LEU B O 1
ATOM 6356 N N . LEU B 1 326 ? -14.594 -19.422 2.441 1 90.75 326 LEU B N 1
ATOM 6357 C CA . LEU B 1 326 ? -13.93 -18.781 3.576 1 90.75 326 LEU B CA 1
ATOM 6358 C C . LEU B 1 326 ? -14.922 -17.984 4.41 1 90.75 326 LEU B C 1
ATOM 6360 O O . LEU B 1 326 ? -14.867 -18 5.641 1 90.75 326 LEU B O 1
ATOM 6364 N N . LYS B 1 327 ? -15.812 -17.312 3.734 1 91.94 327 LYS B N 1
ATOM 6365 C CA . LYS B 1 327 ? -16.828 -16.516 4.418 1 91.94 327 LYS B CA 1
ATOM 6366 C C . LYS B 1 327 ? -17.812 -17.391 5.168 1 91.94 327 LYS B C 1
ATOM 6368 O O . LYS B 1 327 ? -18.375 -16.984 6.188 1 91.94 327 LYS B O 1
ATOM 6373 N N . GLN B 1 328 ? -18.047 -18.531 4.664 1 88 328 GLN B N 1
ATOM 6374 C CA . GLN B 1 328 ? -18.891 -19.484 5.383 1 88 328 GLN B CA 1
ATOM 6375 C C . GLN B 1 328 ? -18.219 -19.938 6.676 1 88 328 GLN B C 1
ATOM 6377 O O . GLN B 1 328 ? -18.891 -20.078 7.707 1 88 328 GLN B O 1
ATOM 6382 N N . LEU B 1 329 ? -16.969 -20.172 6.625 1 87.5 329 LEU B N 1
ATOM 6383 C CA . LEU B 1 329 ? -16.203 -20.625 7.785 1 87.5 329 LEU B CA 1
ATOM 6384 C C . LEU B 1 329 ? -16.016 -19.484 8.781 1 87.5 329 LEU B C 1
ATOM 6386 O O . LEU B 1 329 ? -15.922 -19.719 9.984 1 87.5 329 LEU B O 1
ATOM 6390 N N . MET B 1 330 ? -15.883 -18.266 8.281 1 94.25 330 MET B N 1
ATOM 6391 C CA . MET B 1 330 ? -15.727 -17.047 9.07 1 94.25 330 MET B CA 1
ATOM 6392 C C . MET B 1 330 ? -16.766 -16 8.688 1 94.25 330 MET B C 1
ATOM 6394 O O . MET B 1 330 ? -16.469 -15.055 7.957 1 94.25 330 MET B O 1
ATOM 6398 N N . PRO B 1 331 ? -17.891 -16.078 9.227 1 93.75 331 PRO B N 1
ATOM 6399 C CA . PRO B 1 331 ? -19.016 -15.25 8.797 1 93.75 331 PRO B CA 1
ATOM 6400 C C . PRO B 1 331 ? -18.781 -13.758 9.055 1 93.75 331 PRO B C 1
ATOM 6402 O O . PRO B 1 331 ? -19.438 -12.914 8.461 1 93.75 331 PRO B O 1
ATOM 6405 N N . GLU B 1 332 ? -17.844 -13.484 9.945 1 96.62 332 GLU B N 1
ATOM 6406 C CA . GLU B 1 332 ? -17.547 -12.086 10.25 1 96.62 332 GLU B CA 1
ATOM 6407 C C . GLU B 1 332 ? -16.781 -11.43 9.102 1 96.62 332 GLU B C 1
ATOM 6409 O O . GLU B 1 332 ? -16.656 -10.211 9.055 1 96.62 332 GLU B O 1
ATOM 6414 N N . VAL B 1 333 ? -16.25 -12.234 8.195 1 97.75 333 VAL B N 1
ATOM 6415 C CA . VAL B 1 333 ? -15.406 -11.711 7.133 1 97.75 333 VAL B CA 1
ATOM 6416 C C . VAL B 1 333 ? -16.266 -11.008 6.082 1 97.75 333 VAL B C 1
ATOM 6418 O O . VAL B 1 333 ? -17.203 -11.594 5.539 1 97.75 333 VAL B O 1
ATOM 6421 N N . ALA B 1 334 ? -15.906 -9.711 5.887 1 98.06 334 ALA B N 1
ATOM 6422 C CA . ALA B 1 334 ? -16.562 -8.938 4.836 1 98.06 334 ALA B CA 1
ATOM 6423 C C . ALA B 1 334 ? -15.859 -9.125 3.494 1 98.06 334 ALA B C 1
ATOM 6425 O O . ALA B 1 334 ? -16.516 -9.25 2.457 1 98.06 334 ALA B O 1
ATOM 6426 N N . ASP B 1 335 ? -14.609 -9.156 3.518 1 97.88 335 ASP B N 1
ATOM 6427 C CA . ASP B 1 335 ? -13.828 -9.32 2.299 1 97.88 335 ASP B CA 1
ATOM 6428 C C . ASP B 1 335 ? -12.414 -9.805 2.619 1 97.88 335 ASP B C 1
ATOM 6430 O O . ASP B 1 335 ? -11.945 -9.672 3.754 1 97.88 335 ASP B O 1
ATOM 6434 N N . ILE B 1 336 ? -11.805 -10.453 1.689 1 97.62 336 ILE B N 1
ATOM 6435 C CA . ILE B 1 336 ? -10.438 -10.953 1.78 1 97.62 336 ILE B CA 1
ATOM 6436 C C . ILE B 1 336 ? -9.68 -10.625 0.495 1 97.62 336 ILE B C 1
ATOM 6438 O O . ILE B 1 336 ? -10.211 -10.789 -0.605 1 97.62 336 ILE B O 1
ATOM 6442 N N . TYR B 1 337 ? -8.469 -10.164 0.677 1 97.19 337 TYR B N 1
ATOM 6443 C CA . TYR B 1 337 ? -7.676 -9.781 -0.488 1 97.19 337 TYR B CA 1
ATOM 6444 C C . TYR B 1 337 ? -6.207 -10.141 -0.287 1 97.19 337 TYR B C 1
ATOM 6446 O O . TYR B 1 337 ? -5.625 -9.836 0.756 1 97.19 337 TYR B O 1
ATOM 6454 N N . MET B 1 338 ? -5.641 -10.852 -1.195 1 96.25 338 MET B N 1
ATOM 6455 C CA . MET B 1 338 ? -4.211 -11.125 -1.28 1 96.25 338 MET B CA 1
ATOM 6456 C C . MET B 1 338 ? -3.59 -10.406 -2.475 1 96.25 338 MET B C 1
ATOM 6458 O O . MET B 1 338 ? -3.635 -10.914 -3.598 1 96.25 338 MET B O 1
ATOM 6462 N N . PRO B 1 339 ? -2.908 -9.258 -2.15 1 95.56 339 PRO B N 1
ATOM 6463 C CA . PRO B 1 339 ? -2.307 -8.547 -3.277 1 95.56 339 PRO B CA 1
ATOM 6464 C C . PRO B 1 339 ? -1.277 -9.383 -4.027 1 95.56 339 PRO B C 1
ATOM 6466 O O . PRO B 1 339 ? -0.462 -10.07 -3.406 1 95.56 339 PRO B O 1
ATOM 6469 N N . PRO B 1 340 ? -1.282 -9.312 -5.418 1 95.75 340 PRO B N 1
ATOM 6470 C CA . PRO B 1 340 ? -0.296 -10.062 -6.195 1 95.75 340 PRO B CA 1
ATOM 6471 C C . PRO B 1 340 ? 1.143 -9.742 -5.797 1 95.75 340 PRO B C 1
ATOM 6473 O O . PRO B 1 340 ? 2.014 -10.609 -5.859 1 95.75 340 PRO B O 1
ATOM 6476 N N . GLU B 1 341 ? 1.376 -8.523 -5.348 1 96.75 341 GLU B N 1
ATOM 6477 C CA . GLU B 1 341 ? 2.707 -8.094 -4.934 1 96.75 341 GLU B CA 1
ATOM 6478 C C . GLU B 1 341 ? 3.18 -8.867 -3.707 1 96.75 341 GLU B C 1
ATOM 6480 O O . GLU B 1 341 ? 4.383 -8.953 -3.445 1 96.75 341 GLU B O 1
ATOM 6485 N N . GLY B 1 342 ? 2.238 -9.461 -2.957 1 96.31 342 GLY B N 1
ATOM 6486 C CA . GLY B 1 342 ? 2.559 -10.164 -1.726 1 96.31 342 GLY B CA 1
ATOM 6487 C C . GLY B 1 342 ? 2.975 -11.609 -1.953 1 96.31 342 GLY B C 1
ATOM 6488 O O . GLY B 1 342 ? 3.336 -12.312 -1.008 1 96.31 342 GLY B O 1
ATOM 6489 N N . ILE B 1 343 ? 2.855 -12.125 -3.139 1 94.75 343 ILE B N 1
ATOM 6490 C CA . ILE B 1 343 ? 3.324 -13.422 -3.611 1 94.75 343 ILE B CA 1
ATOM 6491 C C . ILE B 1 343 ? 2.721 -14.531 -2.752 1 94.75 343 ILE B C 1
ATOM 6493 O O . ILE B 1 343 ? 3.396 -15.508 -2.426 1 94.75 343 ILE B O 1
ATOM 6497 N N . GLY B 1 344 ? 1.552 -14.305 -2.18 1 93.81 344 GLY B N 1
ATOM 6498 C CA . GLY B 1 344 ? 0.856 -15.305 -1.389 1 93.81 344 GLY B CA 1
ATOM 6499 C C . GLY B 1 344 ? 1.156 -15.203 0.096 1 93.81 344 GLY B C 1
ATOM 6500 O O . GLY B 1 344 ? 0.598 -15.961 0.898 1 93.81 344 GLY B O 1
ATOM 6501 N N . TYR B 1 345 ? 2.014 -14.266 0.473 1 96.25 345 TYR B N 1
ATOM 6502 C CA . TYR B 1 345 ? 2.479 -14.195 1.854 1 96.25 345 TYR B CA 1
ATOM 6503 C C . TYR B 1 345 ? 1.817 -13.039 2.596 1 96.25 345 TYR B C 1
ATOM 6505 O O . TYR B 1 345 ? 2.01 -12.875 3.803 1 96.25 345 TYR B O 1
ATOM 6513 N N . TRP B 1 346 ? 1.014 -12.289 1.946 1 96.12 346 TRP B N 1
ATOM 6514 C CA . TRP B 1 346 ? 0.401 -11.094 2.51 1 96.12 346 TRP B CA 1
ATOM 6515 C C . TRP B 1 346 ? -1.104 -11.086 2.264 1 96.12 346 TRP B C 1
ATOM 6517 O O . TRP B 1 346 ? -1.551 -11.07 1.114 1 96.12 346 TRP B O 1
ATOM 6527 N N . THR B 1 347 ? -1.874 -11.102 3.307 1 97.62 347 THR B N 1
ATOM 6528 C CA . THR B 1 347 ? -3.328 -11.156 3.191 1 97.62 347 THR B CA 1
ATOM 6529 C C . THR B 1 347 ? -3.977 -10.047 4.012 1 97.62 347 THR B C 1
ATOM 6531 O O . THR B 1 347 ? -3.568 -9.781 5.148 1 97.62 347 THR B O 1
ATOM 6534 N N . ILE B 1 348 ? -4.895 -9.344 3.49 1 98.62 348 ILE B N 1
ATOM 6535 C CA . ILE B 1 348 ? -5.703 -8.336 4.164 1 98.62 348 ILE B CA 1
ATOM 6536 C C . ILE B 1 348 ? -7.148 -8.82 4.27 1 98.62 348 ILE B C 1
ATOM 6538 O O . ILE B 1 348 ? -7.734 -9.266 3.283 1 98.62 348 ILE B O 1
ATOM 6542 N N . VAL B 1 349 ? -7.727 -8.758 5.434 1 98.62 349 VAL B N 1
ATOM 6543 C CA . VAL B 1 349 ? -9.078 -9.242 5.691 1 98.62 349 VAL B CA 1
ATOM 6544 C C . VAL B 1 349 ? -9.891 -8.156 6.395 1 98.62 349 VAL B C 1
ATOM 6546 O O . VAL B 1 349 ? -9.422 -7.551 7.359 1 98.62 349 VAL B O 1
ATOM 6549 N N . SER B 1 350 ? -11.016 -7.863 5.887 1 98.81 350 SER B N 1
ATOM 6550 C CA . SER B 1 350 ? -11.93 -6.98 6.602 1 98.81 350 SER B CA 1
ATOM 6551 C C . SER B 1 350 ? -13.016 -7.781 7.316 1 98.81 350 SER B C 1
ATOM 6553 O O . SER B 1 350 ? -13.516 -8.773 6.789 1 98.81 350 SER B O 1
ATOM 6555 N N . ILE B 1 351 ? -13.383 -7.359 8.508 1 98.75 351 ILE B N 1
ATOM 6556 C CA . ILE B 1 351 ? -14.344 -8.141 9.273 1 98.75 351 ILE B CA 1
ATOM 6557 C C . ILE B 1 351 ? -15.375 -7.211 9.914 1 98.75 351 ILE B C 1
ATOM 6559 O O . ILE B 1 351 ? -15.117 -6.023 10.102 1 98.75 351 ILE B O 1
ATOM 6563 N N . ARG B 1 352 ? -16.547 -7.73 10.156 1 98.31 352 ARG B N 1
ATOM 6564 C CA . ARG B 1 352 ? -17.5 -7.129 11.078 1 98.31 352 ARG B CA 1
ATOM 6565 C C . ARG B 1 352 ? -17.234 -7.574 12.508 1 98.31 352 ARG B C 1
ATOM 6567 O O . ARG B 1 352 ? -17.734 -8.617 12.938 1 98.31 352 ARG B O 1
ATOM 6574 N N . LYS B 1 353 ? -16.516 -6.793 13.219 1 97.06 353 LYS B N 1
ATOM 6575 C CA . LYS B 1 353 ? -16.094 -7.133 14.578 1 97.06 353 LYS B CA 1
ATOM 6576 C C . LYS B 1 353 ? -17.266 -7.066 15.555 1 97.06 353 LYS B C 1
ATOM 6578 O O . LYS B 1 353 ? -18 -6.086 15.562 1 97.06 353 LYS B O 1
ATOM 6583 N N . ARG B 1 354 ? -17.422 -8.156 16.375 1 96 354 ARG B N 1
ATOM 6584 C CA . ARG B 1 354 ? -18.547 -8.242 17.297 1 96 354 ARG B CA 1
ATOM 6585 C C . ARG B 1 354 ? -18.078 -8.453 18.734 1 96 354 ARG B C 1
ATOM 6587 O O . ARG B 1 354 ? -18.812 -8.188 19.688 1 96 354 ARG B O 1
ATOM 6594 N N . TYR B 1 355 ? -16.953 -8.945 18.984 1 95.62 355 TYR B N 1
ATOM 6595 C CA . TYR B 1 355 ? -16.422 -9.164 20.328 1 95.62 355 TYR B CA 1
ATOM 6596 C C . TYR B 1 355 ? -14.914 -8.945 20.359 1 95.62 355 TYR B C 1
ATOM 6598 O O . TYR B 1 355 ? -14.258 -8.992 19.328 1 95.62 355 TYR B O 1
ATOM 6606 N N . PRO B 1 356 ? -14.336 -8.656 21.562 1 96.69 356 PRO B N 1
ATOM 6607 C CA . PRO B 1 356 ? -12.898 -8.414 21.672 1 96.69 356 PRO B CA 1
ATOM 6608 C C . PRO B 1 356 ? -12.055 -9.609 21.234 1 96.69 356 PRO B C 1
ATOM 6610 O O . PRO B 1 356 ? -12.414 -10.75 21.516 1 96.69 356 PRO B O 1
ATOM 6613 N N . GLY B 1 357 ? -10.977 -9.406 20.5 1 96.56 357 GLY B N 1
ATOM 6614 C CA . GLY B 1 357 ? -10.031 -10.445 20.109 1 96.56 357 GLY B CA 1
ATOM 6615 C C . GLY B 1 357 ? -10.438 -11.18 18.844 1 96.56 357 GLY B C 1
ATOM 6616 O O . GLY B 1 357 ? -9.734 -12.094 18.406 1 96.56 357 GLY B O 1
ATOM 6617 N N . GLN B 1 358 ? -11.492 -10.75 18.219 1 97.38 358 GLN B N 1
ATOM 6618 C CA . GLN B 1 358 ? -12.031 -11.477 17.078 1 97.38 358 GLN B CA 1
ATOM 6619 C C . GLN B 1 358 ? -11.047 -11.492 15.922 1 97.38 358 GLN B C 1
ATOM 6621 O O . GLN B 1 358 ? -10.984 -12.461 15.164 1 97.38 358 GLN B O 1
ATOM 6626 N N . ALA B 1 359 ? -10.25 -10.383 15.742 1 98.38 359 ALA B N 1
ATOM 6627 C CA . ALA B 1 359 ? -9.234 -10.32 14.695 1 98.38 359 ALA B CA 1
ATOM 6628 C C . ALA B 1 359 ? -8.242 -11.477 14.828 1 98.38 359 ALA B C 1
ATOM 6630 O O . ALA B 1 359 ? -7.84 -12.07 13.828 1 98.38 359 ALA B O 1
ATOM 6631 N N . ARG B 1 360 ? -7.859 -11.797 16.047 1 97.69 360 ARG B N 1
ATOM 6632 C CA . ARG B 1 360 ? -6.898 -12.867 16.297 1 97.69 360 ARG B CA 1
ATOM 6633 C C . ARG B 1 360 ? -7.488 -14.227 15.93 1 97.69 360 ARG B C 1
ATOM 6635 O O . ARG B 1 360 ? -6.766 -15.125 15.477 1 97.69 360 ARG B O 1
ATOM 6642 N N . ARG B 1 361 ? -8.758 -14.359 16.125 1 97.25 361 ARG B N 1
ATOM 6643 C CA . ARG B 1 361 ? -9.422 -15.594 15.711 1 97.25 361 ARG B CA 1
ATOM 6644 C C . ARG B 1 361 ? -9.336 -15.773 14.195 1 97.25 361 ARG B C 1
ATOM 6646 O O . ARG B 1 361 ? -9.078 -16.875 13.711 1 97.25 361 ARG B O 1
ATOM 6653 N N . VAL B 1 362 ? -9.562 -14.688 13.492 1 97.62 362 VAL B N 1
ATOM 6654 C CA . VAL B 1 362 ? -9.492 -14.711 12.039 1 97.62 362 VAL B CA 1
ATOM 6655 C C . VAL B 1 362 ? -8.078 -15.07 11.594 1 97.62 362 VAL B C 1
ATOM 6657 O O . VAL B 1 362 ? -7.895 -15.922 10.719 1 97.62 362 VAL B O 1
ATOM 6660 N N . MET B 1 363 ? -7.051 -14.469 12.242 1 97.75 363 MET B N 1
ATOM 6661 C CA . MET B 1 363 ? -5.652 -14.789 11.953 1 97.75 363 MET B CA 1
ATOM 6662 C C . MET B 1 363 ? -5.383 -16.281 12.125 1 97.75 363 MET B C 1
ATOM 6664 O O . MET B 1 363 ? -4.844 -16.922 11.227 1 97.75 363 MET B O 1
ATOM 6668 N N . ALA B 1 364 ? -5.848 -16.781 13.242 1 96.56 364 ALA B N 1
ATOM 6669 C CA . ALA B 1 364 ? -5.598 -18.172 13.586 1 96.56 364 ALA B CA 1
ATOM 6670 C C . ALA B 1 364 ? -6.281 -19.109 12.594 1 96.56 364 ALA B C 1
ATOM 6672 O O . ALA B 1 364 ? -5.711 -20.141 12.203 1 96.56 364 ALA B O 1
ATOM 6673 N N . THR B 1 365 ? -7.434 -18.766 12.18 1 95.12 365 THR B N 1
ATOM 6674 C CA . THR B 1 365 ? -8.164 -19.594 11.227 1 95.12 365 THR B CA 1
ATOM 6675 C C . THR B 1 365 ? -7.43 -19.656 9.891 1 95.12 365 THR B C 1
ATOM 6677 O O . THR B 1 365 ? -7.234 -20.734 9.328 1 95.12 365 THR B O 1
ATOM 6680 N N . LEU B 1 366 ? -7.012 -18.516 9.422 1 94.81 366 LEU B N 1
ATOM 6681 C CA . LEU B 1 366 ? -6.297 -18.453 8.148 1 94.81 366 LEU B CA 1
ATOM 6682 C C . LEU B 1 366 ? -4.984 -19.234 8.234 1 94.81 366 LEU B C 1
ATOM 6684 O O . LEU B 1 366 ? -4.633 -19.969 7.312 1 94.81 366 LEU B O 1
ATOM 6688 N N . TRP B 1 367 ? -4.289 -19.031 9.359 1 94.81 367 TRP B N 1
ATOM 6689 C CA . TRP B 1 367 ? -3.031 -19.75 9.547 1 94.81 367 TRP B CA 1
ATOM 6690 C C . TRP B 1 367 ? -3.273 -21.25 9.688 1 94.81 367 TRP B C 1
ATOM 6692 O O . TRP B 1 367 ? -2.451 -22.062 9.25 1 94.81 367 TRP B O 1
ATOM 6702 N N . GLY B 1 368 ? -4.387 -21.609 10.227 1 90.5 368 GLY B N 1
ATOM 6703 C CA . GLY B 1 368 ? -4.723 -23.016 10.367 1 90.5 368 GLY B CA 1
ATOM 6704 C C . GLY B 1 368 ? -5.133 -23.672 9.062 1 90.5 368 GLY B C 1
ATOM 6705 O O . GLY B 1 368 ? -4.734 -24.797 8.781 1 90.5 368 GLY B O 1
ATOM 6706 N N . LEU B 1 369 ? -5.867 -22.953 8.242 1 85.81 369 LEU B N 1
ATOM 6707 C CA . LEU B 1 369 ? -6.395 -23.484 6.988 1 85.81 369 LEU B CA 1
ATOM 6708 C C . LEU B 1 369 ? -5.309 -23.516 5.918 1 85.81 369 LEU B C 1
ATOM 6710 O O . LEU B 1 369 ? -5.266 -24.453 5.105 1 85.81 369 LEU B O 1
ATOM 6714 N N . LEU B 1 370 ? -4.453 -22.469 5.902 1 86.94 370 LEU B N 1
ATOM 6715 C CA . LEU B 1 370 ? -3.416 -22.312 4.887 1 86.94 370 LEU B CA 1
ATOM 6716 C C . LEU B 1 370 ? -2.072 -21.984 5.523 1 86.94 370 LEU B C 1
ATOM 6718 O O . LEU B 1 370 ? -1.543 -20.891 5.336 1 86.94 370 LEU B O 1
ATOM 6722 N N . PRO B 1 371 ? -1.458 -22.922 6.094 1 84.5 371 PRO B N 1
ATOM 6723 C CA . PRO B 1 371 ? -0.281 -22.656 6.922 1 84.5 371 PRO B CA 1
ATOM 6724 C C . PRO B 1 371 ? 0.889 -22.094 6.121 1 84.5 371 PRO B C 1
ATOM 6726 O O . PRO B 1 371 ? 1.674 -21.297 6.648 1 84.5 371 PRO B O 1
ATOM 6729 N N . VAL B 1 372 ? 1.054 -22.469 4.863 1 87 372 VAL B N 1
ATOM 6730 C CA . VAL B 1 372 ? 2.254 -22.062 4.141 1 87 372 VAL B CA 1
ATOM 6731 C C . VAL B 1 372 ? 2.027 -20.703 3.484 1 87 372 VAL B C 1
ATOM 6733 O O . VAL B 1 372 ? 2.973 -20.078 3.004 1 87 372 VAL B O 1
ATOM 6736 N N . PHE B 1 373 ? 0.792 -20.266 3.529 1 89.06 373 PHE B N 1
ATOM 6737 C CA . PHE B 1 373 ? 0.443 -18.953 3.023 1 89.06 373 PHE B CA 1
ATOM 6738 C C . PHE B 1 373 ? 0.228 -17.969 4.172 1 89.06 373 PHE B C 1
ATOM 6740 O O . PHE B 1 373 ? 0.477 -18.297 5.332 1 89.06 373 PHE B O 1
ATOM 6747 N N . ASN B 1 374 ? -0.052 -16.797 3.92 1 94 374 ASN B N 1
ATOM 6748 C CA . ASN B 1 374 ? -0.482 -15.805 4.906 1 94 374 ASN B CA 1
ATOM 6749 C C . ASN B 1 374 ? 0.616 -15.516 5.926 1 94 374 ASN B C 1
ATOM 6751 O O . ASN B 1 374 ? 0.361 -15.5 7.129 1 94 374 ASN B O 1
ATOM 6755 N N . LYS B 1 375 ? 1.813 -15.438 5.508 1 96.94 375 LYS B N 1
ATOM 6756 C CA . LYS B 1 375 ? 2.885 -15.055 6.422 1 96.94 375 LYS B CA 1
ATOM 6757 C C . LYS B 1 375 ? 2.516 -13.789 7.195 1 96.94 375 LYS B C 1
ATOM 6759 O O . LYS B 1 375 ? 2.768 -13.703 8.398 1 96.94 375 LYS B O 1
ATOM 6764 N N . VAL B 1 376 ? 1.953 -12.82 6.559 1 98.19 376 VAL B N 1
ATOM 6765 C CA . VAL B 1 376 ? 1.455 -11.586 7.156 1 98.19 376 VAL B CA 1
ATOM 6766 C C . VAL B 1 376 ? -0.055 -11.484 6.949 1 98.19 376 VAL B C 1
ATOM 6768 O O . VAL B 1 376 ? -0.542 -11.586 5.82 1 98.19 376 VAL B O 1
ATOM 6771 N N . VAL B 1 377 ? -0.799 -11.375 8.023 1 98.5 377 VAL B N 1
ATOM 6772 C CA . VAL B 1 377 ? -2.242 -11.164 7.965 1 98.5 377 VAL B CA 1
ATOM 6773 C C . VAL B 1 377 ? -2.6 -9.828 8.609 1 98.5 377 VAL B C 1
ATOM 6775 O O . VAL B 1 377 ? -2.246 -9.578 9.766 1 98.5 377 VAL B O 1
ATOM 6778 N N . ILE B 1 378 ? -3.223 -8.961 7.91 1 98.81 378 ILE B N 1
ATOM 6779 C CA . ILE B 1 378 ? -3.713 -7.684 8.406 1 98.81 378 ILE B CA 1
ATOM 6780 C C . ILE B 1 378 ? -5.238 -7.715 8.492 1 98.81 378 ILE B C 1
ATOM 6782 O O . ILE B 1 378 ? -5.918 -7.973 7.492 1 98.81 378 ILE B O 1
ATOM 6786 N N . VAL B 1 379 ? -5.793 -7.508 9.633 1 98.94 379 VAL B N 1
ATOM 6787 C CA . VAL B 1 379 ? -7.238 -7.496 9.82 1 98.94 379 VAL B CA 1
ATOM 6788 C C . VAL B 1 379 ? -7.723 -6.059 10.008 1 98.94 379 VAL B C 1
ATOM 6790 O O . VAL B 1 379 ? -7.195 -5.324 10.852 1 98.94 379 VAL B O 1
ATOM 6793 N N . VAL B 1 380 ? -8.68 -5.613 9.234 1 98.88 380 VAL B N 1
ATOM 6794 C CA . VAL B 1 380 ? -9.258 -4.273 9.289 1 98.88 380 VAL B CA 1
ATOM 6795 C C . VAL B 1 380 ? -10.766 -4.367 9.453 1 98.88 380 VAL B C 1
ATOM 6797 O O . VAL B 1 380 ? -11.336 -5.465 9.461 1 98.88 380 VAL B O 1
ATOM 6800 N N . ASP B 1 381 ? -11.414 -3.211 9.648 1 98.69 381 ASP B N 1
ATOM 6801 C CA . ASP B 1 381 ? -12.867 -3.188 9.828 1 98.69 381 ASP B CA 1
ATOM 6802 C C . ASP B 1 381 ? -13.594 -3.373 8.5 1 98.69 381 ASP B C 1
ATOM 6804 O O . ASP B 1 381 ? -13.031 -3.09 7.438 1 98.69 381 ASP B O 1
ATOM 6808 N N . HIS B 1 382 ? -14.875 -3.768 8.555 1 98.38 382 HIS B N 1
ATOM 6809 C CA . HIS B 1 382 ? -15.703 -4.125 7.406 1 98.38 382 HIS B CA 1
ATOM 6810 C C . HIS B 1 382 ? -15.844 -2.953 6.438 1 98.38 382 HIS B C 1
ATOM 6812 O O . HIS B 1 382 ? -16.141 -3.148 5.258 1 98.38 382 HIS B O 1
ATOM 6818 N N . ASP B 1 383 ? -15.617 -1.77 6.883 1 97.44 383 ASP B N 1
ATOM 6819 C CA . ASP B 1 383 ? -15.852 -0.593 6.055 1 97.44 383 ASP B CA 1
ATOM 6820 C C . ASP B 1 383 ? -14.57 -0.135 5.371 1 97.44 383 ASP B C 1
ATOM 6822 O O . ASP B 1 383 ? -14.547 0.905 4.707 1 97.44 383 ASP B O 1
ATOM 6826 N N . VAL B 1 384 ? -13.539 -0.876 5.535 1 98.38 384 VAL B N 1
ATOM 6827 C CA . VAL B 1 384 ? -12.281 -0.602 4.852 1 98.38 384 VAL B CA 1
ATOM 6828 C C . VAL B 1 384 ? -12.203 -1.415 3.561 1 98.38 384 VAL B C 1
ATOM 6830 O O . VAL B 1 384 ? -12.414 -2.629 3.572 1 98.38 384 VAL B O 1
ATOM 6833 N N . ASP B 1 385 ? -11.906 -0.793 2.418 1 98.31 385 ASP B N 1
ATOM 6834 C CA . ASP B 1 385 ? -11.672 -1.505 1.165 1 98.31 385 ASP B CA 1
ATOM 6835 C C . ASP B 1 385 ? -10.305 -2.188 1.171 1 98.31 385 ASP B C 1
ATOM 6837 O O . ASP B 1 385 ? -9.273 -1.525 1.043 1 98.31 385 ASP B O 1
ATOM 6841 N N . VAL B 1 386 ? -10.336 -3.488 1.238 1 98.19 386 VAL B N 1
ATOM 6842 C CA . VAL B 1 386 ? -9.109 -4.266 1.416 1 98.19 386 VAL B CA 1
ATOM 6843 C C . VAL B 1 386 ? -8.242 -4.148 0.167 1 98.19 386 VAL B C 1
ATOM 6845 O O . VAL B 1 386 ? -7.047 -4.473 0.202 1 98.19 386 VAL B O 1
ATOM 6848 N N . LYS B 1 387 ? -8.758 -3.729 -0.972 1 96.69 387 LYS B N 1
ATOM 6849 C CA . LYS B 1 387 ? -8 -3.594 -2.211 1 96.69 387 LYS B CA 1
ATOM 6850 C C . LYS B 1 387 ? -7.41 -2.193 -2.344 1 96.69 387 LYS B C 1
ATOM 6852 O O . LYS B 1 387 ? -6.668 -1.912 -3.287 1 96.69 387 LYS B O 1
ATOM 6857 N N . ASN B 1 388 ? -7.762 -1.283 -1.451 1 97.25 388 ASN B N 1
ATOM 6858 C CA . ASN B 1 388 ? -7.227 0.073 -1.403 1 97.25 388 ASN B CA 1
ATOM 6859 C C . ASN B 1 388 ? -6.141 0.209 -0.34 1 97.25 388 ASN B C 1
ATOM 6861 O O . ASN B 1 388 ? -6.438 0.426 0.835 1 97.25 388 ASN B O 1
ATOM 6865 N N . MET B 1 389 ? -4.891 0.207 -0.808 1 96.56 389 MET B N 1
ATOM 6866 C CA . MET B 1 389 ? -3.764 0.182 0.121 1 96.56 389 MET B CA 1
ATOM 6867 C C . MET B 1 389 ? -3.699 1.472 0.932 1 96.56 389 MET B C 1
ATOM 6869 O O . MET B 1 389 ? -3.158 1.487 2.039 1 96.56 389 MET B O 1
ATOM 6873 N N . GLY B 1 390 ? -4.215 2.551 0.397 1 96.56 390 GLY B N 1
ATOM 6874 C CA . GLY B 1 390 ? -4.312 3.773 1.176 1 96.56 390 GLY B CA 1
ATOM 6875 C C . GLY B 1 390 ? -5.211 3.639 2.391 1 96.56 390 GLY B C 1
ATOM 6876 O O . GLY B 1 390 ? -4.844 4.066 3.488 1 96.56 390 GLY B O 1
ATOM 6877 N N . GLU B 1 391 ? -6.395 3.082 2.193 1 97.62 391 GLU B N 1
ATOM 6878 C CA . GLU B 1 391 ? -7.32 2.873 3.303 1 97.62 391 GLU B CA 1
ATOM 6879 C C . GLU B 1 391 ? -6.746 1.895 4.324 1 97.62 391 GLU B C 1
ATOM 6881 O O . GLU B 1 391 ? -6.93 2.068 5.531 1 97.62 391 GLU B O 1
ATOM 6886 N N . VAL B 1 392 ? -6.07 0.875 3.783 1 98.44 392 VAL B N 1
ATOM 6887 C CA . VAL B 1 392 ? -5.461 -0.113 4.668 1 98.44 392 VAL B CA 1
ATOM 6888 C C . VAL B 1 392 ? -4.363 0.543 5.5 1 98.44 392 VAL B C 1
ATOM 6890 O O . VAL B 1 392 ? -4.281 0.333 6.711 1 98.44 392 VAL B O 1
ATOM 6893 N N . THR B 1 393 ? -3.518 1.349 4.852 1 98 393 THR B N 1
ATOM 6894 C CA . THR B 1 393 ? -2.463 2.076 5.547 1 98 393 THR B CA 1
ATOM 6895 C C . THR B 1 393 ? -3.053 2.973 6.633 1 98 393 THR B C 1
ATOM 6897 O O . THR B 1 393 ? -2.553 3.002 7.762 1 98 393 THR B O 1
ATOM 6900 N N . TYR B 1 394 ? -4.105 3.646 6.332 1 97.88 394 TYR B N 1
ATOM 6901 C CA . TYR B 1 394 ? -4.773 4.508 7.301 1 97.88 394 TYR B CA 1
ATOM 6902 C C . TYR B 1 394 ? -5.289 3.697 8.484 1 97.88 394 TYR B C 1
ATOM 6904 O O . TYR B 1 394 ? -5.133 4.109 9.641 1 97.88 394 TYR B O 1
ATOM 6912 N N . ALA B 1 395 ? -5.898 2.566 8.211 1 98.5 395 ALA B N 1
ATOM 6913 C CA . ALA B 1 395 ? -6.414 1.718 9.281 1 98.5 395 ALA B CA 1
ATOM 6914 C C . ALA B 1 395 ? -5.297 1.299 10.234 1 98.5 395 ALA B C 1
ATOM 6916 O O . ALA B 1 395 ? -5.465 1.338 11.453 1 98.5 395 ALA B O 1
ATOM 6917 N N . ILE B 1 396 ? -4.168 0.91 9.664 1 98.38 396 ILE B N 1
ATOM 6918 C CA . ILE B 1 396 ? -3.027 0.507 10.484 1 98.38 396 ILE B CA 1
ATOM 6919 C C . ILE B 1 396 ? -2.535 1.697 11.305 1 98.38 396 ILE B C 1
ATOM 6921 O O . ILE B 1 396 ? -2.34 1.586 12.516 1 98.38 396 ILE B O 1
ATOM 6925 N N . ALA B 1 397 ? -2.383 2.789 10.68 1 97.38 397 ALA B N 1
ATOM 6926 C CA . ALA B 1 397 ? -1.838 3.98 11.32 1 97.38 397 ALA B CA 1
ATOM 6927 C C . ALA B 1 397 ? -2.744 4.457 12.453 1 97.38 397 ALA B C 1
ATOM 6929 O O . ALA B 1 397 ? -2.264 4.805 13.539 1 97.38 397 ALA B O 1
ATOM 6930 N N . ALA B 1 398 ? -4.008 4.441 12.242 1 96.88 398 ALA B N 1
ATOM 6931 C CA . ALA B 1 398 ? -4.957 5.055 13.172 1 96.88 398 ALA B CA 1
ATOM 6932 C C . ALA B 1 398 ? -5.359 4.074 14.266 1 96.88 398 ALA B C 1
ATOM 6934 O O . ALA B 1 398 ? -5.59 4.477 15.414 1 96.88 398 ALA B O 1
ATOM 6935 N N . ASN B 1 399 ? -5.395 2.738 13.945 1 97.69 399 ASN B N 1
ATOM 6936 C CA . ASN B 1 399 ? -6.105 1.85 14.859 1 97.69 399 ASN B CA 1
ATOM 6937 C C . ASN B 1 399 ? -5.164 0.833 15.5 1 97.69 399 ASN B C 1
ATOM 6939 O O . ASN B 1 399 ? -5.547 0.129 16.438 1 97.69 399 ASN B O 1
ATOM 6943 N N . LEU B 1 400 ? -3.971 0.709 15.078 1 97.81 400 LEU B N 1
ATOM 6944 C CA . LEU B 1 400 ? -3.039 -0.297 15.57 1 97.81 400 LEU B CA 1
ATOM 6945 C C . LEU B 1 400 ? -2.174 0.27 16.688 1 97.81 400 LEU B C 1
ATOM 6947 O O . LEU B 1 400 ? -1.562 1.328 16.531 1 97.81 400 LEU B O 1
ATOM 6951 N N . ASN B 1 401 ? -2.221 -0.267 17.828 1 97.69 401 ASN B N 1
ATOM 6952 C CA . ASN B 1 401 ? -1.212 -0.114 18.875 1 97.69 401 ASN B CA 1
ATOM 6953 C C . ASN B 1 401 ? -0.286 -1.325 18.938 1 97.69 401 ASN B C 1
ATOM 6955 O O . ASN B 1 401 ? -0.682 -2.387 19.422 1 97.69 401 ASN B O 1
ATOM 6959 N N . PRO B 1 402 ? 0.959 -1.188 18.531 1 97.81 402 PRO B N 1
ATOM 6960 C CA . PRO B 1 402 ? 1.825 -2.338 18.266 1 97.81 402 PRO B CA 1
ATOM 6961 C C . PRO B 1 402 ? 1.95 -3.277 19.469 1 97.81 402 PRO B C 1
ATOM 6963 O O . PRO B 1 402 ? 1.838 -4.496 19.312 1 97.81 402 PRO B O 1
ATOM 6966 N N . GLN B 1 403 ? 2.143 -2.793 20.625 1 96.56 403 GLN B N 1
ATOM 6967 C CA . GLN B 1 403 ? 2.334 -3.641 21.797 1 96.56 403 GLN B CA 1
ATOM 6968 C C . GLN B 1 403 ? 1.108 -4.512 22.047 1 96.56 403 GLN B C 1
ATOM 6970 O O . GLN B 1 403 ? 1.233 -5.648 22.516 1 96.56 403 GLN B O 1
ATOM 6975 N N . ARG B 1 404 ? -0.044 -4.051 21.734 1 96.06 404 ARG B N 1
ATOM 6976 C CA . ARG B 1 404 ? -1.3 -4.754 21.969 1 96.06 404 ARG B CA 1
ATOM 6977 C C . ARG B 1 404 ? -1.726 -5.559 20.75 1 96.06 404 ARG B C 1
ATOM 6979 O O . ARG B 1 404 ? -2.211 -6.684 20.875 1 96.06 404 ARG B O 1
ATOM 6986 N N . ASP B 1 405 ? -1.565 -5.012 19.609 1 98.06 405 ASP B N 1
ATOM 6987 C CA . ASP B 1 405 ? -2.336 -5.422 18.438 1 98.06 405 ASP B CA 1
ATOM 6988 C C . ASP B 1 405 ? -1.477 -6.23 17.469 1 98.06 405 ASP B C 1
ATOM 6990 O O . ASP B 1 405 ? -1.956 -6.668 16.422 1 98.06 405 ASP B O 1
ATOM 6994 N N . VAL B 1 406 ? -0.176 -6.457 17.781 1 98.38 406 VAL B N 1
ATOM 6995 C CA . VAL B 1 406 ? 0.713 -7.238 16.922 1 98.38 406 VAL B CA 1
ATOM 6996 C C . VAL B 1 406 ? 0.859 -8.648 17.484 1 98.38 406 VAL B C 1
ATOM 6998 O O . VAL B 1 406 ? 1.08 -8.828 18.688 1 98.38 406 VAL B O 1
ATOM 7001 N N . VAL B 1 407 ? 0.655 -9.602 16.641 1 97.88 407 VAL B N 1
ATOM 7002 C CA . VAL B 1 407 ? 0.829 -11 17 1 97.88 407 VAL B CA 1
ATOM 7003 C C . VAL B 1 407 ? 1.983 -11.602 16.203 1 97.88 407 VAL B C 1
ATOM 7005 O O . VAL B 1 407 ? 2.029 -11.484 14.977 1 97.88 407 VAL B O 1
ATOM 7008 N N . ILE B 1 408 ? 2.955 -12.18 16.859 1 98.06 408 ILE B N 1
ATOM 7009 C CA . ILE B 1 408 ? 4.02 -12.945 16.219 1 98.06 408 ILE B CA 1
ATOM 7010 C C . ILE B 1 408 ? 3.896 -14.422 16.594 1 98.06 408 ILE B C 1
ATOM 7012 O O . ILE B 1 408 ? 3.898 -14.773 17.781 1 98.06 408 ILE B O 1
ATOM 7016 N N . MET B 1 409 ? 3.611 -15.242 15.656 1 96.81 409 MET B N 1
ATOM 7017 C CA . MET B 1 409 ? 3.613 -16.688 15.859 1 96.81 409 MET B CA 1
ATOM 7018 C C . MET B 1 409 ? 4.941 -17.297 15.422 1 96.81 409 MET B C 1
ATOM 7020 O O . MET B 1 409 ? 5.172 -17.5 14.234 1 96.81 409 MET B O 1
ATOM 7024 N N . PRO B 1 410 ? 5.82 -17.609 16.391 1 96.25 410 PRO B N 1
ATOM 7025 C CA . PRO B 1 410 ? 7.141 -18.125 16.047 1 96.25 410 PRO B CA 1
ATOM 7026 C C . PRO B 1 410 ? 7.109 -19.609 15.695 1 96.25 410 PRO B C 1
ATOM 7028 O O . PRO B 1 410 ? 6.164 -20.328 16.062 1 96.25 410 PRO B O 1
ATOM 7031 N N . GLU B 1 411 ? 8.117 -20.016 15 1 95.06 411 GLU B N 1
ATOM 7032 C CA . GLU B 1 411 ? 8.352 -21.438 14.734 1 95.06 411 GLU B CA 1
ATOM 7033 C C . GLU B 1 411 ? 7.125 -22.094 14.094 1 95.06 411 GLU B C 1
ATOM 7035 O O . GLU B 1 411 ? 6.637 -23.109 14.578 1 95.06 411 GLU B O 1
ATOM 7040 N N . TYR B 1 412 ? 6.75 -21.516 13.039 1 94.62 412 TYR B N 1
ATOM 7041 C CA . TYR B 1 412 ? 5.527 -21.922 12.352 1 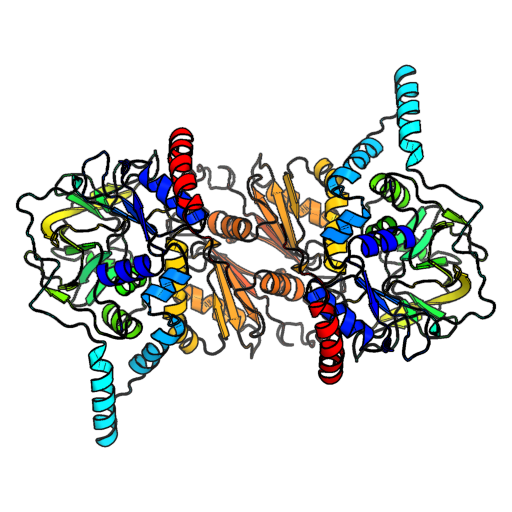94.62 412 TYR B CA 1
ATOM 7042 C C . TYR B 1 412 ? 5.828 -22.344 10.914 1 94.62 412 TYR B C 1
ATOM 7044 O O . TYR B 1 412 ? 6.809 -21.891 10.32 1 94.62 412 TYR B O 1
ATOM 7052 N N . PRO B 1 413 ? 5.023 -23.266 10.336 1 91.38 413 PRO B N 1
ATOM 7053 C CA . PRO B 1 413 ? 5.254 -23.703 8.953 1 91.38 413 PRO B CA 1
ATOM 7054 C C . PRO B 1 413 ? 5.172 -22.547 7.957 1 91.38 413 PRO B C 1
ATOM 7056 O O . PRO B 1 413 ? 4.312 -21.672 8.086 1 91.38 413 PRO B O 1
ATOM 7059 N N . THR B 1 414 ? 6.137 -22.5 7.105 1 90.75 414 THR B N 1
ATOM 7060 C CA . THR B 1 414 ? 6.152 -21.578 5.973 1 90.75 414 THR B CA 1
ATOM 7061 C C . THR B 1 414 ? 6.508 -22.312 4.684 1 90.75 414 THR B C 1
ATOM 7063 O O . THR B 1 414 ? 6.891 -23.484 4.711 1 90.75 414 THR B O 1
ATOM 7066 N N . GLU B 1 415 ? 6.293 -21.656 3.611 1 89 415 GLU B N 1
ATOM 7067 C CA . GLU B 1 415 ? 6.703 -22.219 2.334 1 89 415 GLU B CA 1
ATOM 7068 C C . GLU B 1 415 ? 8.211 -22.422 2.277 1 89 415 GLU B C 1
ATOM 7070 O O . GLU B 1 415 ? 8.977 -21.578 2.748 1 89 415 GLU B O 1
ATOM 7075 N N . GLU B 1 416 ? 8.57 -23.531 1.678 1 87.25 416 GLU B N 1
ATOM 7076 C CA . GLU B 1 416 ? 9.992 -23.812 1.54 1 87.25 416 GLU B CA 1
ATOM 7077 C C . GLU B 1 416 ? 10.695 -22.75 0.701 1 87.25 416 GLU B C 1
ATOM 7079 O O . GLU B 1 416 ? 11.891 -22.5 0.88 1 87.25 416 GLU B O 1
ATOM 7084 N N . LEU B 1 417 ? 9.945 -22.125 -0.109 1 89.38 417 LEU B N 1
ATOM 7085 C CA . LEU B 1 417 ? 10.492 -21.156 -1.043 1 89.38 417 LEU B CA 1
ATOM 7086 C C . LEU B 1 417 ? 10.641 -19.781 -0.38 1 89.38 417 LEU B C 1
ATOM 7088 O O . LEU B 1 417 ? 11.195 -18.859 -0.973 1 89.38 417 LEU B O 1
ATOM 7092 N N . ASP B 1 418 ? 10.195 -19.641 0.85 1 93.31 418 ASP B N 1
ATOM 7093 C CA . ASP B 1 418 ? 10.289 -18.344 1.533 1 93.31 418 ASP B CA 1
ATOM 7094 C C . ASP B 1 418 ? 11.75 -17.969 1.785 1 93.31 418 ASP B C 1
ATOM 7096 O O . ASP B 1 418 ? 12.414 -18.562 2.639 1 93.31 418 ASP B O 1
ATOM 7100 N N . PRO B 1 419 ? 12.219 -16.938 1.095 1 93.69 419 PRO B N 1
ATOM 7101 C CA . PRO B 1 419 ? 13.648 -16.625 1.201 1 93.69 419 PRO B CA 1
ATOM 7102 C C . PRO B 1 419 ? 14.023 -16.047 2.568 1 93.69 419 PRO B C 1
ATOM 7104 O O . PRO B 1 419 ? 15.195 -16.062 2.941 1 93.69 419 PRO B O 1
ATOM 7107 N N . SER B 1 420 ? 13.094 -15.578 3.285 1 94.94 420 SER B N 1
ATOM 7108 C CA . SER B 1 420 ? 13.375 -14.898 4.547 1 94.94 420 SER B CA 1
ATOM 7109 C C . SER B 1 420 ? 13.703 -15.898 5.648 1 94.94 420 SER B C 1
ATOM 7111 O O . SER B 1 420 ? 14.109 -15.516 6.746 1 94.94 420 SER B O 1
ATOM 7113 N N . THR B 1 421 ? 13.5 -17.188 5.422 1 93.19 421 THR B N 1
ATOM 7114 C CA . THR B 1 421 ? 13.695 -18.203 6.441 1 93.19 421 THR B CA 1
ATOM 7115 C C . THR B 1 421 ? 14.961 -19 6.176 1 93.19 421 THR B C 1
ATOM 7117 O O . THR B 1 421 ? 15.086 -19.656 5.133 1 93.19 421 THR B O 1
ATOM 7120 N N . PRO B 1 422 ? 15.898 -18.969 7.121 1 89 422 PRO B N 1
ATOM 7121 C CA . PRO B 1 422 ? 17.109 -19.75 6.926 1 89 422 PRO B CA 1
ATOM 7122 C C . PRO B 1 422 ? 16.875 -21.266 7.004 1 89 422 PRO B C 1
ATOM 7124 O O . PRO B 1 422 ? 17.672 -22.047 6.5 1 89 422 PRO B O 1
ATOM 7127 N N . VAL B 1 423 ? 15.844 -21.672 7.68 1 90.38 423 VAL B N 1
ATOM 7128 C CA . VAL B 1 423 ? 15.438 -23.062 7.762 1 90.38 423 VAL B CA 1
ATOM 7129 C C . VAL B 1 423 ? 14.234 -23.312 6.859 1 90.38 423 VAL B C 1
ATOM 7131 O O . VAL B 1 423 ? 13.109 -22.922 7.199 1 90.38 423 VAL B O 1
ATOM 7134 N N . PRO B 1 424 ? 14.461 -24.016 5.758 1 87.12 424 PRO B N 1
ATOM 7135 C CA . PRO B 1 424 ? 13.359 -24.219 4.82 1 87.12 424 PRO B CA 1
ATOM 7136 C C . PRO B 1 424 ? 12.133 -24.844 5.477 1 87.12 424 PRO B C 1
ATOM 7138 O O . PRO B 1 424 ? 12.25 -25.859 6.168 1 87.12 424 PRO B O 1
ATOM 7141 N N . GLY B 1 425 ? 11 -24.172 5.27 1 89.5 425 GLY B N 1
ATOM 7142 C CA . GLY B 1 425 ? 9.734 -24.719 5.738 1 89.5 425 GLY B CA 1
ATOM 7143 C C . GLY B 1 425 ? 9.398 -24.297 7.156 1 89.5 425 GLY B C 1
ATOM 7144 O O . GLY B 1 425 ? 8.32 -24.625 7.664 1 89.5 425 GLY B O 1
ATOM 7145 N N . LEU B 1 426 ? 10.289 -23.703 7.785 1 93.25 426 LEU B N 1
ATOM 7146 C CA . LEU B 1 426 ? 10.047 -23.25 9.156 1 93.25 426 LEU B CA 1
ATOM 7147 C C . LEU B 1 426 ? 10.352 -21.766 9.305 1 93.25 426 LEU B C 1
ATOM 7149 O O . LEU B 1 426 ? 11.508 -21.359 9.188 1 93.25 426 LEU B O 1
ATOM 7153 N N . GLY B 1 427 ? 9.398 -21.031 9.562 1 95.19 427 GLY B N 1
ATOM 7154 C CA . GLY B 1 427 ? 9.508 -19.594 9.773 1 95.19 427 GLY B CA 1
ATOM 7155 C C . GLY B 1 427 ? 8.586 -19.078 10.867 1 95.19 427 GLY B C 1
ATOM 7156 O O . GLY B 1 427 ? 8.555 -19.625 11.969 1 95.19 427 GLY B O 1
ATOM 7157 N N . SER B 1 428 ? 7.934 -17.984 10.594 1 97.19 428 SER B N 1
ATOM 7158 C CA . SER B 1 428 ? 7.035 -17.375 11.562 1 97.19 428 SER B CA 1
ATOM 7159 C C . SER B 1 428 ? 5.973 -16.531 10.883 1 97.19 428 SER B C 1
ATOM 7161 O O . SER B 1 428 ? 6 -16.359 9.656 1 97.19 428 SER B O 1
ATOM 7163 N N . LYS B 1 429 ? 4.934 -16.172 11.609 1 98 429 LYS B N 1
ATOM 7164 C CA . LYS B 1 429 ? 3.799 -15.414 11.078 1 98 429 LYS B CA 1
ATOM 7165 C C . LYS B 1 429 ? 3.654 -14.07 11.797 1 98 429 LYS B C 1
ATOM 7167 O O . LYS B 1 429 ? 4.043 -13.938 12.953 1 98 429 LYS B O 1
ATOM 7172 N N . LEU B 1 430 ? 3.154 -13.086 11.117 1 98.56 430 LEU B N 1
ATOM 7173 C CA . LEU B 1 430 ? 2.867 -11.75 11.641 1 98.56 430 LEU B CA 1
ATOM 7174 C C . LEU B 1 430 ? 1.393 -11.406 11.461 1 98.56 430 LEU B C 1
ATOM 7176 O O . LEU B 1 430 ? 0.864 -11.477 10.352 1 98.56 430 LEU B O 1
ATOM 7180 N N . GLY B 1 431 ? 0.742 -11.141 12.516 1 98.69 431 GLY B N 1
ATOM 7181 C CA . GLY B 1 431 ? -0.616 -10.617 12.484 1 98.69 431 GLY B CA 1
ATOM 7182 C C . GLY B 1 431 ? -0.714 -9.18 12.953 1 98.69 431 GLY B C 1
ATOM 7183 O O . GLY B 1 431 ? -0.11 -8.805 13.953 1 98.69 431 GLY B O 1
ATOM 7184 N N . LEU B 1 432 ? -1.423 -8.328 12.266 1 98.81 432 LEU B N 1
ATOM 7185 C CA . LEU B 1 432 ? -1.702 -6.941 12.641 1 98.81 432 LEU B CA 1
ATOM 7186 C C . LEU B 1 432 ? -3.201 -6.719 12.805 1 98.81 432 LEU B C 1
ATOM 7188 O O . LEU B 1 432 ? -3.959 -6.816 11.836 1 98.81 432 LEU B O 1
ATOM 7192 N N . ASP B 1 433 ? -3.637 -6.496 14.008 1 98.81 433 ASP B N 1
ATOM 7193 C CA . ASP B 1 433 ? -5.023 -6.117 14.258 1 98.81 433 ASP B CA 1
ATOM 7194 C C . ASP B 1 433 ? -5.215 -4.609 14.125 1 98.81 433 ASP B C 1
ATOM 7196 O O . ASP B 1 433 ? -5.008 -3.863 15.086 1 98.81 433 ASP B O 1
ATOM 7200 N N . ALA B 1 434 ? -5.66 -4.203 12.984 1 98.75 434 ALA B N 1
ATOM 7201 C CA . ALA B 1 434 ? -5.867 -2.789 12.688 1 98.75 434 ALA B CA 1
ATOM 7202 C C . ALA B 1 434 ? -7.352 -2.428 12.758 1 98.75 434 ALA B C 1
ATOM 7204 O O . ALA B 1 434 ? -7.797 -1.496 12.086 1 98.75 434 ALA B O 1
ATOM 7205 N N . THR B 1 435 ? -8.148 -3.193 13.43 1 98.62 435 THR B N 1
ATOM 7206 C CA . THR B 1 435 ? -9.555 -2.885 13.648 1 98.62 435 THR B CA 1
ATOM 7207 C C . THR B 1 435 ? -9.719 -1.872 14.781 1 98.62 435 THR B C 1
ATOM 7209 O O . THR B 1 435 ? -8.867 -1.781 15.664 1 98.62 435 THR B O 1
ATOM 7212 N N . ARG B 1 436 ? -10.789 -1.079 14.75 1 97.75 436 ARG B N 1
ATOM 7213 C CA . ARG B 1 436 ? -11.188 -0.271 15.898 1 97.75 436 ARG B CA 1
ATOM 7214 C C . ARG B 1 436 ? -11.445 -1.146 17.125 1 97.75 436 ARG B C 1
ATOM 7216 O O . ARG B 1 436 ? -11.914 -2.277 16.984 1 97.75 436 ARG B O 1
ATOM 7223 N N . LYS B 1 437 ? -11.188 -0.606 18.297 1 97.69 437 LYS B N 1
ATOM 7224 C CA . LYS B 1 437 ? -11.203 -1.451 19.5 1 97.69 437 LYS B CA 1
ATOM 7225 C C . LYS B 1 437 ? -12.523 -1.316 20.25 1 97.69 437 LYS B C 1
ATOM 7227 O O . LYS B 1 437 ? -13.148 -0.257 20.219 1 97.69 437 LYS B O 1
ATOM 7232 N N . LEU B 1 438 ? -12.953 -2.475 20.828 1 96.88 438 LEU B N 1
ATOM 7233 C CA . LEU B 1 438 ? -14.062 -2.512 21.766 1 96.88 438 LEU B CA 1
ATOM 7234 C C . LEU B 1 438 ? -13.57 -2.264 23.188 1 96.88 438 LEU B C 1
ATOM 7236 O O . LEU B 1 438 ? -12.375 -2.418 23.469 1 96.88 438 LEU B O 1
ATOM 7240 N N . PRO B 1 439 ? -14.422 -1.882 24.078 1 96.06 439 PRO B N 1
ATOM 7241 C CA . PRO B 1 439 ? -13.992 -1.534 25.438 1 96.06 439 PRO B CA 1
ATOM 7242 C C . PRO B 1 439 ? -13.156 -2.633 26.094 1 96.06 439 PRO B C 1
ATOM 7244 O O . PRO B 1 439 ? -12.18 -2.338 26.781 1 96.06 439 PRO B O 1
ATOM 7247 N N . GLY B 1 440 ? -13.492 -3.891 25.812 1 94.94 440 GLY B N 1
ATOM 7248 C CA . GLY B 1 440 ? -12.75 -5.004 26.375 1 94.94 440 GLY B CA 1
ATOM 7249 C C . GLY B 1 440 ? -11.32 -5.078 25.891 1 94.94 440 GLY B C 1
ATOM 7250 O O . GLY B 1 440 ? -10.484 -5.758 26.5 1 94.94 440 GLY B O 1
ATOM 7251 N N . GLU B 1 441 ? -10.922 -4.344 24.828 1 95.69 441 GLU B N 1
ATOM 7252 C CA . GLU B 1 441 ? -9.57 -4.316 24.281 1 95.69 441 GLU B CA 1
ATOM 7253 C C . GLU B 1 441 ? -8.93 -2.941 24.453 1 95.69 441 GLU B C 1
ATOM 7255 O O . GLU B 1 441 ? -7.852 -2.682 23.922 1 95.69 441 GLU B O 1
ATOM 7260 N N . TYR B 1 442 ? -9.617 -2.119 25.125 1 96 442 TYR B N 1
ATOM 7261 C CA . TYR B 1 442 ? -9.203 -0.725 25.234 1 96 442 TYR B CA 1
ATOM 7262 C C . TYR B 1 442 ? -9.297 -0.234 26.672 1 96 442 TYR B C 1
ATOM 7264 O O . TYR B 1 442 ? -9.781 0.873 26.922 1 96 442 TYR B O 1
ATOM 7272 N N . ASN B 1 443 ? -8.891 -1.075 27.578 1 94.25 443 ASN B N 1
ATOM 7273 C CA . ASN B 1 443 ? -8.836 -0.777 29 1 94.25 443 ASN B CA 1
ATOM 7274 C C . ASN B 1 443 ? -10.203 -0.374 29.547 1 94.25 443 ASN B C 1
ATOM 7276 O O . ASN B 1 443 ? -10.297 0.497 30.406 1 94.25 443 ASN B O 1
ATOM 7280 N N . GLY B 1 444 ? -11.227 -0.887 28.953 1 94.56 444 GLY B N 1
ATOM 7281 C CA . GLY B 1 444 ? -12.578 -0.634 29.422 1 94.56 444 GLY B CA 1
ATOM 7282 C C . GLY B 1 444 ? -13.148 0.682 28.922 1 94.56 444 GLY B C 1
ATOM 7283 O O . GLY B 1 444 ? -14.281 1.033 29.234 1 94.56 444 GLY B O 1
ATOM 7284 N N . GLN B 1 445 ? -12.414 1.42 28.188 1 94.44 445 GLN B N 1
ATOM 7285 C CA . GLN B 1 445 ? -12.844 2.721 27.672 1 94.44 445 GLN B CA 1
ATOM 7286 C C . GLN B 1 445 ? -13.492 2.59 26.297 1 94.44 445 GLN B C 1
ATOM 7288 O O . GLN B 1 445 ? -13.234 1.631 25.578 1 94.44 445 GLN B O 1
ATOM 7293 N N . GLU B 1 446 ? -14.352 3.557 26.047 1 93.75 446 GLU B N 1
ATOM 7294 C CA . GLU B 1 446 ? -14.914 3.607 24.688 1 93.75 446 GLU B CA 1
ATOM 7295 C C . GLU B 1 446 ? -13.883 4.09 23.688 1 93.75 446 GLU B C 1
ATOM 7297 O O . GLU B 1 446 ? -13.078 4.973 23.984 1 93.75 446 GLU B O 1
ATOM 7302 N N . TYR B 1 447 ? -13.883 3.451 22.562 1 94.44 447 TYR B N 1
ATOM 7303 C CA . TYR B 1 447 ? -12.992 3.885 21.484 1 94.44 447 TYR B CA 1
ATOM 7304 C C . TYR B 1 447 ? -13.375 5.281 21 1 94.44 447 TYR B C 1
ATOM 7306 O O . TYR B 1 447 ? -14.547 5.645 20.984 1 94.44 447 TYR B O 1
ATOM 7314 N N . PRO B 1 448 ? -12.352 6.121 20.609 1 94.19 448 PRO B N 1
ATOM 7315 C CA . PRO B 1 448 ? -12.672 7.465 20.125 1 94.19 448 PRO B CA 1
ATOM 7316 C C . PRO B 1 448 ? -13.672 7.457 18.984 1 94.19 448 PRO B C 1
ATOM 7318 O O . PRO B 1 448 ? -13.625 6.574 18.125 1 94.19 448 PRO B O 1
ATOM 7321 N N . GLU B 1 449 ? -14.477 8.469 18.969 1 94.19 449 GLU B N 1
ATOM 7322 C CA . GLU B 1 449 ? -15.508 8.57 17.938 1 94.19 449 GLU B CA 1
ATOM 7323 C C . GLU B 1 449 ? -14.938 9.18 16.656 1 94.19 449 GLU B C 1
ATOM 7325 O O . GLU B 1 449 ? -14.18 10.148 16.703 1 94.19 449 GLU B O 1
ATOM 7330 N N . GLU B 1 450 ? -15.305 8.594 15.531 1 94.94 450 GLU B N 1
ATOM 7331 C CA . GLU B 1 450 ? -14.898 9.141 14.242 1 94.94 450 GLU B CA 1
ATOM 7332 C C . GLU B 1 450 ? -15.664 10.414 13.914 1 94.94 450 GLU B C 1
ATOM 7334 O O . GLU B 1 450 ? -16.859 10.516 14.203 1 94.94 450 GLU B O 1
ATOM 7339 N N . ALA B 1 451 ? -14.984 11.375 13.281 1 94.75 451 ALA B N 1
ATOM 7340 C CA . ALA B 1 451 ? -15.633 12.602 12.828 1 94.75 451 ALA B CA 1
ATOM 7341 C C . ALA B 1 451 ? -16.438 12.359 11.555 1 94.75 451 ALA B C 1
ATOM 7343 O O . ALA B 1 451 ? -15.906 11.82 10.578 1 94.75 451 ALA B O 1
ATOM 7344 N N . GLN B 1 452 ? -17.703 12.719 11.602 1 93.62 452 GLN B N 1
ATOM 7345 C CA . GLN B 1 452 ? -18.578 12.547 10.453 1 93.62 452 GLN B CA 1
ATOM 7346 C C . GLN B 1 452 ? -19.531 13.734 10.297 1 93.62 452 GLN B C 1
ATOM 7348 O O . GLN B 1 452 ? -20.109 14.195 11.281 1 93.62 452 GLN B O 1
ATOM 7353 N N . ALA B 1 453 ? -19.625 14.203 9.102 1 93.69 453 ALA B N 1
ATOM 7354 C CA . ALA B 1 453 ? -20.547 15.297 8.836 1 93.69 453 ALA B CA 1
ATOM 7355 C C . ALA B 1 453 ? -21.969 14.766 8.594 1 93.69 453 ALA B C 1
ATOM 7357 O O . ALA B 1 453 ? -22.141 13.641 8.125 1 93.69 453 ALA B O 1
ATOM 7358 N N . PRO B 1 454 ? -22.953 15.586 8.867 1 95.44 454 PRO B N 1
ATOM 7359 C CA . PRO B 1 454 ? -24.328 15.164 8.562 1 95.44 454 PRO B CA 1
ATOM 7360 C C . PRO B 1 454 ? -24.562 14.953 7.07 1 95.44 454 PRO B C 1
ATOM 7362 O O . PRO B 1 454 ? -24.078 15.742 6.25 1 95.44 454 PRO B O 1
ATOM 7365 N N . PRO B 1 455 ? -25.312 13.945 6.75 1 94.75 455 PRO B N 1
ATOM 7366 C CA . PRO B 1 455 ? -25.547 13.625 5.34 1 94.75 455 PRO B CA 1
ATOM 7367 C C . PRO B 1 455 ? -26.188 14.781 4.57 1 94.75 455 PRO B C 1
ATOM 7369 O O . PRO B 1 455 ? -25.891 14.984 3.393 1 94.75 455 PRO B O 1
ATOM 7372 N N . GLU B 1 456 ? -27.062 15.477 5.223 1 96 456 GLU B N 1
ATOM 7373 C CA . GLU B 1 456 ? -27.75 16.578 4.562 1 96 456 GLU B CA 1
ATOM 7374 C C . GLU B 1 456 ? -26.766 17.656 4.098 1 96 456 GLU B C 1
ATOM 7376 O O . GLU B 1 456 ? -26.906 18.203 3.002 1 96 456 GLU B O 1
ATOM 7381 N N . VAL B 1 457 ? -25.812 17.953 4.934 1 96.62 457 VAL B N 1
ATOM 7382 C CA . VAL B 1 457 ? -24.797 18.938 4.602 1 96.62 457 VAL B CA 1
ATOM 7383 C C . VAL B 1 457 ? -23.922 18.406 3.473 1 96.62 457 VAL B C 1
ATOM 7385 O O . VAL B 1 457 ? -23.625 19.125 2.512 1 96.62 457 VAL B O 1
ATOM 7388 N N . GLU B 1 458 ? -23.516 17.172 3.598 1 95.31 458 GLU B N 1
ATOM 7389 C CA . GLU B 1 458 ? -22.672 16.547 2.58 1 95.31 458 GLU B CA 1
ATOM 7390 C C . GLU B 1 458 ? -23.359 16.562 1.214 1 95.31 458 GLU B C 1
ATOM 7392 O O . GLU B 1 458 ? -22.719 16.891 0.205 1 95.31 458 GLU B O 1
ATOM 7397 N N . ASN B 1 459 ? -24.594 16.25 1.174 1 95.44 459 ASN B N 1
ATOM 7398 C CA . ASN B 1 459 ? -25.328 16.203 -0.077 1 95.44 459 ASN B CA 1
ATOM 7399 C C . ASN B 1 459 ? -25.469 17.594 -0.699 1 95.44 459 ASN B C 1
ATOM 7401 O O . ASN B 1 459 ? -25.359 17.75 -1.916 1 95.44 459 ASN B O 1
ATOM 7405 N N . SER B 1 460 ? -25.781 18.547 0.139 1 95.94 460 SER B N 1
ATOM 7406 C CA . SER B 1 460 ? -25.906 19.906 -0.347 1 95.94 460 SER B CA 1
ATOM 7407 C C . SER B 1 460 ? -24.609 20.422 -0.952 1 95.94 460 SER B C 1
ATOM 7409 O O . SER B 1 460 ? -24.609 21.031 -2.021 1 95.94 460 SER B O 1
ATOM 7411 N N . MET B 1 461 ? -23.516 20.156 -0.308 1 96.56 461 MET B N 1
ATOM 7412 C CA . MET B 1 461 ? -22.219 20.609 -0.801 1 96.56 461 MET B CA 1
ATOM 7413 C C . MET B 1 461 ? -21.797 19.812 -2.033 1 96.56 461 MET B C 1
ATOM 7415 O O . MET B 1 461 ? -21.094 20.344 -2.9 1 96.56 461 MET B O 1
ATOM 7419 N N . MET B 1 462 ? -22.25 18.562 -2.135 1 96.44 462 MET B N 1
ATOM 7420 C CA . MET B 1 462 ? -21.938 17.734 -3.287 1 96.44 462 MET B CA 1
ATOM 7421 C C . MET B 1 462 ? -22.469 18.344 -4.574 1 96.44 462 MET B C 1
ATOM 7423 O O . MET B 1 462 ? -21.844 18.234 -5.633 1 96.44 462 MET B O 1
ATOM 7427 N N . GLN B 1 463 ? -23.578 19 -4.477 1 95.25 463 GLN B N 1
ATOM 7428 C CA . GLN B 1 463 ? -24.141 19.672 -5.645 1 95.25 463 GLN B CA 1
ATOM 7429 C C . GLN B 1 463 ? -23.203 20.766 -6.145 1 95.25 463 GLN B C 1
ATOM 7431 O O . GLN B 1 463 ? -22.984 20.891 -7.352 1 95.25 463 GLN B O 1
ATOM 7436 N N . ILE B 1 464 ? -22.703 21.5 -5.246 1 95.75 464 ILE B N 1
ATOM 7437 C CA . ILE B 1 464 ? -21.797 22.578 -5.59 1 95.75 464 ILE B CA 1
ATOM 7438 C C . ILE B 1 464 ? -20.484 22 -6.117 1 95.75 464 ILE B C 1
ATOM 7440 O O . ILE B 1 464 ? -19.938 22.484 -7.113 1 95.75 464 ILE B O 1
ATOM 7444 N N . ILE B 1 465 ? -20 20.953 -5.512 1 97.06 465 ILE B N 1
ATOM 7445 C CA . ILE B 1 465 ? -18.75 20.297 -5.895 1 97.06 465 ILE B CA 1
ATOM 7446 C C . ILE B 1 465 ? -18.875 19.766 -7.32 1 97.06 465 ILE B C 1
ATOM 7448 O O . ILE B 1 465 ? -17.953 19.938 -8.133 1 97.06 465 ILE B O 1
ATOM 7452 N N . GLU B 1 466 ? -19.953 19.125 -7.602 1 95.44 466 GLU B N 1
ATOM 7453 C CA . GLU B 1 466 ? -20.172 18.578 -8.938 1 95.44 466 GLU B CA 1
ATOM 7454 C C . GLU B 1 466 ? -20.125 19.672 -10 1 95.44 466 GLU B C 1
ATOM 7456 O O . GLU B 1 466 ? -19.562 19.484 -11.078 1 95.44 466 GLU B O 1
ATOM 7461 N N . LYS B 1 467 ? -20.734 20.766 -9.664 1 94.19 467 LYS B N 1
ATOM 7462 C CA . LYS B 1 467 ? -20.703 21.906 -10.57 1 94.19 467 LYS B CA 1
ATOM 7463 C C . LYS B 1 467 ? -19.266 22.375 -10.812 1 94.19 467 LYS B C 1
ATOM 7465 O O . LYS B 1 467 ? -18.891 22.656 -11.953 1 94.19 467 LYS B O 1
ATOM 7470 N N . ILE B 1 468 ? -18.516 22.469 -9.766 1 94.88 468 ILE B N 1
ATOM 7471 C CA . ILE B 1 468 ? -17.141 22.922 -9.844 1 94.88 468 ILE B CA 1
ATOM 7472 C C . ILE B 1 468 ? -16.312 21.938 -10.664 1 94.88 468 ILE B C 1
ATOM 7474 O O . ILE B 1 468 ? -15.57 22.328 -11.562 1 94.88 468 ILE B O 1
ATOM 7478 N N . MET B 1 469 ? -16.469 20.656 -10.391 1 94.44 469 MET B N 1
ATOM 7479 C CA . MET B 1 469 ? -15.648 19.609 -10.992 1 94.44 469 MET B CA 1
ATOM 7480 C C . MET B 1 469 ? -15.953 19.469 -12.477 1 94.44 469 MET B C 1
ATOM 7482 O O . MET B 1 469 ? -15.078 19.109 -13.266 1 94.44 469 MET B O 1
ATOM 7486 N N . THR B 1 470 ? -17.125 19.672 -12.836 1 91.12 470 THR B N 1
ATOM 7487 C CA . THR B 1 470 ? -17.516 19.609 -14.242 1 91.12 470 THR B CA 1
ATOM 7488 C C . THR B 1 470 ? -16.766 20.688 -15.039 1 91.12 470 THR B C 1
ATOM 7490 O O . THR B 1 470 ? -16.391 20.453 -16.188 1 91.12 470 THR B O 1
ATOM 7493 N N . ASN B 1 471 ? -16.531 21.859 -14.453 1 86.5 471 ASN B N 1
ATOM 7494 C CA . ASN B 1 471 ? -15.883 22.969 -15.133 1 86.5 471 ASN B CA 1
ATOM 7495 C C . ASN B 1 471 ? -14.375 22.953 -14.945 1 86.5 471 ASN B C 1
ATOM 7497 O O . ASN B 1 471 ? -13.664 23.797 -15.5 1 86.5 471 ASN B O 1
ATOM 7501 N N . TYR B 1 472 ? -13.945 22.156 -14.133 1 83.88 472 TYR B N 1
ATOM 7502 C CA . TYR B 1 472 ? -12.523 22.031 -13.82 1 83.88 472 TYR B CA 1
ATOM 7503 C C . TYR B 1 472 ? -11.852 21 -14.727 1 83.88 472 TYR B C 1
ATOM 7505 O O . TYR B 1 472 ? -12.219 19.828 -14.711 1 83.88 472 TYR B O 1
ATOM 7513 N N . PRO B 1 473 ? -11.102 21.422 -15.695 1 70.75 473 PRO B N 1
ATOM 7514 C CA . PRO B 1 473 ? -10.469 20.5 -16.641 1 70.75 473 PRO B CA 1
ATOM 7515 C C . PRO B 1 473 ? -9.602 19.453 -15.945 1 70.75 473 PRO B C 1
ATOM 7517 O O . PRO B 1 473 ? -8.875 19.766 -15 1 70.75 473 PRO B O 1
ATOM 7520 N N . LYS B 1 474 ? -10.008 18.297 -16.031 1 62.03 474 LYS B N 1
ATOM 7521 C CA . LYS B 1 474 ? -9.133 17.219 -15.578 1 62.03 474 LYS B CA 1
ATOM 7522 C C . LYS B 1 474 ? -7.789 17.266 -16.297 1 62.03 474 LYS B C 1
ATOM 7524 O O . LYS B 1 474 ? -7.734 17.125 -17.516 1 62.03 474 LYS B O 1
ATOM 7529 N N . ARG B 1 475 ? -6.906 18.156 -16.078 1 51.47 475 ARG B N 1
ATOM 7530 C CA . ARG B 1 475 ? -5.629 18 -16.766 1 51.47 475 ARG B CA 1
ATOM 7531 C C . ARG B 1 475 ? -5.125 16.562 -16.656 1 51.47 475 ARG B C 1
ATOM 7533 O O . ARG B 1 475 ? -5.195 15.961 -15.578 1 51.47 475 ARG B O 1
ATOM 7540 N N . SER B 1 476 ? -5.133 15.867 -17.688 1 42.22 476 SER B N 1
ATOM 7541 C CA . SER B 1 476 ? -4.48 14.57 -17.828 1 42.22 476 SER B CA 1
ATOM 7542 C C . SER B 1 476 ? -3.174 14.516 -17.047 1 42.22 476 SER B C 1
ATOM 7544 O O . SER B 1 476 ? -2.381 15.453 -17.078 1 42.22 476 SER B O 1
ATOM 7546 N N . SER B 1 477 ? -3.195 14.023 -15.93 1 35.69 477 SER B N 1
ATOM 7547 C CA . SER B 1 477 ? -1.921 13.625 -15.336 1 35.69 477 SER B CA 1
ATOM 7548 C C . SER B 1 477 ? -0.938 13.156 -16.406 1 35.69 477 SER B C 1
ATOM 7550 O O . SER B 1 477 ? -1.154 12.133 -17.047 1 35.69 477 SER B O 1
ATOM 7552 N N . ARG B 1 478 ? -0.581 14.078 -17.359 1 29.5 478 ARG B N 1
ATOM 7553 C CA . ARG B 1 478 ? 0.646 13.617 -18 1 29.5 478 ARG B CA 1
ATOM 7554 C C . ARG B 1 478 ? 1.759 13.422 -16.984 1 29.5 478 ARG B C 1
ATOM 7556 O O . ARG B 1 478 ? 1.979 14.273 -16.125 1 29.5 478 ARG B O 1
#

Secondary structure (DSSP, 8-state):
---SSHHHHHHHHHHTT-EEEE-S-B-TBTHHHHHHHHHHHTT--EEEE--BTT-PPPEEE-TTSSHHHHHHHTTT--HHHHHHHHHHHHT-PPP-SHHHHHHHHHHHHHHHTTS-EE-S--GGGSEE-SS--GGGS--BB-STT-SS-EE-SEEEEEEETTEEEEEE--EEE-SSSEEEE---TTTS-GGGTT-SS-EEEEEES--HHHHHHTTS---TTS-HHHHHHHHHTSPPEEEE-SSSS-EEETT-SEEEEEEEEEEEEEE---B-TTSBBPPPEEEEEEEEEEEEE-SSPPEEE---SSSSSHHHHHHHHHHHHHHHHHHHH-TTEEEEE--GGGTTSEEEEEE---STTHHHHHHHHHHHH-TTS-SEEEEEETTS-TT-HHHHHHHHHHH--HHHHEEEEEEEE--TT-TT-SBTTEEEEEEEE-SPPPGGGTTTPPPPPBP---HHHHHHHHHHHHHHHHHS------/---SSHHHHHHHHHHTT-EEEE-S-B-TBTHHHHHHHHHHHTT--EEEE--BTT-PPPEEE-TTSSHHHHHHHTTT--HHHHHHHHHHHHT-----SHHHHHHHHHHHHHHHTTS-EE-S--GGGSEE-SS--GGGS--BB-STT-SS-EE-SEEEEEEETTEEEEEE--EEE-SSSEEEE---TTTSGGGGTT-SSPEEEEEES--HHHHHHTTS---TTS-HHHHHHHHHTSPPEEEE-SSSS-EEETT-SEEEEEEEEEEEEEE---B-TTSBBPPPEEEEEEEEEEEEE-SSPPEEE---SSSSSHHHHHHHHHHHHHHHHHHHH-TTEEEEE--GGGTTSEEEEEE---STTHHHHHHHHHHHH-TTS-SEEEEEETTS-TT-HHHHHHHHHHH--HHHHEEEEEEEE--TT-TT-SBTTEEEEEEEE-SPPPGGGTTTPPPPPBP---HHHHHHHHHHHHHHHHHS------

InterPro domains:
  IPR002830 UbiD decarboxylyase family [PTHR30108] (1-467)
  IPR002830 UbiD decarboxylyase family [TIGR00148] (6-437)
  IPR048304 3-octaprenyl-4-hydroxybenzoate carboxy-lyase-like, Rift-related domain [PF01977] (119-307)
  IPR049381 3-octaprenyl-4-hydroxybenzoate carboxy-lyase-like, C-terminal domain [PF20696] (314-434)
  IPR049383 3-octaprenyl-4-hydroxybenzoate carboxy-lyase-like, N-terminal domain [PF20695] (10-89)

pLDDT: mean 91.3, std 12.77, range [29.3, 98.94]